Protein 2C8M (pdb70)

Sequence (972 aa):
MEGRLLLLETPGNTRMSLAYDEAIYRSFQYGDKPILRFYRHDRSVIIGYFQVAEEEVDLDYMKKNGIMLARRYTGGGAVYHDLGDLNFSVVRSSDDMDITSMFRTMNEAVVNSLRILGLDARPGELNDVSIPVNKKTDIMAGEKKIMGAAGAMRKGAKLWHAAMLVHTDLDMLSAVLKERVANVTDFVDVSIDEVRNALIRGFSETLHIDFREDTITEKEESLARELFDKKYSTEEWNMGLMEGRLLLLETPGNTRMSLAYDEAIYRSFQYGDKPILRFYRHDRSVIIGYFQVAEEEVDLDYMKKNGIMLARRYTGGGAVYHDLGDLNFSVVRSSDDMDITSMFRTMNEAVVNSLRILGLDARPGELNDVSIPVNKKTDIMAGEKKIMGAAGAMRKGAKLWHAAMLVHTDLDMLSAVLKSTRERVANVTDFVDVSIDEVRNALIRGFSETLHIDFREDTITEKEESLARELFDKKYSTEEWNMGLLMEGRLLLLETPGNTRMSLAYDEAIYRSFQYGDKPILRFYRHDRSVIIGYFQVAEEEVDLDYMKKNGIMLARRYTGGGAVYHDLGDLNFSVVRSSDDMDITSMFRTMNEAVVNSLRILGLDARPGELNDVSIPVNKKTDIMAGEKKIMGAAGAMRKGAKLWHAAMLVHTDLDMLSAVLKSTRERVANVTDFVDVSIDEVRNALIRGFSETLHIDFREDTITEKEESLARELFDKKYSTEEWNMGLLMEGRLLLLETPGNTRMSLAYDEAIYRSFQYGDKPILRFYRHDRSVIIGYFQVAEEEVDLDYMKKNGIMLARRYTGGGAVYHDLGDLNFSVVRSSDDMDITSMFRTMNEAVVNSLRILGLDARPGELNDVSIPVNKKTDIMAGEKKIMGAAGAMRKGAKLWHAAMLVHTDLDMLSAVLKRERVANVTDFVDVSIDEVRNALIRGFSETLHIDFREDTITEKEESLARELFDKKYSTEEWNMG

Secondary structure (DSSP, 8-state):
-EEEEE----TT-HHHHHHHHHHHHHH--TTSPPEEEEE--SSEEEE-TT--HHHHS-HHHHHHTTPEEEE-SS-S--EEE-TTEEEEEEEEE-SS--HHHHHHHHHHHHHHHHHHTT---EE--B--TTSSSSBTTSEEETTEEEEEEEEEEETTEEEEEEEEESS--HHHHHHHT---B--GGGTS---HHHHHHHHHHHHHHHHT-EEEE----HHHHHHHHHHIIIIITSHHHHH--/-EEEEE----TT-HHHHHHHHHHHHHH--TTSPPEEEEE--SSEEEE-TT--HHHHB-HHHHHHTTPEEEE-SS-S--EEE-TTEEEEEEEEEESS--HHHHHHHHHHHHHHHHHHTT---EE--B--SSSSSSBTTSEEETTEEEEEEEEEEETEEEEEEEEEESS--HHHHHHHB--TGGGB--GGGTS---HHHHHHHHHHHHHHHHT-EEEEE---HHHHHHHHHHIIIIIT-HHHHH---/-EEEEEE---TT-HHHHHHHHHHHHHH--TTSPPEEEEE--SSEEEE-TT--HHHHB-HHHHHHHTPEEEE-SS-S--EEE-TTEEEEEEEEE-SS--HHHHHHHHHHHHHHHHHHTT---EE--B--SSSSS-BTTSEEETTEEEEEEEEEEETTEEEEEEEEESS--HHHHHHHB--HHHHB--GGGTS---HHHHHHHHHHHHHHHHT-EEEEE---HHHHHHHHHHIIIIITSHHHHH---/-EEEEEE---TT-HHHHHHHHHHHHHS--TTSPPEEEEE--SSEEEE-TT--HHHHB-HHHHHHTTPEEEE-SS-S--EEE-TTEEEEEEEEE-S---HHHHHHHHHHHHHHHHHHHT---EE--B--TTSSSSBTTSEEETTEEEEEEEEEEETTEEEEEEEEESS--HHHHHHHB---SB--GGGTS---HHHHHHHHHHHHHHHHT-EEEEE---HHHHHHHHHHIIIIIT-HHHHH-

Foldseek 3Di:
DAAAEAADEDQADVLLVLLLQVLVQVPDAFPDHKYKYKYFHAWEKEAEQPDQQVVFWDVVVCVVVVHYFFYHDFGAGIFTGHRQKMKMKIKHWDDDDCVLVVLVLVQQLLQQLVVVQVQHKHQADDCPRPDDDRHNQFIGSVQATQKGKTWDDDHTMIMIMMIGRAPDDVVVGVRTRVVRHDHSCVPGPDDPVSSVVSSQVSCCVSVVYNHDYDHDDPSSVVSSVVCCVPASVDCCSRNVD/DAAAEAADEDQVDVLLRLLLVVLVQVVDAQPDHKYKYKYAHAWEKEAEQVDQQVQWWDVVVCVVVVYHFFYHPFHAGIFTGHRQKMKMKIKHWDDDDCVLVVLVLLQQLLQQLVVVQVAHKHAADDPDRPDLDRHNQFIARVQATFKGKTWDDDHTMIMIMMMGRAPDDLVSGVRTTSVSSVRHDHSCVPGPDDPVSSVVSSQVSCCVSVVYHHDYDYDDPSSVVSSVVCCVVASVDCCNRNVDD/DAAAAADDEDQACVLLVLLLQVLCQVLDFFPDHKYKYKYFHAWEKEAEQVDAQVLWWDVVVCVVVVHHFFYHDFHAGIFTGHRQKMKMKIKHWDDDQPVLVVLVLLQQLLQQLLVVQVQHKDAADDPDRPDDDRHRQFIARVQATFKGKTWDDDNTMIMIMMMGRAPDPLVVGVRTTSCSSVRHDHSCVPGPDDPVSSVVSSLVSCCVSVVYRHDYDYDDPSSVVSSVVCCVVERVDCCNRNVDD/DAAAEAEDEDQADVLLRLLLQCLCQVVDAQPDHKYKYKYAHAWEKEAEQVDQLVLWWPVVLCVVVVYHFFYHDFHAGMFTGHRQKMKMKIKHWDDDPPVVVVLVLLQQLLQQLVVVQVQHWHQADDPPRPDPDRHNQFIARVQATFKGKTWDDDHTMIMIMMMGRAPDPQVVRVRTTNHPRHDHSCVPGPDDPVSSVVSSVVSCCVSVVYDYDYDYDDPSSSVSSVVCCVVESVDCVNRND

Organism: Thermoplasma acidophilum (strain ATCC 25905 / DSM 1728 / JCM 9062 / NBRC 15155 / AMRC-C165) (NCBI:txid273075)

InterPro domains:
  IPR004143 Biotinyl protein ligase (BPL) and lipoyl protein ligase (LPL), catalytic domain [PF21948] (15-218)
  IPR004143 Biotinyl protein ligase (BPL) and lipoyl protein ligase (LPL), catalytic domain [PS51733] (30-226)
  IPR045864 Class II Aminoacyl-tRNA synthetase/Biotinyl protein ligase (BPL) and lipoyl protein ligase (LPL) [G3DSA:3.30.930.10] (1-262)
  IPR045864 Class II Aminoacyl-tRNA synthetase/Biotinyl protein ligase (BPL) and lipoyl protein ligase (LPL) [SSF55681] (9-255)
  IPR050664 Octanoyltransferase LipM/LipL [PTHR43679] (10-255)

B-factor: mean 34.31, std 10.69, range [6.21, 198.72]

GO terms:
  GO:0016979 lipoate-protein ligase activity (F, IDA)
  GO:0017118 lipoyltransferase activity (F, IDA)
  GO:0032991 protein-containing complex (C, IDA)
  GO:0009249 protein lipoylation (P, IDA)
  GO:0005515 protein binding (F, IPI)
  GO:0031405 lipoic acid binding (F, IDA)

Radius of gyration: 36.26 Å; Cα contacts (8 Å, |Δi|>4): 2195; chains: 4; bounding box: 71×96×96 Å

Solvent-accessible surface area: 41191 Å² total; per-residue (Å²): 154,88,1,25,15,1,82,33,70,36,22,35,49,2,33,28,0,6,0,21,2,14,0,4,13,119,12,9,111,136,61,64,101,8,3,0,1,7,8,38,2,13,25,1,0,3,0,0,94,160,32,77,4,135,127,60,7,55,47,111,60,6,80,108,29,38,8,64,12,0,17,19,28,2,19,53,40,22,39,4,10,17,8,2,1,4,3,0,3,2,2,75,42,10,122,79,112,66,63,80,32,13,26,143,45,3,3,95,0,0,27,31,1,0,148,82,32,63,11,87,2,41,51,6,47,41,104,77,130,96,39,105,27,20,29,95,37,1,0,0,8,18,18,36,29,0,1,10,23,10,16,25,40,80,93,20,0,23,0,0,11,5,17,0,13,0,83,7,68,40,119,29,20,60,38,0,54,96,126,42,31,5,11,0,54,70,78,29,149,21,54,24,65,87,0,56,79,5,1,35,151,0,0,22,97,25,20,147,5,72,13,143,130,63,107,36,63,163,117,10,68,70,38,0,37,104,12,45,103,77,46,0,43,30,82,97,36,0,68,52,144,145,77,1,26,16,0,64,14,38,20,10,16,29,3,34,4,0,11,0,2,8,3,0,4,1,117,36,8,130,130,60,59,93,5,3,0,1,7,13,69,1,28,91,0,0,3,0,0,102,163,30,74,2,125,122,50,3,62,55,115,56,6,85,86,43,62,10,66,12,0,17,21,66,2,19,52,39,21,38,3,10,18,33,3,1,6,1,0,3,2,2,73,45,10,120,77,118,62,59,71,36,15,25,152,49,5,3,108,0,0,24,48,0,0,165,65,31,65,8,111,2,167,57,6,119,78,117,77,133,98,45,95,28,39,27,93,36,1,0,11,6,64,143,62,30,0,1,8,21,10,16,19,39,75,189,15,0,24,1,1,14,4,16,0,14,0,102,7,65,8,88,24,10,23,50,0,31,100,120,50,102,62,24,19,6,10,0,53,90,88,26,152,22,52,19,76,88,0,59,75,5,0,33,129,1,0,26,101,35,17,144,8,87,16,146,129,52,29,31,68,159,69,12,50,68,41,0,106,79,16,45,100,152,50,0,43,31,84,101,37,0,54,52,104,150,98,55,3,27,29,4,59,31,78,36,34,76,51,2,32,24,0,9,0,18,3,3,0,0,1,112,11,8,105,135,61,63,117,22,1,0,0,19,8,63,0,69,96,0,0,3,0,0,4,18,23,66,2,136,67,52,4,59,48,120,60,7,86,79,46,62,11,56,12,0,5,20,36,0,12,31,41,21,42,2,10,16,72,2,1,6,4,0,0,2,0,75,43,10,129,70,105,64,67,75,38,14,23,122,37,4,2,87,0,0,40,44,0,0,136,52,30,66,8,56,7,30,43,4,73,60,111,82,80,84,47,67,25,18,25,91,35,1,0,2,6,14,28,54,30,0,1,8,21,12,15,16,47,76,90,19,0,27,0,1,14,6,16,0,13,0,103,7,64,34,112,17,10,29,48,0,30,96,102,46,40,63,106,15,6,9,0,52,89,85,25,147,23,50,36,76,78,0,76,74,5,1,33,149,2,0,27,70,30,19,147,12,111,26,64,124,55,95,39,60,86,119,9,74,71,40,0,39,115,18,49,104,81,43,0,42,30,83,105,32,0,48,21,108,104,156,124,4,33,32,3,81,20,77,37,36,78,51,2,35,18,0,10,0,37,4,1,0,4,2,113,42,12,54,132,60,60,39,10,3,0,0,18,9,69,0,66,99,1,0,2,0,0,2,24,28,45,4,70,115,53,3,58,57,122,68,10,83,93,50,59,10,58,13,0,5,20,39,0,3,52,39,24,38,3,9,18,72,2,1,4,2,0,4,2,3,54,35,7,123,84,49,67,65,100,56,6,23,63,48,4,3,104,0,0,40,58,0,0,59,101,32,60,14,111,3,168,57,8,127,76,113,73,104,89,39,109,29,36,27,96,37,1,0,14,9,63,139,60,28,0,0,8,24,9,7,14,52,80,97,17,0,41,0,1,16,4,14,0,12,0,101,6,66,9,93,12,17,46,42,0,49,88,144,154,35,25,7,10,0,52,88,88,32,146,22,50,21,78,87,0,72,80,6,0,35,36,0,0,28,128,45,20,75,4,58,28,51,90,57,94,56,60,86,73,12,13,62,42,0,148,117,12,44,105,78,26,0,45,40,111,80,27,0,60,65

CATH classification: 3.30.930.10

Nearest PDB structures (foldseek):
  2c8m-assembly3_C  TM=1.004E+00  e=6.848E-59  Thermoplasma acidophilum DSM 1728
  3r07-assembly1_A  TM=9.208E-01  e=4.469E-48  Thermoplasma acidophilum DSM 1728
  2e5a-assembly1_A  TM=8.064E-01  e=2.630E-21  Bos taurus
  1x2g-assembly1_A  TM=7.308E-01  e=4.190E-23  Escherichia coli
  4tvy-assembly1_A  TM=7.568E-01  e=1.063E-21  Escherichia coli K-12

Structure (mmCIF, N/CA/C/O backbone):
data_2C8M
#
_entry.id   2C8M
#
_cell.length_a   53.377
_cell.length_b   117.882
_cell.length_c   105.663
_cell.angle_alpha   90.00
_cell.angle_beta   93.51
_cell.angle_gamma   90.00
#
_symmetry.space_group_name_H-M   'P 1 21 1'
#
loop_
_entity.id
_entity.type
_entity.pdbx_description
1 polymer 'LIPOATE-PROTEIN LIGASE A'
2 non-polymer 'LIPOIC ACID'
3 water water
#
loop_
_atom_site.group_PDB
_atom_site.id
_atom_site.type_symbol
_atom_site.label_atom_id
_atom_site.label_alt_id
_atom_site.label_comp_id
_atom_site.label_asym_id
_atom_site.label_entity_id
_atom_site.label_seq_id
_atom_site.pdbx_PDB_ins_code
_atom_site.Cartn_x
_atom_site.Cartn_y
_atom_site.Cartn_z
_atom_site.occupancy
_atom_site.B_iso_or_equiv
_atom_site.auth_seq_id
_atom_site.auth_comp_id
_atom_site.auth_asym_id
_atom_site.auth_atom_id
_atom_site.pdbx_PDB_model_num
ATOM 1 N N . MET A 1 1 ? -34.396 -7.682 -2.840 1.00 38.41 1 MET A N 1
ATOM 2 C CA . MET A 1 1 ? -33.845 -8.545 -1.759 1.00 35.97 1 MET A CA 1
ATOM 3 C C . MET A 1 1 ? -32.768 -7.761 -1.022 1.00 32.56 1 MET A C 1
ATOM 4 O O . MET A 1 1 ? -32.030 -7.012 -1.652 1.00 29.33 1 MET A O 1
ATOM 9 N N . GLU A 1 2 ? -32.684 -7.907 0.301 1.00 29.48 2 GLU A N 1
ATOM 10 C CA . GLU A 1 2 ? -31.677 -7.158 1.068 1.00 27.33 2 GLU A CA 1
ATOM 11 C C . GLU A 1 2 ? -30.333 -7.869 1.099 1.00 28.93 2 GLU A C 1
ATOM 12 O O . GLU A 1 2 ? -30.271 -9.081 1.326 1.00 25.47 2 GLU A O 1
ATOM 18 N N . GLY A 1 3 ? -29.266 -7.106 0.871 1.00 26.39 3 GLY A N 1
ATOM 19 C CA . GLY A 1 3 ? -27.910 -7.627 0.988 1.00 25.82 3 GLY A CA 1
ATOM 20 C C . GLY A 1 3 ? -27.160 -7.005 2.154 1.00 26.83 3 GLY A C 1
ATOM 21 O O . GLY A 1 3 ? -27.661 -6.097 2.826 1.00 26.28 3 GLY A O 1
ATOM 22 N N . ARG A 1 4 ? -25.948 -7.499 2.401 1.00 26.42 4 ARG A N 1
ATOM 23 C CA . ARG A 1 4 ? -25.069 -6.906 3.403 1.00 24.81 4 ARG A CA 1
ATOM 24 C C . ARG A 1 4 ? -23.923 -6.162 2.712 1.00 25.57 4 ARG A C 1
ATOM 25 O O . ARG A 1 4 ? -23.210 -6.730 1.893 1.00 24.05 4 ARG A O 1
ATOM 33 N N . LEU A 1 5 ? -23.754 -4.889 3.038 1.00 24.31 5 LEU A N 1
ATOM 34 C CA . LEU A 1 5 ? -22.611 -4.123 2.549 1.00 23.03 5 LEU A CA 1
ATOM 35 C C . LEU A 1 5 ? -21.565 -4.084 3.663 1.00 23.78 5 LEU A C 1
ATOM 36 O O . LEU A 1 5 ? -21.804 -3.530 4.738 1.00 22.52 5 LEU A O 1
ATOM 41 N N . LEU A 1 6 ? -20.413 -4.707 3.427 1.00 24.25 6 LEU A N 1
ATOM 42 C CA . LEU A 1 6 ? -19.364 -4.757 4.453 1.00 22.65 6 LEU A CA 1
ATOM 43 C C . LEU A 1 6 ? -18.200 -3.871 4.056 1.00 27.58 6 LEU A C 1
ATOM 44 O O . LEU A 1 6 ? -17.478 -4.164 3.105 1.00 22.24 6 LEU A O 1
ATOM 49 N N . LEU A 1 7 ? -18.019 -2.779 4.792 1.00 26.18 7 LEU A N 1
ATOM 50 C CA . LEU A 1 7 ? -16.912 -1.863 4.543 1.00 26.06 7 LEU A CA 1
ATOM 51 C C . LEU A 1 7 ? -15.692 -2.232 5.381 1.00 29.08 7 LEU A C 1
ATOM 52 O O . LEU A 1 7 ? -15.307 -1.497 6.290 1.00 29.95 7 LEU A O 1
ATOM 57 N N . LEU A 1 8 ? -15.089 -3.374 5.069 1.00 27.21 8 LEU A N 1
ATOM 58 C CA . LEU A 1 8 ? -14.310 -4.122 6.048 1.00 28.72 8 LEU A CA 1
ATOM 59 C C . LEU A 1 8 ? -12.888 -4.363 5.552 1.00 25.90 8 LEU A C 1
ATOM 60 O O . LEU A 1 8 ? -12.657 -5.208 4.687 1.00 25.28 8 LEU A O 1
ATOM 65 N N . GLU A 1 9 ? -11.938 -3.616 6.106 1.00 26.88 9 GLU A N 1
ATOM 66 C CA . GLU A 1 9 ? -10.650 -3.408 5.456 1.00 23.26 9 GLU A CA 1
ATOM 67 C C . GLU A 1 9 ? -9.525 -3.308 6.481 1.00 27.30 9 GLU A C 1
ATOM 68 O O . GLU A 1 9 ? -9.632 -2.575 7.464 1.00 23.40 9 GLU A O 1
ATOM 74 N N . THR A 1 10 ? -8.448 -4.049 6.244 1.00 22.49 10 THR A N 1
ATOM 75 C CA . THR A 1 10 ? -7.281 -4.004 7.116 1.00 23.52 10 THR A CA 1
ATOM 76 C C . THR A 1 10 ? -6.104 -3.687 6.203 1.00 21.39 10 THR A C 1
ATOM 77 O O . THR A 1 10 ? -5.290 -4.564 5.899 1.00 23.07 10 THR A O 1
ATOM 81 N N . PRO A 1 11 ? -6.027 -2.439 5.735 1.00 24.41 11 PRO A N 1
ATOM 82 C CA . PRO A 1 11 ? -5.069 -2.065 4.681 1.00 22.00 11 PRO A CA 1
ATOM 83 C C . PRO A 1 11 ? -3.606 -2.337 5.057 1.00 23.55 11 PRO A C 1
ATOM 84 O O . PRO A 1 11 ? -2.788 -2.616 4.172 1.00 26.58 11 PRO A O 1
ATOM 88 N N . GLY A 1 12 ? -3.294 -2.274 6.347 1.00 23.98 12 GLY A N 1
ATOM 89 C CA . GLY A 1 12 ? -1.928 -2.486 6.817 1.00 24.62 12 GLY A CA 1
ATOM 90 C C . GLY A 1 12 ? -1.593 -3.954 7.010 1.00 26.70 12 GLY A C 1
ATOM 91 O O . GLY A 1 12 ? -0.498 -4.285 7.467 1.00 24.32 12 GLY A O 1
ATOM 92 N N . ASN A 1 13 ? -2.548 -4.837 6.705 1.00 23.72 13 ASN A N 1
ATOM 93 C CA . ASN A 1 13 ? -2.295 -6.282 6.721 1.00 22.33 13 ASN A CA 1
ATOM 94 C C . ASN A 1 13 ? -3.132 -7.009 5.689 1.00 21.54 13 ASN A C 1
ATOM 95 O O . ASN A 1 13 ? -4.268 -7.431 5.948 1.00 20.42 13 ASN A O 1
ATOM 100 N N . THR A 1 14 ? -2.560 -7.120 4.502 1.00 20.15 14 THR A N 1
ATOM 101 C CA . THR A 1 14 ? -3.215 -7.738 3.359 1.00 22.09 14 THR A CA 1
ATOM 102 C C . THR A 1 14 ? -3.542 -9.193 3.649 1.00 22.24 14 THR A C 1
ATOM 103 O O . THR A 1 14 ? -4.579 -9.703 3.253 1.00 23.70 14 THR A O 1
ATOM 107 N N . ARG A 1 15 ? -2.644 -9.882 4.335 1.00 18.93 15 ARG A N 1
ATOM 108 C CA . ARG A 1 15 ? -2.886 -11.290 4.638 1.00 19.20 15 ARG A CA 1
ATOM 109 C C . ARG A 1 15 ? -4.154 -11.463 5.483 1.00 21.89 15 ARG A C 1
ATOM 110 O O . ARG A 1 15 ? -4.957 -12.374 5.255 1.00 19.51 15 ARG A O 1
ATOM 118 N N . MET A 1 16 ? -4.347 -10.572 6.442 1.00 19.94 16 MET A N 1
ATOM 119 C CA . MET A 1 16 ? -5.557 -10.613 7.254 1.00 21.34 16 MET A CA 1
ATOM 120 C C . MET A 1 16 ? -6.777 -10.260 6.399 1.00 21.00 16 MET A C 1
ATOM 121 O O . MET A 1 16 ? -7.844 -10.844 6.553 1.00 22.72 16 MET A O 1
ATOM 126 N N . SER A 1 17 ? -6.630 -9.272 5.526 1.00 21.48 17 SER A N 1
ATOM 127 C CA . SER A 1 17 ? -7.707 -8.895 4.618 1.00 21.63 17 SER A CA 1
ATOM 128 C C . SER A 1 17 ? -8.177 -10.123 3.822 1.00 23.48 17 SER A C 1
ATOM 129 O O . SER A 1 17 ? -9.387 -10.374 3.665 1.00 20.44 17 SER A O 1
ATOM 132 N N . LEU A 1 18 ? -7.221 -10.903 3.328 1.00 20.42 18 LEU A N 1
ATOM 133 C CA . LEU A 1 18 ? -7.574 -12.089 2.529 1.00 21.02 18 LEU A CA 1
ATOM 134 C C . LEU A 1 18 ? -8.193 -13.169 3.383 1.00 24.63 18 LEU A C 1
ATOM 135 O O . LEU A 1 18 ? -9.040 -13.923 2.901 1.00 24.02 18 LEU A O 1
ATOM 140 N N . ALA A 1 19 ? -7.765 -13.256 4.647 1.00 21.57 19 ALA A N 1
ATOM 141 C CA . ALA A 1 19 ? -8.388 -14.184 5.591 1.00 23.64 19 ALA A CA 1
ATOM 142 C C . ALA A 1 19 ? -9.864 -13.812 5.801 1.00 22.89 19 ALA A C 1
ATOM 143 O O . ALA A 1 19 ? -10.721 -14.684 5.873 1.00 20.70 19 ALA A O 1
ATOM 145 N N . TYR A 1 20 ? -10.138 -12.515 5.896 1.00 21.38 20 TYR A N 1
ATOM 146 C CA . TYR A 1 20 ? -11.505 -12.029 6.038 1.00 23.88 20 TYR A CA 1
ATOM 147 C C . TYR A 1 20 ? -12.371 -12.465 4.860 1.00 24.46 20 TYR A C 1
ATOM 148 O O . TYR A 1 20 ? -13.586 -12.611 4.991 1.00 26.00 20 TYR A O 1
ATOM 157 N N . ASP A 1 21 ? -11.736 -12.671 3.711 1.00 23.21 21 ASP A N 1
ATOM 158 C CA . ASP A 1 21 ? -12.450 -12.725 2.441 1.00 24.53 21 ASP A CA 1
ATOM 159 C C . ASP A 1 21 ? -12.840 -14.157 2.088 1.00 23.92 21 ASP A C 1
ATOM 160 O O . ASP A 1 21 ? -13.906 -14.398 1.523 1.00 22.95 21 ASP A O 1
ATOM 165 N N . GLU A 1 22 ? -11.969 -15.102 2.426 1.00 21.88 22 GLU A N 1
ATOM 166 C CA . GLU A 1 22 ? -12.340 -16.512 2.450 1.00 22.18 22 GLU A CA 1
ATOM 167 C C . GLU A 1 22 ? -13.289 -16.813 3.605 1.00 23.08 22 GLU A C 1
ATOM 168 O O . GLU A 1 22 ? -14.194 -17.639 3.479 1.00 23.56 22 GLU A O 1
ATOM 174 N N . ALA A 1 23 ? -13.077 -16.138 4.730 1.00 21.26 23 ALA A N 1
ATOM 175 C CA . ALA A 1 23 ? -13.909 -16.337 5.911 1.00 22.86 23 ALA A CA 1
ATOM 176 C C . ALA A 1 23 ? -15.379 -16.082 5.599 1.00 22.99 23 ALA A C 1
ATOM 177 O O . ALA A 1 23 ? -16.244 -16.894 5.930 1.00 25.58 23 ALA A O 1
ATOM 179 N N . ILE A 1 24 ? -15.656 -14.950 4.961 1.00 24.59 24 ILE A N 1
ATOM 180 C CA . ILE A 1 24 ? -17.027 -14.589 4.593 1.00 23.22 24 ILE A CA 1
ATOM 181 C C . ILE A 1 24 ? -17.584 -15.531 3.515 1.00 24.84 24 ILE A C 1
ATOM 182 O O . ILE A 1 24 ? -18.769 -15.870 3.529 1.00 25.66 24 ILE A O 1
ATOM 187 N N . TYR A 1 25 ? -16.722 -15.944 2.591 1.00 23.41 25 TYR A N 1
ATOM 188 C CA . TYR A 1 25 ? -17.105 -16.900 1.560 1.00 23.92 25 TYR A CA 1
ATOM 189 C C . TYR A 1 25 ? -17.505 -18.240 2.170 1.00 25.33 25 TYR A C 1
ATOM 190 O O . TYR A 1 25 ? -18.532 -18.814 1.811 1.00 23.96 25 TYR A O 1
ATOM 199 N N . ARG A 1 26 ? -16.686 -18.731 3.095 1.00 26.15 26 ARG A N 1
ATOM 200 C CA . ARG A 1 26 ? -16.804 -20.104 3.571 1.00 26.71 26 ARG A CA 1
ATOM 201 C C . ARG A 1 26 ? -17.863 -20.220 4.662 1.00 29.32 26 ARG A C 1
ATOM 202 O O . ARG A 1 26 ? -18.456 -21.281 4.856 1.00 27.15 26 ARG A O 1
ATOM 210 N N . SER A 1 27 ? -18.096 -19.121 5.373 1.00 26.76 27 SER A N 1
ATOM 211 C CA . SER A 1 27 ? -19.159 -19.065 6.375 1.00 32.03 27 SER A CA 1
ATOM 212 C C . SER A 1 27 ? -20.540 -19.006 5.735 1.00 29.96 27 SER A C 1
ATOM 213 O O . SER A 1 27 ? -21.540 -19.315 6.379 1.00 31.21 27 SER A O 1
ATOM 216 N N . PHE A 1 28 ? -20.593 -18.613 4.465 1.00 28.31 28 PHE A N 1
ATOM 217 C CA . PHE A 1 28 ? -21.872 -18.401 3.795 1.00 28.54 28 PHE A CA 1
ATOM 218 C C . PHE A 1 28 ? -22.674 -19.706 3.725 1.00 28.29 28 PHE A C 1
ATOM 219 O O . PHE A 1 28 ? -22.133 -20.756 3.373 1.00 27.52 28 PHE A O 1
ATOM 227 N N . GLN A 1 29 ? -23.959 -19.625 4.076 1.00 27.80 29 GLN A N 1
ATOM 228 C CA . GLN A 1 29 ? -24.898 -20.743 3.937 1.00 28.48 29 GLN A CA 1
ATOM 229 C C . GLN A 1 29 ? -25.940 -20.384 2.883 1.00 28.60 29 GLN A C 1
ATOM 230 O O . GLN A 1 29 ? -26.404 -19.247 2.818 1.00 27.66 29 GLN A O 1
ATOM 236 N N . TYR A 1 30 ? -26.290 -21.349 2.045 1.00 26.34 30 TYR A N 1
ATOM 237 C CA . TYR A 1 30 ? -27.223 -21.109 0.964 1.00 29.80 30 TYR A CA 1
ATOM 238 C C . TYR A 1 30 ? -28.429 -20.401 1.555 1.00 29.09 30 TYR A C 1
ATOM 239 O O . TYR A 1 30 ? -28.907 -20.790 2.628 1.00 29.90 30 TYR A O 1
ATOM 248 N N . GLY A 1 31 ? -28.888 -19.341 0.891 1.00 27.72 31 GLY A N 1
ATOM 249 C CA . GLY A 1 31 ? -30.025 -18.542 1.386 1.00 29.70 31 GLY A CA 1
ATOM 250 C C . GLY A 1 31 ? -29.691 -17.347 2.281 1.00 30.31 31 GLY A C 1
ATOM 251 O O . GLY A 1 31 ? -30.578 -16.559 2.630 1.00 28.69 31 GLY A O 1
ATOM 252 N N . ASP A 1 32 ? -28.420 -17.218 2.646 1.00 28.66 32 ASP A N 1
ATOM 253 C CA . ASP A 1 32 ? -27.945 -16.045 3.370 1.00 25.53 32 ASP A CA 1
ATOM 254 C C . ASP A 1 32 ? -28.098 -14.781 2.532 1.00 25.55 32 ASP A C 1
ATOM 255 O O . ASP A 1 32 ? -28.157 -14.842 1.304 1.00 25.22 32 ASP A O 1
ATOM 260 N N . LYS A 1 33 ? -28.162 -13.635 3.203 1.00 24.09 33 LYS A N 1
ATOM 261 C CA . LYS A 1 33 ? -28.052 -12.346 2.531 1.00 24.74 33 LYS A CA 1
ATOM 262 C C . LYS A 1 33 ? -26.776 -12.264 1.700 1.00 25.79 33 LYS A C 1
ATOM 263 O O . LYS A 1 33 ? -25.674 -12.446 2.217 1.00 22.26 33 LYS A O 1
ATOM 269 N N . PRO A 1 34 ? -26.933 -11.990 0.409 1.00 25.11 34 PRO A N 1
ATOM 270 C CA . PRO A 1 34 ? -25.787 -11.750 -0.473 1.00 24.95 34 PRO A CA 1
ATOM 271 C C . PRO A 1 34 ? -24.896 -10.627 0.049 1.00 26.51 34 PRO A C 1
ATOM 272 O O . PRO A 1 34 ? -25.399 -9.638 0.581 1.00 22.73 34 PRO A O 1
ATOM 276 N N . ILE A 1 35 ? -23.585 -10.785 -0.105 1.00 23.04 35 ILE A N 1
ATOM 277 C CA . ILE A 1 35 ? -22.626 -9.881 0.518 1.00 22.93 35 ILE A CA 1
ATOM 278 C C . ILE A 1 35 ? -21.855 -9.087 -0.532 1.00 23.88 35 ILE A C 1
ATOM 279 O O . ILE A 1 35 ? -21.391 -9.643 -1.527 1.00 22.14 35 ILE A O 1
ATOM 284 N N . LEU A 1 36 ? -21.723 -7.785 -0.302 1.00 22.37 36 LEU A N 1
ATOM 285 C CA . LEU A 1 36 ? -20.833 -6.953 -1.102 1.00 19.67 36 LEU A CA 1
ATOM 286 C C . LEU A 1 36 ? -19.843 -6.267 -0.161 1.00 22.87 36 LEU A C 1
ATOM 287 O O . LEU A 1 36 ? -20.245 -5.487 0.701 1.00 20.58 36 LEU A O 1
ATOM 292 N N . ARG A 1 37 ? -18.552 -6.580 -0.314 1.00 21.20 37 ARG A N 1
ATOM 293 C CA . ARG A 1 37 ? -17.516 -6.100 0.610 1.00 22.82 37 ARG A CA 1
ATOM 294 C C . ARG A 1 37 ? -16.561 -5.187 -0.150 1.00 22.09 37 ARG A C 1
ATOM 295 O O . ARG A 1 37 ? -16.125 -5.545 -1.248 1.00 21.40 37 ARG A O 1
ATOM 303 N N . PHE A 1 38 ? -16.231 -4.024 0.418 1.00 21.10 38 PHE A N 1
ATOM 304 C CA . PHE A 1 38 ? -15.231 -3.127 -0.172 1.00 20.93 38 PHE A CA 1
ATOM 305 C C . PHE A 1 38 ? -13.982 -3.025 0.698 1.00 21.28 38 PHE A C 1
ATOM 306 O O . PHE A 1 38 ? -14.076 -2.968 1.914 1.00 20.72 38 PHE A O 1
ATOM 314 N N . TYR A 1 39 ? -12.799 -3.012 0.087 1.00 18.36 39 TYR A N 1
ATOM 315 C CA . TYR A 1 39 ? -11.587 -3.001 0.889 1.00 19.51 39 TYR A CA 1
ATOM 316 C C . TYR A 1 39 ? -10.389 -2.553 0.099 1.00 20.77 39 TYR A C 1
ATOM 317 O O . TYR A 1 39 ? -10.350 -2.707 -1.109 1.00 21.41 39 TYR A O 1
ATOM 326 N N . ARG A 1 40 ? -9.412 -1.996 0.799 1.00 21.40 40 ARG A N 1
ATOM 327 C CA . ARG A 1 40 ? -8.145 -1.626 0.180 1.00 19.88 40 ARG A CA 1
ATOM 328 C C . ARG A 1 40 ? -6.992 -2.315 0.876 1.00 19.70 40 ARG A C 1
ATOM 329 O O . ARG A 1 40 ? -7.090 -2.669 2.048 1.00 20.43 40 ARG A O 1
ATOM 337 N N . HIS A 1 41 ? -5.889 -2.451 0.150 1.00 18.89 41 HIS A N 1
ATOM 338 C CA . HIS A 1 41 ? -4.643 -2.989 0.683 1.00 22.55 41 HIS A CA 1
ATOM 339 C C . HIS A 1 41 ? -3.544 -1.971 0.429 1.00 21.50 41 HIS A C 1
ATOM 340 O O . HIS A 1 41 ? -3.447 -1.420 -0.651 1.00 19.15 41 HIS A O 1
ATOM 347 N N . ASP A 1 42 ? -2.711 -1.731 1.427 1.00 22.01 42 ASP A N 1
ATOM 348 C CA . ASP A 1 42 ? -1.485 -0.991 1.208 1.00 23.71 42 ASP A CA 1
ATOM 349 C C . ASP A 1 42 ? -0.608 -1.800 0.234 1.00 26.37 42 ASP A C 1
ATOM 350 O O . ASP A 1 42 ? -0.948 -2.930 -0.136 1.00 26.57 42 ASP A O 1
ATOM 355 N N . ARG A 1 43 ? 0.528 -1.231 -0.152 1.00 23.77 43 ARG A N 1
ATOM 356 C CA . ARG A 1 43 ? 1.476 -1.842 -1.093 1.00 24.41 43 ARG A CA 1
ATOM 357 C C . ARG A 1 43 ? 1.551 -3.358 -0.837 1.00 22.68 43 ARG A C 1
ATOM 358 O O . ARG A 1 43 ? 1.854 -3.809 0.276 1.00 24.00 43 ARG A O 1
ATOM 366 N N . SER A 1 44 ? 1.295 -4.128 -1.888 1.00 21.26 44 SER A N 1
ATOM 367 C CA . SER A 1 44 ? 1.125 -5.575 -1.788 1.00 22.29 44 SER A CA 1
ATOM 368 C C . SER A 1 44 ? 1.120 -6.184 -3.166 1.00 22.33 44 SER A C 1
ATOM 369 O O . SER A 1 44 ? 0.581 -5.600 -4.099 1.00 22.62 44 SER A O 1
ATOM 372 N N . VAL A 1 45 ? 1.687 -7.378 -3.297 1.00 21.00 45 VAL A N 1
ATOM 373 C CA . VAL A 1 45 ? 1.454 -8.172 -4.483 1.00 22.50 45 VAL A CA 1
ATOM 374 C C . VAL A 1 45 ? 0.616 -9.381 -4.054 1.00 22.10 45 VAL A C 1
ATOM 375 O O . VAL A 1 45 ? 0.976 -10.092 -3.112 1.00 22.52 45 VAL A O 1
ATOM 379 N N . ILE A 1 46 ? -0.526 -9.580 -4.697 1.00 20.92 46 ILE A N 1
ATOM 380 C CA . ILE A 1 46 ? -1.362 -10.735 -4.376 1.00 22.12 46 ILE A CA 1
ATOM 381 C C . ILE A 1 46 ? -1.251 -11.728 -5.523 1.00 21.02 46 ILE A C 1
ATOM 382 O O . ILE A 1 46 ? -1.569 -11.402 -6.651 1.00 21.77 46 ILE A O 1
ATOM 387 N N . ILE A 1 47 ? -0.763 -12.930 -5.246 1.00 21.97 47 ILE A N 1
ATOM 388 C CA . ILE A 1 47 ? -0.681 -13.945 -6.287 1.00 20.39 47 ILE A CA 1
ATOM 389 C C . ILE A 1 47 ? -1.853 -14.923 -6.190 1.00 21.09 47 ILE A C 1
ATOM 390 O O . ILE A 1 47 ? -2.424 -15.103 -5.116 1.00 19.65 47 ILE A O 1
ATOM 395 N N . GLY A 1 48 ? -2.179 -15.558 -7.316 1.00 20.59 48 GLY A N 1
ATOM 396 C CA . GLY A 1 48 ? -3.182 -16.598 -7.358 1.00 21.30 48 GLY A CA 1
ATOM 397 C C . GLY A 1 48 ? -2.839 -17.776 -6.462 1.00 23.37 48 GLY A C 1
ATOM 398 O O . GLY A 1 48 ? -1.673 -18.035 -6.164 1.00 21.07 48 GLY A O 1
ATOM 399 N N . TYR A 1 49 ? -3.872 -18.492 -6.039 1.00 17.34 49 TYR A N 1
ATOM 400 C CA . TYR A 1 49 ? -3.700 -19.646 -5.174 1.00 20.90 49 TYR A CA 1
ATOM 401 C C . TYR A 1 49 ? -2.674 -20.649 -5.736 1.00 20.59 49 TYR A C 1
ATOM 402 O O . TYR A 1 49 ? -1.921 -21.239 -4.981 1.00 19.71 49 TYR A O 1
ATOM 411 N N . PHE A 1 50 ? -2.661 -20.838 -7.052 1.00 18.13 50 PHE A N 1
ATOM 412 C CA . PHE A 1 50 ? -1.874 -21.924 -7.691 1.00 20.19 50 PHE A CA 1
ATOM 413 C C . PHE A 1 50 ? -0.520 -21.437 -8.221 1.00 21.98 50 PHE A C 1
ATOM 414 O O . PHE A 1 50 ? 0.202 -22.172 -8.885 1.00 18.37 50 PHE A O 1
ATOM 422 N N . GLN A 1 51 ? -0.159 -20.187 -7.939 1.00 19.08 51 GLN A N 1
ATOM 423 C CA . GLN A 1 51 ? 1.026 -19.610 -8.583 1.00 20.83 51 GLN A CA 1
ATOM 424 C C . GLN A 1 51 ? 2.336 -19.870 -7.863 1.00 20.04 51 GLN A C 1
ATOM 425 O O . GLN A 1 51 ? 2.368 -19.969 -6.658 1.00 22.14 51 GLN A O 1
ATOM 431 N N . VAL A 1 52 ? 3.418 -19.953 -8.629 1.00 22.06 52 VAL A N 1
ATOM 432 C CA . VAL A 1 52 ? 4.767 -20.030 -8.080 1.00 23.43 52 VAL A CA 1
ATOM 433 C C . VAL A 1 52 ? 5.281 -18.593 -7.940 1.00 23.57 52 VAL A C 1
ATOM 434 O O . VAL A 1 52 ? 5.504 -17.916 -8.933 1.00 23.47 52 VAL A O 1
ATOM 438 N N . ALA A 1 53 ? 5.462 -18.147 -6.701 1.00 23.96 53 ALA A N 1
ATOM 439 C CA . ALA A 1 53 ? 5.770 -16.749 -6.427 1.00 25.71 53 ALA A CA 1
ATOM 440 C C . ALA A 1 53 ? 6.883 -16.242 -7.338 1.00 28.31 53 ALA A C 1
ATOM 441 O O . ALA A 1 53 ? 6.735 -15.217 -8.005 1.00 24.43 53 ALA A O 1
ATOM 443 N N . GLU A 1 54 ? 7.998 -16.965 -7.361 1.00 28.15 54 GLU A N 1
ATOM 444 C CA . GLU A 1 54 ? 9.226 -16.462 -7.966 1.00 30.68 54 GLU A CA 1
ATOM 445 C C . GLU A 1 54 ? 9.163 -16.541 -9.488 1.00 33.53 54 GLU A C 1
ATOM 446 O O . GLU A 1 54 ? 10.059 -16.060 -10.181 1.00 34.54 54 GLU A O 1
ATOM 452 N N . GLU A 1 55 ? 8.098 -17.149 -10.000 1.00 31.89 55 GLU A N 1
ATOM 453 C CA . GLU A 1 55 ? 7.845 -17.171 -11.436 1.00 35.36 55 GLU A CA 1
ATOM 454 C C . GLU A 1 55 ? 7.033 -15.955 -11.871 1.00 34.26 55 GLU A C 1
ATOM 455 O O . GLU A 1 55 ? 7.060 -15.564 -13.037 1.00 35.79 55 GLU A O 1
ATOM 461 N N . GLU A 1 56 ? 6.311 -15.363 -10.925 1.00 28.18 56 GLU A N 1
ATOM 462 C CA . GLU A 1 56 ? 5.305 -14.359 -11.246 1.00 30.18 56 GLU A CA 1
ATOM 463 C C . GLU A 1 56 ? 5.668 -12.958 -10.775 1.00 31.25 56 GLU A C 1
ATOM 464 O O . GLU A 1 56 ? 5.114 -11.969 -11.251 1.00 31.46 56 GLU A O 1
ATOM 470 N N . VAL A 1 57 ? 6.579 -12.867 -9.821 1.00 29.15 57 VAL A N 1
ATOM 471 C CA . VAL A 1 57 ? 6.924 -11.557 -9.304 1.00 31.78 57 VAL A CA 1
ATOM 472 C C . VAL A 1 57 ? 8.408 -11.423 -8.999 1.00 33.10 57 VAL A C 1
ATOM 473 O O . VAL A 1 57 ? 9.125 -12.413 -8.857 1.00 30.98 57 VAL A O 1
ATOM 477 N N . ASP A 1 58 ? 8.846 -10.179 -8.881 1.00 32.19 58 ASP A N 1
ATOM 478 C CA . ASP A 1 58 ? 10.226 -9.880 -8.561 1.00 34.88 58 ASP A CA 1
ATOM 479 C C . ASP A 1 58 ? 10.379 -9.825 -7.045 1.00 34.34 58 ASP A C 1
ATOM 480 O O . ASP A 1 58 ? 10.216 -8.768 -6.439 1.00 32.23 58 ASP A O 1
ATOM 485 N N . LEU A 1 59 ? 10.692 -10.967 -6.442 1.00 33.03 59 LEU A N 1
ATOM 486 C CA . LEU A 1 59 ? 10.623 -11.112 -4.992 1.00 33.31 59 LEU A CA 1
ATOM 487 C C . LEU A 1 59 ? 11.707 -10.289 -4.304 1.00 35.04 59 LEU A C 1
ATOM 488 O O . LEU A 1 59 ? 11.552 -9.877 -3.155 1.00 31.86 59 LEU A O 1
ATOM 493 N N . ASP A 1 60 ? 12.806 -10.054 -5.015 1.00 33.98 60 ASP A N 1
ATOM 494 C CA . ASP A 1 60 ? 13.913 -9.273 -4.477 0.50 33.94 60 ASP A CA 1
ATOM 495 C C . ASP A 1 60 ? 13.587 -7.783 -4.476 1.00 33.06 60 ASP A C 1
ATOM 496 O O . ASP A 1 60 ? 13.819 -7.089 -3.486 1.00 34.78 60 ASP A O 1
ATOM 501 N N . TYR A 1 61 ? 13.049 -7.299 -5.590 1.00 30.84 61 TYR A N 1
ATOM 502 C CA . TYR A 1 61 ? 12.525 -5.939 -5.660 1.00 32.38 61 TYR A CA 1
ATOM 503 C C . TYR A 1 61 ? 11.459 -5.710 -4.579 1.00 34.48 61 TYR A C 1
ATOM 504 O O . TYR A 1 61 ? 11.453 -4.687 -3.890 1.00 32.66 61 TYR A O 1
ATOM 513 N N . MET A 1 62 ? 10.562 -6.680 -4.419 1.00 32.52 62 MET A N 1
ATOM 514 C CA . MET A 1 62 ? 9.485 -6.553 -3.450 1.00 34.08 62 MET A CA 1
ATOM 515 C C . MET A 1 62 ? 9.985 -6.393 -2.027 1.00 32.16 62 MET A C 1
ATOM 516 O O . MET A 1 62 ? 9.502 -5.535 -1.299 1.00 33.18 62 MET A O 1
ATOM 521 N N . LYS A 1 63 ? 10.923 -7.245 -1.626 1.00 32.61 63 LYS A N 1
ATOM 522 C CA . LYS A 1 63 ? 11.456 -7.211 -0.263 1.00 36.35 63 LYS A CA 1
ATOM 523 C C . LYS A 1 63 ? 12.210 -5.912 -0.046 1.00 37.34 63 LYS A C 1
ATOM 524 O O . LYS A 1 63 ? 12.031 -5.244 0.968 1.00 37.66 63 LYS A O 1
ATOM 526 N N . LYS A 1 64 ? 13.058 -5.584 -1.017 1.00 37.34 64 LYS A N 1
ATOM 527 C CA . LYS A 1 64 ? 13.851 -4.353 -1.012 1.00 40.11 64 LYS A CA 1
ATOM 528 C C . LYS A 1 64 ? 12.941 -3.138 -0.776 1.00 38.38 64 LYS A C 1
ATOM 529 O O . LYS A 1 64 ? 13.296 -2.226 -0.030 1.00 39.17 64 LYS A O 1
ATOM 535 N N . ASN A 1 65 ? 11.750 -3.159 -1.376 1.00 36.27 65 ASN A N 1
ATOM 536 C CA . ASN A 1 65 ? 10.813 -2.027 -1.335 1.00 33.83 65 ASN A CA 1
ATOM 537 C C . ASN A 1 65 ? 9.649 -2.128 -0.343 1.00 33.03 65 ASN A C 1
ATOM 538 O O . ASN A 1 65 ? 8.722 -1.325 -0.388 1.00 31.75 65 ASN A O 1
ATOM 543 N N . GLY A 1 66 ? 9.693 -3.113 0.550 1.00 33.15 66 GLY A N 1
ATOM 544 C CA . GLY A 1 66 ? 8.685 -3.205 1.604 1.00 32.50 66 GLY A CA 1
ATOM 545 C C . GLY A 1 66 ? 7.295 -3.470 1.058 1.00 32.59 66 GLY A C 1
ATOM 546 O O . GLY A 1 66 ? 6.305 -2.922 1.548 1.00 34.80 66 GLY A O 1
ATOM 547 N N . ILE A 1 67 ? 7.220 -4.316 0.036 1.00 29.53 67 ILE A N 1
ATOM 548 C CA . ILE A 1 67 ? 5.940 -4.724 -0.529 1.00 28.14 67 ILE A CA 1
ATOM 549 C C . ILE A 1 67 ? 5.564 -6.133 -0.085 1.00 27.26 67 ILE A C 1
ATOM 550 O O . ILE A 1 67 ? 6.283 -7.094 -0.361 1.00 26.44 67 ILE A O 1
ATOM 555 N N . MET A 1 68 ? 4.435 -6.249 0.606 1.00 28.71 68 MET A N 1
ATOM 556 C CA . MET A 1 68 ? 3.989 -7.533 1.135 1.00 28.35 68 MET A CA 1
ATOM 557 C C . MET A 1 68 ? 3.600 -8.487 0.010 1.00 26.99 68 MET A C 1
ATOM 558 O O . MET A 1 68 ? 2.899 -8.105 -0.927 1.00 26.26 68 MET A O 1
ATOM 563 N N . LEU A 1 69 ? 4.060 -9.730 0.111 1.00 23.97 69 LEU A N 1
ATOM 564 C CA . LEU A 1 69 ? 3.495 -10.822 -0.674 1.00 25.21 69 LEU A CA 1
ATOM 565 C C . LEU A 1 69 ? 2.334 -11.484 0.059 1.00 24.65 69 LEU A C 1
ATOM 566 O O . LEU A 1 69 ? 2.434 -11.798 1.245 1.00 26.69 69 LEU A O 1
ATOM 571 N N . ALA A 1 70 ? 1.233 -11.695 -0.655 1.00 21.24 70 ALA A N 1
ATOM 572 C CA . ALA A 1 70 ? 0.071 -12.382 -0.092 1.00 20.05 70 ALA A CA 1
ATOM 573 C C . ALA A 1 70 ? -0.548 -13.276 -1.160 1.00 20.60 70 ALA A C 1
ATOM 574 O O . ALA A 1 70 ? -0.711 -12.871 -2.311 1.00 22.05 70 ALA A O 1
ATOM 576 N N . ARG A 1 71 ? -0.853 -14.509 -0.782 1.00 19.29 71 ARG A N 1
ATOM 577 C CA . ARG A 1 71 ? -1.485 -15.464 -1.705 1.00 18.81 71 ARG A CA 1
ATOM 578 C C . ARG A 1 71 ? -2.970 -15.466 -1.391 1.00 20.10 71 ARG A C 1
ATOM 579 O O . ARG A 1 71 ? -3.343 -15.574 -0.236 1.00 21.15 71 ARG A O 1
ATOM 587 N N . ARG A 1 72 ? -3.825 -15.319 -2.398 1.00 20.21 72 ARG A N 1
ATOM 588 C CA . ARG A 1 72 ? -5.276 -15.376 -2.148 1.00 18.24 72 ARG A CA 1
ATOM 589 C C . ARG A 1 72 ? -5.811 -16.764 -2.392 1.00 18.71 72 ARG A C 1
ATOM 590 O O . ARG A 1 72 ? -5.100 -17.649 -2.855 1.00 21.18 72 ARG A O 1
ATOM 598 N N . TYR A 1 73 ? -7.078 -16.973 -2.095 1.00 23.10 73 TYR A N 1
ATOM 599 C CA . TYR A 1 73 ? -7.580 -18.335 -2.183 1.00 24.31 73 TYR A CA 1
ATOM 600 C C . TYR A 1 73 ? -8.184 -18.651 -3.547 1.00 22.12 73 TYR A C 1
ATOM 601 O O . TYR A 1 73 ? -8.428 -19.801 -3.840 1.00 22.22 73 TYR A O 1
ATOM 610 N N . THR A 1 74 ? -8.418 -17.633 -4.369 1.00 21.28 74 THR A N 1
ATOM 611 C CA . THR A 1 74 ? -8.894 -17.870 -5.736 1.00 23.20 74 THR A CA 1
ATOM 612 C C . THR A 1 74 ? -7.710 -18.035 -6.671 1.00 21.64 74 THR A C 1
ATOM 613 O O . THR A 1 74 ? -6.610 -17.557 -6.386 1.00 20.73 74 THR A O 1
ATOM 617 N N . GLY A 1 75 ? -7.935 -18.682 -7.801 1.00 21.82 75 GLY A N 1
ATOM 618 C CA . GLY A 1 75 ? -6.908 -18.794 -8.822 1.00 21.10 75 GLY A CA 1
ATOM 619 C C . GLY A 1 75 ? -6.744 -17.480 -9.573 1.00 24.99 75 GLY A C 1
ATOM 620 O O . GLY A 1 75 ? -7.128 -16.407 -9.101 1.00 22.20 75 GLY A O 1
ATOM 621 N N . GLY A 1 76 ? -6.154 -17.547 -10.751 1.00 20.33 76 GLY A N 1
ATOM 622 C CA . GLY A 1 76 ? -5.872 -16.321 -11.472 1.00 24.44 76 GLY A CA 1
ATOM 623 C C . GLY A 1 76 ? -4.426 -15.874 -11.319 1.00 24.12 76 GLY A C 1
ATOM 624 O O . GLY A 1 76 ? -3.603 -16.560 -10.691 1.00 22.54 76 GLY A O 1
ATOM 625 N N . GLY A 1 77 ? -4.129 -14.708 -11.886 1.00 22.56 77 GLY A N 1
ATOM 626 C CA . GLY A 1 77 ? -2.777 -14.190 -11.926 1.00 21.97 77 GLY A CA 1
ATOM 627 C C . GLY A 1 77 ? -2.453 -13.182 -10.833 1.00 23.42 77 GLY A C 1
ATOM 628 O O . GLY A 1 77 ? -3.268 -12.880 -9.968 1.00 23.22 77 GLY A O 1
ATOM 629 N N . ALA A 1 78 ? -1.238 -12.664 -10.894 1.00 22.06 78 ALA A N 1
ATOM 630 C CA . ALA A 1 78 ? -0.683 -11.824 -9.854 1.00 22.23 78 ALA A CA 1
ATOM 631 C C . ALA A 1 78 ? -1.037 -10.373 -10.109 1.00 23.80 78 ALA A C 1
ATOM 632 O O . ALA A 1 78 ? -1.073 -9.928 -11.258 1.00 20.75 78 ALA A O 1
ATOM 634 N N . VAL A 1 79 ? -1.313 -9.642 -9.036 1.00 20.93 79 VAL A N 1
ATOM 635 C CA . VAL A 1 79 ? -1.670 -8.237 -9.155 1.00 20.86 79 VAL A CA 1
ATOM 636 C C . VAL A 1 79 ? -1.011 -7.392 -8.081 1.00 23.09 79 VAL A C 1
ATOM 637 O O . VAL A 1 79 ? -0.667 -7.888 -7.007 1.00 23.12 79 VAL A O 1
ATOM 641 N N . TYR A 1 80 ? -0.801 -6.117 -8.387 1.00 22.64 80 TYR A N 1
ATOM 642 C CA . TYR A 1 80 ? -0.197 -5.188 -7.439 1.00 23.29 80 TYR A CA 1
ATOM 643 C C . TYR A 1 80 ? -1.273 -4.282 -6.917 1.00 25.23 80 TYR A C 1
ATOM 644 O O . TYR A 1 80 ? -2.042 -3.732 -7.707 1.00 24.69 80 TYR A O 1
ATOM 653 N N . HIS A 1 81 ? -1.336 -4.140 -5.594 1.00 22.78 81 HIS A N 1
ATOM 654 C CA . HIS A 1 81 ? -2.293 -3.254 -4.943 1.00 23.50 81 HIS A CA 1
ATOM 655 C C . HIS A 1 81 ? -1.595 -2.161 -4.156 1.00 21.75 81 HIS A C 1
ATOM 656 O O . HIS A 1 81 ? -0.548 -2.395 -3.547 1.00 21.90 81 HIS A O 1
ATOM 663 N N . ASP A 1 82 ? -2.197 -0.981 -4.141 1.00 23.21 82 ASP A N 1
ATOM 664 C CA . ASP A 1 82 ? -1.853 0.015 -3.135 1.00 21.97 82 ASP A CA 1
ATOM 665 C C . ASP A 1 82 ? -3.145 0.738 -2.761 1.00 24.12 82 ASP A C 1
ATOM 666 O O . ASP A 1 82 ? -4.229 0.289 -3.142 1.00 23.79 82 ASP A O 1
ATOM 671 N N . LEU A 1 83 ? -3.049 1.847 -2.038 1.00 22.68 83 LEU A N 1
ATOM 672 C CA . LEU A 1 83 ? -4.268 2.494 -1.533 1.00 23.83 83 LEU A CA 1
ATOM 673 C C . LEU A 1 83 ? -5.063 3.145 -2.670 1.00 24.09 83 LEU A C 1
ATOM 674 O O . LEU A 1 83 ? -6.210 3.569 -2.483 1.00 24.26 83 LEU A O 1
ATOM 679 N N . GLY A 1 84 ? -4.485 3.147 -3.869 1.00 21.62 84 GLY A N 1
ATOM 680 C CA . GLY A 1 84 ? -5.193 3.650 -5.047 1.00 22.61 84 GLY A CA 1
ATOM 681 C C . GLY A 1 84 ? -6.016 2.593 -5.764 1.00 25.24 84 GLY A C 1
ATOM 682 O O . GLY A 1 84 ? -6.651 2.866 -6.788 1.00 24.45 84 GLY A O 1
ATOM 683 N N . ASP A 1 85 ? -5.968 1.371 -5.248 1.00 21.75 85 ASP A N 1
ATOM 684 C CA . ASP A 1 85 ? -6.708 0.272 -5.813 1.00 23.37 85 ASP A CA 1
ATOM 685 C C . ASP A 1 85 ? -7.899 -0.049 -4.905 1.00 24.41 85 ASP A C 1
ATOM 686 O O . ASP A 1 85 ? -7.757 -0.207 -3.677 1.00 23.20 85 ASP A O 1
ATOM 691 N N . LEU A 1 86 ? -9.083 -0.100 -5.497 1.00 23.30 86 LEU A N 1
ATOM 692 C CA . LEU A 1 86 ? -10.288 -0.418 -4.736 1.00 20.31 86 LEU A CA 1
ATOM 693 C C . LEU A 1 86 ? -10.637 -1.885 -5.000 1.00 21.25 86 LEU A C 1
ATOM 694 O O . LEU A 1 86 ? -10.843 -2.269 -6.153 1.00 19.48 86 LEU A O 1
ATOM 699 N N . ASN A 1 87 ? -10.695 -2.701 -3.945 1.00 19.14 87 ASN A N 1
ATOM 700 C CA . ASN A 1 87 ? -11.097 -4.088 -4.128 1.00 18.83 87 ASN A CA 1
ATOM 701 C C . ASN A 1 87 ? -12.508 -4.309 -3.641 1.00 19.72 87 ASN A C 1
ATOM 702 O O . ASN A 1 87 ? -12.983 -3.591 -2.772 1.00 21.19 87 ASN A O 1
ATOM 707 N N . PHE A 1 88 ? -13.177 -5.284 -4.231 1.00 19.98 88 PHE A N 1
ATOM 708 C CA . PHE A 1 88 ? -14.506 -5.650 -3.782 1.00 20.94 88 PHE A CA 1
ATOM 709 C C . PHE A 1 88 ? -14.820 -7.094 -4.092 1.00 20.58 88 PHE A C 1
ATOM 710 O O . PHE A 1 88 ? -14.293 -7.659 -5.055 1.00 22.04 88 PHE A O 1
ATOM 718 N N . SER A 1 89 ? -15.665 -7.684 -3.243 1.00 21.84 89 SER A N 1
ATOM 719 C CA . SER A 1 89 ? -15.970 -9.111 -3.267 1.00 21.81 89 SER A CA 1
ATOM 720 C C . SER A 1 89 ? -17.488 -9.242 -3.211 1.00 21.74 89 SER A C 1
ATOM 721 O O . SER A 1 89 ? -18.124 -8.478 -2.511 1.00 19.46 89 SER A O 1
ATOM 724 N N . VAL A 1 90 ? -18.048 -10.188 -3.963 1.00 20.05 90 VAL A N 1
ATOM 725 C CA . VAL A 1 90 ? -19.474 -10.477 -3.923 1.00 21.62 90 VAL A CA 1
ATOM 726 C C . VAL A 1 90 ? -19.650 -11.966 -3.660 1.00 20.76 90 VAL A C 1
ATOM 727 O O . VAL A 1 90 ? -19.080 -12.794 -4.365 1.00 22.09 90 VAL A O 1
ATOM 731 N N . VAL A 1 91 ? -20.383 -12.288 -2.602 1.00 22.02 91 VAL A N 1
ATOM 732 C CA . VAL A 1 91 ? -20.700 -13.666 -2.249 1.00 21.87 91 VAL A CA 1
ATOM 733 C C . VAL A 1 91 ? -22.226 -13.808 -2.287 1.00 23.36 91 VAL A C 1
ATOM 734 O O . VAL A 1 91 ? -22.954 -13.012 -1.650 1.00 21.35 91 VAL A O 1
ATOM 738 N N . ARG A 1 92 ? -22.700 -14.797 -3.051 1.00 21.38 92 ARG A N 1
ATOM 739 C CA . ARG A 1 92 ? -24.138 -15.052 -3.201 1.00 23.94 92 ARG A CA 1
ATOM 740 C C . ARG A 1 92 ? -24.459 -16.549 -3.147 1.00 22.97 92 ARG A C 1
ATOM 741 O O . ARG A 1 92 ? -23.603 -17.396 -3.390 1.00 21.07 92 ARG A O 1
ATOM 749 N N . SER A 1 93 ? -25.716 -16.874 -2.886 1.00 21.04 93 SER A N 1
ATOM 750 C CA . SER A 1 93 ? -26.185 -18.247 -3.000 1.00 22.50 93 SER A CA 1
ATOM 751 C C . SER A 1 93 ? -26.044 -18.683 -4.438 1.00 23.41 93 SER A C 1
ATOM 752 O O . SER A 1 93 ? -26.099 -17.859 -5.343 1.00 24.45 93 SER A O 1
ATOM 755 N N . SER A 1 94 ? -25.877 -19.981 -4.658 1.00 25.03 94 SER A N 1
ATOM 756 C CA . SER A 1 94 ? -25.678 -20.502 -5.991 1.00 28.54 94 SER A CA 1
ATOM 757 C C . SER A 1 94 ? -26.416 -21.832 -6.156 1.00 32.17 94 SER A C 1
ATOM 758 O O . SER A 1 94 ? -26.418 -22.670 -5.247 1.00 29.61 94 SER A O 1
ATOM 761 N N . ASP A 1 95 ? -27.031 -21.997 -7.321 1.00 33.28 95 ASP A N 1
ATOM 762 C CA . ASP A 1 95 ? -27.786 -23.197 -7.672 1.00 39.22 95 ASP A CA 1
ATOM 763 C C . ASP A 1 95 ? -27.113 -23.967 -8.795 1.00 37.78 95 ASP A C 1
ATOM 764 O O . ASP A 1 95 ? -27.679 -24.924 -9.317 1.00 38.74 95 ASP A O 1
ATOM 769 N N . ASP A 1 96 ? -25.907 -23.547 -9.163 1.00 35.78 96 ASP A N 1
ATOM 770 C CA . ASP A 1 96 ? -25.215 -24.117 -10.312 1.00 35.38 96 ASP A CA 1
ATOM 771 C C . ASP A 1 96 ? -23.718 -23.834 -10.253 1.00 34.15 96 ASP A C 1
ATOM 772 O O . ASP A 1 96 ? -23.257 -23.047 -9.426 1.00 31.78 96 ASP A O 1
ATOM 777 N N . MET A 1 97 ? -22.963 -24.480 -11.136 1.00 30.97 97 MET A N 1
ATOM 778 C CA . MET A 1 97 ? -21.522 -24.273 -11.209 1.00 32.18 97 MET A CA 1
ATOM 779 C C . MET A 1 97 ? -21.131 -23.571 -12.505 1.00 33.15 97 MET A C 1
ATOM 780 O O . MET A 1 97 ? -20.081 -23.854 -13.083 1.00 31.94 97 MET A O 1
ATOM 785 N N . ASP A 1 98 ? -21.981 -22.655 -12.956 1.00 31.36 98 ASP A N 1
ATOM 786 C CA . ASP A 1 98 ? -21.728 -21.914 -14.186 1.00 31.06 98 ASP A CA 1
ATOM 787 C C . ASP A 1 98 ? -20.952 -20.631 -13.907 1.00 31.76 98 ASP A C 1
ATOM 788 O O . ASP A 1 98 ? -21.542 -19.567 -13.716 1.00 28.59 98 ASP A O 1
ATOM 793 N N . ILE A 1 99 ? -19.628 -20.739 -13.885 1.00 29.76 99 ILE A N 1
ATOM 794 C CA . ILE A 1 99 ? -18.775 -19.634 -13.455 1.00 31.14 99 ILE A CA 1
ATOM 795 C C . ILE A 1 99 ? -18.676 -18.570 -14.537 1.00 30.68 99 ILE A C 1
ATOM 796 O O . ILE A 1 99 ? -18.548 -17.389 -14.237 1.00 28.54 99 ILE A O 1
ATOM 801 N N . THR A 1 100 ? -18.755 -18.986 -15.798 1.00 28.57 100 THR A N 1
ATOM 802 C CA . THR A 1 100 ? -18.764 -18.046 -16.914 1.00 29.41 100 THR A CA 1
ATOM 803 C C . THR A 1 100 ? -19.899 -17.037 -16.762 1.00 28.05 100 THR A C 1
ATOM 804 O O . THR A 1 100 ? -19.719 -15.832 -16.958 1.00 27.27 100 THR A O 1
ATOM 808 N N . SER A 1 101 ? -21.075 -17.527 -16.411 1.00 25.78 101 SER A N 1
ATOM 809 C CA . SER A 1 101 ? -22.214 -16.652 -16.260 1.00 28.54 101 SER A CA 1
ATOM 810 C C . SER A 1 101 ? -22.015 -15.728 -15.048 1.00 26.30 101 SER A C 1
ATOM 811 O O . SER A 1 101 ? -22.474 -14.592 -15.042 1.00 25.03 101 SER A O 1
ATOM 814 N N . MET A 1 102 ? -21.335 -16.214 -14.018 1.00 26.84 102 MET A N 1
ATOM 815 C CA . MET A 1 102 ? -21.029 -15.344 -12.881 1.00 24.30 102 MET A CA 1
ATOM 816 C C . MET A 1 102 ? -20.180 -14.157 -13.311 1.00 23.61 102 MET A C 1
ATOM 817 O O . MET A 1 102 ? -20.504 -13.021 -13.005 1.00 24.43 102 MET A O 1
ATOM 822 N N . PHE A 1 103 ? -19.075 -14.418 -14.000 1.00 23.57 103 PHE A N 1
ATOM 823 C CA . PHE A 1 103 ? -18.236 -13.326 -14.473 1.00 23.79 103 PHE A CA 1
ATOM 824 C C . PHE A 1 103 ? -19.023 -12.377 -15.373 1.00 23.61 103 PHE A C 1
ATOM 825 O O . PHE A 1 103 ? -18.923 -11.158 -15.246 1.00 22.20 103 PHE A O 1
ATOM 833 N N . ARG A 1 104 ? -19.817 -12.943 -16.278 1.00 23.90 104 ARG A N 1
ATOM 834 C CA . ARG A 1 104 ? -20.608 -12.134 -17.188 1.00 25.36 104 ARG A CA 1
ATOM 835 C C . ARG A 1 104 ? -21.517 -11.155 -16.441 1.00 23.60 104 ARG A C 1
ATOM 836 O O . ARG A 1 104 ? -21.575 -9.970 -16.779 1.00 21.08 104 ARG A O 1
ATOM 844 N N . THR A 1 105 ? -22.227 -11.640 -15.423 1.00 24.37 105 THR A N 1
ATOM 845 C CA . THR A 1 105 ? -23.178 -10.782 -14.708 1.00 25.96 105 THR A CA 1
ATOM 846 C C . THR A 1 105 ? -22.482 -9.777 -13.807 1.00 26.65 105 THR A C 1
ATOM 847 O O . THR A 1 105 ? -22.948 -8.646 -13.654 1.00 24.67 105 THR A O 1
ATOM 851 N N . MET A 1 106 ? -21.368 -10.162 -13.195 1.00 25.44 106 MET A N 1
ATOM 852 C CA . MET A 1 106 ? -20.634 -9.181 -12.384 1.00 24.31 106 MET A CA 1
ATOM 853 C C . MET A 1 106 ? -19.970 -8.116 -13.263 1.00 22.92 106 MET A C 1
ATOM 854 O O . MET A 1 106 ? -19.914 -6.950 -12.890 1.00 24.23 106 MET A O 1
ATOM 859 N N . ASN A 1 107 ? -19.465 -8.507 -14.426 1.00 23.26 107 ASN A N 1
ATOM 860 C CA . ASN A 1 107 ? -18.947 -7.521 -15.354 1.00 23.85 107 ASN A CA 1
ATOM 861 C C . ASN A 1 107 ? -20.029 -6.539 -15.824 1.00 24.13 107 ASN A C 1
ATOM 862 O O . ASN A 1 107 ? -19.768 -5.352 -15.925 1.00 26.82 107 ASN A O 1
ATOM 867 N N . GLU A 1 108 ? -21.233 -7.025 -16.103 1.00 24.52 108 GLU A N 1
ATOM 868 C CA . GLU A 1 108 ? -22.344 -6.115 -16.428 1.00 25.02 108 GLU A CA 1
ATOM 869 C C . GLU A 1 108 ? -22.537 -5.091 -15.308 1.00 22.73 108 GLU A C 1
ATOM 870 O O . GLU A 1 108 ? -22.707 -3.897 -15.539 1.00 24.15 108 GLU A O 1
ATOM 876 N N . ALA A 1 109 ? -22.503 -5.565 -14.074 1.00 22.28 109 ALA A N 1
ATOM 877 C CA . ALA A 1 109 ? -22.643 -4.685 -12.936 1.00 21.77 109 ALA A CA 1
ATOM 878 C C . ALA A 1 109 ? -21.540 -3.635 -12.901 1.00 22.61 109 ALA A C 1
ATOM 879 O O . ALA A 1 109 ? -21.804 -2.450 -12.684 1.00 21.84 109 ALA A O 1
ATOM 881 N N . VAL A 1 110 ? -20.300 -4.052 -13.122 1.00 21.71 110 VAL A N 1
ATOM 882 C CA . VAL A 1 110 ? -19.200 -3.100 -13.144 1.00 22.57 110 VAL A CA 1
ATOM 883 C C . VAL A 1 110 ? -19.349 -2.101 -14.277 1.00 22.70 110 VAL A C 1
ATOM 884 O O . VAL A 1 110 ? -19.122 -0.913 -14.085 1.00 23.06 110 VAL A O 1
ATOM 888 N N . VAL A 1 111 ? -19.714 -2.576 -15.457 1.00 23.22 111 VAL A N 1
ATOM 889 C CA . VAL A 1 111 ? -19.904 -1.667 -16.595 1.00 25.41 111 VAL A CA 1
ATOM 890 C C . VAL A 1 111 ? -20.990 -0.619 -16.303 1.00 25.86 111 VAL A C 1
ATOM 891 O O . VAL A 1 111 ? -20.811 0.583 -16.563 1.00 24.08 111 VAL A O 1
ATOM 895 N N . ASN A 1 112 ? -22.109 -1.069 -15.753 1.00 25.86 112 ASN A N 1
ATOM 896 C CA . ASN A 1 112 ? -23.169 -0.140 -15.331 1.00 25.81 112 ASN A CA 1
ATOM 897 C C . ASN A 1 112 ? -22.715 0.884 -14.303 1.00 26.45 112 ASN A C 1
ATOM 898 O O . ASN A 1 112 ? -23.148 2.036 -14.332 1.00 25.57 112 ASN A O 1
ATOM 903 N N . SER A 1 113 ? -21.854 0.454 -13.380 1.00 25.40 113 SER A N 1
ATOM 904 C CA . SER A 1 113 ? -21.337 1.334 -12.335 1.00 21.72 113 SER A CA 1
ATOM 905 C C . SER A 1 113 ? -20.447 2.423 -12.902 1.00 25.38 113 SER A C 1
ATOM 906 O O . SER A 1 113 ? -20.536 3.575 -12.498 1.00 24.47 113 SER A O 1
ATOM 909 N N . LEU A 1 114 ? -19.586 2.049 -13.843 1.00 25.14 114 LEU A N 1
ATOM 910 C CA . LEU A 1 114 ? -18.643 2.990 -14.436 1.00 24.45 114 LEU A CA 1
ATOM 911 C C . LEU A 1 114 ? -19.357 3.987 -15.343 1.00 26.43 114 LEU A C 1
ATOM 912 O O . LEU A 1 114 ? -18.930 5.134 -15.478 1.00 25.66 114 LEU A O 1
ATOM 917 N N . ARG A 1 115 ? -20.444 3.542 -15.964 1.00 25.74 115 ARG A N 1
ATOM 918 C CA . ARG A 1 115 ? -21.311 4.433 -16.725 1.00 29.07 115 ARG A CA 1
ATOM 919 C C . ARG A 1 115 ? -21.839 5.568 -15.853 1.00 29.14 115 ARG A C 1
ATOM 920 O O . ARG A 1 115 ? -21.928 6.713 -16.294 1.00 29.30 115 ARG A O 1
ATOM 928 N N . ILE A 1 116 ? -22.186 5.241 -14.612 1.00 31.40 116 ILE A N 1
ATOM 929 C CA . ILE A 1 116 ? -22.613 6.253 -13.640 1.00 28.54 116 ILE A CA 1
ATOM 930 C C . ILE A 1 116 ? -21.548 7.336 -13.483 1.00 32.15 116 ILE A C 1
ATOM 931 O O . ILE A 1 116 ? -21.863 8.513 -13.298 1.00 29.81 116 ILE A O 1
ATOM 936 N N . LEU A 1 117 ? -20.281 6.939 -13.562 1.00 31.54 117 LEU A N 1
ATOM 937 C CA . LEU A 1 117 ? -19.161 7.863 -13.397 1.00 30.65 117 LEU A CA 1
ATOM 938 C C . LEU A 1 117 ? -18.764 8.537 -14.694 1.00 31.03 117 LEU A C 1
ATOM 939 O O . LEU A 1 117 ? -17.838 9.335 -14.713 1.00 34.20 117 LEU A O 1
ATOM 944 N N . GLY A 1 118 ? -19.417 8.173 -15.787 1.00 31.85 118 GLY A N 1
ATOM 945 C CA . GLY A 1 118 ? -19.093 8.751 -17.090 1.00 29.04 118 GLY A CA 1
ATOM 946 C C . GLY A 1 118 ? -17.955 8.052 -17.804 1.00 31.09 118 GLY A C 1
ATOM 947 O O . GLY A 1 118 ? -17.410 8.581 -18.775 1.00 28.50 118 GLY A O 1
ATOM 948 N N . LEU A 1 119 ? -17.606 6.849 -17.351 1.00 29.32 119 LEU A N 1
ATOM 949 C CA . LEU A 1 119 ? -16.536 6.078 -17.987 1.00 27.80 119 LEU A CA 1
ATOM 950 C C . LEU A 1 119 ? -17.086 4.869 -18.731 1.00 29.80 119 LEU A C 1
ATOM 951 O O . LEU A 1 119 ? -17.771 4.021 -18.142 1.00 29.81 119 LEU A O 1
ATOM 956 N N . ASP A 1 120 ? -16.786 4.801 -20.028 1.00 26.79 120 ASP A N 1
ATOM 957 C CA . ASP A 1 120 ? -17.197 3.695 -20.894 1.00 28.21 120 ASP A CA 1
ATOM 958 C C . ASP A 1 120 ? -16.185 2.551 -20.833 1.00 25.79 120 ASP A C 1
ATOM 959 O O . ASP A 1 120 ? -14.986 2.745 -21.035 1.00 27.19 120 ASP A O 1
ATOM 964 N N . ALA A 1 121 ? -16.682 1.351 -20.551 1.00 26.68 121 ALA A N 1
ATOM 965 C CA . ALA A 1 121 ? -15.822 0.187 -20.378 1.00 23.84 121 ALA A CA 1
ATOM 966 C C . ALA A 1 121 ? -16.544 -1.096 -20.775 1.00 23.42 121 ALA A C 1
ATOM 967 O O . ALA A 1 121 ? -17.773 -1.165 -20.742 1.00 21.68 121 ALA A O 1
ATOM 969 N N . ARG A 1 122 ? -15.772 -2.111 -21.150 1.00 23.49 122 ARG A N 1
ATOM 970 C CA . ARG A 1 122 ? -16.324 -3.434 -21.420 1.00 23.48 122 ARG A CA 1
ATOM 971 C C . ARG A 1 122 ? -15.456 -4.529 -20.809 1.00 21.87 122 ARG A C 1
ATOM 972 O O . ARG A 1 122 ? -14.269 -4.325 -20.556 1.00 22.43 122 ARG A O 1
ATOM 980 N N . PRO A 1 123 ? -16.057 -5.690 -20.573 1.00 24.38 123 PRO A N 1
ATOM 981 C CA . PRO A 1 123 ? -15.293 -6.923 -20.357 1.00 24.28 123 PRO A CA 1
ATOM 982 C C . PRO A 1 123 ? -14.451 -7.288 -21.575 1.00 25.04 123 PRO A C 1
ATOM 983 O O . PRO A 1 123 ? -14.880 -7.073 -22.708 1.00 23.43 123 PRO A O 1
ATOM 987 N N . GLY A 1 124 ? -13.263 -7.834 -21.336 1.00 24.38 124 GLY A N 1
ATOM 988 C CA . GLY A 1 124 ? -12.356 -8.187 -22.412 1.00 24.70 124 GLY A CA 1
ATOM 989 C C . GLY A 1 124 ? -12.900 -9.312 -23.285 1.00 26.31 124 GLY A C 1
ATOM 990 O O . GLY A 1 124 ? -13.908 -9.943 -22.964 1.00 22.53 124 GLY A O 1
ATOM 991 N N . GLU A 1 125 ? -12.215 -9.592 -24.384 1.00 26.02 125 GLU A N 1
ATOM 992 C CA . GLU A 1 125 ? -12.759 -10.497 -25.380 1.00 27.79 125 GLU A CA 1
ATOM 993 C C . GLU A 1 125 ? -12.220 -11.915 -25.348 1.00 29.98 125 GLU A C 1
ATOM 994 O O . GLU A 1 125 ? -12.758 -12.784 -26.028 1.00 31.93 125 GLU A O 1
ATOM 1000 N N . LEU A 1 126 ? -11.127 -12.148 -24.631 1.00 28.78 126 LEU A N 1
ATOM 1001 C CA . LEU A 1 126 ? -10.370 -13.369 -24.835 1.00 31.38 126 LEU A CA 1
ATOM 1002 C C . LEU A 1 126 ? -10.518 -14.397 -23.718 1.00 32.72 126 LEU A C 1
ATOM 1003 O O . LEU A 1 126 ? -10.642 -14.051 -22.539 1.00 31.40 126 LEU A O 1
ATOM 1008 N N . ASN A 1 127 ? -10.485 -15.671 -24.100 1.00 36.02 127 ASN A N 1
ATOM 1009 C CA . ASN A 1 127 ? -10.565 -16.771 -23.139 1.00 39.01 127 ASN A CA 1
ATOM 1010 C C . ASN A 1 127 ? -9.217 -17.164 -22.564 1.00 39.72 127 ASN A C 1
ATOM 1011 O O . ASN A 1 127 ? -9.147 -17.720 -21.477 1.00 41.76 127 ASN A O 1
ATOM 1016 N N . ASP A 1 128 ? -8.151 -16.871 -23.301 1.00 39.93 128 ASP A N 1
ATOM 1017 C CA . ASP A 1 128 ? -6.804 -17.239 -22.880 1.00 40.58 128 ASP A CA 1
ATOM 1018 C C . ASP A 1 128 ? -6.460 -16.619 -21.529 1.00 41.29 128 ASP A C 1
ATOM 1019 O O . ASP A 1 128 ? -6.358 -15.399 -21.403 1.00 41.39 128 ASP A O 1
ATOM 1024 N N . VAL A 1 129 ? -6.283 -17.468 -20.522 1.00 38.72 129 VAL A N 1
ATOM 1025 C CA . VAL A 1 129 ? -6.194 -17.011 -19.141 1.00 38.10 129 VAL A CA 1
ATOM 1026 C C . VAL A 1 129 ? -4.798 -16.486 -18.823 1.00 38.96 129 VAL A C 1
ATOM 1027 O O . VAL A 1 129 ? -4.588 -15.829 -17.803 1.00 36.71 129 VAL A O 1
ATOM 1031 N N . SER A 1 130 ? -3.846 -16.781 -19.702 1.00 35.15 130 SER A N 1
ATOM 1032 C CA . SER A 1 130 ? -2.437 -16.534 -19.418 1.00 39.44 130 SER A CA 1
ATOM 1033 C C . SER A 1 130 ? -2.014 -15.148 -19.893 1.00 39.44 130 SER A C 1
ATOM 1034 O O . SER A 1 130 ? -0.933 -14.668 -19.552 1.00 41.89 130 SER A O 1
ATOM 1037 N N . ILE A 1 131 ? -2.873 -14.510 -20.681 1.00 37.47 131 ILE A N 1
ATOM 1038 C CA . ILE A 1 131 ? -2.549 -13.222 -21.283 1.00 36.04 131 ILE A CA 1
ATOM 1039 C C . ILE A 1 131 ? -2.938 -12.069 -20.364 1.00 34.74 131 ILE A C 1
ATOM 1040 O O . ILE A 1 131 ? -3.872 -12.183 -19.571 1.00 34.49 131 ILE A O 1
ATOM 1045 N N . PRO A 1 132 ? -2.214 -10.960 -20.476 1.00 33.25 132 PRO A N 1
ATOM 1046 C CA . PRO A 1 132 ? -2.141 -9.975 -19.392 1.00 30.84 132 PRO A CA 1
ATOM 1047 C C . PRO A 1 132 ? -3.357 -9.055 -19.380 1.00 29.90 132 PRO A C 1
ATOM 1048 O O . PRO A 1 132 ? -3.814 -8.652 -18.311 1.00 26.65 132 PRO A O 1
ATOM 1052 N N . VAL A 1 133 ? -3.870 -8.729 -20.562 1.00 26.02 133 VAL A N 1
ATOM 1053 C CA . VAL A 1 133 ? -5.094 -7.929 -20.677 1.00 26.05 133 VAL A CA 1
ATOM 1054 C C . VAL A 1 133 ? -6.040 -8.457 -21.770 1.00 23.93 133 VAL A C 1
ATOM 1055 O O . VAL A 1 133 ? -5.698 -9.378 -22.519 1.00 23.77 133 VAL A O 1
ATOM 1059 N N . ASN A 1 134 ? -7.229 -7.862 -21.836 1.00 24.87 134 ASN A N 1
ATOM 1060 C CA . ASN A 1 134 ? -8.300 -8.250 -22.759 1.00 23.78 134 ASN A CA 1
ATOM 1061 C C . ASN A 1 134 ? -8.905 -9.630 -22.525 1.00 23.95 134 ASN A C 1
ATOM 1062 O O . ASN A 1 134 ? -9.375 -10.252 -23.470 1.00 26.48 134 ASN A O 1
ATOM 1067 N N . LYS A 1 135 ? -8.896 -10.110 -21.277 1.00 21.80 135 LYS A N 1
ATOM 1068 C CA . LYS A 1 135 ? -9.548 -11.380 -20.947 1.00 21.81 135 LYS A CA 1
ATOM 1069 C C . LYS A 1 135 ? -11.004 -11.123 -20.584 1.00 22.25 135 LYS A C 1
ATOM 1070 O O . LYS A 1 135 ? -11.373 -10.025 -20.186 1.00 23.61 135 LYS A O 1
ATOM 1076 N N . LYS A 1 136 ? -11.836 -12.146 -20.680 1.00 23.00 136 LYS A N 1
ATOM 1077 C CA . LYS A 1 136 ? -13.228 -11.986 -20.308 1.00 24.71 136 LYS A CA 1
ATOM 1078 C C . LYS A 1 136 ? -13.412 -11.664 -18.819 1.00 24.62 136 LYS A C 1
ATOM 1079 O O . LYS A 1 136 ? -14.499 -11.275 -18.415 1.00 25.87 136 LYS A O 1
ATOM 1085 N N . THR A 1 137 ? -12.365 -11.841 -18.008 1.00 22.43 137 THR A N 1
ATOM 1086 C CA . THR A 1 137 ? -12.443 -11.494 -16.577 1.00 23.13 137 THR A CA 1
ATOM 1087 C C . THR A 1 137 ? -11.905 -10.100 -16.290 1.00 23.95 137 THR A C 1
ATOM 1088 O O . THR A 1 137 ? -11.969 -9.618 -15.148 1.00 24.26 137 THR A O 1
ATOM 1092 N N . ASP A 1 138 ? -11.347 -9.466 -17.317 1.00 22.60 138 ASP A N 1
ATOM 1093 C CA . ASP A 1 138 ? -10.837 -8.102 -17.223 1.00 21.57 138 ASP A CA 1
ATOM 1094 C C . ASP A 1 138 ? -11.932 -7.137 -17.621 1.00 22.14 138 ASP A C 1
ATOM 1095 O O . ASP A 1 138 ? -12.808 -7.476 -18.416 1.00 24.02 138 ASP A O 1
ATOM 1100 N N . ILE A 1 139 ? -11.855 -5.915 -17.105 1.00 23.19 139 ILE A N 1
ATOM 1101 C CA . ILE A 1 139 ? -12.674 -4.838 -17.625 1.00 24.39 139 ILE A CA 1
ATOM 1102 C C . ILE A 1 139 ? -11.760 -3.813 -18.284 1.00 23.56 139 ILE A C 1
ATOM 1103 O O . ILE A 1 139 ? -10.786 -3.355 -17.679 1.00 21.81 139 ILE A O 1
ATOM 1108 N N . MET A 1 140 ? -12.105 -3.467 -19.519 1.00 22.25 140 MET A N 1
ATOM 1109 C CA . MET A 1 140 ? -11.226 -2.746 -20.434 1.00 22.23 140 MET A CA 1
ATOM 1110 C C . MET A 1 140 ? -11.841 -1.403 -20.808 1.00 24.08 140 MET A C 1
ATOM 1111 O O . MET A 1 140 ? -12.991 -1.357 -21.265 1.00 25.47 140 MET A O 1
ATOM 1116 N N . ALA A 1 141 ? -11.091 -0.322 -20.600 1.00 23.16 141 ALA A N 1
ATOM 1117 C CA . ALA A 1 141 ? -11.485 1.006 -21.098 1.00 23.79 141 ALA A CA 1
ATOM 1118 C C . ALA A 1 141 ? -10.797 1.131 -22.439 1.00 22.70 141 ALA A C 1
ATOM 1119 O O . ALA A 1 141 ? -9.629 1.493 -22.515 1.00 23.31 141 ALA A O 1
ATOM 1121 N N . GLY A 1 142 ? -11.494 0.752 -23.501 1.00 24.59 142 GLY A N 1
ATOM 1122 C CA . GLY A 1 142 ? -10.817 0.527 -24.777 1.00 24.11 142 GLY A CA 1
ATOM 1123 C C . GLY A 1 142 ? -9.711 -0.509 -24.655 1.00 24.12 142 GLY A C 1
ATOM 1124 O O . GLY A 1 142 ? -9.932 -1.608 -24.134 1.00 25.67 142 GLY A O 1
ATOM 1125 N N . GLU A 1 143 ? -8.511 -0.162 -25.114 1.00 23.54 143 GLU A N 1
ATOM 1126 C CA . GLU A 1 143 ? -7.390 -1.100 -25.121 1.00 23.52 143 GLU A CA 1
ATOM 1127 C C . GLU A 1 143 ? -6.709 -1.284 -23.757 1.00 23.96 143 GLU A C 1
ATOM 1128 O O . GLU A 1 143 ? -5.831 -2.135 -23.617 1.00 26.32 143 GLU A O 1
ATOM 1134 N N . LYS A 1 144 ? -7.111 -0.499 -22.766 1.00 21.50 144 LYS A N 1
ATOM 1135 C CA . LYS A 1 144 ? -6.429 -0.497 -21.463 1.00 20.59 144 LYS A CA 1
ATOM 1136 C C . LYS A 1 144 ? -7.218 -1.253 -20.416 1.00 21.79 144 LYS A C 1
ATOM 1137 O O . LYS A 1 144 ? -8.428 -1.029 -20.275 1.00 22.27 144 LYS A O 1
ATOM 1143 N N . LYS A 1 145 ? -6.535 -2.090 -19.632 1.00 21.17 145 LYS A N 1
ATOM 1144 C CA . LYS A 1 145 ? -7.202 -2.782 -18.526 1.00 21.71 145 LYS A CA 1
ATOM 1145 C C . LYS A 1 145 ? -7.286 -1.852 -17.330 1.00 20.68 145 LYS A C 1
ATOM 1146 O O . LYS A 1 145 ? -6.286 -1.254 -16.948 1.00 21.54 145 LYS A O 1
ATOM 1152 N N . ILE A 1 146 ? -8.471 -1.718 -16.727 1.00 19.51 146 ILE A N 1
ATOM 1153 C CA . ILE A 1 146 ? -8.582 -0.914 -15.503 1.00 21.01 146 ILE A CA 1
ATOM 1154 C C . ILE A 1 146 ? -9.021 -1.761 -14.305 1.00 21.44 146 ILE A C 1
ATOM 1155 O O . ILE A 1 146 ? -9.062 -1.272 -13.172 1.00 23.39 146 ILE A O 1
ATOM 1160 N N . MET A 1 147 ? -9.350 -3.028 -14.558 1.00 22.73 147 MET A N 1
ATOM 1161 C CA . MET A 1 147 ? -9.832 -3.912 -13.504 1.00 21.42 147 MET A CA 1
ATOM 1162 C C . MET A 1 147 ? -9.649 -5.389 -13.864 1.00 21.24 147 MET A C 1
ATOM 1163 O O . MET A 1 147 ? -9.823 -5.774 -15.014 1.00 18.93 147 MET A O 1
ATOM 1168 N N . GLY A 1 148 ? -9.317 -6.222 -12.877 1.00 21.04 148 GLY A N 1
ATOM 1169 C CA . GLY A 1 148 ? -9.252 -7.667 -13.103 1.00 18.66 148 GLY A CA 1
ATOM 1170 C C . GLY A 1 148 ? -10.043 -8.341 -12.006 1.00 21.51 148 GLY A C 1
ATOM 1171 O O . GLY A 1 148 ? -10.335 -7.734 -10.986 1.00 22.41 148 GLY A O 1
ATOM 1172 N N . ALA A 1 149 ? -10.404 -9.596 -12.211 1.00 21.64 149 ALA A N 1
ATOM 1173 C CA . ALA A 1 149 ? -11.213 -10.297 -11.232 1.00 19.81 149 ALA A CA 1
ATOM 1174 C C . ALA A 1 149 ? -10.874 -11.780 -11.182 1.00 22.33 149 ALA A C 1
ATOM 1175 O O . ALA A 1 149 ? -10.297 -12.311 -12.118 1.00 19.45 149 ALA A O 1
ATOM 1177 N N . ALA A 1 150 ? -11.236 -12.437 -10.078 1.00 19.97 150 ALA A N 1
ATOM 1178 C CA . ALA A 1 150 ? -11.063 -13.878 -9.933 1.00 19.30 150 ALA A CA 1
ATOM 1179 C C . ALA A 1 150 ? -12.315 -14.383 -9.249 1.00 18.97 150 ALA A C 1
ATOM 1180 O O . ALA A 1 150 ? -13.094 -13.591 -8.719 1.00 21.56 150 ALA A O 1
ATOM 1182 N N . GLY A 1 151 ? -12.533 -15.692 -9.248 1.00 20.06 151 GLY A N 1
ATOM 1183 C CA . GLY A 1 151 ? -13.723 -16.211 -8.562 1.00 22.48 151 GLY A CA 1
ATOM 1184 C C . GLY A 1 151 ? -13.595 -17.658 -8.155 1.00 23.95 151 GLY A C 1
ATOM 1185 O O . GLY A 1 151 ? -12.643 -18.328 -8.533 1.00 20.46 151 GLY A O 1
ATOM 1186 N N . ALA A 1 152 ? -14.555 -18.132 -7.375 1.00 19.57 152 ALA A N 1
ATOM 1187 C CA . ALA A 1 152 ? -14.578 -19.519 -6.924 1.00 20.63 152 ALA A CA 1
ATOM 1188 C C . ALA A 1 152 ? -16.034 -19.933 -6.762 1.00 22.76 152 ALA A C 1
ATOM 1189 O O . ALA A 1 152 ? -16.903 -19.080 -6.572 1.00 20.34 152 ALA A O 1
ATOM 1191 N N . MET A 1 153 ? -16.309 -21.233 -6.857 1.00 22.10 153 MET A N 1
ATOM 1192 C CA . MET A 1 153 ? -17.657 -21.727 -6.613 1.00 24.85 153 MET A CA 1
ATOM 1193 C C . MET A 1 153 ? -17.591 -23.016 -5.821 1.00 26.34 153 MET A C 1
ATOM 1194 O O . MET A 1 153 ? -16.629 -23.768 -5.927 1.00 24.82 153 MET A O 1
ATOM 1199 N N . ARG A 1 154 ? -18.602 -23.261 -5.004 1.00 26.61 154 ARG A N 1
ATOM 1200 C CA . ARG A 1 154 ? -18.762 -24.559 -4.382 1.00 26.44 154 ARG A CA 1
ATOM 1201 C C . ARG A 1 154 ? -20.255 -24.808 -4.323 1.00 30.00 154 ARG A C 1
ATOM 1202 O O . ARG A 1 154 ? -21.043 -23.939 -4.698 1.00 28.34 154 ARG A O 1
ATOM 1210 N N . LYS A 1 155 ? -20.641 -25.991 -3.859 1.00 29.14 155 LYS A N 1
ATOM 1211 C CA . LYS A 1 155 ? -22.060 -26.309 -3.749 1.00 28.54 155 LYS A CA 1
ATOM 1212 C C . LYS A 1 155 ? -22.716 -25.266 -2.865 1.00 26.73 155 LYS A C 1
ATOM 1213 O O . LYS A 1 155 ? -22.371 -25.122 -1.680 1.00 25.81 155 LYS A O 1
ATOM 1215 N N . GLY A 1 156 ? -23.629 -24.502 -3.457 1.00 27.80 156 GLY A N 1
ATOM 1216 C CA . GLY A 1 156 ? -24.461 -23.579 -2.687 1.00 25.88 156 GLY A CA 1
ATOM 1217 C C . GLY A 1 156 ? -24.029 -22.119 -2.607 1.00 25.42 156 GLY A C 1
ATOM 1218 O O . GLY A 1 156 ? -24.789 -21.279 -2.117 1.00 22.90 156 GLY A O 1
ATOM 1219 N N . ALA A 1 157 ? -22.824 -21.825 -3.083 1.00 24.25 157 ALA A N 1
ATOM 1220 C CA . ALA A 1 157 ? -22.238 -20.500 -2.921 1.00 24.55 157 ALA A CA 1
ATOM 1221 C C . ALA A 1 157 ? -21.261 -20.187 -4.049 1.00 25.17 157 ALA A C 1
ATOM 1222 O O . ALA A 1 157 ? -20.547 -21.069 -4.527 1.00 25.07 157 ALA A O 1
ATOM 1224 N N . LYS A 1 158 ? -21.236 -18.927 -4.472 1.00 23.90 158 LYS A N 1
ATOM 1225 C CA . LYS A 1 158 ? -20.189 -18.438 -5.360 1.00 21.62 158 LYS A CA 1
ATOM 1226 C C . LYS A 1 158 ? -19.489 -17.219 -4.769 1.00 24.41 158 LYS A C 1
ATOM 1227 O O . LYS A 1 158 ? -20.080 -16.467 -3.993 1.00 18.65 158 LYS A O 1
ATOM 1233 N N . LEU A 1 159 ? -18.227 -17.029 -5.140 1.00 20.03 159 LEU A N 1
ATOM 1234 C CA . LEU A 1 159 ? -17.513 -15.798 -4.824 1.00 21.01 159 LEU A CA 1
ATOM 1235 C C . LEU A 1 159 ? -16.894 -15.183 -6.074 1.00 18.96 159 LEU A C 1
ATOM 1236 O O . LEU A 1 159 ? -16.372 -15.893 -6.934 1.00 20.99 159 LEU A O 1
ATOM 1241 N N . TRP A 1 160 ? -16.955 -13.859 -6.169 1.00 19.20 160 TRP A N 1
ATOM 1242 C CA . TRP A 1 160 ? -16.285 -13.136 -7.244 1.00 21.09 160 TRP A CA 1
ATOM 1243 C C . TRP A 1 160 ? -15.785 -11.777 -6.767 1.00 19.51 160 TRP A C 1
ATOM 1244 O O . TRP A 1 160 ? -16.577 -10.898 -6.427 1.00 21.33 160 TRP A O 1
ATOM 1255 N N . HIS A 1 161 ? -14.467 -11.612 -6.745 1.00 19.05 161 HIS A N 1
ATOM 1256 C CA . HIS A 1 161 ? -13.856 -10.397 -6.218 1.00 20.47 161 HIS A CA 1
ATOM 1257 C C . HIS A 1 161 ? -12.891 -9.783 -7.227 1.00 21.06 161 HIS A C 1
ATOM 1258 O O . HIS A 1 161 ? -12.303 -10.488 -8.047 1.00 21.05 161 HIS A O 1
ATOM 1265 N N . ALA A 1 162 ? -12.734 -8.465 -7.161 1.00 19.83 162 ALA A N 1
ATOM 1266 C CA . ALA A 1 162 ? -12.099 -7.714 -8.237 1.00 21.89 162 ALA A CA 1
ATOM 1267 C C . ALA A 1 162 ? -11.220 -6.596 -7.686 1.00 22.25 162 ALA A C 1
ATOM 1268 O O . ALA A 1 162 ? -11.487 -6.055 -6.613 1.00 21.46 162 ALA A O 1
ATOM 1270 N N . ALA A 1 163 ? -10.171 -6.255 -8.427 1.00 21.24 163 ALA A N 1
ATOM 1271 C CA . ALA A 1 163 ? -9.284 -5.164 -8.043 1.00 22.20 163 ALA A CA 1
ATOM 1272 C C . ALA A 1 163 ? -9.366 -4.107 -9.145 1.00 19.44 163 ALA A C 1
ATOM 1273 O O . ALA A 1 163 ? -9.012 -4.378 -10.298 1.00 22.92 163 ALA A O 1
ATOM 1275 N N . MET A 1 164 ? -9.853 -2.923 -8.784 1.00 20.85 164 MET A N 1
ATOM 1276 C CA . MET A 1 164 ? -9.972 -1.817 -9.718 1.00 23.18 164 MET A CA 1
ATOM 1277 C C . MET A 1 164 ? -8.913 -0.751 -9.488 1.00 23.25 164 MET A C 1
ATOM 1278 O O . MET A 1 164 ? -8.745 -0.246 -8.380 1.00 24.11 164 MET A O 1
ATOM 1283 N N . LEU A 1 165 ? -8.208 -0.404 -10.554 1.00 21.77 165 LEU A N 1
ATOM 1284 C CA . LEU A 1 165 ? -7.170 0.613 -10.477 1.00 20.47 165 LEU A CA 1
ATOM 1285 C C . LEU A 1 165 ? -7.818 1.985 -10.526 1.00 22.11 165 LEU A C 1
ATOM 1286 O O . LEU A 1 165 ? -8.286 2.412 -11.582 1.00 22.18 165 LEU A O 1
ATOM 1291 N N . VAL A 1 166 ? -7.848 2.682 -9.392 1.00 21.99 166 VAL A N 1
ATOM 1292 C CA . VAL A 1 166 ? -8.419 4.032 -9.383 1.00 23.20 166 VAL A CA 1
ATOM 1293 C C . VAL A 1 166 ? -7.334 5.108 -9.476 1.00 24.94 166 VAL A C 1
ATOM 1294 O O . VAL A 1 166 ? -7.382 5.969 -10.358 1.00 26.58 166 VAL A O 1
ATOM 1298 N N . HIS A 1 167 ? -6.359 5.053 -8.571 1.00 23.75 167 HIS A N 1
ATOM 1299 C CA . HIS A 1 167 ? -5.194 5.952 -8.625 1.00 26.01 167 HIS A CA 1
ATOM 1300 C C . HIS A 1 167 ? -3.957 5.226 -8.071 1.00 25.94 167 HIS A C 1
ATOM 1301 O O . HIS A 1 167 ? -3.229 5.732 -7.206 1.00 23.63 167 HIS A O 1
ATOM 1308 N N . THR A 1 168 ? -3.762 4.011 -8.575 1.00 22.31 168 THR A N 1
ATOM 1309 C CA . THR A 1 168 ? -2.616 3.162 -8.245 1.00 24.71 168 THR A CA 1
ATOM 1310 C C . THR A 1 168 ? -1.328 3.627 -8.939 1.00 25.88 168 THR A C 1
ATOM 1311 O O . THR A 1 168 ? -1.367 4.201 -10.030 1.00 24.62 168 THR A O 1
ATOM 1315 N N . ASP A 1 169 ? -0.185 3.388 -8.297 1.00 23.94 169 ASP A N 1
ATOM 1316 C CA . ASP A 1 169 ? 1.130 3.686 -8.896 1.00 24.17 169 ASP A CA 1
ATOM 1317 C C . ASP A 1 169 ? 1.423 2.628 -9.959 1.00 22.95 169 ASP A C 1
ATOM 1318 O O . ASP A 1 169 ? 1.829 1.510 -9.637 1.00 23.88 169 ASP A O 1
ATOM 1323 N N . LEU A 1 170 ? 1.199 2.975 -11.224 1.00 23.10 170 LEU A N 1
ATOM 1324 C CA . LEU A 1 170 ? 1.301 1.993 -12.297 1.00 23.94 170 LEU A CA 1
ATOM 1325 C C . LEU A 1 170 ? 2.749 1.640 -12.621 1.00 27.21 170 LEU A C 1
ATOM 1326 O O . LEU A 1 170 ? 3.026 0.629 -13.276 1.00 26.18 170 LEU A O 1
ATOM 1331 N N . ASP A 1 171 ? 3.679 2.482 -12.180 1.00 27.79 171 ASP A N 1
ATOM 1332 C CA . ASP A 1 171 ? 5.094 2.194 -12.379 1.00 27.84 171 ASP A CA 1
ATOM 1333 C C . ASP A 1 171 ? 5.545 1.126 -11.405 1.00 27.97 171 ASP A C 1
ATOM 1334 O O . ASP A 1 171 ? 6.305 0.235 -11.761 1.00 26.39 171 ASP A O 1
ATOM 1339 N N . MET A 1 172 ? 5.079 1.214 -10.166 1.00 23.15 172 MET A N 1
ATOM 1340 C CA . MET A 1 172 ? 5.410 0.195 -9.174 1.00 26.52 172 MET A CA 1
ATOM 1341 C C . MET A 1 172 ? 4.777 -1.126 -9.602 1.00 27.00 172 MET A C 1
ATOM 1342 O O . MET A 1 172 ? 5.379 -2.199 -9.476 1.00 27.23 172 MET A O 1
ATOM 1347 N N . LEU A 1 173 ? 3.556 -1.034 -10.125 1.00 28.46 173 LEU A N 1
ATOM 1348 C CA . LEU A 1 173 ? 2.833 -2.197 -10.632 1.00 27.09 173 LEU A CA 1
ATOM 1349 C C . LEU A 1 173 ? 3.682 -2.924 -11.666 1.00 30.01 173 LEU A C 1
ATOM 1350 O O . LEU A 1 173 ? 3.891 -4.130 -11.570 1.00 30.32 173 LEU A O 1
ATOM 1355 N N . SER A 1 174 ? 4.180 -2.188 -12.652 1.00 29.79 174 SER A N 1
ATOM 1356 C CA . SER A 1 174 ? 4.945 -2.789 -13.751 1.00 34.29 174 SER A CA 1
ATOM 1357 C C . SER A 1 174 ? 6.282 -3.373 -13.308 1.00 32.99 174 SER A C 1
ATOM 1358 O O . SER A 1 174 ? 6.708 -4.409 -13.809 1.00 33.90 174 SER A O 1
ATOM 1361 N N . ALA A 1 175 ? 6.938 -2.703 -12.368 1.00 31.84 175 ALA A N 1
ATOM 1362 C CA . ALA A 1 175 ? 8.234 -3.151 -11.876 1.00 32.08 175 ALA A CA 1
ATOM 1363 C C . ALA A 1 175 ? 8.115 -4.477 -11.129 1.00 33.19 175 ALA A C 1
ATOM 1364 O O . ALA A 1 175 ? 8.943 -5.369 -11.297 1.00 31.55 175 ALA A O 1
ATOM 1366 N N . VAL A 1 176 ? 7.079 -4.596 -10.305 1.00 30.42 176 VAL A N 1
ATOM 1367 C CA . VAL A 1 176 ? 6.994 -5.680 -9.333 1.00 32.06 176 VAL A CA 1
ATOM 1368 C C . VAL A 1 176 ? 6.438 -6.949 -9.970 1.00 32.41 176 VAL A C 1
ATOM 1369 O O . VAL A 1 176 ? 6.669 -8.054 -9.478 1.00 32.71 176 VAL A O 1
ATOM 1373 N N . LEU A 1 177 ? 5.705 -6.783 -11.066 1.00 29.91 177 LEU A N 1
ATOM 1374 C CA . LEU A 1 177 ? 5.091 -7.912 -11.754 1.00 34.25 177 LEU A CA 1
ATOM 1375 C C . LEU A 1 177 ? 5.922 -8.343 -12.958 1.00 38.48 177 LEU A C 1
ATOM 1376 O O . LEU A 1 177 ? 5.400 -8.929 -13.907 1.00 40.20 177 LEU A O 1
ATOM 1381 N N . LYS A 1 178 ? 7.217 -8.047 -12.913 1.00 42.60 178 LYS A N 1
ATOM 1382 C CA . LYS A 1 178 ? 8.147 -8.524 -13.930 1.00 45.34 178 LYS A CA 1
ATOM 1383 C C . LYS A 1 178 ? 9.214 -9.427 -13.321 1.00 46.49 178 LYS A C 1
ATOM 1384 O O . LYS A 1 178 ? 8.958 -10.593 -13.021 1.00 50.19 178 LYS A O 1
ATOM 1386 N N . GLU A 1 194 ? 2.052 -0.112 -19.921 1.00 38.01 194 GLU A N 1
ATOM 1387 C CA . GLU A 1 194 ? 1.488 0.466 -21.135 1.00 37.46 194 GLU A CA 1
ATOM 1388 C C . GLU A 1 194 ? 0.096 -0.090 -21.414 1.00 36.48 194 GLU A C 1
ATOM 1389 O O . GLU A 1 194 ? -0.629 0.424 -22.266 1.00 38.57 194 GLU A O 1
ATOM 1391 N N . ARG A 1 195 ? -0.272 -1.142 -20.691 1.00 35.44 195 ARG A N 1
ATOM 1392 C CA . ARG A 1 195 ? -1.471 -1.909 -21.008 1.00 30.26 195 ARG A CA 1
ATOM 1393 C C . ARG A 1 195 ? -2.548 -1.715 -19.946 1.00 30.98 195 ARG A C 1
ATOM 1394 O O . ARG A 1 195 ? -3.707 -2.075 -20.151 1.00 26.80 195 ARG A O 1
ATOM 1396 N N . VAL A 1 196 ? -2.156 -1.145 -18.811 1.00 27.33 196 VAL A N 1
ATOM 1397 C CA . VAL A 1 196 ? -3.104 -0.813 -17.754 1.00 27.92 196 VAL A CA 1
ATOM 1398 C C . VAL A 1 196 ? -3.327 0.693 -17.666 1.00 26.38 196 VAL A C 1
ATOM 1399 O O . VAL A 1 196 ? -2.469 1.482 -18.063 1.00 27.41 196 VAL A O 1
ATOM 1403 N N . ALA A 1 197 ? -4.484 1.086 -17.144 1.00 25.19 197 ALA A N 1
ATOM 1404 C CA . ALA A 1 197 ? -4.754 2.487 -16.846 1.00 24.13 197 ALA A CA 1
ATOM 1405 C C . ALA A 1 197 ? -5.531 2.633 -15.541 1.00 25.57 197 ALA A C 1
ATOM 1406 O O . ALA A 1 197 ? -6.153 1.682 -15.068 1.00 26.14 197 ALA A O 1
ATOM 1408 N N . ASN A 1 198 ? -5.490 3.830 -14.965 1.00 23.97 198 ASN A N 1
ATOM 1409 C CA . ASN A 1 198 ? -6.274 4.134 -13.787 1.00 26.99 198 ASN A CA 1
ATOM 1410 C C . ASN A 1 198 ? -7.620 4.680 -14.203 1.00 24.80 198 ASN A C 1
ATOM 1411 O O . ASN A 1 198 ? -7.733 5.347 -15.222 1.00 25.54 198 ASN A O 1
ATOM 1416 N N . VAL A 1 199 ? -8.637 4.456 -13.388 1.00 24.83 199 VAL A N 1
ATOM 1417 C CA . VAL A 1 199 ? -9.908 5.124 -13.633 1.00 24.51 199 VAL A CA 1
ATOM 1418 C C . VAL A 1 199 ? -9.719 6.647 -13.723 1.00 27.54 199 VAL A C 1
ATOM 1419 O O . VAL A 1 199 ? -10.332 7.308 -14.568 1.00 27.87 199 VAL A O 1
ATOM 1423 N N . THR A 1 200 ? -8.857 7.207 -12.875 1.00 27.83 200 THR A N 1
ATOM 1424 C CA . THR A 1 200 ? -8.628 8.666 -12.906 1.00 28.23 200 THR A CA 1
ATOM 1425 C C . THR A 1 200 ? -7.831 9.156 -14.115 1.00 30.11 200 THR A C 1
ATOM 1426 O O . THR A 1 200 ? -7.611 10.367 -14.256 1.00 28.93 200 THR A O 1
ATOM 1430 N N . ASP A 1 201 ? -7.384 8.242 -14.976 1.00 27.69 201 ASP A N 1
ATOM 1431 C CA . ASP A 1 201 ? -6.805 8.639 -16.263 1.00 28.93 201 ASP A CA 1
ATOM 1432 C C . ASP A 1 201 ? -7.920 9.042 -17.217 1.00 29.61 201 ASP A C 1
ATOM 1433 O O . ASP A 1 201 ? -7.660 9.619 -18.274 1.00 29.44 201 ASP A O 1
ATOM 1438 N N . PHE A 1 202 ? -9.157 8.721 -16.846 1.00 29.48 202 PHE A N 1
ATOM 1439 C CA . PHE A 1 202 ? -10.303 8.972 -17.711 1.00 29.29 202 PHE A CA 1
ATOM 1440 C C . PHE A 1 202 ? -11.273 9.979 -17.120 1.00 30.99 202 PHE A C 1
ATOM 1441 O O . PHE A 1 202 ? -11.756 10.861 -17.819 1.00 31.06 202 PHE A O 1
ATOM 1449 N N . VAL A 1 203 ? -11.570 9.840 -15.835 1.00 28.82 203 VAL A N 1
ATOM 1450 C CA . VAL A 1 203 ? -12.526 10.726 -15.173 1.00 32.05 203 VAL A CA 1
ATOM 1451 C C . VAL A 1 203 ? -12.031 11.145 -13.791 1.00 32.99 203 VAL A C 1
ATOM 1452 O O . VAL A 1 203 ? -11.359 10.381 -13.106 1.00 30.10 203 VAL A O 1
ATOM 1456 N N . ASP A 1 204 ? -12.355 12.372 -13.398 1.00 32.23 204 ASP A N 1
ATOM 1457 C CA . ASP A 1 204 ? -11.857 12.957 -12.168 1.00 34.54 204 ASP A CA 1
ATOM 1458 C C . ASP A 1 204 ? -12.749 12.503 -11.025 1.00 33.82 204 ASP A C 1
ATOM 1459 O O . ASP A 1 204 ? -13.796 13.098 -10.782 1.00 34.82 204 ASP A O 1
ATOM 1464 N N . VAL A 1 205 ? -12.352 11.442 -10.326 1.00 32.82 205 VAL A N 1
ATOM 1465 C CA . VAL A 1 205 ? -13.208 10.875 -9.280 1.00 29.21 205 VAL A CA 1
ATOM 1466 C C . VAL A 1 205 ? -12.388 10.431 -8.083 1.00 30.10 205 VAL A C 1
ATOM 1467 O O . VAL A 1 205 ? -11.214 10.097 -8.226 1.00 30.96 205 VAL A O 1
ATOM 1471 N N . SER A 1 206 ? -13.006 10.430 -6.902 1.00 26.96 206 SER A N 1
ATOM 1472 C CA . SER A 1 206 ? -12.354 9.924 -5.705 1.00 29.38 206 SER A CA 1
ATOM 1473 C C . SER A 1 206 ? -12.668 8.440 -5.548 1.00 30.15 206 SER A C 1
ATOM 1474 O O . SER A 1 206 ? -13.604 7.943 -6.163 1.00 27.51 206 SER A O 1
ATOM 1477 N N . ILE A 1 207 ? -11.899 7.746 -4.710 1.00 29.77 207 ILE A N 1
ATOM 1478 C CA . ILE A 1 207 ? -12.188 6.362 -4.354 1.00 30.30 207 ILE A CA 1
ATOM 1479 C C . ILE A 1 207 ? -13.607 6.208 -3.814 1.00 31.05 207 ILE A C 1
ATOM 1480 O O . ILE A 1 207 ? -14.298 5.234 -4.124 1.00 28.83 207 ILE A O 1
ATOM 1485 N N . ASP A 1 208 ? -14.036 7.160 -2.988 1.00 28.46 208 ASP A N 1
ATOM 1486 C CA . ASP A 1 208 ? -15.390 7.131 -2.441 1.00 30.78 208 ASP A CA 1
ATOM 1487 C C . ASP A 1 208 ? -16.437 7.208 -3.534 1.00 28.79 208 ASP A C 1
ATOM 1488 O O . ASP A 1 208 ? -17.446 6.507 -3.478 1.00 28.41 208 ASP A O 1
ATOM 1493 N N . GLU A 1 209 ? -16.216 8.076 -4.515 1.00 27.36 209 GLU A N 1
ATOM 1494 C CA . GLU A 1 209 ? -17.153 8.197 -5.631 1.00 27.50 209 GLU A CA 1
ATOM 1495 C C . GLU A 1 209 ? -17.240 6.894 -6.408 1.00 25.41 209 GLU A C 1
ATOM 1496 O O . GLU A 1 209 ? -18.334 6.440 -6.754 1.00 23.78 209 GLU A O 1
ATOM 1502 N N . VAL A 1 210 ? -16.085 6.287 -6.680 1.00 24.03 210 VAL A N 1
ATOM 1503 C CA . VAL A 1 210 ? -16.068 4.965 -7.318 1.00 23.24 210 VAL A CA 1
ATOM 1504 C C . VAL A 1 210 ? -16.816 3.921 -6.488 1.00 24.17 210 VAL A C 1
ATOM 1505 O O . VAL A 1 210 ? -17.649 3.205 -7.022 1.00 23.86 210 VAL A O 1
ATOM 1509 N N . ARG A 1 211 ? -16.523 3.837 -5.188 1.00 22.44 211 ARG A N 1
ATOM 1510 C CA . ARG A 1 211 ? -17.206 2.897 -4.331 1.00 23.05 211 ARG A CA 1
ATOM 1511 C C . ARG A 1 211 ? -18.714 3.153 -4.390 1.00 24.83 211 ARG A C 1
ATOM 1512 O O . ARG A 1 211 ? -19.506 2.224 -4.456 1.00 22.55 211 ARG A O 1
ATOM 1520 N N . ASN A 1 212 ? -19.116 4.418 -4.354 1.00 25.97 212 ASN A N 1
ATOM 1521 C CA . ASN A 1 212 ? -20.546 4.716 -4.331 1.00 26.84 212 ASN A CA 1
ATOM 1522 C C . ASN A 1 212 ? -21.226 4.336 -5.646 1.00 24.76 212 ASN A C 1
ATOM 1523 O O . ASN A 1 212 ? -22.361 3.865 -5.645 1.00 26.32 212 ASN A O 1
ATOM 1528 N N . ALA A 1 213 ? -20.532 4.538 -6.761 1.00 22.81 213 ALA A N 1
ATOM 1529 C CA . ALA A 1 213 ? -21.064 4.151 -8.065 1.00 24.71 213 ALA A CA 1
ATOM 1530 C C . ALA A 1 213 ? -21.221 2.639 -8.132 1.00 23.70 213 ALA A C 1
ATOM 1531 O O . ALA A 1 213 ? -22.221 2.141 -8.614 1.00 21.78 213 ALA A O 1
ATOM 1533 N N . LEU A 1 214 ? -20.207 1.914 -7.674 1.00 21.92 214 LEU A N 1
ATOM 1534 C CA . LEU A 1 214 ? -20.274 0.449 -7.640 1.00 20.89 214 LEU A CA 1
ATOM 1535 C C . LEU A 1 214 ? -21.426 -0.052 -6.755 1.00 24.64 214 LEU A C 1
ATOM 1536 O O . LEU A 1 214 ? -22.128 -0.973 -7.121 1.00 26.10 214 LEU A O 1
ATOM 1541 N N . ILE A 1 215 ? -21.629 0.551 -5.588 1.00 24.08 215 ILE A N 1
ATOM 1542 C CA . ILE A 1 215 ? -22.772 0.175 -4.753 1.00 25.05 215 ILE A CA 1
ATOM 1543 C C . ILE A 1 215 ? -24.094 0.335 -5.518 1.00 26.03 215 ILE A C 1
ATOM 1544 O O . ILE A 1 215 ? -24.932 -0.571 -5.532 1.00 26.88 215 ILE A O 1
ATOM 1549 N N . ARG A 1 216 ? -24.278 1.482 -6.170 1.00 23.84 216 ARG A N 1
ATOM 1550 C CA . ARG A 1 216 ? -25.532 1.739 -6.876 1.00 25.45 216 ARG A CA 1
ATOM 1551 C C . ARG A 1 216 ? -25.643 0.821 -8.104 1.00 25.60 216 ARG A C 1
ATOM 1552 O O . ARG A 1 216 ? -26.682 0.226 -8.360 1.00 25.29 216 ARG A O 1
ATOM 1560 N N . GLY A 1 217 ? -24.552 0.682 -8.839 1.00 24.47 217 GLY A N 1
ATOM 1561 C CA . GLY A 1 217 ? -24.561 -0.144 -10.047 1.00 22.95 217 GLY A CA 1
ATOM 1562 C C . GLY A 1 217 ? -24.807 -1.611 -9.755 1.00 25.82 217 GLY A C 1
ATOM 1563 O O . GLY A 1 217 ? -25.558 -2.276 -10.466 1.00 26.05 217 GLY A O 1
ATOM 1564 N N . PHE A 1 218 ? -24.174 -2.126 -8.701 1.00 24.84 218 PHE A N 1
ATOM 1565 C CA . PHE A 1 218 ? -24.369 -3.527 -8.337 1.00 25.83 218 PHE A CA 1
ATOM 1566 C C . PHE A 1 218 ? -25.768 -3.736 -7.796 1.00 25.76 218 PHE A C 1
ATOM 1567 O O . PHE A 1 218 ? -26.402 -4.753 -8.060 1.00 26.80 218 PHE A O 1
ATOM 1575 N N . SER A 1 219 ? -26.259 -2.751 -7.058 1.00 28.71 219 SER A N 1
ATOM 1576 C CA . SER A 1 219 ? -27.606 -2.830 -6.517 1.00 27.03 219 SER A CA 1
ATOM 1577 C C . SER A 1 219 ? -28.644 -2.865 -7.647 1.00 30.19 219 SER A C 1
ATOM 1578 O O . SER A 1 219 ? -29.549 -3.700 -7.636 1.00 30.87 219 SER A O 1
ATOM 1581 N N . GLU A 1 220 ? -28.500 -1.975 -8.629 1.00 28.54 220 GLU A N 1
ATOM 1582 C CA . GLU A 1 220 ? -29.437 -1.898 -9.750 1.00 29.96 220 GLU A CA 1
ATOM 1583 C C . GLU A 1 220 ? -29.356 -3.122 -10.651 1.00 30.41 220 GLU A C 1
ATOM 1584 O O . GLU A 1 220 ? -30.368 -3.630 -11.119 1.00 29.75 220 GLU A O 1
ATOM 1590 N N . THR A 1 221 ? -28.142 -3.583 -10.913 1.00 26.05 221 THR A N 1
ATOM 1591 C CA . THR A 1 221 ? -27.934 -4.686 -11.849 1.00 28.43 221 THR A CA 1
ATOM 1592 C C . THR A 1 221 ? -28.344 -6.028 -11.269 1.00 27.84 221 THR A C 1
ATOM 1593 O O . THR A 1 221 ? -28.924 -6.867 -11.975 1.00 29.79 221 THR A O 1
ATOM 1597 N N . LEU A 1 222 ? -28.050 -6.225 -9.986 1.00 25.19 222 LEU A N 1
ATOM 1598 C CA . LEU A 1 222 ? -28.327 -7.489 -9.319 1.00 26.84 222 LEU A CA 1
ATOM 1599 C C . LEU A 1 222 ? -29.696 -7.500 -8.638 1.00 26.68 222 LEU A C 1
ATOM 1600 O O . LEU A 1 222 ? -30.138 -8.542 -8.169 1.00 27.13 222 LEU A O 1
ATOM 1605 N N . HIS A 1 223 ? -30.344 -6.339 -8.568 1.00 27.13 223 HIS A N 1
ATOM 1606 C CA . HIS A 1 223 ? -31.612 -6.200 -7.852 1.00 30.00 223 HIS A CA 1
ATOM 1607 C C . HIS A 1 223 ? -31.469 -6.588 -6.385 1.00 29.65 223 HIS A C 1
ATOM 1608 O O . HIS A 1 223 ? -32.297 -7.303 -5.818 1.00 27.73 223 HIS A O 1
ATOM 1615 N N . ILE A 1 224 ? -30.400 -6.104 -5.771 1.00 28.30 224 ILE A N 1
ATOM 1616 C CA . ILE A 1 224 ? -30.172 -6.311 -4.352 1.00 27.20 224 ILE A CA 1
ATOM 1617 C C . ILE A 1 224 ? -29.962 -4.953 -3.720 1.00 29.21 224 ILE A C 1
ATOM 1618 O O . ILE A 1 224 ? -29.289 -4.097 -4.292 1.00 28.80 224 ILE A O 1
ATOM 1623 N N . ASP A 1 225 ? -30.514 -4.760 -2.526 1.00 26.15 225 ASP A N 1
ATOM 1624 C CA . ASP A 1 225 ? -30.229 -3.549 -1.777 1.00 27.71 225 ASP A CA 1
ATOM 1625 C C . ASP A 1 225 ? -29.215 -3.853 -0.694 1.00 28.32 225 ASP A C 1
ATOM 1626 O O . ASP A 1 225 ? -29.537 -4.420 0.349 1.00 24.68 225 ASP A O 1
ATOM 1631 N N . PHE A 1 226 ? -27.968 -3.468 -0.947 1.00 28.72 226 PHE A N 1
ATOM 1632 C CA . PHE A 1 226 ? -26.885 -3.712 -0.001 1.00 27.69 226 PHE A CA 1
ATOM 1633 C C . PHE A 1 226 ? -26.869 -2.660 1.102 1.00 27.09 226 PHE A C 1
ATOM 1634 O O . PHE A 1 226 ? -26.440 -1.526 0.886 1.00 30.72 226 PHE A O 1
ATOM 1642 N N . ARG A 1 227 ? -27.338 -3.043 2.285 1.00 25.65 227 ARG A N 1
ATOM 1643 C CA . ARG A 1 227 ? -27.336 -2.148 3.436 1.00 24.84 227 ARG A CA 1
ATOM 1644 C C . ARG A 1 227 ? -26.120 -2.393 4.323 1.00 25.22 227 ARG A C 1
ATOM 1645 O O . ARG A 1 227 ? -25.712 -3.536 4.532 1.00 23.92 227 ARG A O 1
ATOM 1653 N N . GLU A 1 228 ? -25.545 -1.313 4.842 1.00 22.22 228 GLU A N 1
ATOM 1654 C CA . GLU A 1 228 ? -24.325 -1.401 5.634 1.00 27.72 228 GLU A CA 1
ATOM 1655 C C . GLU A 1 228 ? -24.537 -2.325 6.827 1.00 28.53 228 GLU A C 1
ATOM 1656 O O . GLU A 1 228 ? -25.568 -2.253 7.501 1.00 23.22 228 GLU A O 1
ATOM 1662 N N . ASP A 1 229 ? -23.570 -3.205 7.073 1.00 26.69 229 ASP A N 1
ATOM 1663 C CA . ASP A 1 229 ? -23.668 -4.205 8.140 1.00 29.15 229 ASP A CA 1
ATOM 1664 C C . ASP A 1 229 ? -22.287 -4.488 8.723 1.00 28.92 229 ASP A C 1
ATOM 1665 O O . ASP A 1 229 ? -21.282 -4.083 8.162 1.00 28.82 229 ASP A O 1
ATOM 1670 N N . THR A 1 230 ? -22.234 -5.199 9.845 1.00 27.72 230 THR A N 1
ATOM 1671 C CA . THR A 1 230 ? -20.955 -5.650 10.368 1.00 28.50 230 THR A CA 1
ATOM 1672 C C . THR A 1 230 ? -20.826 -7.146 10.170 1.00 26.69 230 THR A C 1
ATOM 1673 O O . THR A 1 230 ? -21.820 -7.819 9.896 1.00 24.78 230 THR A O 1
ATOM 1677 N N . ILE A 1 231 ? -19.609 -7.669 10.299 1.00 27.78 231 ILE A N 1
ATOM 1678 C CA . ILE A 1 231 ? -19.411 -9.115 10.202 1.00 27.44 231 ILE A CA 1
ATOM 1679 C C . ILE A 1 231 ? -19.955 -9.770 11.449 1.00 27.25 231 ILE A C 1
ATOM 1680 O O . ILE A 1 231 ? -20.030 -9.139 12.502 1.00 27.68 231 ILE A O 1
ATOM 1685 N N . THR A 1 232 ? -20.336 -11.038 11.333 1.00 27.28 232 THR A N 1
ATOM 1686 C CA . THR A 1 232 ? -20.835 -11.795 12.475 1.00 28.70 232 THR A CA 1
ATOM 1687 C C . THR A 1 232 ? -19.688 -12.348 13.314 1.00 29.11 232 THR A C 1
ATOM 1688 O O . THR A 1 232 ? -18.548 -12.422 12.853 1.00 28.39 232 THR A O 1
ATOM 1692 N N . GLU A 1 233 ? -19.996 -12.735 14.547 1.00 27.57 233 GLU A N 1
ATOM 1693 C CA . GLU A 1 233 ? -19.014 -13.368 15.420 1.00 29.84 233 GLU A CA 1
ATOM 1694 C C . GLU A 1 233 ? -18.428 -14.619 14.775 1.00 28.12 233 GLU A C 1
ATOM 1695 O O . GLU A 1 233 ? -17.235 -14.895 14.903 1.00 29.55 233 GLU A O 1
ATOM 1701 N N . LYS A 1 234 ? -19.275 -15.373 14.081 1.00 29.72 234 LYS A N 1
ATOM 1702 C CA . LYS A 1 234 ? -18.831 -16.566 13.365 1.00 32.24 234 LYS A CA 1
ATOM 1703 C C . LYS A 1 234 ? -17.858 -16.227 12.228 1.00 30.15 234 LYS A C 1
ATOM 1704 O O . LYS A 1 234 ? -16.811 -16.873 12.086 1.00 29.94 234 LYS A O 1
ATOM 1710 N N . GLU A 1 235 ? -18.196 -15.218 11.426 1.00 26.66 235 GLU A N 1
ATOM 1711 C CA . GLU A 1 235 ? -17.314 -14.779 10.336 1.00 26.17 235 GLU A CA 1
ATOM 1712 C C . GLU A 1 235 ? -15.968 -14.289 10.877 1.00 26.72 235 GLU A C 1
ATOM 1713 O O . GLU A 1 235 ? -14.920 -14.604 10.312 1.00 25.33 235 GLU A O 1
ATOM 1719 N N . GLU A 1 236 ? -16.013 -13.511 11.953 1.00 25.88 236 GLU A N 1
ATOM 1720 C CA . GLU A 1 236 ? -14.815 -12.958 12.590 1.00 28.41 236 GLU A CA 1
ATOM 1721 C C . GLU A 1 236 ? -13.919 -14.050 13.175 1.00 28.83 236 GLU A C 1
ATOM 1722 O O . GLU A 1 236 ? -12.703 -14.037 12.972 1.00 27.22 236 GLU A O 1
ATOM 1728 N N . SER A 1 237 ? -14.509 -14.994 13.901 1.00 28.76 237 SER A N 1
ATOM 1729 C CA . SER A 1 237 ? -13.705 -16.055 14.496 1.00 29.88 237 SER A CA 1
ATOM 1730 C C . SER A 1 237 ? -13.096 -16.967 13.437 1.00 29.61 237 SER A C 1
ATOM 1731 O O . SER A 1 237 ? -11.964 -17.416 13.592 1.00 28.76 237 SER A O 1
ATOM 1734 N N . LEU A 1 238 ? -13.821 -17.229 12.346 1.00 25.92 238 LEU A N 1
ATOM 1735 C CA . LEU A 1 238 ? -13.226 -18.008 11.263 1.00 27.09 238 LEU A CA 1
ATOM 1736 C C . LEU A 1 238 ? -12.074 -17.243 10.610 1.00 25.85 238 LEU A C 1
ATOM 1737 O O . LEU A 1 238 ? -11.035 -17.824 10.306 1.00 26.99 238 LEU A O 1
ATOM 1742 N N . ALA A 1 239 ? -12.257 -15.942 10.375 1.00 23.35 239 ALA A N 1
ATOM 1743 C CA . ALA A 1 239 ? -11.183 -15.138 9.764 1.00 23.72 239 ALA A CA 1
ATOM 1744 C C . ALA A 1 239 ? -9.921 -15.147 10.619 1.00 26.66 239 ALA A C 1
ATOM 1745 O O . ALA A 1 239 ? -8.804 -15.256 10.110 1.00 24.07 239 ALA A O 1
ATOM 1747 N N . ARG A 1 240 ? -10.101 -15.007 11.928 1.00 26.44 240 ARG A N 1
ATOM 1748 C CA . ARG A 1 240 ? -8.965 -15.049 12.838 1.00 26.79 240 ARG A CA 1
ATOM 1749 C C . ARG A 1 240 ? -8.273 -16.411 12.794 1.00 27.71 240 ARG A C 1
ATOM 1750 O O . ARG A 1 240 ? -7.042 -16.478 12.803 1.00 24.93 240 ARG A O 1
ATOM 1752 N N . GLU A 1 241 ? -9.058 -17.488 12.766 1.00 28.36 241 GLU A N 1
ATOM 1753 C CA . GLU A 1 241 ? -8.494 -18.844 12.630 1.00 30.58 241 GLU A CA 1
ATOM 1754 C C . GLU A 1 241 ? -7.718 -19.020 11.329 1.00 28.65 241 GLU A C 1
ATOM 1755 O O . GLU A 1 241 ? -6.598 -19.551 11.321 1.00 27.38 241 GLU A O 1
ATOM 1761 N N . LEU A 1 242 ? -8.311 -18.571 10.221 1.00 25.23 242 LEU A N 1
ATOM 1762 C CA . LEU A 1 242 ? -7.649 -18.687 8.922 1.00 24.48 242 LEU A CA 1
ATOM 1763 C C . LEU A 1 242 ? -6.363 -17.891 8.891 1.00 21.36 242 LEU A C 1
ATOM 1764 O O . LEU A 1 242 ? -5.375 -18.308 8.293 1.00 25.33 242 LEU A O 1
ATOM 1769 N N . PHE A 1 243 ? -6.373 -16.725 9.519 1.00 23.58 243 PHE A N 1
ATOM 1770 C CA . PHE A 1 243 ? -5.150 -15.924 9.581 1.00 24.79 243 PHE A CA 1
ATOM 1771 C C . PHE A 1 243 ? -4.106 -16.587 10.473 1.00 24.91 243 PHE A C 1
ATOM 1772 O O . PHE A 1 243 ? -2.961 -16.771 10.072 1.00 26.46 243 PHE A O 1
ATOM 1780 N N . ASP A 1 244 ? -4.501 -16.941 11.696 1.00 29.65 244 ASP A N 1
ATOM 1781 C CA . ASP A 1 244 ? -3.560 -17.570 12.634 1.00 31.37 244 ASP A CA 1
ATOM 1782 C C . ASP A 1 244 ? -2.926 -18.822 12.027 1.00 31.78 244 ASP A C 1
ATOM 1783 O O . ASP A 1 244 ? -1.708 -19.023 12.093 1.00 30.42 244 ASP A O 1
ATOM 1788 N N . LYS A 1 245 ? -3.754 -19.658 11.411 1.00 31.17 245 LYS A N 1
ATOM 1789 C CA . LYS A 1 245 ? -3.303 -20.980 11.003 1.00 30.42 245 LYS A CA 1
ATOM 1790 C C . LYS A 1 245 ? -2.766 -21.019 9.578 1.00 30.27 245 LYS A C 1
ATOM 1791 O O . LYS A 1 245 ? -2.058 -21.947 9.206 1.00 29.09 245 LYS A O 1
ATOM 1793 N N . LYS A 1 246 ? -3.093 -20.013 8.776 1.00 26.94 246 LYS A N 1
ATOM 1794 C CA . LYS A 1 246 ? -2.784 -20.099 7.362 1.00 24.99 246 LYS A CA 1
ATOM 1795 C C . LYS A 1 246 ? -2.209 -18.814 6.747 1.00 24.17 246 LYS A C 1
ATOM 1796 O O . LYS A 1 246 ? -1.039 -18.772 6.347 1.00 22.75 246 LYS A O 1
ATOM 1802 N N . TYR A 1 247 ? -3.019 -17.764 6.682 1.00 20.57 247 TYR A N 1
ATOM 1803 C CA . TYR A 1 247 ? -2.630 -16.557 5.938 1.00 20.89 247 TYR A CA 1
ATOM 1804 C C . TYR A 1 247 ? -1.438 -15.824 6.529 1.00 21.16 247 TYR A C 1
ATOM 1805 O O . TYR A 1 247 ? -0.713 -15.154 5.814 1.00 21.85 247 TYR A O 1
ATOM 1814 N N . SER A 1 248 ? -1.236 -15.964 7.834 1.00 23.21 248 SER A N 1
ATOM 1815 C CA . SER A 1 248 ? -0.107 -15.323 8.493 1.00 25.53 248 SER A CA 1
ATOM 1816 C C . SER A 1 248 ? 1.216 -16.051 8.250 1.00 28.10 248 SER A C 1
ATOM 1817 O O . SER A 1 248 ? 2.276 -15.529 8.592 1.00 30.08 248 SER A O 1
ATOM 1820 N N . THR A 1 249 ? 1.167 -17.248 7.668 1.00 26.32 249 THR A N 1
ATOM 1821 C CA . THR A 1 249 ? 2.360 -18.092 7.576 1.00 26.19 249 THR A CA 1
ATOM 1822 C C . THR A 1 249 ? 3.146 -17.933 6.271 1.00 28.61 249 THR A C 1
ATOM 1823 O O . THR A 1 249 ? 2.596 -17.655 5.209 1.00 24.25 249 THR A O 1
ATOM 1827 N N . GLU A 1 250 ? 4.454 -18.128 6.346 1.00 30.42 250 GLU A N 1
ATOM 1828 C CA . GLU A 1 250 ? 5.255 -18.130 5.133 1.00 32.91 250 GLU A CA 1
ATOM 1829 C C . GLU A 1 250 ? 4.944 -19.339 4.251 1.00 31.95 250 GLU A C 1
ATOM 1830 O O . GLU A 1 250 ? 5.028 -19.260 3.027 1.00 33.11 250 GLU A O 1
ATOM 1836 N N . GLU A 1 251 ? 4.572 -20.458 4.859 1.00 30.50 251 GLU A N 1
ATOM 1837 C CA . GLU A 1 251 ? 4.295 -21.656 4.078 1.00 31.45 251 GLU A CA 1
ATOM 1838 C C . GLU A 1 251 ? 3.145 -21.409 3.115 1.00 31.85 251 GLU A C 1
ATOM 1839 O O . GLU A 1 251 ? 3.217 -21.777 1.938 1.00 31.94 251 GLU A O 1
ATOM 1845 N N . TRP A 1 252 ? 2.081 -20.790 3.624 1.00 26.89 252 TRP A N 1
ATOM 1846 C CA . TRP A 1 252 ? 0.918 -20.502 2.801 1.00 25.09 252 TRP A CA 1
ATOM 1847 C C . TRP A 1 252 ? 1.337 -19.556 1.678 1.00 23.72 252 TRP A C 1
ATOM 1848 O O . TRP A 1 252 ? 1.118 -19.839 0.504 1.00 24.71 252 TRP A O 1
ATOM 1859 N N . ASN A 1 253 ? 1.971 -18.442 2.043 1.00 22.82 253 ASN A N 1
ATOM 1860 C CA . ASN A 1 253 ? 2.210 -17.381 1.097 1.00 21.07 253 ASN A CA 1
ATOM 1861 C C . ASN A 1 253 ? 3.286 -17.728 0.093 1.00 24.17 253 ASN A C 1
ATOM 1862 O O . ASN A 1 253 ? 3.114 -17.527 -1.119 1.00 22.71 253 ASN A O 1
ATOM 1867 N N . MET A 1 254 ? 4.403 -18.251 0.588 1.00 24.15 254 MET A N 1
ATOM 1868 C CA . MET A 1 254 ? 5.560 -18.525 -0.256 1.00 27.17 254 MET A CA 1
ATOM 1869 C C . MET A 1 254 ? 5.518 -19.947 -0.805 1.00 27.12 254 MET A C 1
ATOM 1870 O O . MET A 1 254 ? 6.265 -20.291 -1.721 1.00 29.91 254 MET A O 1
ATOM 1875 N N . GLY A 1 255 ? 4.640 -20.768 -0.240 1.00 26.89 255 GLY A N 1
ATOM 1876 C CA . GLY A 1 255 ? 4.484 -22.141 -0.684 1.00 30.98 255 GLY A CA 1
ATOM 1877 C C . GLY A 1 255 ? 5.593 -23.043 -0.179 1.00 35.00 255 GLY A C 1
ATOM 1878 O O . GLY A 1 255 ? 5.936 -24.038 -0.818 1.00 37.60 255 GLY A O 1
ATOM 1879 N N . LEU A 1 256 ? 6.155 -22.694 0.973 1.00 31.46 256 LEU A N 1
ATOM 1880 C CA . LEU A 1 256 ? 7.194 -23.505 1.596 1.00 38.86 256 LEU A CA 1
ATOM 1881 C C . LEU A 1 256 ? 6.713 -24.933 1.831 1.00 42.41 256 LEU A C 1
ATOM 1882 O O . LEU A 1 256 ? 5.602 -25.152 2.315 1.00 45.41 256 LEU A O 1
ATOM 1887 N N . MET B 1 1 ? 28.093 16.346 -1.500 1.00 39.57 1 MET B N 1
ATOM 1888 C CA . MET B 1 1 ? 28.195 14.954 -1.078 1.00 35.16 1 MET B CA 1
ATOM 1889 C C . MET B 1 1 ? 26.958 14.162 -1.487 1.00 31.90 1 MET B C 1
ATOM 1890 O O . MET B 1 1 ? 25.949 14.735 -1.898 1.00 32.09 1 MET B O 1
ATOM 1895 N N . GLU B 1 2 ? 27.043 12.840 -1.372 1.00 30.21 2 GLU B N 1
ATOM 1896 C CA . GLU B 1 2 ? 25.943 11.965 -1.759 1.00 27.56 2 GLU B CA 1
ATOM 1897 C C . GLU B 1 2 ? 24.992 11.724 -0.591 1.00 27.86 2 GLU B C 1
ATOM 1898 O O . GLU B 1 2 ? 25.426 11.488 0.536 1.00 27.01 2 GLU B O 1
ATOM 1904 N N . GLY B 1 3 ? 23.694 11.786 -0.869 1.00 26.15 3 GLY B N 1
ATOM 1905 C CA . GLY B 1 3 ? 22.675 11.525 0.151 1.00 24.59 3 GLY B CA 1
ATOM 1906 C C . GLY B 1 3 ? 21.850 10.315 -0.242 1.00 26.48 3 GLY B C 1
ATOM 1907 O O . GLY B 1 3 ? 21.996 9.806 -1.354 1.00 24.89 3 GLY B O 1
ATOM 1908 N N . ARG B 1 4 ? 20.985 9.858 0.666 1.00 23.33 4 ARG B N 1
ATOM 1909 C CA . ARG B 1 4 ? 20.085 8.750 0.393 1.00 24.65 4 ARG B CA 1
ATOM 1910 C C . ARG B 1 4 ? 18.668 9.306 0.305 1.00 21.70 4 ARG B C 1
ATOM 1911 O O . ARG B 1 4 ? 18.201 9.920 1.248 1.00 24.06 4 ARG B O 1
ATOM 1919 N N . LEU B 1 5 ? 18.010 9.104 -0.823 1.00 21.02 5 LEU B N 1
ATOM 1920 C CA . LEU B 1 5 ? 16.593 9.449 -0.976 1.00 20.24 5 LEU B CA 1
ATOM 1921 C C . LEU B 1 5 ? 15.771 8.180 -0.785 1.00 20.51 5 LEU B C 1
ATOM 1922 O O . LEU B 1 5 ? 15.850 7.244 -1.600 1.00 22.37 5 LEU B O 1
ATOM 1927 N N . LEU B 1 6 ? 14.979 8.144 0.284 1.00 24.99 6 LEU B N 1
ATOM 1928 C CA . LEU B 1 6 ? 14.181 6.964 0.620 1.00 22.79 6 LEU B CA 1
ATOM 1929 C C . LEU B 1 6 ? 12.710 7.235 0.344 1.00 27.66 6 LEU B C 1
ATOM 1930 O O . LEU B 1 6 ? 12.131 8.128 0.924 1.00 23.50 6 LEU B O 1
ATOM 1935 N N . LEU B 1 7 ? 12.121 6.448 -0.551 1.00 26.43 7 LEU B N 1
ATOM 1936 C CA . LEU B 1 7 ? 10.712 6.597 -0.892 1.00 28.81 7 LEU B CA 1
ATOM 1937 C C . LEU B 1 7 ? 9.857 5.563 -0.167 1.00 31.49 7 LEU B C 1
ATOM 1938 O O . LEU B 1 7 ? 9.018 4.900 -0.777 1.00 34.69 7 LEU B O 1
ATOM 1943 N N . LEU B 1 8 ? 10.075 5.432 1.137 1.00 31.30 8 LEU B N 1
ATOM 1944 C CA . LEU B 1 8 ? 9.535 4.310 1.896 1.00 28.83 8 LEU B CA 1
ATOM 1945 C C . LEU B 1 8 ? 8.342 4.740 2.742 1.00 26.05 8 LEU B C 1
ATOM 1946 O O . LEU B 1 8 ? 8.477 5.555 3.654 1.00 24.88 8 LEU B O 1
ATOM 1951 N N . GLU B 1 9 ? 7.174 4.185 2.434 1.00 24.84 9 GLU B N 1
ATOM 1952 C CA . GLU B 1 9 ? 5.930 4.622 3.056 1.00 22.58 9 GLU B CA 1
ATOM 1953 C C . GLU B 1 9 ? 5.001 3.442 3.321 1.00 24.36 9 GLU B C 1
ATOM 1954 O O . GLU B 1 9 ? 4.955 2.490 2.543 1.00 25.72 9 GLU B O 1
ATOM 1960 N N . THR B 1 10 ? 4.262 3.513 4.423 1.00 21.53 10 THR B N 1
ATOM 1961 C CA . THR B 1 10 ? 3.249 2.518 4.728 1.00 20.78 10 THR B CA 1
ATOM 1962 C C . THR B 1 10 ? 2.004 3.301 5.144 1.00 19.38 10 THR B C 1
ATOM 1963 O O . THR B 1 10 ? 1.675 3.357 6.321 1.00 22.06 10 THR B O 1
ATOM 1967 N N . PRO B 1 11 ? 1.353 3.949 4.178 1.00 23.32 11 PRO B N 1
ATOM 1968 C CA . PRO B 1 11 ? 0.235 4.849 4.464 1.00 22.61 11 PRO B CA 1
ATOM 1969 C C . PRO B 1 11 ? -0.887 4.126 5.153 1.00 20.90 11 PRO B C 1
ATOM 1970 O O . PRO B 1 11 ? -1.734 4.763 5.795 1.00 24.71 11 PRO B O 1
ATOM 1974 N N . GLY B 1 12 ? -0.928 2.804 4.980 1.00 21.98 12 GLY B N 1
ATOM 1975 C CA . GLY B 1 12 ? -1.995 2.009 5.572 1.00 24.05 12 GLY B CA 1
ATOM 1976 C C . GLY B 1 12 ? -1.722 1.688 7.023 1.00 25.09 12 GLY B C 1
ATOM 1977 O O . GLY B 1 12 ? -2.573 1.136 7.706 1.00 26.24 12 GLY B O 1
ATOM 1978 N N . ASN B 1 13 ? -0.532 2.036 7.502 1.00 21.48 13 ASN B N 1
ATOM 1979 C CA . ASN B 1 13 ? -0.197 1.814 8.910 1.00 21.86 13 ASN B CA 1
ATOM 1980 C C . ASN B 1 13 ? 0.690 2.944 9.432 1.00 21.40 13 ASN B C 1
ATOM 1981 O O . ASN B 1 13 ? 1.924 2.857 9.391 1.00 20.44 13 ASN B O 1
ATOM 1986 N N . THR B 1 14 ? 0.052 4.003 9.919 1.00 21.42 14 THR B N 1
ATOM 1987 C CA . THR B 1 14 ? 0.763 5.210 10.353 1.00 20.80 14 THR B CA 1
ATOM 1988 C C . THR B 1 14 ? 1.746 4.948 11.484 1.00 21.36 14 THR B C 1
ATOM 1989 O O . THR B 1 14 ? 2.878 5.477 11.514 1.00 20.14 14 THR B O 1
ATOM 1993 N N . ARG B 1 15 ? 1.332 4.099 12.408 1.00 18.75 15 ARG B N 1
ATOM 1994 C CA . ARG B 1 15 ? 2.200 3.709 13.508 1.00 21.50 15 ARG B CA 1
ATOM 1995 C C . ARG B 1 15 ? 3.467 3.011 13.057 1.00 21.30 15 ARG B C 1
ATOM 1996 O O . ARG B 1 15 ? 4.535 3.243 13.639 1.00 21.20 15 ARG B O 1
ATOM 2004 N N . MET B 1 16 ? 3.378 2.160 12.031 1.00 21.20 16 MET B N 1
ATOM 2005 C CA . MET B 1 16 ? 4.600 1.558 11.476 1.00 19.37 16 MET B CA 1
ATOM 2006 C C . MET B 1 16 ? 5.465 2.600 10.777 1.00 20.75 16 MET B C 1
ATOM 2007 O O . MET B 1 16 ? 6.700 2.550 10.848 1.00 21.31 16 MET B O 1
ATOM 2012 N N . SER B 1 17 ? 4.812 3.523 10.074 1.00 20.98 17 SER B N 1
ATOM 2013 C CA . SER B 1 17 ? 5.486 4.615 9.396 1.00 20.87 17 SER B CA 1
ATOM 2014 C C . SER B 1 17 ? 6.289 5.434 10.402 1.00 21.68 17 SER B C 1
ATOM 2015 O O . SER B 1 17 ? 7.418 5.845 10.128 1.00 18.45 17 SER B O 1
ATOM 2018 N N . LEU B 1 18 ? 5.704 5.670 11.570 1.00 18.67 18 LEU B N 1
ATOM 2019 C CA . LEU B 1 18 ? 6.407 6.454 12.596 1.00 18.83 18 LEU B CA 1
ATOM 2020 C C . LEU B 1 18 ? 7.579 5.672 13.164 1.00 23.77 18 LEU B C 1
ATOM 2021 O O . LEU B 1 18 ? 8.598 6.262 13.562 1.00 24.42 18 LEU B O 1
ATOM 2026 N N . ALA B 1 19 ? 7.425 4.347 13.231 1.00 22.05 19 ALA B N 1
ATOM 2027 C CA . ALA B 1 19 ? 8.508 3.486 13.713 1.00 23.35 19 ALA B CA 1
ATOM 2028 C C . ALA B 1 19 ? 9.697 3.526 12.744 1.00 24.19 19 ALA B C 1
ATOM 2029 O O . ALA B 1 19 ? 10.853 3.575 13.157 1.00 23.19 19 ALA B O 1
ATOM 2031 N N . TYR B 1 20 ? 9.415 3.514 11.451 1.00 23.70 20 TYR B N 1
ATOM 2032 C CA . TYR B 1 20 ? 10.490 3.592 10.466 1.00 23.41 20 TYR B CA 1
ATOM 2033 C C . TYR B 1 20 ? 11.274 4.869 10.633 1.00 23.20 20 TYR B C 1
ATOM 2034 O O . TYR B 1 20 ? 12.507 4.902 10.475 1.00 23.34 20 TYR B O 1
ATOM 2043 N N . ASP B 1 21 ? 10.590 5.648 11.152 1.00 24.10 21 ASP B N 1
ATOM 2044 C CA . ASP B 1 21 ? 11.131 6.982 11.010 1.00 24.18 21 ASP B CA 1
ATOM 2045 C C . ASP B 1 21 ? 12.027 7.355 12.196 1.00 22.92 21 ASP B C 1
ATOM 2046 O O . ASP B 1 21 ? 13.150 7.807 12.011 1.00 23.63 21 ASP B O 1
ATOM 2051 N N . GLU B 1 22 ? 11.601 6.816 13.493 1.00 22.77 22 GLU B N 1
ATOM 2052 C CA . GLU B 1 22 ? 12.506 6.703 14.624 1.00 22.59 22 GLU B CA 1
ATOM 2053 C C . GLU B 1 22 ? 13.686 5.777 14.321 1.00 21.86 22 GLU B C 1
ATOM 2054 O O . GLU B 1 22 ? 14.815 6.067 14.701 1.00 24.37 22 GLU B O 1
ATOM 2060 N N . ALA B 1 23 ? 13.417 4.655 13.660 1.00 23.31 23 ALA B N 1
ATOM 2061 C CA . ALA B 1 23 ? 14.458 3.655 13.415 1.00 21.34 23 ALA B CA 1
ATOM 2062 C C . ALA B 1 23 ? 15.586 4.230 12.573 1.00 22.52 23 ALA B C 1
ATOM 2063 O O . ALA B 1 23 ? 16.769 4.024 12.876 1.00 23.85 23 ALA B O 1
ATOM 2065 N N . ILE B 1 24 ? 15.223 4.941 11.508 1.00 23.90 24 ILE B N 1
ATOM 2066 C CA . ILE B 1 24 ? 16.208 5.530 10.600 1.00 23.42 24 ILE B CA 1
ATOM 2067 C C . ILE B 1 24 ? 17.063 6.583 11.309 1.00 23.97 24 ILE B C 1
ATOM 2068 O O . ILE B 1 24 ? 18.266 6.661 11.091 1.00 24.50 24 ILE B O 1
ATOM 2073 N N . TYR B 1 25 ? 16.426 7.386 12.155 1.00 23.93 25 TYR B N 1
ATOM 2074 C CA . TYR B 1 25 ? 17.128 8.421 12.904 1.00 22.92 25 TYR B CA 1
ATOM 2075 C C . TYR B 1 25 ? 18.136 7.813 13.874 1.00 24.37 25 TYR B C 1
ATOM 2076 O O . TYR B 1 25 ? 19.266 8.287 13.988 1.00 25.88 25 TYR B O 1
ATOM 2085 N N . ARG B 1 26 ? 17.719 6.760 14.570 1.00 25.45 26 ARG B N 1
ATOM 2086 C CA . ARG B 1 26 ? 18.530 6.172 15.629 1.00 25.88 26 ARG B CA 1
ATOM 2087 C C . ARG B 1 26 ? 19.604 5.253 15.055 1.00 27.89 26 ARG B C 1
ATOM 2088 O O . ARG B 1 26 ? 20.668 5.080 15.648 1.00 26.70 26 ARG B O 1
ATOM 2096 N N . SER B 1 27 ? 19.317 4.666 13.898 1.00 27.07 27 SER B N 1
ATOM 2097 C CA . SER B 1 27 ? 20.276 3.806 13.216 1.00 28.72 27 SER B CA 1
ATOM 2098 C C . SER B 1 27 ? 21.431 4.618 12.638 1.00 29.64 27 SER B C 1
ATOM 2099 O O . SER B 1 27 ? 22.502 4.080 12.358 1.00 29.51 27 SER B O 1
ATOM 2102 N N . PHE B 1 28 ? 21.205 5.916 12.462 1.00 27.14 28 PHE B N 1
ATOM 2103 C CA . PHE B 1 28 ? 22.191 6.787 11.833 1.00 27.07 28 PHE B CA 1
ATOM 2104 C C . PHE B 1 28 ? 23.460 6.880 12.673 1.00 27.31 28 PHE B C 1
ATOM 2105 O O . PHE B 1 28 ? 23.401 7.109 13.882 1.00 28.23 28 PHE B O 1
ATOM 2113 N N . GLN B 1 29 ? 24.607 6.703 12.026 1.00 27.32 29 GLN B N 1
ATOM 2114 C CA . GLN B 1 29 ? 25.894 6.947 12.666 1.00 29.05 29 GLN B CA 1
ATOM 2115 C C . GLN B 1 29 ? 26.592 8.159 12.057 1.00 28.32 29 GLN B C 1
ATOM 2116 O O . GLN B 1 29 ? 26.668 8.295 10.836 1.00 28.46 29 GLN B O 1
ATOM 2122 N N . TYR B 1 30 ? 27.100 9.036 12.916 1.00 28.45 30 TYR B N 1
ATOM 2123 C CA . TYR B 1 30 ? 27.781 10.240 12.466 1.00 29.26 30 TYR B CA 1
ATOM 2124 C C . TYR B 1 30 ? 28.664 9.866 11.296 1.00 28.84 30 TYR B C 1
ATOM 2125 O O . TYR B 1 30 ? 29.404 8.885 11.362 1.00 29.69 30 TYR B O 1
ATOM 2134 N N . GLY B 1 31 ? 28.578 10.632 10.217 1.00 28.45 31 GLY B N 1
ATOM 2135 C CA . GLY B 1 31 ? 29.362 10.329 9.016 1.00 27.68 31 GLY B CA 1
ATOM 2136 C C . GLY B 1 31 ? 28.599 9.600 7.921 1.00 29.68 31 GLY B C 1
ATOM 2137 O O . GLY B 1 31 ? 29.053 9.551 6.783 1.00 27.20 31 GLY B O 1
ATOM 2138 N N . ASP B 1 32 ? 27.433 9.036 8.249 1.00 28.09 32 ASP B N 1
ATOM 2139 C CA . ASP B 1 32 ? 26.594 8.362 7.237 1.00 26.84 32 ASP B CA 1
ATOM 2140 C C . ASP B 1 32 ? 26.112 9.359 6.184 1.00 26.76 32 ASP B C 1
ATOM 2141 O O . ASP B 1 32 ? 26.127 10.558 6.418 1.00 24.20 32 ASP B O 1
ATOM 2146 N N . LYS B 1 33 ? 25.687 8.866 5.022 1.00 23.84 33 LYS B N 1
ATOM 2147 C CA . LYS B 1 33 ? 25.056 9.719 4.037 1.00 24.60 33 LYS B CA 1
ATOM 2148 C C . LYS B 1 33 ? 23.771 10.316 4.625 1.00 24.69 33 LYS B C 1
ATOM 2149 O O . LYS B 1 33 ? 22.982 9.587 5.225 1.00 22.81 33 LYS B O 1
ATOM 2155 N N . PRO B 1 34 ? 23.554 11.621 4.450 1.00 23.81 34 PRO B N 1
ATOM 2156 C CA . PRO B 1 34 ? 22.314 12.259 4.937 1.00 25.24 34 PRO B CA 1
ATOM 2157 C C . PRO B 1 34 ? 21.126 11.659 4.208 1.00 24.87 34 PRO B C 1
ATOM 2158 O O . PRO B 1 34 ? 21.249 11.230 3.052 1.00 20.70 34 PRO B O 1
ATOM 2162 N N . ILE B 1 35 ? 19.981 11.634 4.873 1.00 20.54 35 ILE B N 1
ATOM 2163 C CA . ILE B 1 35 ? 18.812 10.961 4.321 1.00 23.69 35 ILE B CA 1
ATOM 2164 C C . ILE B 1 35 ? 17.698 11.972 4.131 1.00 21.49 35 ILE B C 1
ATOM 2165 O O . ILE B 1 35 ? 17.532 12.839 4.965 1.00 20.76 35 ILE B O 1
ATOM 2170 N N . LEU B 1 36 ? 17.000 11.885 3.003 1.00 18.63 36 LEU B N 1
ATOM 2171 C CA . LEU B 1 36 ? 15.704 12.545 2.807 1.00 18.58 36 LEU B CA 1
ATOM 2172 C C . LEU B 1 36 ? 14.665 11.474 2.522 1.00 20.85 36 LEU B C 1
ATOM 2173 O O . LEU B 1 36 ? 14.813 10.699 1.603 1.00 16.86 36 LEU B O 1
ATOM 2178 N N . ARG B 1 37 ? 13.592 11.431 3.306 1.00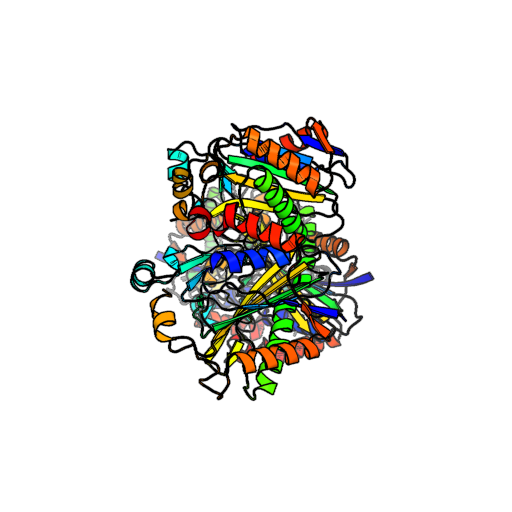 18.93 37 ARG B N 1
ATOM 2179 C CA . ARG B 1 37 ? 12.611 10.372 3.149 1.00 22.51 37 ARG B CA 1
ATOM 2180 C C . ARG B 1 37 ? 11.267 11.065 2.904 1.00 20.67 37 ARG B C 1
ATOM 2181 O O . ARG B 1 37 ? 10.962 12.010 3.610 1.00 19.00 37 ARG B O 1
ATOM 2189 N N . PHE B 1 38 ? 10.511 10.632 1.899 1.00 16.00 38 PHE B N 1
ATOM 2190 C CA . PHE B 1 38 ? 9.117 11.134 1.682 1.00 18.61 38 PHE B CA 1
ATOM 2191 C C . PHE B 1 38 ? 8.110 10.046 1.962 1.00 20.36 38 PHE B C 1
ATOM 2192 O O . PHE B 1 38 ? 8.332 8.901 1.592 1.00 18.04 38 PHE B O 1
ATOM 2200 N N . TYR B 1 39 ? 7.008 10.403 2.613 1.00 20.08 39 TYR B N 1
ATOM 2201 C CA . TYR B 1 39 ? 6.015 9.422 3.035 1.00 18.99 39 TYR B CA 1
ATOM 2202 C C . TYR B 1 39 ? 4.619 10.033 3.083 1.00 20.94 39 TYR B C 1
ATOM 2203 O O . TYR B 1 39 ? 4.467 11.247 3.220 1.00 18.75 39 TYR B O 1
ATOM 2212 N N . ARG B 1 40 ? 3.603 9.184 2.969 1.00 19.67 40 ARG B N 1
ATOM 2213 C CA . ARG B 1 40 ? 2.222 9.613 3.155 1.00 18.66 40 ARG B CA 1
ATOM 2214 C C . ARG B 1 40 ? 1.482 8.689 4.117 1.00 20.07 40 ARG B C 1
ATOM 2215 O O . ARG B 1 40 ? 1.694 7.476 4.114 1.00 18.99 40 ARG B O 1
ATOM 2223 N N . HIS B 1 41 ? 0.614 9.270 4.938 1.00 19.98 41 HIS B N 1
ATOM 2224 C CA . HIS B 1 41 ? -0.233 8.503 5.805 1.00 20.52 41 HIS B CA 1
ATOM 2225 C C . HIS B 1 41 ? -1.693 8.695 5.395 1.00 20.38 41 HIS B C 1
ATOM 2226 O O . HIS B 1 41 ? -2.096 9.782 4.986 1.00 19.34 41 HIS B O 1
ATOM 2233 N N . ASP B 1 42 ? -2.463 7.624 5.497 1.00 19.93 42 ASP B N 1
ATOM 2234 C CA . ASP B 1 42 ? -3.924 7.707 5.401 1.00 22.00 42 ASP B CA 1
ATOM 2235 C C . ASP B 1 42 ? -4.457 8.343 6.675 1.00 24.59 42 ASP B C 1
ATOM 2236 O O . ASP B 1 42 ? -3.703 8.573 7.635 1.00 22.81 42 ASP B O 1
ATOM 2241 N N . ARG B 1 43 ? -5.764 8.625 6.702 1.00 19.38 43 ARG B N 1
ATOM 2242 C CA . ARG B 1 43 ? -6.328 9.440 7.751 1.00 20.19 43 ARG B CA 1
ATOM 2243 C C . ARG B 1 43 ? -5.755 9.097 9.108 1.00 20.00 43 ARG B C 1
ATOM 2244 O O . ARG B 1 43 ? -5.958 7.994 9.621 1.00 22.97 43 ARG B O 1
ATOM 2252 N N . SER B 1 44 ? -5.070 10.048 9.715 1.00 17.69 44 SER B N 1
ATOM 2253 C CA . SER B 1 44 ? -4.611 9.820 11.077 1.00 20.75 44 SER B CA 1
ATOM 2254 C C . SER B 1 44 ? -4.429 11.154 11.782 1.00 18.59 44 SER B C 1
ATOM 2255 O O . SER B 1 44 ? -4.346 12.202 11.134 1.00 20.87 44 SER B O 1
ATOM 2258 N N . VAL B 1 45 ? -4.335 11.121 13.103 1.00 19.88 45 VAL B N 1
ATOM 2259 C CA . VAL B 1 45 ? -3.883 12.300 13.838 1.00 19.31 45 VAL B CA 1
ATOM 2260 C C . VAL B 1 45 ? -2.594 11.877 14.522 1.00 20.85 45 VAL B C 1
ATOM 2261 O O . VAL B 1 45 ? -2.526 10.809 15.128 1.00 22.13 45 VAL B O 1
ATOM 2265 N N . ILE B 1 46 ? -1.551 12.673 14.369 1.00 19.75 46 ILE B N 1
ATOM 2266 C CA . ILE B 1 46 ? -0.264 12.333 14.950 1.00 19.99 46 ILE B CA 1
ATOM 2267 C C . ILE B 1 46 ? -0.070 13.316 16.083 1.00 18.75 46 ILE B C 1
ATOM 2268 O O . ILE B 1 46 ? -0.088 14.522 15.852 1.00 19.35 46 ILE B O 1
ATOM 2273 N N . ILE B 1 47 ? 0.099 12.823 17.300 1.00 21.76 47 ILE B N 1
ATOM 2274 C CA . ILE B 1 47 ? 0.327 13.745 18.403 1.00 20.49 47 ILE B CA 1
ATOM 2275 C C . ILE B 1 47 ? 1.798 13.724 18.797 1.00 22.35 47 ILE B C 1
ATOM 2276 O O . ILE B 1 47 ? 2.516 12.757 18.555 1.00 20.81 47 ILE B O 1
ATOM 2281 N N . GLY B 1 48 ? 2.259 14.803 19.405 1.00 21.27 48 GLY B N 1
ATOM 2282 C CA . GLY B 1 48 ? 3.637 14.885 19.742 1.00 19.80 48 GLY B CA 1
ATOM 2283 C C . GLY B 1 48 ? 3.948 14.071 20.969 1.00 24.96 48 GLY B C 1
ATOM 2284 O O . GLY B 1 48 ? 3.059 13.727 21.765 1.00 22.14 48 GLY B O 1
ATOM 2285 N N . TYR B 1 49 ? 5.230 13.809 21.146 1.00 22.34 49 TYR B N 1
ATOM 2286 C CA . TYR B 1 49 ? 5.693 12.946 22.219 1.00 22.57 49 TYR B CA 1
ATOM 2287 C C . TYR B 1 49 ? 5.144 13.319 23.605 1.00 23.64 49 TYR B C 1
ATOM 2288 O O . TYR B 1 49 ? 4.830 12.427 24.400 1.00 20.78 49 TYR B O 1
ATOM 2297 N N . PHE B 1 50 ? 5.038 14.615 23.903 1.00 20.25 50 PHE B N 1
ATOM 2298 C CA . PHE B 1 50 ? 4.654 15.035 25.255 1.00 21.95 50 PHE B CA 1
ATOM 2299 C C . PHE B 1 50 ? 3.168 15.279 25.408 1.00 23.20 50 PHE B C 1
ATOM 2300 O O . PHE B 1 50 ? 2.745 15.729 26.462 1.00 24.27 50 PHE B O 1
ATOM 2308 N N . GLN B 1 51 ? 2.369 15.006 24.376 1.00 20.93 51 GLN B N 1
ATOM 2309 C CA . GLN B 1 51 ? 0.965 15.453 24.396 1.00 22.05 51 GLN B CA 1
ATOM 2310 C C . GLN B 1 51 ? -0.022 14.511 25.074 1.00 23.09 51 GLN B C 1
ATOM 2311 O O . GLN B 1 51 ? 0.116 13.301 25.004 1.00 23.77 51 GLN B O 1
ATOM 2317 N N . VAL B 1 52 ? -1.036 15.089 25.710 1.00 23.04 52 VAL B N 1
ATOM 2318 C CA . VAL B 1 52 ? -2.144 14.323 26.258 1.00 23.50 52 VAL B CA 1
ATOM 2319 C C . VAL B 1 52 ? -3.221 14.162 25.191 1.00 24.02 52 VAL B C 1
ATOM 2320 O O . VAL B 1 52 ? -3.848 15.133 24.794 1.00 25.97 52 VAL B O 1
ATOM 2324 N N . ALA B 1 53 ? -3.450 12.930 24.750 1.00 25.02 53 ALA B N 1
ATOM 2325 C CA . ALA B 1 53 ? -4.308 12.693 23.591 1.00 26.86 53 ALA B CA 1
ATOM 2326 C C . ALA B 1 53 ? -5.680 13.362 23.708 1.00 29.63 53 ALA B C 1
ATOM 2327 O O . ALA B 1 53 ? -6.088 14.127 22.836 1.00 28.40 53 ALA B O 1
ATOM 2329 N N . GLU B 1 54 ? -6.380 13.104 24.807 1.00 31.58 54 GLU B N 1
ATOM 2330 C CA . GLU B 1 54 ? -7.733 13.616 24.963 1.00 31.82 54 GLU B CA 1
ATOM 2331 C C . GLU B 1 54 ? -7.793 15.142 24.995 1.00 33.69 54 GLU B C 1
ATOM 2332 O O . GLU B 1 54 ? -8.854 15.736 24.788 1.00 35.19 54 GLU B O 1
ATOM 2338 N N . GLU B 1 55 ? -6.658 15.780 25.255 1.00 34.77 55 GLU B N 1
ATOM 2339 C CA . GLU B 1 55 ? -6.608 17.233 25.311 1.00 35.24 55 GLU B CA 1
ATOM 2340 C C . GLU B 1 55 ? -6.302 17.865 23.959 1.00 34.92 55 GLU B C 1
ATOM 2341 O O . GLU B 1 55 ? -6.405 19.079 23.801 1.00 37.83 55 GLU B O 1
ATOM 2347 N N . GLU B 1 56 ? -5.927 17.036 22.990 1.00 33.30 56 GLU B N 1
ATOM 2348 C CA . GLU B 1 56 ? -5.400 17.526 21.723 1.00 33.76 56 GLU B CA 1
ATOM 2349 C C . GLU B 1 56 ? -6.355 17.221 20.573 1.00 32.57 56 GLU B C 1
ATOM 2350 O O . GLU B 1 56 ? -6.416 17.961 19.591 1.00 34.47 56 GLU B O 1
ATOM 2356 N N . VAL B 1 57 ? -7.099 16.128 20.703 1.00 30.63 57 VAL B N 1
ATOM 2357 C CA . VAL B 1 57 ? -7.881 15.597 19.592 1.00 33.26 57 VAL B CA 1
ATOM 2358 C C . VAL B 1 57 ? -9.253 15.123 20.061 1.00 33.89 57 VAL B C 1
ATOM 2359 O O . VAL B 1 57 ? -9.401 14.627 21.178 1.00 36.00 57 VAL B O 1
ATOM 2363 N N . ASP B 1 58 ? -10.253 15.280 19.200 1.00 35.14 58 ASP B N 1
ATOM 2364 C CA . ASP B 1 58 ? -11.593 14.778 19.483 1.00 35.08 58 ASP B CA 1
ATOM 2365 C C . ASP B 1 58 ? -11.596 13.285 19.214 1.00 36.14 58 ASP B C 1
ATOM 2366 O O . ASP B 1 58 ? -11.744 12.854 18.062 1.00 35.87 58 ASP B O 1
ATOM 2371 N N . LEU B 1 59 ? -11.434 12.494 20.270 1.00 34.81 59 LEU B N 1
ATOM 2372 C CA . LEU B 1 59 ? -11.162 11.069 20.125 1.00 34.49 59 LEU B CA 1
ATOM 2373 C C . LEU B 1 59 ? -12.389 10.324 19.610 1.00 35.24 59 LEU B C 1
ATOM 2374 O O . LEU B 1 59 ? -12.269 9.356 18.858 1.00 33.43 59 LEU B O 1
ATOM 2379 N N . ASP B 1 60 ? -13.568 10.781 20.019 1.00 34.64 60 ASP B N 1
ATOM 2380 C CA . ASP B 1 60 ? -14.819 10.179 19.574 1.00 35.03 60 ASP B CA 1
ATOM 2381 C C . ASP B 1 60 ? -15.015 10.360 18.072 1.00 32.23 60 ASP B C 1
ATOM 2382 O O . ASP B 1 60 ? -15.244 9.393 17.346 1.00 35.19 60 ASP B O 1
ATOM 2387 N N . TYR B 1 61 ? -14.923 11.604 17.614 1.00 32.38 61 TYR B N 1
ATOM 2388 C CA . TYR B 1 61 ? -15.008 11.902 16.200 1.00 32.12 61 TYR B CA 1
ATOM 2389 C C . TYR B 1 61 ? -13.985 11.077 15.416 1.00 35.45 61 TYR B C 1
ATOM 2390 O O . TYR B 1 61 ? -14.259 10.600 14.312 1.00 34.04 61 TYR B O 1
ATOM 2399 N N . MET B 1 62 ? -12.801 10.895 15.994 1.00 34.03 62 MET B N 1
ATOM 2400 C CA . MET B 1 62 ? -11.765 10.105 15.340 1.00 34.95 62 MET B CA 1
ATOM 2401 C C . MET B 1 62 ? -12.202 8.667 15.135 1.00 33.31 62 MET B C 1
ATOM 2402 O O . MET B 1 62 ? -12.135 8.146 14.027 1.00 33.90 62 MET B O 1
ATOM 2407 N N . LYS B 1 63 ? -12.659 8.022 16.205 1.00 36.21 63 LYS B N 1
ATOM 2408 C CA . LYS B 1 63 ? -13.105 6.643 16.100 1.00 36.60 63 LYS B CA 1
ATOM 2409 C C . LYS B 1 63 ? -14.236 6.527 15.083 1.00 37.96 63 LYS B C 1
ATOM 2410 O O . LYS B 1 63 ? -14.252 5.611 14.274 1.00 39.09 63 LYS B O 1
ATOM 2412 N N . LYS B 1 64 ? -15.166 7.476 15.112 1.00 39.64 64 LYS B N 1
ATOM 2413 C CA . LYS B 1 64 ? -16.321 7.458 14.213 1.00 39.29 64 LYS B CA 1
ATOM 2414 C C . LYS B 1 64 ? -15.919 7.613 12.750 1.00 39.49 64 LYS B C 1
ATOM 2415 O O . LYS B 1 64 ? -16.627 7.177 11.842 1.00 37.36 64 LYS B O 1
ATOM 2417 N N . ASN B 1 65 ? -14.773 8.234 12.515 1.00 36.01 65 ASN B N 1
ATOM 2418 C CA . ASN B 1 65 ? -14.371 8.525 11.154 1.00 32.98 65 ASN B CA 1
ATOM 2419 C C . ASN B 1 65 ? -13.182 7.682 10.698 1.00 33.42 65 ASN B C 1
ATOM 2420 O O . ASN B 1 65 ? -12.578 7.958 9.661 1.00 27.82 65 ASN B O 1
ATOM 2425 N N . GLY B 1 66 ? -12.841 6.660 11.475 1.00 31.81 66 GLY B N 1
ATOM 2426 C CA . GLY B 1 66 ? -11.778 5.741 11.084 1.00 30.32 66 GLY B CA 1
ATOM 2427 C C . GLY B 1 66 ? -10.421 6.414 10.971 1.00 30.81 66 GLY B C 1
ATOM 2428 O O . GLY B 1 66 ? -9.603 6.059 10.099 1.00 29.71 66 GLY B O 1
ATOM 2429 N N . ILE B 1 67 ? -10.184 7.400 11.838 1.00 29.62 67 ILE B N 1
ATOM 2430 C CA . ILE B 1 67 ? -8.903 8.109 11.877 1.00 26.80 67 ILE B CA 1
ATOM 2431 C C . ILE B 1 67 ? -8.036 7.460 12.946 1.00 25.68 67 ILE B C 1
ATOM 2432 O O . ILE B 1 67 ? -8.464 7.303 14.079 1.00 26.02 67 ILE B O 1
ATOM 2437 N N . MET B 1 68 ? -6.818 7.069 12.580 1.00 27.51 68 MET B N 1
ATOM 2438 C CA . MET B 1 68 ? -5.915 6.376 13.493 1.00 25.93 68 MET B CA 1
ATOM 2439 C C . MET B 1 68 ? -5.222 7.387 14.385 1.00 25.73 68 MET B C 1
ATOM 2440 O O . MET B 1 68 ? -4.772 8.420 13.905 1.00 24.05 68 MET B O 1
ATOM 2445 N N . LEU B 1 69 ? -5.137 7.096 15.678 1.00 23.94 69 LEU B N 1
ATOM 2446 C CA . LEU B 1 69 ? -4.313 7.911 16.553 1.00 25.10 69 LEU B CA 1
ATOM 2447 C C . LEU B 1 69 ? -2.881 7.368 16.574 1.00 24.33 69 LEU B C 1
ATOM 2448 O O . LEU B 1 69 ? -2.660 6.165 16.694 1.00 26.64 69 LEU B O 1
ATOM 2453 N N . ALA B 1 70 ? -1.900 8.246 16.455 1.00 21.28 70 ALA B N 1
ATOM 2454 C CA . ALA B 1 70 ? -0.523 7.785 16.539 1.00 21.04 70 ALA B CA 1
ATOM 2455 C C . ALA B 1 70 ? 0.315 8.856 17.199 1.00 20.53 70 ALA B C 1
ATOM 2456 O O . ALA B 1 70 ? 0.160 10.038 16.899 1.00 22.83 70 ALA B O 1
ATOM 2458 N N . ARG B 1 71 ? 1.197 8.435 18.094 1.00 21.56 71 ARG B N 1
ATOM 2459 C CA . ARG B 1 71 ? 2.111 9.365 18.748 1.00 21.05 71 ARG B CA 1
ATOM 2460 C C . ARG B 1 71 ? 3.482 9.195 18.103 1.00 19.59 71 ARG B C 1
ATOM 2461 O O . ARG B 1 71 ? 3.992 8.070 18.021 1.00 21.28 71 ARG B O 1
ATOM 2469 N N . ARG B 1 72 ? 4.064 10.295 17.613 1.00 19.63 72 ARG B N 1
ATOM 2470 C CA . ARG B 1 72 ? 5.407 10.260 17.036 1.00 18.87 72 ARG B CA 1
ATOM 2471 C C . ARG B 1 72 ? 6.530 10.463 18.066 1.00 21.03 72 ARG B C 1
ATOM 2472 O O . ARG B 1 72 ? 6.288 10.777 19.232 1.00 23.10 72 ARG B O 1
ATOM 2480 N N . TYR B 1 73 ? 7.760 10.308 17.582 1.00 22.01 73 TYR B N 1
ATOM 2481 C CA . TYR B 1 73 ? 8.990 10.361 18.395 1.00 26.21 73 TYR B CA 1
ATOM 2482 C C . TYR B 1 73 ? 9.295 11.791 18.885 1.00 24.49 73 TYR B C 1
ATOM 2483 O O . TYR B 1 73 ? 9.825 12.010 19.991 1.00 21.20 73 TYR B O 1
ATOM 2492 N N . THR B 1 74 ? 8.936 12.773 18.069 1.00 22.76 74 THR B N 1
ATOM 2493 C CA . THR B 1 74 ? 9.302 14.153 18.354 1.00 21.69 74 THR B CA 1
ATOM 2494 C C . THR B 1 74 ? 8.262 14.855 19.189 1.00 23.99 74 THR B C 1
ATOM 2495 O O . THR B 1 74 ? 7.121 14.390 19.312 1.00 22.19 74 THR B O 1
ATOM 2499 N N . GLY B 1 75 ? 8.667 15.989 19.761 1.00 21.07 75 GLY B N 1
ATOM 2500 C CA . GLY B 1 75 ? 7.735 16.879 20.417 1.00 20.80 75 GLY B CA 1
ATOM 2501 C C . GLY B 1 75 ? 6.904 17.675 19.449 1.00 24.86 75 GLY B C 1
ATOM 2502 O O . GLY B 1 75 ? 6.834 17.364 18.248 1.00 22.63 75 GLY B O 1
ATOM 2503 N N . GLY B 1 76 ? 6.263 18.715 19.959 1.00 22.04 76 GLY B N 1
ATOM 2504 C CA . GLY B 1 76 ? 5.418 19.539 19.115 1.00 24.44 76 GLY B CA 1
ATOM 2505 C C . GLY B 1 76 ? 3.961 19.165 19.214 1.00 24.38 76 GLY B C 1
ATOM 2506 O O . GLY B 1 76 ? 3.568 18.369 20.079 1.00 25.32 76 GLY B O 1
ATOM 2507 N N . GLY B 1 77 ? 3.159 19.730 18.317 1.00 22.83 77 GLY B N 1
ATOM 2508 C CA . GLY B 1 77 ? 1.701 19.643 18.427 1.00 24.89 77 GLY B CA 1
ATOM 2509 C C . GLY B 1 77 ? 1.026 18.613 17.544 1.00 24.21 77 GLY B C 1
ATOM 2510 O O . GLY B 1 77 ? 1.689 17.837 16.842 1.00 22.01 77 GLY B O 1
ATOM 2511 N N . ALA B 1 78 ? -0.306 18.634 17.571 1.00 21.14 78 ALA B N 1
ATOM 2512 C CA . ALA B 1 78 ? -1.106 17.597 16.946 1.00 22.06 78 ALA B CA 1
ATOM 2513 C C . ALA B 1 78 ? -1.426 17.996 15.507 1.00 22.76 78 ALA B C 1
ATOM 2514 O O . ALA B 1 78 ? -1.719 19.154 15.219 1.00 22.40 78 ALA B O 1
ATOM 2516 N N . VAL B 1 79 ? -1.358 17.043 14.587 1.00 20.54 79 VAL B N 1
ATOM 2517 C CA . VAL B 1 79 ? -1.630 17.372 13.203 1.00 20.25 79 VAL B CA 1
ATOM 2518 C C . VAL B 1 79 ? -2.465 16.272 12.600 1.00 21.14 79 VAL B C 1
ATOM 2519 O O . VAL B 1 79 ? -2.387 15.120 13.016 1.00 23.58 79 VAL B O 1
ATOM 2523 N N . TYR B 1 80 ? -3.292 16.632 11.635 1.00 21.53 80 TYR B N 1
ATOM 2524 C CA . TYR B 1 80 ? -4.106 15.647 10.932 1.00 22.82 80 TYR B CA 1
ATOM 2525 C C . TYR B 1 80 ? -3.446 15.326 9.573 1.00 24.23 80 TYR B C 1
ATOM 2526 O O . TYR B 1 80 ? -3.048 16.228 8.839 1.00 23.49 80 TYR B O 1
ATOM 2535 N N . HIS B 1 81 ? -3.319 14.043 9.246 1.00 20.74 81 HIS B N 1
ATOM 2536 C CA . HIS B 1 81 ? -2.773 13.629 7.957 1.00 21.65 81 HIS B CA 1
ATOM 2537 C C . HIS B 1 81 ? -3.807 12.853 7.175 1.00 19.21 81 HIS B C 1
ATOM 2538 O O . HIS B 1 81 ? -4.569 12.093 7.752 1.00 21.29 81 HIS B O 1
ATOM 2545 N N . ASP B 1 82 ? -3.800 13.014 5.858 1.00 21.07 82 ASP B N 1
ATOM 2546 C CA . ASP B 1 82 ? -4.486 12.077 4.984 1.00 19.23 82 ASP B CA 1
ATOM 2547 C C . ASP B 1 82 ? -3.654 11.962 3.714 1.00 21.62 82 ASP B C 1
ATOM 2548 O O . ASP B 1 82 ? -2.523 12.480 3.664 1.00 18.77 82 ASP B O 1
ATOM 2553 N N . LEU B 1 83 ? -4.142 11.256 2.697 1.00 21.42 83 LEU B N 1
ATOM 2554 C CA . LEU B 1 83 ? -3.273 11.038 1.529 1.00 21.12 83 LEU B CA 1
ATOM 2555 C C . LEU B 1 83 ? -2.978 12.324 0.755 1.00 23.38 83 LEU B C 1
ATOM 2556 O O . LEU B 1 83 ? -2.151 12.322 -0.161 1.00 23.51 83 LEU B O 1
ATOM 2561 N N . GLY B 1 84 ? -3.652 13.408 1.125 1.00 20.65 84 GLY B N 1
ATOM 2562 C CA . GLY B 1 84 ? -3.393 14.707 0.532 1.00 23.75 84 GLY B CA 1
ATOM 2563 C C . GLY B 1 84 ? -2.249 15.436 1.209 1.00 21.93 84 GLY B C 1
ATOM 2564 O O . GLY B 1 84 ? -1.868 16.531 0.796 1.00 22.65 84 GLY B O 1
ATOM 2565 N N . ASP B 1 85 ? -1.702 14.826 2.255 1.00 19.14 85 ASP B N 1
ATOM 2566 C CA . ASP B 1 85 ? -0.579 15.409 2.981 1.00 22.66 85 ASP B CA 1
ATOM 2567 C C . ASP B 1 85 ? 0.721 14.676 2.667 1.00 22.97 85 ASP B C 1
ATOM 2568 O O . ASP B 1 85 ? 0.790 13.450 2.754 1.00 23.00 85 ASP B O 1
ATOM 2573 N N . LEU B 1 86 ? 1.749 15.435 2.303 1.00 19.97 86 LEU B N 1
ATOM 2574 C CA . LEU B 1 86 ? 3.062 14.864 2.028 1.00 18.58 86 LEU B CA 1
ATOM 2575 C C . LEU B 1 86 ? 4.035 15.143 3.169 1.00 20.65 86 LEU B C 1
ATOM 2576 O O . LEU B 1 86 ? 4.271 16.297 3.528 1.00 20.01 86 LEU B O 1
ATOM 2581 N N . ASN B 1 87 ? 4.596 14.080 3.735 1.00 18.36 87 ASN B N 1
ATOM 2582 C CA . ASN B 1 87 ? 5.539 14.208 4.831 1.00 16.02 87 ASN B CA 1
ATOM 2583 C C . ASN B 1 87 ? 6.924 13.914 4.341 1.00 16.57 87 ASN B C 1
ATOM 2584 O O . ASN B 1 87 ? 7.108 13.158 3.390 1.00 18.44 87 ASN B O 1
ATOM 2589 N N . PHE B 1 88 ? 7.892 14.502 5.009 1.00 17.18 88 PHE B N 1
ATOM 2590 C CA . PHE B 1 88 ? 9.283 14.237 4.661 1.00 18.41 88 PHE B CA 1
ATOM 2591 C C . PHE B 1 88 ? 10.182 14.428 5.868 1.00 20.09 88 PHE B C 1
ATOM 2592 O O . PHE B 1 88 ? 9.892 15.259 6.746 1.00 19.06 88 PHE B O 1
ATOM 2600 N N . SER B 1 89 ? 11.2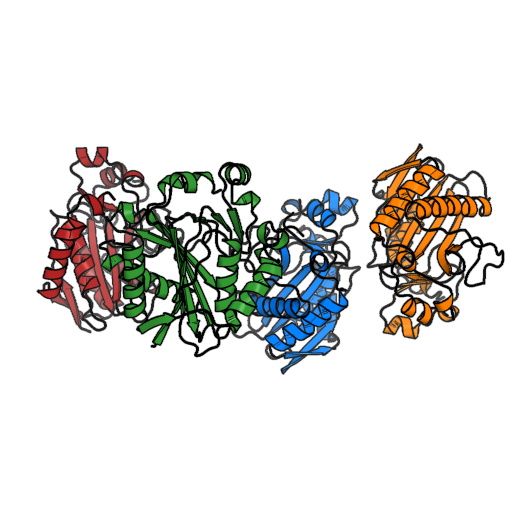81 13.672 5.905 1.00 19.20 89 SER B N 1
ATOM 2601 C CA . SER B 1 89 ? 12.171 13.742 7.037 1.00 20.05 89 SER B CA 1
ATOM 2602 C C . SER B 1 89 ? 13.590 13.811 6.515 1.00 19.17 89 SER B C 1
ATOM 2603 O O . SER B 1 89 ? 13.894 13.303 5.410 1.00 18.84 89 SER B O 1
ATOM 2606 N N . VAL B 1 90 ? 14.429 14.507 7.266 1.00 18.75 90 VAL B N 1
ATOM 2607 C CA . VAL B 1 90 ? 15.840 14.696 6.900 1.00 16.06 90 VAL B CA 1
ATOM 2608 C C . VAL B 1 90 ? 16.646 14.329 8.129 1.00 19.87 90 VAL B C 1
ATOM 2609 O O . VAL B 1 90 ? 16.410 14.862 9.203 1.00 19.94 90 VAL B O 1
ATOM 2613 N N . VAL B 1 91 ? 17.592 13.410 7.954 1.00 22.93 91 VAL B N 1
ATOM 2614 C CA . VAL B 1 91 ? 18.519 13.028 9.014 1.00 21.37 91 VAL B CA 1
ATOM 2615 C C . VAL B 1 91 ? 19.926 13.296 8.521 1.00 21.91 91 VAL B C 1
ATOM 2616 O O . VAL B 1 91 ? 20.275 12.889 7.402 1.00 20.00 91 VAL B O 1
ATOM 2620 N N . ARG B 1 92 ? 20.718 14.002 9.332 1.00 19.86 92 ARG B N 1
ATOM 2621 C CA . ARG B 1 92 ? 22.100 14.346 8.972 1.00 22.80 92 ARG B CA 1
ATOM 2622 C C . ARG B 1 92 ? 23.001 14.256 10.182 1.00 21.14 92 ARG B C 1
ATOM 2623 O O . ARG B 1 92 ? 22.545 14.370 11.324 1.00 20.81 92 ARG B O 1
ATOM 2631 N N . SER B 1 93 ? 24.299 14.077 9.928 1.00 21.93 93 SER B N 1
ATOM 2632 C CA . SER B 1 93 ? 25.306 14.151 10.969 1.00 23.12 93 SER B CA 1
ATOM 2633 C C . SER B 1 93 ? 25.248 15.518 11.649 1.00 24.27 93 SER B C 1
ATOM 2634 O O . SER B 1 93 ? 24.942 16.516 10.997 1.00 25.51 93 SER B O 1
ATOM 2637 N N . SER B 1 94 ? 25.563 15.557 12.943 1.00 25.70 94 SER B N 1
ATOM 2638 C CA . SER B 1 94 ? 25.512 16.791 13.722 1.00 28.43 94 SER B CA 1
ATOM 2639 C C . SER B 1 94 ? 26.760 16.985 14.614 1.00 33.43 94 SER B C 1
ATOM 2640 O O . SER B 1 94 ? 27.215 16.048 15.273 1.00 32.08 94 SER B O 1
ATOM 2643 N N . ASP B 1 95 ? 27.290 18.206 14.621 1.00 33.55 95 ASP B N 1
ATOM 2644 C CA . ASP B 1 95 ? 28.453 18.557 15.429 1.00 38.82 95 ASP B CA 1
ATOM 2645 C C . ASP B 1 95 ? 28.101 19.504 16.560 1.00 38.49 95 ASP B C 1
ATOM 2646 O O . ASP B 1 95 ? 28.997 20.073 17.180 1.00 37.77 95 ASP B O 1
ATOM 2651 N N . ASP B 1 96 ? 26.812 19.687 16.825 1.00 35.48 96 ASP B N 1
ATOM 2652 C CA . ASP B 1 96 ? 26.389 20.647 17.836 1.00 34.53 96 ASP B CA 1
ATOM 2653 C C . ASP B 1 96 ? 24.943 20.401 18.230 1.00 34.70 96 ASP B C 1
ATOM 2654 O O . ASP B 1 96 ? 24.273 19.553 17.653 1.00 34.34 96 ASP B O 1
ATOM 2659 N N . MET B 1 97 ? 24.455 21.145 19.213 1.00 32.35 97 MET B N 1
ATOM 2660 C CA . MET B 1 97 ? 23.080 20.977 19.654 1.00 33.18 97 MET B CA 1
ATOM 2661 C C . MET B 1 97 ? 22.265 22.226 19.323 1.00 32.58 97 MET B C 1
ATOM 2662 O O . MET B 1 97 ? 21.406 22.644 20.092 1.00 32.58 97 MET B O 1
ATOM 2667 N N . ASP B 1 98 ? 22.546 22.815 18.167 1.00 29.19 98 ASP B N 1
ATOM 2668 C CA . ASP B 1 98 ? 21.880 24.045 17.758 1.00 29.24 98 ASP B CA 1
ATOM 2669 C C . ASP B 1 98 ? 20.649 23.717 16.911 1.00 29.00 98 ASP B C 1
ATOM 2670 O O . ASP B 1 98 ? 20.695 23.698 15.678 1.00 27.70 98 ASP B O 1
ATOM 2675 N N . ILE B 1 99 ? 19.539 23.452 17.578 1.00 28.99 99 ILE B N 1
ATOM 2676 C CA . ILE B 1 99 ? 18.351 23.028 16.846 1.00 29.84 99 ILE B CA 1
ATOM 2677 C C . ILE B 1 99 ? 17.717 24.191 16.083 1.00 29.14 99 ILE B C 1
ATOM 2678 O O . ILE B 1 99 ? 17.128 23.998 15.022 1.00 28.07 99 ILE B O 1
ATOM 2683 N N . THR B 1 100 ? 17.851 25.401 16.619 1.00 28.01 100 THR B N 1
ATOM 2684 C CA . THR B 1 100 ? 17.341 26.584 15.933 1.00 28.76 100 THR B CA 1
ATOM 2685 C C . THR B 1 100 ? 17.895 26.711 14.524 1.00 24.86 100 THR B C 1
ATOM 2686 O O . THR B 1 100 ? 17.159 27.009 13.592 1.00 25.13 100 THR B O 1
ATOM 2690 N N . SER B 1 101 ? 19.201 26.513 14.371 1.00 24.12 101 SER B N 1
ATOM 2691 C CA . SER B 1 101 ? 19.828 26.619 13.065 1.00 24.80 101 SER B CA 1
ATOM 2692 C C . SER B 1 101 ?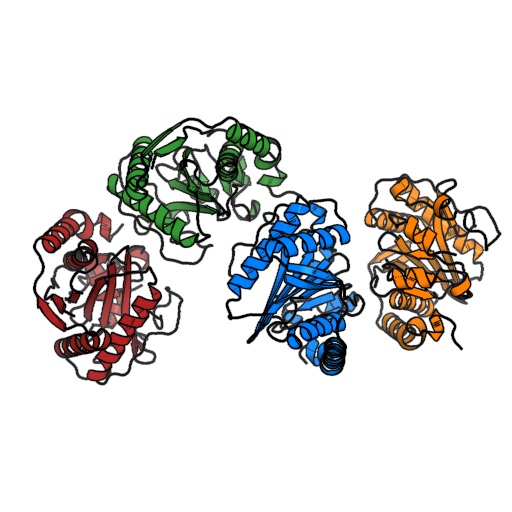 19.346 25.563 12.122 1.00 23.41 101 SER B C 1
ATOM 2693 O O . SER B 1 101 ? 19.236 25.816 10.929 1.00 22.90 101 SER B O 1
ATOM 2696 N N . MET B 1 102 ? 19.078 24.368 12.646 1.00 24.68 102 MET B N 1
ATOM 2697 C CA . MET B 1 102 ? 18.523 23.307 11.808 1.00 23.82 102 MET B CA 1
ATOM 2698 C C . MET B 1 102 ? 17.173 23.718 11.232 1.00 22.19 102 MET B C 1
ATOM 2699 O O . MET B 1 102 ? 16.924 23.554 10.035 1.00 21.51 102 MET B O 1
ATOM 2704 N N . PHE B 1 103 ? 16.306 24.251 12.086 1.00 20.89 103 PHE B N 1
ATOM 2705 C CA . PHE B 1 103 ? 14.960 24.633 11.674 1.00 20.19 103 PHE B CA 1
ATOM 2706 C C . PHE B 1 103 ? 14.997 25.755 10.642 1.00 20.52 103 PHE B C 1
ATOM 2707 O O . PHE B 1 103 ? 14.212 25.766 9.694 1.00 22.10 103 PHE B O 1
ATOM 2715 N N . ARG B 1 104 ? 15.914 26.698 10.834 1.00 22.45 104 ARG B N 1
ATOM 2716 C CA . ARG B 1 104 ? 16.111 27.780 9.877 1.00 23.72 104 ARG B CA 1
ATOM 2717 C C . ARG B 1 104 ? 16.642 27.252 8.548 1.00 22.85 104 ARG B C 1
ATOM 2718 O O . ARG B 1 104 ? 16.237 27.710 7.480 1.00 22.60 104 ARG B O 1
ATOM 2726 N N . THR B 1 105 ? 17.551 26.285 8.623 1.00 21.34 105 THR B N 1
ATOM 2727 C CA . THR B 1 105 ? 18.194 25.744 7.431 1.00 22.87 105 THR B CA 1
ATOM 2728 C C . THR B 1 105 ? 17.202 24.959 6.579 1.00 24.42 105 THR B C 1
ATOM 2729 O O . THR B 1 105 ? 17.107 25.169 5.369 1.00 20.71 105 THR B O 1
ATOM 2733 N N . MET B 1 106 ? 16.467 24.055 7.217 1.00 22.14 106 MET B N 1
ATOM 2734 C CA . MET B 1 106 ? 15.429 23.284 6.531 1.00 23.33 106 MET B CA 1
ATOM 2735 C C . MET B 1 106 ? 14.312 24.164 5.973 1.00 20.66 106 MET B C 1
ATOM 2736 O O . MET B 1 106 ? 13.793 23.908 4.878 1.00 22.14 106 MET B O 1
ATOM 2741 N N . ASN B 1 107 ? 13.942 25.201 6.712 1.00 21.63 107 ASN B N 1
ATOM 2742 C CA . ASN B 1 107 ? 12.899 26.101 6.224 1.00 23.93 107 ASN B CA 1
ATOM 2743 C C . ASN B 1 107 ? 13.323 26.849 4.960 1.00 22.18 107 ASN B C 1
ATOM 2744 O O . ASN B 1 107 ? 12.513 27.091 4.067 1.00 22.09 107 ASN B O 1
ATOM 2749 N N . GLU B 1 108 ? 14.585 27.249 4.904 1.00 22.82 108 GLU B N 1
ATOM 2750 C CA . GLU B 1 108 ? 15.070 27.947 3.728 1.00 22.95 108 GLU B CA 1
ATOM 2751 C C . GLU B 1 108 ? 15.014 26.982 2.547 1.00 21.33 108 GLU B C 1
ATOM 2752 O O . GLU B 1 108 ? 14.664 27.374 1.444 1.00 21.66 108 GLU B O 1
ATOM 2758 N N . ALA B 1 109 ? 15.315 25.707 2.792 1.00 20.10 109 ALA B N 1
ATOM 2759 C CA . ALA B 1 109 ? 15.208 24.686 1.749 1.00 19.81 109 ALA B CA 1
ATOM 2760 C C . ALA B 1 109 ? 13.763 24.550 1.248 1.00 21.63 109 ALA B C 1
ATOM 2761 O O . ALA B 1 109 ? 13.505 24.418 0.051 1.00 22.60 109 ALA B O 1
ATOM 2763 N N . VAL B 1 110 ? 12.811 24.599 2.167 1.00 20.82 110 VAL B N 1
ATOM 2764 C CA . VAL B 1 110 ? 11.404 24.520 1.774 1.00 19.63 110 VAL B CA 1
ATOM 2765 C C . VAL B 1 110 ? 10.981 25.740 0.977 1.00 20.66 110 VAL B C 1
ATOM 2766 O O . VAL B 1 110 ? 10.313 25.618 -0.045 1.00 21.73 110 VAL B O 1
ATOM 2770 N N . VAL B 1 111 ? 11.353 26.924 1.453 1.00 21.30 111 VAL B N 1
ATOM 2771 C CA . VAL B 1 111 ? 11.079 28.165 0.705 1.00 22.78 111 VAL B CA 1
ATOM 2772 C C . VAL B 1 111 ? 11.623 28.079 -0.727 1.00 23.45 111 VAL B C 1
ATOM 2773 O O . VAL B 1 111 ? 10.917 28.358 -1.715 1.00 20.01 111 VAL B O 1
ATOM 2777 N N . ASN B 1 112 ? 12.870 27.640 -0.846 1.00 25.14 112 ASN B N 1
ATOM 2778 C CA . ASN B 1 112 ? 13.493 27.521 -2.150 1.00 24.13 112 ASN B CA 1
ATOM 2779 C C . ASN B 1 112 ? 12.768 26.540 -3.067 1.00 24.13 112 ASN B C 1
ATOM 2780 O O . ASN B 1 112 ? 12.626 26.775 -4.266 1.00 24.31 112 ASN B O 1
ATOM 2785 N N . SER B 1 113 ? 12.356 25.416 -2.501 1.00 22.46 113 SER B N 1
ATOM 2786 C CA . SER B 1 113 ? 11.597 24.384 -3.220 1.00 21.24 113 SER B CA 1
ATOM 2787 C C . SER B 1 113 ? 10.248 24.873 -3.734 1.00 22.55 113 SER B C 1
ATOM 2788 O O . SER B 1 113 ? 9.876 24.596 -4.870 1.00 24.10 113 SER B O 1
ATOM 2791 N N . LEU B 1 114 ? 9.523 25.600 -2.890 1.00 22.30 114 LEU B N 1
ATOM 2792 C CA . LEU B 1 114 ? 8.174 26.042 -3.222 1.00 22.90 114 LEU B CA 1
ATOM 2793 C C . LEU B 1 114 ? 8.201 27.182 -4.235 1.00 25.15 114 LEU B C 1
ATOM 2794 O O . LEU B 1 114 ? 7.262 27.358 -5.011 1.00 24.68 114 LEU B O 1
ATOM 2799 N N . ARG B 1 115 ? 9.283 27.954 -4.220 1.00 24.71 115 ARG B N 1
ATOM 2800 C CA . ARG B 1 115 ? 9.534 28.940 -5.264 1.00 28.61 115 ARG B CA 1
ATOM 2801 C C . ARG B 1 115 ? 9.500 28.299 -6.648 1.00 28.11 115 ARG B C 1
ATOM 2802 O O . ARG B 1 115 ? 8.959 28.871 -7.594 1.00 27.51 115 ARG B O 1
ATOM 2810 N N . ILE B 1 116 ? 10.080 27.108 -6.757 1.00 28.70 116 ILE B N 1
ATOM 2811 C CA . ILE B 1 116 ? 10.109 26.384 -8.022 1.00 28.89 116 ILE B CA 1
ATOM 2812 C C . ILE B 1 116 ? 8.702 26.169 -8.567 1.00 30.60 116 ILE B C 1
ATOM 2813 O O . ILE B 1 116 ? 8.481 26.209 -9.778 1.00 31.72 116 ILE B O 1
ATOM 2818 N N . LEU B 1 117 ? 7.752 25.940 -7.666 1.00 28.87 117 LEU B N 1
ATOM 2819 C CA . LEU B 1 117 ? 6.377 25.692 -8.054 1.00 28.78 117 LEU B CA 1
ATOM 2820 C C . LEU B 1 117 ? 5.589 26.975 -8.324 1.00 30.57 117 LEU B C 1
ATOM 2821 O O . LEU B 1 117 ? 4.413 26.908 -8.680 1.00 32.65 117 LEU B O 1
ATOM 2826 N N . GLY B 1 118 ? 6.218 28.131 -8.131 1.00 29.79 118 GLY B N 1
ATOM 2827 C CA . GLY B 1 118 ? 5.521 29.417 -8.222 1.00 28.14 118 GLY B CA 1
ATOM 2828 C C . GLY B 1 118 ? 4.766 29.802 -6.957 1.00 30.28 118 GLY B C 1
ATOM 2829 O O . GLY B 1 118 ? 3.884 30.670 -6.978 1.00 27.96 118 GLY B O 1
ATOM 2830 N N . LEU B 1 119 ? 5.114 29.165 -5.842 1.00 26.41 119 LEU B N 1
ATOM 2831 C CA . LEU B 1 119 ? 4.462 29.446 -4.573 1.00 26.91 119 LEU B CA 1
ATOM 2832 C C . LEU B 1 119 ? 5.402 30.163 -3.601 1.00 28.63 119 LEU B C 1
ATOM 2833 O O . LEU B 1 119 ? 6.525 29.694 -3.334 1.00 27.73 119 LEU B O 1
ATOM 2838 N N . ASP B 1 120 ? 4.940 31.306 -3.094 1.00 26.08 120 ASP B N 1
ATOM 2839 C CA . ASP B 1 120 ? 5.709 32.130 -2.154 1.00 24.80 120 ASP B CA 1
ATOM 2840 C C . ASP B 1 120 ? 5.311 31.771 -0.739 1.00 24.27 120 ASP B C 1
ATOM 2841 O O . ASP B 1 120 ? 4.147 31.934 -0.338 1.00 24.26 120 ASP B O 1
ATOM 2846 N N . ALA B 1 121 ? 6.276 31.278 0.030 1.00 21.58 121 ALA B N 1
ATOM 2847 C CA . ALA B 1 121 ? 6.049 30.958 1.434 1.00 21.49 121 ALA B CA 1
ATOM 2848 C C . ALA B 1 121 ? 7.281 31.270 2.277 1.00 21.32 121 ALA B C 1
ATOM 2849 O O . ALA B 1 121 ? 8.404 31.286 1.771 1.00 22.03 121 ALA B O 1
ATOM 2851 N N . ARG B 1 122 ? 7.064 31.519 3.564 1.00 19.53 122 ARG B N 1
ATOM 2852 C CA . ARG B 1 122 ? 8.153 31.857 4.474 1.00 20.44 122 ARG B CA 1
ATOM 2853 C C . ARG B 1 122 ? 7.899 31.299 5.870 1.00 19.78 122 ARG B C 1
ATOM 2854 O O . ARG B 1 122 ? 6.754 31.193 6.308 1.00 21.70 122 ARG B O 1
ATOM 2862 N N . PRO B 1 123 ? 8.975 30.943 6.564 1.00 21.62 123 PRO B N 1
ATOM 2863 C CA . PRO B 1 123 ? 8.876 30.452 7.942 1.00 20.43 123 PRO B CA 1
ATOM 2864 C C . PRO B 1 123 ? 8.205 31.470 8.858 1.00 23.84 123 PRO B C 1
ATOM 2865 O O . PRO B 1 123 ? 8.500 32.662 8.777 1.00 21.11 123 PRO B O 1
ATOM 2869 N N . GLY B 1 124 ? 7.311 30.997 9.721 1.00 22.34 124 GLY B N 1
ATOM 2870 C CA . GLY B 1 124 ? 6.656 31.857 10.688 1.00 23.99 124 GLY B CA 1
ATOM 2871 C C . GLY B 1 124 ? 7.644 32.629 11.537 1.00 25.25 124 GLY B C 1
ATOM 2872 O O . GLY B 1 124 ? 8.827 32.273 11.627 1.00 24.36 124 GLY B O 1
ATOM 2873 N N . GLU B 1 125 ? 7.146 33.682 12.176 1.00 25.47 125 GLU B N 1
ATOM 2874 C CA . GLU B 1 125 ? 7.992 34.678 12.808 1.00 29.65 125 GLU B CA 1
ATOM 2875 C C . GLU B 1 125 ? 7.987 34.585 14.331 1.00 29.74 125 GLU B C 1
ATOM 2876 O O . GLU B 1 125 ? 8.892 35.101 14.975 1.00 30.02 125 GLU B O 1
ATOM 2882 N N . LEU B 1 126 ? 6.990 33.904 14.906 1.00 26.81 126 LEU B N 1
ATOM 2883 C CA . LEU B 1 126 ? 6.767 33.942 16.354 1.00 30.14 126 LEU B CA 1
ATOM 2884 C C . LEU B 1 126 ? 7.487 32.861 17.149 1.00 32.58 126 LEU B C 1
ATOM 2885 O O . LEU B 1 126 ? 7.635 31.737 16.689 1.00 32.86 126 LEU B O 1
ATOM 2890 N N . ASN B 1 127 ? 7.910 33.212 18.362 1.00 36.62 127 ASN B N 1
ATOM 2891 C CA . ASN B 1 127 ? 8.621 32.294 19.248 1.00 38.52 127 ASN B CA 1
ATOM 2892 C C . ASN B 1 127 ? 7.731 31.397 20.115 1.00 39.75 127 ASN B C 1
ATOM 2893 O O . ASN B 1 127 ? 8.180 30.362 20.601 1.00 41.13 127 ASN B O 1
ATOM 2898 N N . ASP B 1 128 ? 6.481 31.799 20.321 1.00 40.19 128 ASP B N 1
ATOM 2899 C CA . ASP B 1 128 ? 5.543 31.015 21.125 1.00 40.63 128 ASP B CA 1
ATOM 2900 C C . ASP B 1 128 ? 5.263 29.662 20.468 1.00 40.69 128 ASP B C 1
ATOM 2901 O O . ASP B 1 128 ? 4.809 29.604 19.329 1.00 42.60 128 ASP B O 1
ATOM 2906 N N . VAL B 1 129 ? 5.525 28.574 21.183 1.00 39.55 129 VAL B N 1
ATOM 2907 C CA . VAL B 1 129 ? 5.389 27.242 20.585 1.00 40.44 129 VAL B CA 1
ATOM 2908 C C . VAL B 1 129 ? 4.007 26.589 20.745 1.00 39.26 129 VAL B C 1
ATOM 2909 O O . VAL B 1 129 ? 3.779 25.491 20.238 1.00 38.96 129 VAL B O 1
ATOM 2913 N N . SER B 1 130 ? 3.081 27.269 21.414 1.00 37.79 130 SER B N 1
ATOM 2914 C CA . SER B 1 130 ? 1.762 26.696 21.645 1.00 39.77 130 SER B CA 1
ATOM 2915 C C . SER B 1 130 ? 0.689 27.257 20.714 1.00 39.72 130 SER B C 1
ATOM 2916 O O . SER B 1 130 ? -0.450 26.778 20.709 1.00 40.26 130 SER B O 1
ATOM 2919 N N . ILE B 1 131 ? 1.049 28.262 19.923 1.00 37.12 131 ILE B N 1
ATOM 2920 C CA . ILE B 1 131 ? 0.085 28.902 19.034 1.00 34.93 131 ILE B CA 1
ATOM 2921 C C . ILE B 1 131 ? -0.060 28.099 17.747 1.00 35.12 131 ILE B C 1
ATOM 2922 O O . ILE B 1 131 ? 0.881 27.435 17.305 1.00 35.75 131 ILE B O 1
ATOM 2927 N N . PRO B 1 132 ? -1.245 28.148 17.155 1.00 33.99 132 PRO B N 1
ATOM 2928 C CA . PRO B 1 132 ? -1.580 27.286 16.023 1.00 31.04 132 PRO B CA 1
ATOM 2929 C C . PRO B 1 132 ? -0.786 27.536 14.742 1.00 30.20 132 PRO B C 1
ATOM 2930 O O . PRO B 1 132 ? -0.478 26.582 14.018 1.00 26.10 132 PRO B O 1
ATOM 2934 N N . VAL B 1 133 ? -0.470 28.802 14.462 1.00 28.28 133 VAL B N 1
ATOM 2935 C CA . VAL B 1 133 ? 0.207 29.189 13.222 1.00 25.60 133 VAL B CA 1
ATOM 2936 C C . VAL B 1 133 ? 1.220 30.325 13.453 1.00 25.76 133 VAL B C 1
ATOM 2937 O O . VAL B 1 133 ? 1.269 30.926 14.536 1.00 24.39 133 VAL B O 1
ATOM 2941 N N . ASN B 1 134 ? 2.049 30.574 12.443 1.00 24.74 134 ASN B N 1
ATOM 2942 C CA . ASN B 1 134 ? 3.051 31.644 12.458 1.00 25.19 134 ASN B CA 1
ATOM 2943 C C . ASN B 1 134 ? 4.223 31.401 13.407 1.00 25.90 134 ASN B C 1
ATOM 2944 O O . ASN B 1 134 ? 4.908 32.336 13.787 1.00 27.55 134 ASN B O 1
ATOM 2949 N N . LYS B 1 135 ? 4.467 30.136 13.762 1.00 23.98 135 LYS B N 1
ATOM 2950 C CA . LYS B 1 135 ? 5.627 29.745 14.557 1.00 21.51 135 LYS B CA 1
ATOM 2951 C C . LYS B 1 135 ? 6.853 29.589 13.657 1.00 22.08 135 LYS B C 1
ATOM 2952 O O . LYS B 1 135 ? 6.713 29.406 12.452 1.00 22.03 135 LYS B O 1
ATOM 2958 N N . LYS B 1 136 ? 8.044 29.663 14.244 1.00 23.00 136 LYS B N 1
ATOM 2959 C CA . LYS B 1 136 ? 9.298 29.498 13.491 1.00 24.18 136 LYS B CA 1
ATOM 2960 C C . LYS B 1 136 ? 9.461 28.093 12.893 1.00 25.26 136 LYS B C 1
ATOM 2961 O O . LYS B 1 136 ? 10.335 27.876 12.041 1.00 25.63 136 LYS B O 1
ATOM 2967 N N . THR B 1 137 ? 8.624 27.152 13.330 1.00 22.11 137 THR B N 1
ATOM 2968 C CA . THR B 1 137 ? 8.645 25.792 12.775 1.00 23.72 137 THR B CA 1
ATOM 2969 C C . THR B 1 137 ? 7.580 25.580 11.693 1.00 24.30 137 THR B C 1
ATOM 2970 O O . THR B 1 137 ? 7.572 24.530 11.025 1.00 22.43 137 THR B O 1
ATOM 2974 N N . ASP B 1 138 ? 6.687 26.557 11.532 1.00 20.33 138 ASP B N 1
ATOM 2975 C CA . ASP B 1 138 ? 5.689 26.542 10.451 1.00 20.87 138 ASP B CA 1
ATOM 2976 C C . ASP B 1 138 ? 6.218 27.192 9.175 1.00 21.05 138 ASP B C 1
ATOM 2977 O O . ASP B 1 138 ? 7.043 28.098 9.221 1.00 22.89 138 ASP B O 1
ATOM 2982 N N . ILE B 1 139 ? 5.696 26.760 8.035 1.00 20.17 139 ILE B N 1
ATOM 2983 C CA . ILE B 1 139 ? 5.893 27.461 6.773 1.00 21.51 139 ILE B CA 1
ATOM 2984 C C . ILE B 1 139 ? 4.538 28.039 6.346 1.00 21.03 139 ILE B C 1
ATOM 2985 O O . ILE B 1 139 ? 3.554 27.314 6.312 1.00 19.00 139 ILE B O 1
ATOM 2990 N N . MET B 1 140 ? 4.522 29.329 5.995 1.00 17.18 140 MET B N 1
ATOM 2991 C CA . MET B 1 140 ? 3.313 30.125 5.847 1.00 20.14 140 MET B CA 1
ATOM 2992 C C . MET B 1 140 ? 3.260 30.660 4.434 1.00 23.71 140 MET B C 1
ATOM 2993 O O . MET B 1 140 ? 4.256 31.203 3.930 1.00 24.04 140 MET B O 1
ATOM 2998 N N . ALA B 1 141 ? 2.118 30.476 3.781 1.00 20.55 141 ALA B N 1
ATOM 2999 C CA . ALA B 1 141 ? 1.881 31.129 2.504 1.00 21.73 141 ALA B CA 1
ATOM 3000 C C . ALA B 1 141 ? 1.111 32.383 2.872 1.00 21.15 141 ALA B C 1
ATOM 3001 O O . ALA B 1 141 ? -0.115 32.353 3.028 1.00 19.65 141 ALA B O 1
ATOM 3003 N N . GLY B 1 142 ? 1.833 33.483 3.044 1.00 21.65 142 GLY B N 1
ATOM 3004 C CA . GLY B 1 142 ? 1.221 34.672 3.616 1.00 22.48 142 GLY B CA 1
ATOM 3005 C C . GLY B 1 142 ? 0.653 34.362 4.989 1.00 21.62 142 GLY B C 1
ATOM 3006 O O . GLY B 1 142 ? 1.361 33.851 5.860 1.00 21.22 142 GLY B O 1
ATOM 3007 N N . GLU B 1 143 ? -0.630 34.661 5.193 1.00 19.44 143 GLU B N 1
ATOM 3008 C CA . GLU B 1 143 ? -1.252 34.470 6.494 1.00 19.92 143 GLU B CA 1
ATOM 3009 C C . GLU B 1 143 ? -1.626 33.012 6.821 1.00 22.33 143 GLU B C 1
ATOM 3010 O O . GLU B 1 143 ? -2.008 32.721 7.948 1.00 20.40 143 GLU B O 1
ATOM 3016 N N . LYS B 1 144 ? -1.539 32.122 5.840 1.00 19.85 144 LYS B N 1
ATOM 3017 C CA . LYS B 1 144 ? -2.042 30.746 5.973 1.00 19.85 144 LYS B CA 1
ATOM 3018 C C . LYS B 1 144 ? -0.918 29.750 6.245 1.00 22.50 144 LYS B C 1
ATOM 3019 O O . LYS B 1 144 ? 0.081 29.751 5.513 1.00 20.08 144 LYS B O 1
ATOM 3025 N N . LYS B 1 145 ? -1.090 28.865 7.239 1.00 19.09 145 LYS B N 1
ATOM 3026 C CA . LYS B 1 145 ? -0.137 27.756 7.431 1.00 19.63 145 LYS B CA 1
ATOM 3027 C C . LYS B 1 145 ? -0.381 26.643 6.416 1.00 20.30 145 LYS B C 1
ATOM 3028 O O . LYS B 1 145 ? -1.526 26.146 6.284 1.00 18.72 145 LYS B O 1
ATOM 3034 N N . ILE B 1 146 ? 0.692 26.240 5.732 1.00 18.76 146 ILE B N 1
ATOM 3035 C CA . ILE B 1 146 ? 0.655 25.120 4.776 1.00 19.35 146 ILE B CA 1
ATOM 3036 C C . ILE B 1 146 ? 1.531 23.946 5.177 1.00 20.10 146 ILE B C 1
ATOM 3037 O O . ILE B 1 146 ? 1.448 22.883 4.562 1.00 20.29 146 ILE B O 1
ATOM 3042 N N . MET B 1 147 ? 2.364 24.122 6.196 1.00 18.46 147 MET B N 1
ATOM 3043 C CA . MET B 1 147 ? 3.273 23.061 6.619 1.00 18.69 147 MET B CA 1
ATOM 3044 C C . MET B 1 147 ? 3.708 23.319 8.046 1.00 21.64 147 MET B C 1
ATOM 3045 O O . MET B 1 147 ? 3.882 24.482 8.454 1.00 20.41 147 MET B O 1
ATOM 3050 N N . GLY B 1 148 ? 3.855 22.233 8.801 1.00 19.29 148 GLY B N 1
ATOM 3051 C CA . GLY B 1 148 ? 4.471 22.280 10.135 1.00 19.48 148 GLY B CA 1
ATOM 3052 C C . GLY B 1 148 ? 5.638 21.296 10.214 1.00 20.59 148 GLY B C 1
ATOM 3053 O O . GLY B 1 148 ? 5.760 20.390 9.370 1.00 21.63 148 GLY B O 1
ATOM 3054 N N . ALA B 1 149 ? 6.507 21.478 11.203 1.00 19.56 149 ALA B N 1
ATOM 3055 C CA . ALA B 1 149 ? 7.672 20.614 11.357 1.00 19.56 149 ALA B CA 1
ATOM 3056 C C . ALA B 1 149 ? 7.970 20.402 12.830 1.00 21.02 149 ALA B C 1
ATOM 3057 O O . ALA B 1 149 ? 7.533 21.192 13.676 1.00 20.07 149 ALA B O 1
ATOM 3059 N N . ALA B 1 150 ? 8.713 19.339 13.132 1.00 20.47 150 ALA B N 1
ATOM 3060 C CA . ALA B 1 150 ? 9.228 19.070 14.484 1.00 18.30 150 ALA B CA 1
ATOM 3061 C C . ALA B 1 150 ? 10.636 18.499 14.300 1.00 20.03 150 ALA B C 1
ATOM 3062 O O . ALA B 1 150 ? 11.052 18.208 13.183 1.00 20.08 150 ALA B O 1
ATOM 3064 N N . GLY B 1 151 ? 11.382 18.318 15.374 1.00 18.64 151 GLY B N 1
ATOM 3065 C CA . GLY B 1 151 ? 12.769 17.903 15.201 1.00 20.12 151 GLY B CA 1
ATOM 3066 C C . GLY B 1 151 ? 13.299 17.307 16.476 1.00 21.87 151 GLY B C 1
ATOM 3067 O O . GLY B 1 151 ? 12.653 17.403 17.526 1.00 19.95 151 GLY B O 1
ATOM 3068 N N . ALA B 1 152 ? 14.455 16.661 16.384 1.00 18.63 152 ALA B N 1
ATOM 3069 C CA . ALA B 1 152 ? 15.103 16.111 17.572 1.00 21.38 152 ALA B CA 1
ATOM 3070 C C . ALA B 1 152 ? 16.587 16.117 17.304 1.00 21.99 152 ALA B C 1
ATOM 3071 O O . ALA B 1 152 ? 17.014 16.136 16.164 1.00 19.71 152 ALA B O 1
ATOM 3073 N N . MET B 1 153 ? 17.387 16.119 18.359 1.00 22.45 153 MET B N 1
ATOM 3074 C CA . MET B 1 153 ? 18.816 16.029 18.162 1.00 25.57 153 MET B CA 1
ATOM 3075 C C . MET B 1 153 ? 19.430 15.185 19.256 1.00 27.30 153 MET B C 1
ATOM 3076 O O . MET B 1 153 ? 18.880 15.070 20.351 1.00 24.54 153 MET B O 1
ATOM 3081 N N . ARG B 1 154 ? 20.562 14.584 18.931 1.00 26.83 154 ARG B N 1
ATOM 3082 C CA . ARG B 1 154 ? 21.336 13.788 19.878 1.00 28.41 154 ARG B CA 1
ATOM 3083 C C . ARG B 1 154 ? 22.781 13.930 19.460 1.00 28.41 154 ARG B C 1
ATOM 3084 O O . ARG B 1 154 ? 23.074 14.484 18.396 1.00 26.17 154 ARG B O 1
ATOM 3092 N N . LYS B 1 155 ? 23.698 13.452 20.294 1.00 29.52 155 LYS B N 1
ATOM 3093 C CA . LYS B 1 155 ? 25.108 13.577 19.960 1.00 29.03 155 LYS B CA 1
ATOM 3094 C C . LYS B 1 155 ? 25.292 12.861 18.639 1.00 26.38 155 LYS B C 1
ATOM 3095 O O . LYS B 1 155 ? 24.956 11.685 18.524 1.00 27.45 155 LYS B O 1
ATOM 3101 N N . GLY B 1 156 ? 25.784 13.573 17.631 1.00 27.61 156 GLY B N 1
ATOM 3102 C CA . GLY B 1 156 ? 26.098 12.927 16.356 1.00 26.60 156 GLY B CA 1
ATOM 3103 C C . GLY B 1 156 ? 25.099 13.051 15.216 1.00 25.60 156 GLY B C 1
ATOM 3104 O O . GLY B 1 156 ? 25.458 12.867 14.061 1.00 23.07 156 GLY B O 1
ATOM 3105 N N . ALA B 1 157 ? 23.851 13.362 15.550 1.00 25.07 157 ALA B N 1
ATOM 3106 C CA . ALA B 1 157 ? 22.761 13.301 14.584 1.00 22.88 157 ALA B CA 1
ATOM 3107 C C . ALA B 1 157 ? 21.666 14.307 14.922 1.00 22.73 157 ALA B C 1
ATOM 3108 O O . ALA B 1 157 ? 21.404 14.583 16.093 1.00 23.03 157 ALA B O 1
ATOM 3110 N N . LYS B 1 158 ? 21.031 14.853 13.890 1.00 22.11 158 LYS B N 1
ATOM 3111 C CA . LYS B 1 158 ? 19.794 15.606 14.063 1.00 19.33 158 LYS B CA 1
ATOM 3112 C C . LYS B 1 158 ? 18.698 15.084 13.141 1.00 21.81 158 LYS B C 1
ATOM 3113 O O . LYS B 1 158 ? 18.978 14.552 12.067 1.00 21.56 158 LYS B O 1
ATOM 3119 N N . LEU B 1 159 ? 17.449 15.241 13.567 1.00 20.97 159 LEU B N 1
ATOM 3120 C CA . LEU B 1 159 ? 16.305 14.899 12.730 1.00 20.78 159 LEU B CA 1
ATOM 3121 C C . LEU B 1 159 ? 15.324 16.063 12.633 1.00 20.91 159 LEU B C 1
ATOM 3122 O O . LEU B 1 159 ? 15.012 16.708 13.634 1.00 21.16 159 LEU B O 1
ATOM 3127 N N . TRP B 1 160 ? 14.843 16.326 11.423 1.00 18.57 160 TRP B N 1
ATOM 3128 C CA . TRP B 1 160 ? 13.791 17.314 11.215 1.00 20.35 160 TRP B CA 1
ATOM 3129 C C . TRP B 1 160 ? 12.811 16.857 10.139 1.00 18.92 160 TRP B C 1
ATOM 3130 O O . TRP B 1 160 ? 13.183 16.690 8.978 1.00 18.39 160 TRP B O 1
ATOM 3141 N N . HIS B 1 161 ? 11.558 16.658 10.534 1.00 18.68 161 HIS B N 1
ATOM 3142 C CA . HIS B 1 161 ? 10.558 16.079 9.645 1.00 19.98 161 HIS B CA 1
ATOM 3143 C C . HIS B 1 161 ? 9.289 16.925 9.616 1.00 20.48 161 HIS B C 1
ATOM 3144 O O . HIS B 1 161 ? 8.913 17.532 10.618 1.00 18.25 161 HIS B O 1
ATOM 3151 N N . ALA B 1 162 ? 8.634 16.960 8.460 1.00 20.34 162 ALA B N 1
ATOM 3152 C CA . ALA B 1 162 ? 7.638 17.986 8.175 1.00 22.92 162 ALA B CA 1
ATOM 3153 C C . ALA B 1 162 ? 6.394 17.383 7.531 1.00 22.82 162 ALA B C 1
ATOM 3154 O O . ALA B 1 162 ? 6.474 16.375 6.829 1.00 17.79 162 ALA B O 1
ATOM 3156 N N . ALA B 1 163 ? 5.246 18.006 7.775 1.00 20.00 163 ALA B N 1
ATOM 3157 C CA . ALA B 1 163 ? 3.993 17.563 7.179 1.00 20.95 163 ALA B CA 1
ATOM 3158 C C . ALA B 1 163 ? 3.470 18.755 6.368 1.00 20.37 163 ALA B C 1
ATOM 3159 O O . ALA B 1 163 ? 3.168 19.797 6.949 1.00 17.50 163 ALA B O 1
ATOM 3161 N N . MET B 1 164 ? 3.400 18.615 5.043 1.00 17.42 164 MET B N 1
ATOM 3162 C CA . MET B 1 164 ? 2.893 19.679 4.160 1.00 19.73 164 MET B CA 1
ATOM 3163 C C . MET B 1 164 ? 1.501 19.348 3.630 1.00 22.09 164 MET B C 1
ATOM 3164 O O . MET B 1 164 ? 1.271 18.255 3.102 1.00 20.85 164 MET B O 1
ATOM 3169 N N . LEU B 1 165 ? 0.585 20.310 3.745 1.00 19.21 165 LEU B N 1
ATOM 3170 C CA . LEU B 1 165 ? -0.795 20.161 3.248 1.00 17.82 165 LEU B CA 1
ATOM 3171 C C . LEU B 1 165 ? -0.816 20.443 1.756 1.00 19.20 165 LEU B C 1
ATOM 3172 O O . LEU B 1 165 ? -0.656 21.586 1.340 1.00 18.87 165 LEU B O 1
ATOM 3177 N N . VAL B 1 166 ? -0.999 19.408 0.947 1.00 18.57 166 VAL B N 1
ATOM 3178 C CA . VAL B 1 166 ? -1.010 19.599 -0.503 1.00 20.73 166 VAL B CA 1
ATOM 3179 C C . VAL B 1 166 ? -2.439 19.559 -1.041 1.00 23.40 166 VAL B C 1
ATOM 3180 O O . VAL B 1 166 ? -2.868 20.478 -1.752 1.00 24.09 166 VAL B O 1
ATOM 3184 N N . HIS B 1 167 ? -3.179 18.505 -0.701 1.00 20.85 167 HIS B N 1
ATOM 3185 C CA . HIS B 1 167 ? -4.617 18.472 -0.982 1.00 21.57 167 HIS B CA 1
ATOM 3186 C C . HIS B 1 167 ? -5.400 17.708 0.081 1.00 24.57 167 HIS B C 1
ATOM 3187 O O . HIS B 1 167 ? -6.199 16.807 -0.214 1.00 21.71 167 HIS B O 1
ATOM 3194 N N . THR B 1 168 ? -5.157 18.109 1.331 1.00 19.64 168 THR B N 1
ATOM 3195 C CA . THR B 1 168 ? -5.759 17.532 2.496 1.00 23.94 168 THR B CA 1
ATOM 3196 C C . THR B 1 168 ? -7.162 18.063 2.713 1.00 24.48 168 THR B C 1
ATOM 3197 O O . THR B 1 168 ? -7.479 19.192 2.315 1.00 23.07 168 THR B O 1
ATOM 3201 N N . ASP B 1 169 ? -8.004 17.233 3.321 1.00 20.93 169 ASP B N 1
ATOM 3202 C CA . ASP B 1 169 ? -9.348 17.650 3.705 1.00 22.35 169 ASP B CA 1
ATOM 3203 C C . ASP B 1 169 ? -9.267 18.570 4.921 1.00 21.22 169 ASP B C 1
ATOM 3204 O O . ASP B 1 169 ? -9.177 18.107 6.067 1.00 23.12 169 ASP B O 1
ATOM 3209 N N . LEU B 1 170 ? -9.279 19.880 4.680 1.00 20.00 170 LEU B N 1
ATOM 3210 C CA . LEU B 1 170 ? -9.056 20.842 5.764 1.00 22.19 170 LEU B CA 1
ATOM 3211 C C . LEU B 1 170 ? -10.243 20.928 6.735 1.00 25.56 170 LEU B C 1
ATOM 3212 O O . LEU B 1 170 ? -10.097 21.366 7.878 1.00 23.97 170 LEU B O 1
ATOM 3217 N N . ASP B 1 171 ? -11.414 20.485 6.284 1.00 26.59 171 ASP B N 1
ATOM 3218 C CA . ASP B 1 171 ? -12.581 20.424 7.156 1.00 27.04 171 ASP B CA 1
ATOM 3219 C C . ASP B 1 171 ? -12.452 19.286 8.176 1.00 27.60 171 ASP B C 1
ATOM 3220 O O . ASP B 1 171 ? -12.763 19.466 9.355 1.00 24.81 171 ASP B O 1
ATOM 3225 N N . MET B 1 172 ? -11.979 18.121 7.731 1.00 25.42 172 MET B N 1
ATOM 3226 C CA . MET B 1 172 ? -11.756 17.006 8.647 1.00 26.64 172 MET B CA 1
ATOM 3227 C C . MET B 1 172 ? -10.641 17.369 9.612 1.00 25.53 172 MET B C 1
ATOM 3228 O O . MET B 1 172 ? -10.711 17.062 10.792 1.00 23.45 172 MET B O 1
ATOM 3233 N N . LEU B 1 173 ? -9.611 18.027 9.095 1.00 24.68 173 LEU B N 1
ATOM 3234 C CA . LEU B 1 173 ? -8.509 18.503 9.917 1.00 25.74 173 LEU B CA 1
ATOM 3235 C C . LEU B 1 173 ? -9.037 19.390 11.032 1.00 27.05 173 LEU B C 1
ATOM 3236 O O . LEU B 1 173 ? -8.696 19.207 12.199 1.00 26.18 173 LEU B O 1
ATOM 3241 N N . SER B 1 174 ? -9.884 20.350 10.679 1.00 28.67 174 SER B N 1
ATOM 3242 C CA . SER B 1 174 ? -10.359 21.309 11.678 1.00 31.05 174 SER B CA 1
ATOM 3243 C C . SER B 1 174 ? -11.240 20.645 12.731 1.00 32.19 174 SER B C 1
ATOM 3244 O O . SER B 1 174 ? -11.211 21.023 13.898 1.00 32.81 174 SER B O 1
ATOM 3247 N N . ALA B 1 175 ? -12.003 19.642 12.312 1.00 31.10 175 ALA B N 1
ATOM 3248 C CA . ALA B 1 175 ? -12.955 18.988 13.191 1.00 30.88 175 ALA B CA 1
ATOM 3249 C C . ALA B 1 175 ? -12.296 18.046 14.193 1.00 32.07 175 ALA B C 1
ATOM 3250 O O . ALA B 1 175 ? -12.756 17.926 15.328 1.00 30.38 175 ALA B O 1
ATOM 3252 N N . VAL B 1 176 ? -11.221 17.373 13.795 1.00 28.53 176 VAL B N 1
ATOM 3253 C CA . VAL B 1 176 ? -10.598 16.408 14.697 1.00 30.61 176 VAL B CA 1
ATOM 3254 C C . VAL B 1 176 ? -9.647 17.042 15.714 1.00 30.35 176 VAL B C 1
ATOM 3255 O O . VAL B 1 176 ? -9.418 16.485 16.785 1.00 33.24 176 VAL B O 1
ATOM 3259 N N . LEU B 1 177 ? -9.102 18.204 15.368 1.00 28.12 177 LEU B N 1
ATOM 3260 C CA . LEU B 1 177 ? -8.112 18.866 16.210 1.00 32.83 177 LEU B CA 1
ATOM 3261 C C . LEU B 1 177 ? -8.781 19.775 17.236 1.00 37.31 177 LEU B C 1
ATOM 3262 O O . LEU B 1 177 ? -9.292 20.842 16.894 1.00 39.19 177 LEU B O 1
ATOM 3267 N N . LYS B 1 178 ? -8.773 19.346 18.493 1.00 40.88 178 LYS B N 1
ATOM 3268 C CA . LYS B 1 178 ? -8.776 20.273 19.619 1.00 45.60 178 LYS B CA 1
ATOM 3269 C C . LYS B 1 178 ? -10.055 20.139 20.439 1.00 47.31 178 LYS B C 1
ATOM 3270 O O . LYS B 1 178 ? -10.202 19.208 21.231 1.00 50.80 178 LYS B O 1
ATOM 3272 N N . SER B 1 191 ? -11.366 29.811 14.535 1.00 40.63 191 SER B N 1
ATOM 3273 C CA . SER B 1 191 ? -11.416 28.521 13.858 1.00 43.05 191 SER B CA 1
ATOM 3274 C C . SER B 1 191 ? -10.051 28.142 13.292 1.00 40.77 191 SER B C 1
ATOM 3275 O O . SER B 1 191 ? -9.409 28.939 12.608 1.00 43.58 191 SER B O 1
ATOM 3277 N N . THR B 1 192 ? -9.614 26.921 13.582 1.00 40.79 192 THR B N 1
ATOM 3278 C CA . THR B 1 192 ? -8.372 26.399 13.025 1.00 38.56 192 THR B CA 1
ATOM 3279 C C . THR B 1 192 ? -8.417 26.378 11.501 1.00 38.46 192 THR B C 1
ATOM 3280 O O . THR B 1 192 ? -7.413 26.632 10.837 1.00 37.55 192 THR B O 1
ATOM 3284 N N . ARG B 1 193 ? -9.589 26.072 10.953 1.00 37.20 193 ARG B N 1
ATOM 3285 C CA . ARG B 1 193 ? -9.743 25.913 9.512 1.00 35.29 193 ARG B CA 1
ATOM 3286 C C . ARG B 1 193 ? -9.453 27.218 8.778 1.00 35.62 193 ARG B C 1
ATOM 3287 O O . ARG B 1 193 ? -8.907 27.213 7.675 1.00 35.02 193 ARG B O 1
ATOM 3295 N N . GLU B 1 194 ? -9.817 28.335 9.399 1.00 34.65 194 GLU B N 1
ATOM 3296 C CA . GLU B 1 194 ? -9.553 29.651 8.827 1.00 34.61 194 GLU B CA 1
ATOM 3297 C C . GLU B 1 194 ? -8.074 29.828 8.497 1.00 35.03 194 GLU B C 1
ATOM 3298 O O . GLU B 1 194 ? -7.720 30.532 7.550 1.00 37.31 194 GLU B O 1
ATOM 3300 N N . ARG B 1 195 ? -7.216 29.186 9.282 1.00 32.69 195 ARG B N 1
ATOM 3301 C CA . ARG B 1 195 ? -5.790 29.562 9.349 1.00 29.14 195 ARG B CA 1
ATOM 3302 C C . ARG B 1 195 ? -4.850 28.639 8.566 1.00 29.56 195 ARG B C 1
ATOM 3303 O O . ARG B 1 195 ? -3.635 28.890 8.486 1.00 21.61 195 ARG B O 1
ATOM 3305 N N . VAL B 1 196 ? -5.407 27.566 8.006 1.00 25.47 196 VAL B N 1
ATOM 3306 C CA . VAL B 1 196 ? -4.611 26.636 7.226 1.00 25.12 196 VAL B CA 1
ATOM 3307 C C . VAL B 1 196 ? -5.045 26.702 5.776 1.00 23.94 196 VAL B C 1
ATOM 3308 O O . VAL B 1 196 ? -6.137 27.196 5.467 1.00 23.51 196 VAL B O 1
ATOM 3312 N N . ALA B 1 197 ? -4.180 26.238 4.888 1.00 20.78 197 ALA B N 1
ATOM 3313 C CA . ALA B 1 197 ? -4.482 26.152 3.471 1.00 21.40 197 ALA B CA 1
ATOM 3314 C C . ALA B 1 197 ? -3.675 25.015 2.863 1.00 22.78 197 ALA B C 1
ATOM 3315 O O . ALA B 1 197 ? -2.677 24.581 3.452 1.00 21.59 197 ALA B O 1
ATOM 3317 N N . ASN B 1 198 ? -4.115 24.558 1.690 1.00 20.76 198 ASN B N 1
ATOM 3318 C CA . ASN B 1 198 ? -3.399 23.571 0.884 1.00 23.56 198 ASN B CA 1
ATOM 3319 C C . ASN B 1 198 ? -2.473 24.241 -0.138 1.00 23.44 198 ASN B C 1
ATOM 3320 O O . ASN B 1 198 ? -2.759 25.322 -0.620 1.00 24.00 198 ASN B O 1
ATOM 3325 N N . VAL B 1 199 ? -1.370 23.587 -0.483 1.00 21.52 199 VAL B N 1
ATOM 3326 C CA . VAL B 1 199 ? -0.542 24.074 -1.568 1.00 22.33 199 VAL B CA 1
ATOM 3327 C C . VAL B 1 199 ? -1.385 24.259 -2.836 1.00 24.75 199 VAL B C 1
ATOM 3328 O O . VAL B 1 199 ? -1.208 25.232 -3.566 1.00 25.55 199 VAL B O 1
ATOM 3332 N N . THR B 1 200 ? -2.310 23.329 -3.080 1.00 23.08 200 THR B N 1
ATOM 3333 C CA . THR B 1 200 ? -3.169 23.416 -4.275 1.00 25.26 200 THR B CA 1
ATOM 3334 C C . THR B 1 200 ? -4.232 24.523 -4.204 1.00 27.24 200 THR B C 1
ATOM 3335 O O . THR B 1 200 ? -4.954 24.757 -5.187 1.00 25.40 200 THR B O 1
ATOM 3339 N N . ASP B 1 201 ? -4.358 25.175 -3.046 1.00 25.32 201 ASP B N 1
ATOM 3340 C CA . ASP B 1 201 ? -5.149 26.411 -2.959 1.00 26.75 201 ASP B CA 1
ATOM 3341 C C . ASP B 1 201 ? -4.472 27.556 -3.704 1.00 28.85 201 ASP B C 1
ATOM 3342 O O . ASP B 1 201 ? -5.116 28.567 -4.014 1.00 28.03 201 ASP B O 1
ATOM 3347 N N . PHE B 1 202 ? -3.175 27.400 -3.977 1.00 28.02 202 PHE B N 1
ATOM 3348 C CA . PHE B 1 202 ? -2.365 28.475 -4.557 1.00 28.78 202 PHE B CA 1
ATOM 3349 C C . PHE B 1 202 ? -1.862 28.146 -5.961 1.00 30.25 202 PHE B C 1
ATOM 3350 O O . PHE B 1 202 ? -1.786 29.018 -6.826 1.00 28.99 202 PHE B O 1
ATOM 3358 N N . VAL B 1 203 ? -1.486 26.894 -6.174 1.00 27.72 203 VAL B N 1
ATOM 3359 C CA . VAL B 1 203 ? -0.869 26.500 -7.425 1.00 29.71 203 VAL B CA 1
ATOM 3360 C C . VAL B 1 203 ? -1.368 25.127 -7.868 1.00 31.52 203 VAL B C 1
ATOM 3361 O O . VAL B 1 203 ? -1.600 24.249 -7.039 1.00 30.13 203 VAL B O 1
ATOM 3365 N N . ASP B 1 204 ? -1.564 24.959 -9.176 1.00 31.42 204 ASP B N 1
ATOM 3366 C CA . ASP B 1 204 ? -2.061 23.697 -9.719 1.00 34.38 204 ASP B CA 1
ATOM 3367 C C . ASP B 1 204 ? -0.930 22.686 -9.840 1.00 33.33 204 ASP B C 1
ATOM 3368 O O . ASP B 1 204 ? -0.217 22.669 -10.846 1.00 33.25 204 ASP B O 1
ATOM 3373 N N . VAL B 1 205 ? -0.758 21.853 -8.809 1.00 32.20 205 VAL B N 1
ATOM 3374 C CA . VAL B 1 205 ? 0.333 20.883 -8.785 1.00 28.24 205 VAL B CA 1
ATOM 3375 C C . VAL B 1 205 ? -0.099 19.546 -8.192 1.00 29.62 205 VAL B C 1
ATOM 3376 O O . VAL B 1 205 ? -1.055 19.484 -7.416 1.00 29.98 205 VAL B O 1
ATOM 3380 N N . SER B 1 206 ? 0.602 18.480 -8.565 1.00 26.31 206 SER B N 1
ATOM 3381 C CA . SER B 1 206 ? 0.363 17.158 -7.983 1.00 28.37 206 SER B CA 1
ATOM 3382 C C . SER B 1 206 ? 1.315 16.944 -6.821 1.00 29.62 206 SER B C 1
ATOM 3383 O O . SER B 1 206 ? 2.336 17.619 -6.736 1.00 26.88 206 SER B O 1
ATOM 3386 N N . ILE B 1 207 ? 0.979 16.012 -5.936 1.00 29.43 207 ILE B N 1
ATOM 3387 C CA . ILE B 1 207 ? 1.885 15.609 -4.866 1.00 29.56 207 ILE B CA 1
ATOM 3388 C C . ILE B 1 207 ? 3.270 15.279 -5.412 1.00 29.07 207 ILE B C 1
ATOM 3389 O O . ILE B 1 207 ? 4.282 15.545 -4.765 1.00 27.96 207 ILE B O 1
ATOM 3394 N N . ASP B 1 208 ? 3.306 14.699 -6.608 1.00 28.61 208 ASP B N 1
ATOM 3395 C CA . ASP B 1 208 ? 4.554 14.219 -7.189 1.00 30.09 208 ASP B CA 1
ATOM 3396 C C . ASP B 1 208 ? 5.424 15.379 -7.662 1.00 28.50 208 ASP B C 1
ATOM 3397 O O . ASP B 1 208 ? 6.651 15.326 -7.567 1.00 29.08 208 ASP B O 1
ATOM 3402 N N . GLU B 1 209 ? 4.782 16.425 -8.171 1.00 27.88 209 GLU B N 1
ATOM 3403 C CA . GLU B 1 209 ? 5.481 17.669 -8.506 1.00 26.82 209 GLU B CA 1
ATOM 3404 C C . GLU B 1 209 ? 5.973 18.367 -7.232 1.00 23.31 209 GLU B C 1
ATOM 3405 O O . GLU B 1 209 ? 7.063 18.942 -7.196 1.00 24.61 209 GLU B O 1
ATOM 3411 N N . VAL B 1 210 ? 5.164 18.342 -6.191 1.00 23.51 210 VAL B N 1
ATOM 3412 C CA . VAL B 1 210 ? 5.614 18.920 -4.924 1.00 18.17 210 VAL B CA 1
ATOM 3413 C C . VAL B 1 210 ? 6.865 18.185 -4.445 1.00 21.41 210 VAL B C 1
ATOM 3414 O O . VAL B 1 210 ? 7.889 18.807 -4.176 1.00 22.50 210 VAL B O 1
ATOM 3418 N N . ARG B 1 211 ? 6.791 16.858 -4.382 1.00 21.04 211 ARG B N 1
ATOM 3419 C CA . ARG B 1 211 ? 7.924 16.042 -3.942 1.00 21.13 211 ARG B CA 1
ATOM 3420 C C . ARG B 1 211 ? 9.169 16.316 -4.806 1.00 21.89 211 ARG B C 1
ATOM 3421 O O . ARG B 1 211 ? 10.278 16.445 -4.301 1.00 19.99 211 ARG B O 1
ATOM 3429 N N . ASN B 1 212 ? 8.992 16.385 -6.115 1.00 23.90 212 ASN B N 1
ATOM 3430 C CA . ASN B 1 212 ? 10.138 16.639 -6.992 1.00 23.88 212 ASN B CA 1
ATOM 3431 C C . ASN B 1 212 ? 10.742 18.033 -6.758 1.00 22.95 212 ASN B C 1
ATOM 3432 O O . ASN B 1 212 ? 11.959 18.229 -6.845 1.00 22.89 212 ASN B O 1
ATOM 3437 N N . ALA B 1 213 ? 9.897 19.009 -6.473 1.00 20.37 213 ALA B N 1
ATOM 3438 C CA . ALA B 1 213 ? 10.406 20.351 -6.200 1.00 23.06 213 ALA B CA 1
ATOM 3439 C C . ALA B 1 213 ? 11.179 20.362 -4.879 1.00 22.87 213 ALA B C 1
ATOM 3440 O O . ALA B 1 213 ? 12.222 21.022 -4.746 1.00 22.25 213 ALA B O 1
ATOM 3442 N N . LEU B 1 214 ? 10.674 19.613 -3.901 1.00 21.36 214 LEU B N 1
ATOM 3443 C CA . LEU B 1 214 ? 11.361 19.485 -2.609 1.00 18.94 214 LEU B CA 1
ATOM 3444 C C . LEU B 1 214 ? 12.715 18.773 -2.755 1.00 22.73 214 LEU B C 1
ATOM 3445 O O . LEU B 1 214 ? 13.697 19.176 -2.157 1.00 24.15 214 LEU B O 1
ATOM 3450 N N . ILE B 1 215 ? 12.781 17.745 -3.591 1.00 23.02 215 ILE B N 1
ATOM 3451 C CA . ILE B 1 215 ? 14.056 17.062 -3.835 1.00 23.48 215 ILE B CA 1
ATOM 3452 C C . ILE B 1 215 ? 15.061 18.036 -4.419 1.00 25.78 215 ILE B C 1
ATOM 3453 O O . ILE B 1 215 ? 16.198 18.133 -3.949 1.00 26.27 215 ILE B O 1
ATOM 3458 N N . ARG B 1 216 ? 14.627 18.783 -5.432 1.00 24.16 216 ARG B N 1
ATOM 3459 C CA . ARG B 1 216 ? 15.491 19.759 -6.084 1.00 25.62 216 ARG B CA 1
ATOM 3460 C C . ARG B 1 216 ? 15.930 20.863 -5.107 1.00 25.39 216 ARG B C 1
ATOM 3461 O O . ARG B 1 216 ? 17.115 21.194 -5.001 1.00 24.96 216 ARG B O 1
ATOM 3469 N N . GLY B 1 217 ? 14.979 21.411 -4.361 1.00 24.18 217 GLY B N 1
ATOM 3470 C CA . GLY B 1 217 ? 15.267 22.498 -3.427 1.00 24.63 217 GLY B CA 1
ATOM 3471 C C . GLY B 1 217 ? 16.153 22.096 -2.251 1.00 24.58 217 GLY B C 1
ATOM 3472 O O . GLY B 1 217 ? 17.061 22.837 -1.867 1.00 25.13 217 GLY B O 1
ATOM 3473 N N . PHE B 1 218 ? 15.899 20.929 -1.672 1.00 22.64 218 PHE B N 1
ATOM 3474 C CA . PHE B 1 218 ? 16.778 20.405 -0.634 1.00 23.37 218 PHE B CA 1
ATOM 3475 C C . PHE B 1 218 ? 18.188 20.049 -1.186 1.00 25.99 218 PHE B C 1
ATOM 3476 O O . PHE B 1 218 ? 19.215 20.345 -0.568 1.00 24.79 218 PHE B O 1
ATOM 3484 N N . SER B 1 219 ? 18.236 19.442 -2.360 1.00 25.69 219 SER B N 1
ATOM 3485 C CA . SER B 1 219 ? 19.531 19.131 -2.967 1.00 25.24 219 SER B CA 1
ATOM 3486 C C . SER B 1 219 ? 20.357 20.405 -3.130 1.00 28.85 219 SER B C 1
ATOM 3487 O O . SER B 1 219 ? 21.524 20.471 -2.703 1.00 29.61 219 SER B O 1
ATOM 3490 N N . GLU B 1 220 ? 19.741 21.417 -3.736 1.00 24.39 220 GLU B N 1
ATOM 3491 C CA . GLU B 1 220 ? 20.442 22.652 -4.084 1.00 30.04 220 GLU B CA 1
ATOM 3492 C C . GLU B 1 220 ? 20.800 23.454 -2.847 1.00 29.33 220 GLU B C 1
ATOM 3493 O O . GLU B 1 220 ? 21.856 24.080 -2.789 1.00 29.16 220 GLU B O 1
ATOM 3499 N N . THR B 1 221 ? 19.931 23.415 -1.840 1.00 24.95 221 THR B N 1
ATOM 3500 C CA . THR B 1 221 ? 20.109 24.249 -0.673 1.00 25.87 221 THR B CA 1
ATOM 3501 C C . THR B 1 221 ? 21.092 23.639 0.298 1.00 26.80 221 THR B C 1
ATOM 3502 O O . THR B 1 221 ? 21.906 24.347 0.897 1.00 27.87 221 THR B O 1
ATOM 3506 N N . LEU B 1 222 ? 21.015 22.321 0.460 1.00 24.03 222 LEU B N 1
ATOM 3507 C CA . LEU B 1 222 ? 21.927 21.607 1.332 1.00 26.17 222 LEU B CA 1
ATOM 3508 C C . LEU B 1 222 ? 23.196 21.141 0.607 1.00 26.71 222 LEU B C 1
ATOM 3509 O O . LEU B 1 222 ? 24.085 20.592 1.234 1.00 28.07 222 LEU B O 1
ATOM 3514 N N . HIS B 1 223 ? 23.261 21.351 -0.706 1.00 27.04 223 HIS B N 1
ATOM 3515 C CA . HIS B 1 223 ? 24.376 20.850 -1.521 1.00 29.25 223 HIS B CA 1
ATOM 3516 C C . HIS B 1 223 ? 24.575 19.354 -1.317 1.00 30.61 223 HIS B C 1
ATOM 3517 O O . HIS B 1 223 ? 25.673 18.888 -1.009 1.00 28.31 223 HIS B O 1
ATOM 3524 N N . ILE B 1 224 ? 23.496 18.598 -1.492 1.00 29.33 224 ILE B N 1
ATOM 3525 C CA . ILE B 1 224 ? 23.563 17.142 -1.431 1.00 28.34 224 ILE B CA 1
ATOM 3526 C C . ILE B 1 224 ? 22.980 16.511 -2.691 1.00 29.52 224 ILE B C 1
ATOM 3527 O O . ILE B 1 224 ? 21.932 16.932 -3.180 1.00 32.02 224 ILE B O 1
ATOM 3532 N N . ASP B 1 225 ? 23.667 15.499 -3.212 1.00 30.05 225 ASP B N 1
ATOM 3533 C CA . ASP B 1 225 ? 23.174 14.749 -4.360 1.00 29.37 225 ASP B CA 1
ATOM 3534 C C . ASP B 1 225 ? 22.390 13.517 -3.919 1.00 31.21 225 ASP B C 1
ATOM 3535 O O . ASP B 1 225 ? 22.952 12.431 -3.777 1.00 26.88 225 ASP B O 1
ATOM 3540 N N . PHE B 1 226 ? 21.090 13.694 -3.704 1.00 29.33 226 PHE B N 1
ATOM 3541 C CA . PHE B 1 226 ? 20.237 12.610 -3.231 1.00 29.35 226 PHE B CA 1
ATOM 3542 C C . PHE B 1 226 ? 19.940 11.615 -4.349 1.00 29.03 226 PHE B C 1
ATOM 3543 O O . PHE B 1 226 ? 19.334 11.967 -5.361 1.00 34.98 226 PHE B O 1
ATOM 3551 N N . ARG B 1 227 ? 20.371 10.373 -4.158 1.00 27.34 227 ARG B N 1
ATOM 3552 C CA . ARG B 1 227 ? 20.049 9.299 -5.090 1.00 25.02 227 ARG B CA 1
ATOM 3553 C C . ARG B 1 227 ? 19.202 8.222 -4.420 1.00 23.37 227 ARG B C 1
ATOM 3554 O O . ARG B 1 227 ? 19.361 7.944 -3.232 1.00 24.04 227 ARG B O 1
ATOM 3562 N N . GLU B 1 228 ? 18.302 7.621 -5.191 1.00 22.01 228 GLU B N 1
ATOM 3563 C CA . GLU B 1 228 ? 17.346 6.663 -4.648 1.00 26.31 228 GLU B CA 1
ATOM 3564 C C . GLU B 1 228 ? 18.057 5.539 -3.901 1.00 27.10 228 GLU B C 1
ATOM 3565 O O . GLU B 1 228 ? 19.086 5.036 -4.351 1.00 25.27 228 GLU B O 1
ATOM 3571 N N . ASP B 1 229 ? 17.500 5.149 -2.759 1.00 24.27 229 ASP B N 1
ATOM 3572 C CA . ASP B 1 229 ? 18.018 4.008 -2.000 1.00 26.17 229 ASP B CA 1
ATOM 3573 C C . ASP B 1 229 ? 16.853 3.384 -1.242 1.00 26.46 229 ASP B C 1
ATOM 3574 O O . ASP B 1 229 ? 15.765 3.967 -1.179 1.00 24.95 229 ASP B O 1
ATOM 3579 N N . THR B 1 230 ? 17.066 2.199 -0.677 1.00 24.98 230 THR B N 1
ATOM 3580 C CA . THR B 1 230 ? 16.053 1.605 0.202 1.00 23.90 230 THR B CA 1
ATOM 3581 C C . THR B 1 230 ? 16.688 1.398 1.550 1.00 23.27 230 THR B C 1
ATOM 3582 O O . THR B 1 230 ? 17.913 1.567 1.688 1.00 21.57 230 THR B O 1
ATOM 3586 N N . ILE B 1 231 ? 15.884 1.012 2.542 1.00 22.42 231 ILE B N 1
ATOM 3587 C CA . ILE B 1 231 ? 16.385 0.839 3.903 1.00 23.59 231 ILE B CA 1
ATOM 3588 C C . ILE B 1 231 ? 17.208 -0.434 4.041 1.00 22.85 231 ILE B C 1
ATOM 3589 O O . ILE B 1 231 ? 17.054 -1.371 3.252 1.00 22.45 231 ILE B O 1
ATOM 3594 N N . THR B 1 232 ? 18.072 -0.466 5.044 1.00 23.15 232 THR B N 1
ATOM 3595 C CA . THR B 1 232 ? 18.910 -1.637 5.289 1.00 25.17 232 THR B CA 1
ATOM 3596 C C . THR B 1 232 ? 18.189 -2.630 6.188 1.00 26.32 232 THR B C 1
ATOM 3597 O O . THR B 1 232 ? 17.170 -2.298 6.809 1.00 23.95 232 THR B O 1
ATOM 3601 N N . GLU B 1 233 ? 18.723 -3.847 6.280 1.00 25.58 233 GLU B N 1
ATOM 3602 C CA . GLU B 1 233 ? 18.127 -4.868 7.138 1.00 27.95 233 GLU B CA 1
ATOM 3603 C C . GLU B 1 233 ? 18.174 -4.438 8.594 1.00 26.37 233 GLU B C 1
ATOM 3604 O O . GLU B 1 233 ? 17.262 -4.733 9.377 1.00 27.09 233 GLU B O 1
ATOM 3610 N N . LYS B 1 234 ? 19.221 -3.701 8.939 1.00 24.21 234 LYS B N 1
ATOM 3611 C CA . LYS B 1 234 ? 19.380 -3.166 10.291 1.00 27.61 234 LYS B CA 1
ATOM 3612 C C . LYS B 1 234 ? 18.286 -2.134 10.591 1.00 25.39 234 LYS B C 1
ATOM 3613 O O . LYS B 1 234 ? 17.634 -2.190 11.634 1.00 25.60 234 LYS B O 1
ATOM 3615 N N . GLU B 1 235 ? 18.087 -1.196 9.667 1.00 26.57 235 GLU B N 1
ATOM 3616 C CA . GLU B 1 235 ? 17.036 -0.185 9.809 1.00 25.05 235 GLU B CA 1
ATOM 3617 C C . GLU B 1 235 ? 15.657 -0.838 9.896 1.00 25.29 235 GLU B C 1
ATOM 3618 O O . GLU B 1 235 ? 14.866 -0.513 10.786 1.00 23.99 235 GLU B O 1
ATOM 3624 N N . GLU B 1 236 ? 15.379 -1.773 8.986 1.00 24.79 236 GLU B N 1
ATOM 3625 C CA . GLU B 1 236 ? 14.108 -2.508 8.974 1.00 27.25 236 GLU B CA 1
ATOM 3626 C C . GLU B 1 236 ? 13.848 -3.278 10.273 1.00 28.18 236 GLU B C 1
ATOM 3627 O O . GLU B 1 236 ? 12.728 -3.237 10.827 1.00 24.60 236 GLU B O 1
ATOM 3633 N N . SER B 1 237 ? 14.859 -3.983 10.774 1.00 27.19 237 SER B N 1
ATOM 3634 C CA . SER B 1 237 ? 14.644 -4.793 11.975 1.00 28.83 237 SER B CA 1
ATOM 3635 C C . SER B 1 237 ? 14.486 -3.935 13.246 1.00 27.36 237 SER B C 1
ATOM 3636 O O . SER B 1 237 ? 13.712 -4.285 14.151 1.00 24.68 237 SER B O 1
ATOM 3639 N N . LEU B 1 238 ? 15.177 -2.798 13.312 1.00 24.16 238 LEU B N 1
ATOM 3640 C CA . LEU B 1 238 ? 14.935 -1.878 14.429 1.00 25.07 238 LEU B CA 1
ATOM 3641 C C . LEU B 1 238 ? 13.506 -1.325 14.350 1.00 23.42 238 LEU B C 1
ATOM 3642 O O . LEU B 1 238 ? 12.825 -1.203 15.364 1.00 26.03 238 LEU B O 1
ATOM 3647 N N . ALA B 1 239 ? 13.059 -0.985 13.149 1.00 21.37 239 ALA B N 1
ATOM 3648 C CA . ALA B 1 239 ? 11.712 -0.445 12.978 1.00 23.23 239 ALA B CA 1
ATOM 3649 C C . ALA B 1 239 ? 10.670 -1.462 13.396 1.00 25.34 239 ALA B C 1
ATOM 3650 O O . ALA B 1 239 ? 9.679 -1.113 14.052 1.00 25.15 239 ALA B O 1
ATOM 3652 N N . ARG B 1 240 ? 10.887 -2.718 13.021 1.00 23.08 240 ARG B N 1
ATOM 3653 C CA . ARG B 1 240 ? 9.949 -3.787 13.344 1.00 25.27 240 ARG B CA 1
ATOM 3654 C C . ARG B 1 240 ? 9.914 -4.055 14.844 1.00 25.77 240 ARG B C 1
ATOM 3655 O O . ARG B 1 240 ? 8.866 -4.380 15.402 1.00 27.57 240 ARG B O 1
ATOM 3663 N N . GLU B 1 241 ? 11.066 -3.916 15.493 1.00 26.68 241 GLU B N 1
ATOM 3664 C CA . GLU B 1 241 ? 11.144 -4.016 16.945 1.00 29.00 241 GLU B CA 1
ATOM 3665 C C . GLU B 1 241 ? 10.417 -2.857 17.618 1.00 26.54 241 GLU B C 1
ATOM 3666 O O . GLU B 1 241 ? 9.681 -3.052 18.586 1.00 26.69 241 GLU B O 1
ATOM 3672 N N . LEU B 1 242 ? 10.627 -1.652 17.100 1.00 24.33 242 LEU B N 1
ATOM 3673 C CA . LEU B 1 242 ? 10.028 -0.454 17.677 1.00 23.30 242 LEU B CA 1
ATOM 3674 C C . LEU B 1 242 ? 8.510 -0.473 17.535 1.00 21.63 242 LEU B C 1
ATOM 3675 O O . LEU B 1 242 ? 7.788 -0.043 18.434 1.00 24.45 242 LEU B O 1
ATOM 3680 N N . PHE B 1 243 ? 8.033 -0.975 16.401 1.00 23.39 243 PHE B N 1
ATOM 3681 C CA . PHE B 1 243 ? 6.610 -1.169 16.192 1.00 25.31 243 PHE B CA 1
ATOM 3682 C C . PHE B 1 243 ? 6.057 -2.202 17.177 1.00 27.26 243 PHE B C 1
ATOM 3683 O O . PHE B 1 243 ? 5.072 -1.943 17.894 1.00 27.12 243 PHE B O 1
ATOM 3691 N N . ASP B 1 244 ? 6.685 -3.376 17.217 1.00 29.19 244 ASP B N 1
ATOM 3692 C CA . ASP B 1 244 ? 6.214 -4.456 18.094 1.00 28.89 244 ASP B CA 1
ATOM 3693 C C . ASP B 1 244 ? 6.141 -4.047 19.550 1.00 30.01 244 ASP B C 1
ATOM 3694 O O . ASP B 1 244 ? 5.148 -4.312 20.229 1.00 29.10 244 ASP B O 1
ATOM 3699 N N . LYS B 1 245 ? 7.203 -3.415 20.028 1.00 27.81 245 LYS B N 1
ATOM 3700 C CA . LYS B 1 245 ? 7.360 -3.097 21.436 1.00 28.25 245 LYS B CA 1
ATOM 3701 C C . LYS B 1 245 ? 6.724 -1.771 21.847 1.00 29.91 245 LYS B C 1
ATOM 3702 O O . LYS B 1 245 ? 6.356 -1.595 23.011 1.00 29.85 245 LYS B O 1
ATOM 3708 N N . LYS B 1 246 ? 6.578 -0.844 20.901 1.00 27.60 246 LYS B N 1
ATOM 3709 C CA . LYS B 1 246 ? 6.168 0.513 21.262 1.00 25.29 246 LYS B CA 1
ATOM 3710 C C . LYS B 1 246 ? 5.042 1.085 20.405 1.00 24.18 246 LYS B C 1
ATOM 3711 O O . LYS B 1 246 ? 3.938 1.316 20.898 1.00 23.33 246 LYS B O 1
ATOM 3717 N N . TYR B 1 247 ? 5.310 1.304 19.121 1.00 20.15 247 TYR B N 1
ATOM 3718 C CA . TYR B 1 247 ? 4.354 2.040 18.296 1.00 21.61 247 TYR B CA 1
ATOM 3719 C C . TYR B 1 247 ? 3.005 1.338 18.122 1.00 22.17 247 TYR B C 1
ATOM 3720 O O . TYR B 1 247 ? 2.000 1.998 17.850 1.00 23.42 247 TYR B O 1
ATOM 3729 N N . SER B 1 248 ? 2.961 0.017 18.307 1.00 23.03 248 SER B N 1
ATOM 3730 C CA . SER B 1 248 ? 1.718 -0.722 18.109 1.00 24.50 248 SER B CA 1
ATOM 3731 C C . SER B 1 248 ? 0.849 -0.725 19.354 1.00 27.31 248 SER B C 1
ATOM 3732 O O . SER B 1 248 ? -0.281 -1.212 19.318 1.00 28.38 248 SER B O 1
ATOM 3735 N N . THR B 1 249 ? 1.379 -0.196 20.453 1.00 25.15 249 THR B N 1
ATOM 3736 C CA . THR B 1 249 ? 0.747 -0.376 21.751 1.00 28.54 249 THR B CA 1
ATOM 3737 C C . THR B 1 249 ? -0.130 0.798 22.163 1.00 29.09 249 THR B C 1
ATOM 3738 O O . THR B 1 249 ? 0.146 1.954 21.817 1.00 25.31 249 THR B O 1
ATOM 3742 N N . GLU B 1 250 ? -1.192 0.501 22.905 1.00 29.38 250 GLU B N 1
ATOM 3743 C CA . GLU B 1 250 ? -2.068 1.537 23.438 1.00 31.64 250 GLU B CA 1
ATOM 3744 C C . GLU B 1 250 ? -1.372 2.340 24.532 1.00 31.49 250 GLU B C 1
ATOM 3745 O O . GLU B 1 250 ? -1.696 3.505 24.761 1.00 29.09 250 GLU B O 1
ATOM 3751 N N . GLU B 1 251 ? -0.416 1.709 25.204 1.00 31.31 251 GLU B N 1
ATOM 3752 C CA . GLU B 1 251 ? 0.369 2.382 26.233 1.00 31.93 251 GLU B CA 1
ATOM 3753 C C . GLU B 1 251 ? 1.177 3.533 25.644 1.00 32.18 251 GLU B C 1
ATOM 3754 O O . GLU B 1 251 ? 1.141 4.653 26.153 1.00 32.37 251 GLU B O 1
ATOM 3760 N N . TRP B 1 252 ? 1.906 3.250 24.569 1.00 27.36 252 TRP B N 1
ATOM 3761 C CA . TRP B 1 252 ? 2.610 4.288 23.826 1.00 24.88 252 TRP B CA 1
ATOM 3762 C C . TRP B 1 252 ? 1.657 5.395 23.388 1.00 24.64 252 TRP B C 1
ATOM 3763 O O . TRP B 1 252 ? 1.815 6.553 23.778 1.00 25.64 252 TRP B O 1
ATOM 3774 N N . ASN B 1 253 ? 0.669 5.033 22.577 1.00 24.33 253 ASN B N 1
ATOM 3775 C CA . ASN B 1 253 ? -0.100 6.009 21.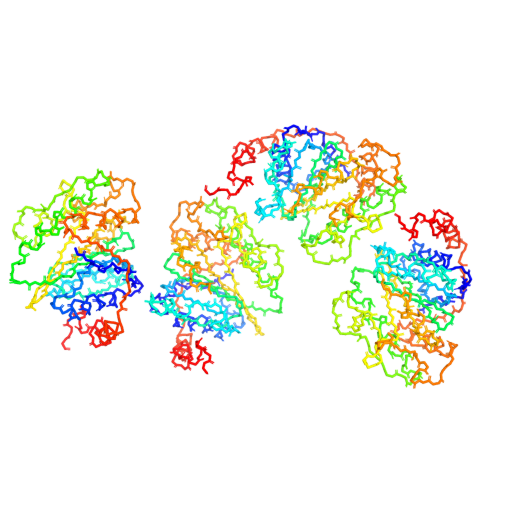830 1.00 24.48 253 ASN B CA 1
ATOM 3776 C C . ASN B 1 253 ? -1.025 6.801 22.726 1.00 25.88 253 ASN B C 1
ATOM 3777 O O . ASN B 1 253 ? -1.105 8.026 22.608 1.00 23.92 253 ASN B O 1
ATOM 3782 N N . MET B 1 254 ? -1.712 6.105 23.630 1.00 26.38 254 MET B N 1
ATOM 3783 C CA . MET B 1 254 ? -2.669 6.760 24.529 1.00 29.87 254 MET B CA 1
ATOM 3784 C C . MET B 1 254 ? -2.060 7.242 25.852 1.00 28.44 254 MET B C 1
ATOM 3785 O O . MET B 1 254 ? -2.703 7.975 26.605 1.00 29.89 254 MET B O 1
ATOM 3790 N N . GLY B 1 255 ? -0.831 6.818 26.124 1.00 27.68 255 GLY B N 1
ATOM 3791 C CA . GLY B 1 255 ? -0.153 7.123 27.376 1.00 30.95 255 GLY B CA 1
ATOM 3792 C C . GLY B 1 255 ? -0.705 6.378 28.585 1.00 34.97 255 GLY B C 1
ATOM 3793 O O . GLY B 1 255 ? -0.701 6.906 29.690 1.00 36.22 255 GLY B O 1
ATOM 3794 N N . LEU B 1 256 ? -1.178 5.154 28.392 1.00 33.86 256 LEU B N 1
ATOM 3795 C CA . LEU B 1 256 ? -1.734 4.390 29.513 1.00 39.92 256 LEU B CA 1
ATOM 3796 C C . LEU B 1 256 ? -0.624 3.788 30.380 1.00 42.94 256 LEU B C 1
ATOM 3797 O O . LEU B 1 256 ? 0.394 3.322 29.862 1.00 44.43 256 LEU B O 1
ATOM 3802 N N . LEU B 1 257 ? -0.817 3.814 31.698 1.00 46.45 257 LEU B N 1
ATOM 3803 C CA . LEU B 1 257 ? 0.217 3.384 32.641 1.00 50.27 257 LEU B CA 1
ATOM 3804 C C . LEU B 1 257 ? 0.160 1.886 32.927 1.00 52.32 257 LEU B C 1
ATOM 3805 O O . LEU B 1 257 ? -0.650 1.164 32.347 1.00 55.73 257 LEU B O 1
ATOM 3807 N N . MET C 1 1 ? -41.954 -7.055 -40.660 1.00 45.00 1 MET C N 1
ATOM 3808 C CA . MET C 1 1 ? -41.478 -7.577 -41.972 1.00 42.94 1 MET C CA 1
ATOM 3809 C C . MET C 1 1 ? -41.027 -6.454 -42.906 1.00 42.24 1 MET C C 1
ATOM 3810 O O . MET C 1 1 ? -40.307 -6.700 -43.870 1.00 43.57 1 MET C 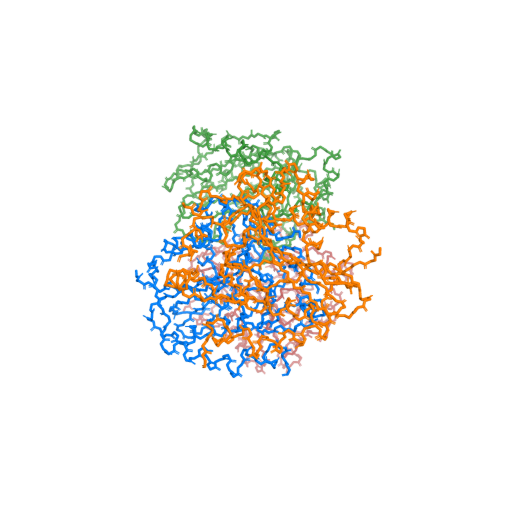O 1
ATOM 3812 N N . GLU C 1 2 ? -41.451 -5.226 -42.623 1.00 40.80 2 GLU C N 1
ATOM 3813 C CA . GLU C 1 2 ? -40.978 -4.073 -43.381 1.00 39.71 2 GLU C CA 1
ATOM 3814 C C . GLU C 1 2 ? -39.653 -3.595 -42.799 1.00 39.06 2 GLU C C 1
ATOM 3815 O O . GLU C 1 2 ? -39.565 -3.316 -41.604 1.00 37.76 2 GLU C O 1
ATOM 3817 N N . GLY C 1 3 ? -38.623 -3.513 -43.639 1.00 37.38 3 GLY C N 1
ATOM 3818 C CA . GLY C 1 3 ? -37.300 -3.090 -43.181 1.00 34.49 3 GLY C CA 1
ATOM 3819 C C . GLY C 1 3 ? -36.877 -1.773 -43.796 1.00 35.19 3 GLY C C 1
ATOM 3820 O O . GLY C 1 3 ? -37.493 -1.308 -44.756 1.00 35.50 3 GLY C O 1
ATOM 3821 N N . ARG C 1 4 ? -35.828 -1.173 -43.236 1.00 34.29 4 ARG C N 1
ATOM 3822 C CA . ARG C 1 4 ? -35.234 0.046 -43.776 1.00 33.88 4 ARG C CA 1
ATOM 3823 C C . ARG C 1 4 ? -33.906 -0.267 -44.448 1.00 34.27 4 ARG C C 1
ATOM 3824 O O . ARG C 1 4 ? -32.959 -0.704 -43.798 1.00 33.57 4 ARG C O 1
ATOM 3832 N N . LEU C 1 5 ? -33.851 -0.059 -45.754 1.00 32.39 5 LEU C N 1
ATOM 3833 C CA . LEU C 1 5 ? -32.594 -0.117 -46.488 1.00 33.69 5 LEU C CA 1
ATOM 3834 C C . LEU C 1 5 ? -32.001 1.286 -46.502 1.00 35.72 5 LEU C C 1
ATOM 3835 O O . LEU C 1 5 ? -32.315 2.096 -47.382 1.00 35.48 5 LEU C O 1
ATOM 3840 N N . LEU C 1 6 ? -31.144 1.571 -45.527 1.00 36.38 6 LEU C N 1
ATOM 3841 C CA . LEU C 1 6 ? -30.611 2.916 -45.345 1.00 38.22 6 LEU C CA 1
ATOM 3842 C C . LEU C 1 6 ? -29.590 3.256 -46.425 1.00 40.57 6 LEU C C 1
ATOM 3843 O O . LEU C 1 6 ? -28.582 2.566 -46.580 1.00 41.39 6 LEU C O 1
ATOM 3848 N N . LEU C 1 7 ? -29.857 4.323 -47.171 1.00 41.31 7 LEU C N 1
ATOM 3849 C CA . LEU C 1 7 ? -28.893 4.849 -48.129 1.00 43.14 7 LEU C CA 1
ATOM 3850 C C . LEU C 1 7 ? -28.049 5.958 -47.510 1.00 41.50 7 LEU C C 1
ATOM 3851 O O . LEU C 1 7 ? -28.503 7.094 -47.373 0.0000 52.26 7 LEU C O 1
ATOM 3853 N N . LEU C 1 8 ? -26.818 5.621 -47.138 1.00 40.37 8 LEU C N 1
ATOM 3854 C CA . LEU C 1 8 ? -26.027 6.467 -46.253 1.00 38.93 8 LEU C CA 1
ATOM 3855 C C . LEU C 1 8 ? -24.583 5.982 -46.174 1.00 37.93 8 LEU C C 1
ATOM 3856 O O . LEU C 1 8 ? -24.320 4.842 -45.792 1.00 37.67 8 LEU C O 1
ATOM 3861 N N . GLU C 1 9 ? -23.650 6.856 -46.538 1.00 39.03 9 GLU C N 1
ATOM 3862 C CA . GLU C 1 9 ? -22.263 6.456 -46.741 1.00 39.78 9 GLU C CA 1
ATOM 3863 C C . GLU C 1 9 ? -21.361 7.670 -46.937 1.00 39.51 9 GLU C C 1
ATOM 3864 O O . GLU C 1 9 ? -21.649 8.544 -47.756 1.00 38.42 9 GLU C O 1
ATOM 3870 N N . THR C 1 10 ? -20.270 7.719 -46.181 1.00 39.80 10 THR C N 1
ATOM 3871 C CA . THR C 1 10 ? -19.283 8.782 -46.327 1.00 41.55 10 THR C CA 1
ATOM 3872 C C . THR C 1 10 ? -17.883 8.211 -46.530 1.00 39.59 10 THR C C 1
ATOM 3873 O O . THR C 1 10 ? -17.064 8.208 -45.611 1.00 39.42 10 THR C O 1
ATOM 3877 N N . PRO C 1 11 ? -17.616 7.729 -47.739 1.00 39.23 11 PRO C N 1
ATOM 3878 C CA . PRO C 1 11 ? -16.400 6.958 -48.009 1.00 38.44 11 PRO C CA 1
ATOM 3879 C C . PRO C 1 11 ? -15.117 7.756 -47.816 1.00 38.86 11 PRO C C 1
ATOM 3880 O O . PRO C 1 11 ? -14.055 7.168 -47.606 1.00 39.95 11 PRO C O 1
ATOM 3884 N N . GLY C 1 12 ? -15.213 9.078 -47.895 1.00 37.98 12 GLY C N 1
ATOM 3885 C CA . GLY C 1 12 ? -14.051 9.932 -47.696 1.00 35.97 12 GLY C CA 1
ATOM 3886 C C . GLY C 1 12 ? -13.832 10.242 -46.226 1.00 35.67 12 GLY C C 1
ATOM 3887 O O . GLY C 1 12 ? -12.833 10.862 -45.855 1.00 33.30 12 GLY C O 1
ATOM 3888 N N . ASN C 1 13 ? -14.773 9.816 -45.390 1.00 36.07 13 ASN C N 1
ATOM 3889 C CA . ASN C 1 13 ? -14.681 10.054 -43.958 1.00 34.57 13 ASN C CA 1
ATOM 3890 C C . ASN C 1 13 ? -15.097 8.823 -43.144 1.00 33.96 13 ASN C C 1
ATOM 3891 O O . ASN C 1 13 ? -16.224 8.728 -42.662 1.00 32.27 13 ASN C O 1
ATOM 3896 N N . THR C 1 14 ? -14.173 7.884 -43.007 1.00 32.79 14 THR C N 1
ATOM 3897 C CA . THR C 1 14 ? -14.447 6.609 -42.351 1.00 31.03 14 THR C CA 1
ATOM 3898 C C . THR C 1 14 ? -14.835 6.789 -40.899 1.00 32.91 14 THR C C 1
ATOM 3899 O O . THR C 1 14 ? -15.630 6.013 -40.356 1.00 35.01 14 THR C O 1
ATOM 3903 N N . ARG C 1 15 ? -14.262 7.797 -40.253 1.00 30.97 15 ARG C N 1
ATOM 3904 C CA . ARG C 1 15 ? -14.569 8.006 -38.841 1.00 31.76 15 ARG C CA 1
ATOM 3905 C C . ARG C 1 15 ? -16.028 8.406 -38.690 1.00 31.57 15 ARG C C 1
ATOM 3906 O O . ARG C 1 15 ? -16.711 7.971 -37.769 1.00 31.28 15 ARG C O 1
ATOM 3914 N N . MET C 1 16 ? -16.513 9.226 -39.616 1.00 32.50 16 MET C N 1
ATOM 3915 C CA . MET C 1 16 ? -17.918 9.604 -39.602 1.00 33.62 16 MET C CA 1
ATOM 3916 C C . MET C 1 16 ? -18.803 8.411 -39.927 1.00 32.90 16 MET C C 1
ATOM 3917 O O . MET C 1 16 ? -19.826 8.202 -39.289 1.00 33.51 16 MET C O 1
ATOM 3922 N N . SER C 1 17 ? -18.409 7.640 -40.934 1.00 31.63 17 SER C N 1
ATOM 3923 C CA . SER C 1 17 ? -19.134 6.440 -41.315 1.00 30.94 17 SER C CA 1
ATOM 3924 C C . SER C 1 17 ? -19.290 5.465 -40.148 1.00 32.66 17 SER C C 1
ATOM 3925 O O . SER C 1 17 ? -20.364 4.906 -39.932 1.00 32.35 17 SER C O 1
ATOM 3928 N N . LEU C 1 18 ? -18.214 5.258 -39.398 1.00 35.16 18 LEU C N 1
ATOM 3929 C CA . LEU C 1 18 ? -18.271 4.403 -38.208 1.00 34.09 18 LEU C CA 1
ATOM 3930 C C . LEU C 1 18 ? -19.160 5.007 -37.121 1.00 34.68 18 LEU C C 1
ATOM 3931 O O . LEU C 1 18 ? -19.854 4.283 -36.406 1.00 36.48 18 LEU C O 1
ATOM 3936 N N . ALA C 1 19 ? -19.133 6.331 -37.005 1.00 33.44 19 ALA C N 1
ATOM 3937 C CA . ALA C 1 19 ? -20.009 7.036 -36.077 1.00 33.75 19 ALA C CA 1
ATOM 3938 C C . ALA C 1 19 ? -21.477 6.761 -36.387 1.00 34.74 19 ALA C C 1
ATOM 3939 O O . ALA C 1 19 ? -22.302 6.652 -35.480 1.00 33.33 19 ALA C O 1
ATOM 3941 N N . TYR C 1 20 ? -21.794 6.650 -37.673 1.00 34.62 20 TYR C N 1
ATOM 3942 C CA . TYR C 1 20 ? -23.157 6.362 -38.103 1.00 36.13 20 TYR C CA 1
ATOM 3943 C C . TYR C 1 20 ? -23.613 4.992 -37.612 1.00 35.79 20 TYR C C 1
ATOM 3944 O O . TYR C 1 20 ? -24.756 4.824 -37.186 1.00 35.91 20 TYR C O 1
ATOM 3953 N N . ASP C 1 21 ? -22.713 4.017 -37.674 1.00 34.38 21 ASP C N 1
ATOM 3954 C CA . ASP C 1 21 ? -23.042 2.646 -37.303 1.00 34.13 21 ASP C CA 1
ATOM 3955 C C . ASP C 1 21 ? -23.488 2.561 -35.847 1.00 34.34 21 ASP C C 1
ATOM 3956 O O . ASP C 1 21 ? -24.490 1.919 -35.532 1.00 33.03 21 ASP C O 1
ATOM 3961 N N . GLU C 1 22 ? -22.738 3.211 -34.964 1.00 32.99 22 GLU C N 1
ATOM 3962 C CA . GLU C 1 22 ? -23.078 3.246 -33.547 1.00 31.60 22 GLU C CA 1
ATOM 3963 C C . GLU C 1 22 ? -24.362 4.034 -33.307 1.00 33.34 22 GLU C C 1
ATOM 3964 O O . GLU C 1 22 ? -25.181 3.663 -32.466 1.00 33.05 22 GLU C O 1
ATOM 3970 N N . ALA C 1 23 ? -24.530 5.122 -34.051 1.00 33.69 23 ALA C N 1
ATOM 3971 C CA . ALA C 1 23 ? -25.703 5.976 -33.906 1.00 33.06 23 ALA C CA 1
ATOM 3972 C C . ALA C 1 23 ? -26.989 5.192 -34.143 1.00 35.31 23 ALA C C 1
ATOM 3973 O O . ALA C 1 23 ? -27.902 5.212 -33.318 1.00 36.00 23 ALA C O 1
ATOM 3975 N N . ILE C 1 24 ? -27.054 4.501 -35.277 1.00 36.09 24 ILE C N 1
ATOM 3976 C CA . ILE C 1 24 ? -28.270 3.806 -35.682 1.00 36.80 24 ILE C CA 1
ATOM 3977 C C . ILE C 1 24 ? -28.502 2.560 -34.834 1.00 36.74 24 ILE C C 1
ATOM 3978 O O . ILE C 1 24 ? -29.639 2.131 -34.642 1.00 41.98 24 ILE C O 1
ATOM 3983 N N . TYR C 1 25 ? -27.416 1.985 -34.328 1.00 35.81 25 TYR C N 1
ATOM 3984 C CA . TYR C 1 25 ? -27.506 0.907 -33.350 1.00 34.17 25 TYR C CA 1
ATOM 3985 C C . TYR C 1 25 ? -28.135 1.393 -32.049 1.00 35.26 25 TYR C C 1
ATOM 3986 O O . TYR C 1 25 ? -29.031 0.749 -31.503 1.00 36.42 25 TYR C O 1
ATOM 3995 N N . ARG C 1 26 ? -27.661 2.533 -31.558 1.00 35.55 26 ARG C N 1
ATOM 3996 C CA . ARG C 1 26 ? -27.916 2.939 -30.181 1.00 37.02 26 ARG C CA 1
ATOM 3997 C C . ARG C 1 26 ? -29.195 3.763 -30.078 1.00 37.28 26 ARG C C 1
ATOM 3998 O O . ARG C 1 26 ? -29.780 3.887 -29.002 1.00 38.16 26 ARG C O 1
ATOM 4006 N N . SER C 1 27 ? -29.624 4.325 -31.203 1.00 37.94 27 SER C N 1
ATOM 4007 C CA . SER C 1 27 ? -30.909 5.011 -31.276 1.00 39.84 27 SER C CA 1
ATOM 4008 C C . SER C 1 27 ? -32.056 4.019 -31.436 1.00 40.87 27 SER C C 1
ATOM 4009 O O . SER C 1 27 ? -33.181 4.284 -31.014 1.00 39.45 27 SER C O 1
ATOM 4012 N N . PHE C 1 28 ? -31.763 2.876 -32.048 1.00 39.65 28 PHE C N 1
ATOM 4013 C CA . PHE C 1 28 ? -32.779 1.863 -32.306 1.00 39.54 28 PHE C CA 1
ATOM 4014 C C . PHE C 1 28 ? -33.625 1.601 -31.064 1.00 39.61 28 PHE C C 1
ATOM 4015 O O . PHE C 1 28 ? -33.106 1.543 -29.949 1.00 42.77 28 PHE C O 1
ATOM 4023 N N . GLN C 1 29 ? -34.929 1.444 -31.265 1.00 38.93 29 GLN C N 1
ATOM 4024 C CA . GLN C 1 29 ? -35.836 1.097 -30.177 1.00 37.88 29 GLN C CA 1
ATOM 4025 C C . GLN C 1 29 ? -36.594 -0.190 -30.481 1.00 37.60 29 GLN C C 1
ATOM 4026 O O . GLN C 1 29 ? -37.152 -0.352 -31.566 1.00 36.68 29 GLN C O 1
ATOM 4032 N N . TYR C 1 30 ? -36.611 -1.103 -29.515 1.00 35.48 30 TYR C N 1
ATOM 4033 C CA . TYR C 1 30 ? -37.284 -2.385 -29.684 1.00 37.62 30 TYR C CA 1
ATOM 4034 C C . TYR C 1 30 ? -38.617 -2.218 -30.405 1.00 38.13 30 TYR C C 1
ATOM 4035 O O . TYR C 1 30 ? -39.507 -1.513 -29.930 1.00 38.68 30 TYR C O 1
ATOM 4044 N N . GLY C 1 31 ? -38.748 -2.871 -31.555 1.00 38.81 31 GLY C N 1
ATOM 4045 C CA . GLY C 1 31 ? -39.969 -2.805 -32.335 1.00 39.71 31 GLY C CA 1
ATOM 4046 C C . GLY C 1 31 ? -39.819 -1.948 -33.577 1.00 41.25 31 GLY C C 1
ATOM 4047 O O . GLY C 1 31 ? -40.648 -2.003 -34.485 1.00 42.39 31 GLY C O 1
ATOM 4048 N N . ASP C 1 32 ? -38.754 -1.153 -33.616 1.00 40.72 32 ASP C N 1
ATOM 4049 C CA . ASP C 1 32 ? -38.373 -0.442 -34.830 1.00 39.94 32 ASP C CA 1
ATOM 4050 C C . ASP C 1 32 ? -38.223 -1.401 -36.007 1.00 39.05 32 ASP C C 1
ATOM 4051 O O . ASP C 1 32 ? -38.026 -2.602 -35.820 1.00 39.67 32 ASP C O 1
ATOM 4056 N N . LYS C 1 33 ? -38.317 -0.863 -37.218 1.00 38.03 33 LYS C N 1
ATOM 4057 C CA . LYS C 1 33 ? -38.047 -1.637 -38.423 1.00 37.56 33 LYS C CA 1
ATOM 4058 C C . LYS C 1 33 ? -36.558 -1.985 -38.502 1.00 37.96 33 LYS C C 1
ATOM 4059 O O . LYS C 1 33 ? -35.695 -1.135 -38.255 1.00 38.25 33 LYS C O 1
ATOM 4065 N N . PRO C 1 34 ? -36.257 -3.241 -38.813 1.00 37.78 34 PRO C N 1
ATOM 4066 C CA . PRO C 1 34 ? -34.872 -3.670 -39.000 1.00 37.01 34 PRO C CA 1
ATOM 4067 C C . PRO C 1 34 ? -34.153 -2.788 -40.019 1.00 37.11 34 PRO C C 1
ATOM 4068 O O . PRO C 1 34 ? -34.777 -2.295 -40.961 1.00 38.07 34 PRO C O 1
ATOM 4072 N N . ILE C 1 35 ? -32.853 -2.584 -39.828 1.00 34.72 35 ILE C N 1
ATOM 4073 C CA . ILE C 1 35 ? -32.086 -1.713 -40.708 1.00 35.71 35 ILE C CA 1
ATOM 4074 C C . ILE C 1 35 ? -30.995 -2.520 -41.383 1.00 35.27 35 ILE C C 1
ATOM 4075 O O . ILE C 1 35 ? -30.303 -3.301 -40.731 1.00 36.08 35 ILE C O 1
ATOM 4080 N N . LEU C 1 36 ? -30.871 -2.347 -42.694 1.00 36.56 36 LEU C N 1
ATOM 4081 C CA . LEU C 1 36 ? -29.783 -2.928 -43.469 1.00 33.31 36 LEU C CA 1
ATOM 4082 C C . LEU C 1 36 ? -29.083 -1.785 -44.197 1.00 34.92 36 LEU C C 1
ATOM 4083 O O . LEU C 1 36 ? -29.656 -1.183 -45.112 1.00 37.16 36 LEU C O 1
ATOM 4088 N N . ARG C 1 37 ? -27.856 -1.483 -43.776 1.00 33.42 37 ARG C N 1
ATOM 4089 C CA . ARG C 1 37 ? -27.100 -0.341 -44.284 1.00 32.49 37 ARG C CA 1
ATOM 4090 C C . ARG C 1 37 ? -25.896 -0.844 -45.051 1.00 32.54 37 ARG C C 1
ATOM 4091 O O . ARG C 1 37 ? -25.100 -1.619 -44.529 1.00 33.23 37 ARG C O 1
ATOM 4099 N N . PHE C 1 38 ? -25.765 -0.420 -46.295 1.00 32.22 38 PHE C N 1
ATOM 4100 C CA . PHE C 1 38 ? -24.556 -0.702 -47.067 1.00 32.67 38 PHE C CA 1
ATOM 4101 C C . PHE C 1 38 ? -23.700 0.547 -47.111 1.00 32.71 38 PHE C C 1
ATOM 4102 O O . PHE C 1 38 ? -24.216 1.661 -47.198 1.00 33.72 38 PHE C O 1
ATOM 4110 N N . TYR C 1 39 ? -22.389 0.362 -47.051 1.00 31.63 39 TYR C N 1
ATOM 4111 C CA . TYR C 1 39 ? -21.486 1.489 -47.112 1.00 32.92 39 TYR C CA 1
ATOM 4112 C C . TYR C 1 39 ? -20.092 1.063 -47.523 1.00 32.49 39 TYR C C 1
ATOM 4113 O O . TYR C 1 39 ? -19.737 -0.117 -47.435 1.00 35.47 39 TYR C O 1
ATOM 4122 N N . ARG C 1 40 ? -19.310 2.032 -47.981 1.00 28.73 40 ARG C N 1
ATOM 4123 C CA . ARG C 1 40 ? -17.929 1.781 -48.355 1.00 31.12 40 ARG C CA 1
ATOM 4124 C C . ARG C 1 40 ? -17.029 2.851 -47.768 1.00 31.86 40 ARG C C 1
ATOM 4125 O O . ARG C 1 40 ? -17.491 3.957 -47.451 1.00 30.27 40 ARG C O 1
ATOM 4133 N N . HIS C 1 41 ? -15.741 2.520 -47.656 1.00 31.70 41 HIS C N 1
ATOM 4134 C CA . HIS C 1 41 ? -14.729 3.472 -47.235 1.00 31.44 41 HIS C CA 1
ATOM 4135 C C . HIS C 1 41 ? -13.569 3.482 -48.226 1.00 33.33 41 HIS C C 1
ATOM 4136 O O . HIS C 1 41 ? -13.177 2.435 -48.757 1.00 31.92 41 HIS C O 1
ATOM 4143 N N . ASP C 1 42 ? -13.009 4.657 -48.477 1.00 33.23 42 ASP C N 1
ATOM 4144 C CA . ASP C 1 42 ? -11.752 4.705 -49.206 1.00 35.58 42 ASP C CA 1
ATOM 4145 C C . ASP C 1 42 ? -10.687 4.171 -48.263 1.00 34.66 42 ASP C C 1
ATOM 4146 O O . ASP C 1 42 ? -10.962 3.931 -47.082 1.00 38.03 42 ASP C O 1
ATOM 4151 N N . ARG C 1 43 ? -9.473 3.984 -48.764 1.00 32.20 43 ARG C N 1
ATOM 4152 C CA . ARG C 1 43 ? -8.433 3.330 -47.980 1.00 31.77 43 ARG C CA 1
ATOM 4153 C C . ARG C 1 43 ? -8.477 3.638 -46.485 1.00 33.69 43 ARG C C 1
ATOM 4154 O O . ARG C 1 43 ? -8.220 4.768 -46.058 1.00 30.50 43 ARG C O 1
ATOM 4162 N N . SER C 1 44 ? -8.796 2.613 -45.700 1.00 32.65 44 SER C N 1
ATOM 4163 C CA . SER C 1 44 ? -8.800 2.710 -44.252 1.00 33.49 44 SER C CA 1
ATOM 4164 C C . SER C 1 44 ? -8.361 1.383 -43.661 1.00 31.94 44 SER C C 1
ATOM 4165 O O . SER C 1 44 ? -8.552 0.335 -44.268 1.00 34.49 44 SER C O 1
ATOM 4168 N N . VAL C 1 45 ? -7.780 1.428 -42.468 1.00 33.28 45 VAL C N 1
ATOM 4169 C CA . VAL C 1 45 ? -7.716 0.237 -41.633 1.00 33.93 45 VAL C CA 1
ATOM 4170 C C . VAL C 1 45 ? -8.651 0.511 -40.472 1.00 35.56 45 VAL C C 1
ATOM 4171 O O . VAL C 1 45 ? -8.585 1.577 -39.859 1.00 36.53 45 VAL C O 1
ATOM 4175 N N . ILE C 1 46 ? -9.551 -0.431 -40.202 1.00 33.41 46 ILE C N 1
ATOM 4176 C CA . ILE C 1 46 ? -10.519 -0.279 -39.138 1.00 31.76 46 ILE C CA 1
ATOM 4177 C C . ILE C 1 46 ? -10.139 -1.262 -38.032 1.00 31.09 46 ILE C C 1
ATOM 4178 O O . ILE C 1 46 ? -10.071 -2.465 -38.258 1.00 30.00 46 ILE C O 1
ATOM 4183 N N . ILE C 1 47 ? -9.815 -0.739 -36.856 1.00 32.08 47 ILE C N 1
ATOM 4184 C CA . ILE C 1 47 ? -9.437 -1.602 -35.748 1.00 30.56 47 ILE C CA 1
ATOM 4185 C C . ILE C 1 47 ? -10.608 -1.738 -34.799 1.00 32.17 47 ILE C C 1
ATOM 4186 O O . ILE C 1 47 ? -11.530 -0.929 -34.838 1.00 32.13 47 ILE C O 1
ATOM 4191 N N . GLY C 1 48 ? -10.577 -2.768 -33.956 1.00 29.41 48 GLY C N 1
ATOM 4192 C CA . GLY C 1 48 ? -11.663 -3.009 -33.021 1.00 28.27 48 GLY C CA 1
ATOM 4193 C C . GLY C 1 48 ? -11.497 -2.234 -31.739 1.00 30.73 48 GLY C C 1
ATOM 4194 O O . GLY C 1 48 ? -10.429 -1.671 -31.462 1.00 29.12 48 GLY C O 1
ATOM 4195 N N . TYR C 1 49 ? -12.565 -2.225 -30.950 1.00 27.03 49 TYR C N 1
ATOM 4196 C CA . TYR C 1 49 ? -12.654 -1.438 -29.739 1.00 30.48 49 TYR C CA 1
ATOM 4197 C C . TYR C 1 49 ? -11.469 -1.662 -28.793 1.00 30.82 49 TYR C C 1
ATOM 4198 O O . TYR C 1 49 ? -10.984 -0.720 -28.178 1.00 31.82 49 TYR C O 1
ATOM 4207 N N . PHE C 1 50 ? -11.017 -2.910 -28.678 1.00 29.63 50 PHE C N 1
ATOM 4208 C CA . PHE C 1 50 ? -10.036 -3.300 -27.650 1.00 27.85 50 PHE C CA 1
ATOM 4209 C C . PHE C 1 50 ? -8.588 -3.269 -28.170 1.00 30.83 50 PHE C C 1
ATOM 4210 O O . PHE C 1 50 ? -7.651 -3.579 -27.432 1.00 29.02 50 PHE C O 1
ATOM 4218 N N . GLN C 1 51 ? -8.410 -2.909 -29.445 1.00 28.79 51 GLN C N 1
ATOM 4219 C CA . GLN C 1 51 ? -7.111 -3.050 -30.110 1.00 31.68 51 GLN C CA 1
ATOM 4220 C C . GLN C 1 51 ? -6.104 -1.914 -29.894 1.00 29.23 51 GLN C C 1
ATOM 4221 O O . GLN C 1 51 ? -6.471 -0.751 -29.806 1.00 32.73 51 GLN C O 1
ATOM 4227 N N . VAL C 1 52 ? -4.831 -2.290 -29.805 1.00 31.58 52 VAL C N 1
ATOM 4228 C CA . VAL C 1 52 ? -3.713 -1.357 -29.804 1.00 32.44 52 VAL C CA 1
ATOM 4229 C C . VAL C 1 52 ? -3.279 -1.098 -31.248 1.00 32.44 52 VAL C C 1
ATOM 4230 O O . VAL C 1 52 ? -2.846 -2.009 -31.944 1.00 32.40 52 VAL C O 1
ATOM 4234 N N . ALA C 1 53 ? -3.401 0.152 -31.684 1.00 33.11 53 ALA C N 1
ATOM 4235 C CA . ALA C 1 53 ? -3.196 0.498 -33.085 1.00 30.61 53 ALA C CA 1
ATOM 4236 C C . ALA C 1 53 ? -1.817 0.056 -33.566 1.00 34.21 53 ALA C C 1
ATOM 4237 O O . ALA C 1 53 ? -1.680 -0.512 -34.649 1.00 34.48 53 ALA C O 1
ATOM 4239 N N . GLU C 1 54 ? -0.800 0.321 -32.753 1.00 37.25 54 GLU C N 1
ATOM 4240 C CA . GLU C 1 54 ? 0.584 0.122 -33.168 1.00 37.21 54 GLU C CA 1
ATOM 4241 C C . GLU C 1 54 ? 0.911 -1.361 -33.306 1.00 37.48 54 GLU C C 1
ATOM 4242 O O . GLU C 1 54 ? 1.879 -1.734 -33.969 1.00 38.02 54 GLU C O 1
ATOM 4248 N N . GLU C 1 55 ? 0.097 -2.203 -32.677 1.00 34.74 55 GLU C N 1
ATOM 4249 C CA . GLU C 1 55 ? 0.313 -3.644 -32.707 1.00 36.14 55 GLU C CA 1
ATOM 4250 C C . GLU C 1 55 ? -0.344 -4.274 -33.931 1.00 36.85 55 GLU C C 1
ATOM 4251 O O . GLU C 1 55 ? 0.047 -5.356 -34.369 1.00 39.72 55 GLU C O 1
ATOM 4253 N N . GLU C 1 56 ? -1.343 -3.590 -34.478 1.00 36.18 56 GLU C N 1
ATOM 4254 C CA . GLU C 1 56 ? -2.260 -4.203 -35.431 1.00 39.31 56 GLU C CA 1
ATOM 4255 C C . GLU C 1 56 ? -1.925 -3.795 -36.861 1.00 41.75 56 GLU C C 1
ATOM 4256 O O . GLU C 1 56 ? -2.045 -4.594 -37.790 1.00 42.67 56 GLU C O 1
ATOM 4262 N N . VAL C 1 57 ? -1.503 -2.546 -37.031 1.00 40.82 57 VAL C N 1
ATOM 4263 C CA . VAL C 1 57 ? -1.307 -1.977 -38.359 1.00 42.58 57 VAL C CA 1
ATOM 4264 C C . VAL C 1 57 ? 0.084 -1.368 -38.498 1.00 41.57 57 VAL C C 1
ATOM 4265 O O . VAL C 1 57 ? 0.705 -0.982 -37.508 1.00 42.46 57 VAL C O 1
ATOM 4269 N N . ASP C 1 58 ? 0.567 -1.285 -39.734 1.00 43.61 58 ASP C N 1
ATOM 4270 C CA . ASP C 1 58 ? 1.849 -0.650 -40.014 1.00 43.26 58 ASP C CA 1
ATOM 4271 C C . ASP C 1 58 ? 1.685 0.850 -40.234 1.00 43.33 58 ASP C C 1
ATOM 4272 O O . ASP C 1 58 ? 1.435 1.299 -41.353 1.00 42.22 58 ASP C O 1
ATOM 4277 N N . LEU C 1 59 ? 1.827 1.620 -39.160 1.00 42.11 59 LEU C N 1
ATOM 4278 C CA . LEU C 1 59 ? 1.346 2.996 -39.135 1.00 41.15 59 LEU C CA 1
ATOM 4279 C C . LEU C 1 59 ? 2.203 3.896 -40.020 1.00 42.02 59 LEU C C 1
ATOM 4280 O O . LEU C 1 59 ? 1.785 4.990 -40.397 1.00 41.88 59 LEU C O 1
ATOM 4285 N N . ASP C 1 60 ? 3.402 3.427 -40.347 1.00 43.27 60 ASP C N 1
ATOM 4286 C CA . ASP C 1 60 ? 4.279 4.140 -41.269 1.00 42.60 60 ASP C CA 1
ATOM 4287 C C . ASP C 1 60 ? 3.850 3.922 -42.716 1.00 41.81 60 ASP C C 1
ATOM 4288 O O . ASP C 1 60 ? 3.784 4.867 -43.502 1.00 41.04 60 ASP C O 1
ATOM 4293 N N . TYR C 1 61 ? 3.561 2.672 -43.061 1.00 40.39 61 TYR C N 1
ATOM 4294 C CA . TYR C 1 61 ? 3.059 2.340 -44.389 1.00 40.23 61 TYR C CA 1
ATOM 4295 C C . TYR C 1 61 ? 1.701 2.987 -44.643 1.00 41.66 61 TYR C C 1
ATOM 4296 O O . TYR C 1 61 ? 1.321 3.224 -45.789 1.00 40.08 61 TYR C O 1
ATOM 4305 N N . MET C 1 62 ? 0.976 3.271 -43.566 1.00 41.03 62 MET C N 1
ATOM 4306 C CA . MET C 1 62 ? -0.366 3.831 -43.672 1.00 42.49 62 MET C CA 1
ATOM 4307 C C . MET C 1 62 ? -0.318 5.307 -44.051 1.00 42.30 62 MET C C 1
ATOM 4308 O O . MET C 1 62 ? -0.863 5.712 -45.078 1.00 39.91 62 MET C O 1
ATOM 4313 N N . LYS C 1 63 ? 0.337 6.107 -43.216 1.00 43.65 63 LYS C N 1
ATOM 4314 C CA . LYS C 1 63 ? 0.746 7.452 -43.606 1.00 45.26 63 LYS C CA 1
ATOM 4315 C C . LYS C 1 63 ? 1.358 7.459 -45.002 1.00 45.67 63 LYS C C 1
ATOM 4316 O O . LYS C 1 63 ? 1.051 8.326 -45.820 1.00 46.25 63 LYS C O 1
ATOM 4318 N N . LYS C 1 64 ? 2.226 6.488 -45.268 1.00 46.86 64 LYS C N 1
ATOM 4319 C CA . LYS C 1 64 ? 2.925 6.413 -46.545 1.00 44.51 64 LYS C CA 1
ATOM 4320 C C . LYS C 1 64 ? 1.943 6.399 -47.711 1.00 44.22 64 LYS C C 1
ATOM 4321 O O . LYS C 1 64 ? 2.162 7.057 -48.728 1.00 45.84 64 LYS C O 1
ATOM 4323 N N . ASN C 1 65 ? 0.859 5.645 -47.557 1.00 42.01 65 ASN C N 1
ATOM 4324 C CA . ASN C 1 65 ? 0.008 5.287 -48.685 1.00 40.35 65 ASN C CA 1
ATOM 4325 C C . ASN C 1 65 ? -1.366 5.943 -48.601 1.00 40.23 65 ASN C C 1
ATOM 4326 O O . ASN C 1 65 ? -2.291 5.562 -49.318 1.00 41.07 65 ASN C O 1
ATOM 4331 N N . GLY C 1 66 ? -1.491 6.932 -47.722 1.00 38.78 66 GLY C N 1
ATOM 4332 C CA . GLY C 1 66 ? -2.739 7.654 -47.560 1.00 38.72 66 GLY C CA 1
ATOM 4333 C C . GLY C 1 66 ? -3.855 6.773 -47.034 1.00 36.13 66 GLY C C 1
ATOM 4334 O O . GLY C 1 66 ? -5.009 6.906 -47.441 1.00 36.88 66 GLY C O 1
ATOM 4335 N N . ILE C 1 67 ? -3.509 5.868 -46.124 1.00 36.35 67 ILE C N 1
ATOM 4336 C CA . ILE C 1 67 ? -4.493 4.990 -45.503 1.00 35.29 67 ILE C CA 1
ATOM 4337 C C . ILE C 1 67 ? -4.950 5.539 -44.156 1.00 37.53 67 ILE C C 1
ATOM 4338 O O . ILE C 1 67 ? -4.131 5.893 -43.309 1.00 37.85 67 ILE C O 1
ATOM 4343 N N . MET C 1 68 ? -6.264 5.607 -43.966 1.00 38.22 68 MET C N 1
ATOM 4344 C CA . MET C 1 68 ? -6.833 6.169 -42.746 1.00 40.76 68 MET C CA 1
ATOM 4345 C C . MET C 1 68 ? -7.001 5.099 -41.673 1.00 36.57 68 MET C C 1
ATOM 4346 O O . MET C 1 68 ? -7.520 4.015 -41.939 1.00 38.36 68 MET C O 1
ATOM 4351 N N . LEU C 1 69 ? -6.559 5.411 -40.459 1.00 38.45 69 LEU C N 1
ATOM 4352 C CA . LEU C 1 69 ? -6.895 4.606 -39.291 1.00 36.90 69 LEU C CA 1
ATOM 4353 C C . LEU C 1 69 ? -8.208 5.065 -38.665 1.00 36.11 69 LEU C C 1
ATOM 4354 O O . LEU C 1 69 ? -8.419 6.258 -38.447 1.00 35.65 69 LEU C O 1
ATOM 4359 N N . ALA C 1 70 ? -9.087 4.110 -38.378 1.00 34.78 70 ALA C N 1
ATOM 4360 C CA . ALA C 1 70 ? -10.340 4.403 -37.692 1.00 31.57 70 ALA C CA 1
ATOM 4361 C C . ALA C 1 70 ? -10.742 3.259 -36.767 1.00 32.51 70 ALA C C 1
ATOM 4362 O O . ALA C 1 70 ? -10.650 2.088 -37.135 1.00 34.57 70 ALA C O 1
ATOM 4364 N N . ARG C 1 71 ? -11.188 3.607 -35.564 1.00 30.65 71 ARG C N 1
ATOM 4365 C CA . ARG C 1 71 ? -11.591 2.611 -34.579 1.00 29.99 71 ARG C CA 1
ATOM 4366 C C . ARG C 1 71 ? -13.108 2.465 -34.530 1.00 32.64 71 ARG C C 1
ATOM 4367 O O . ARG C 1 71 ? -13.827 3.437 -34.296 1.00 32.90 71 ARG C O 1
ATOM 4375 N N . ARG C 1 72 ? -13.588 1.246 -34.752 1.00 31.02 72 ARG C N 1
ATOM 4376 C CA . ARG C 1 72 ? -15.021 0.991 -34.846 1.00 29.95 72 ARG C CA 1
ATOM 4377 C C . ARG C 1 72 ? -15.614 0.667 -33.479 1.00 28.21 72 ARG C C 1
ATOM 4378 O O . ARG C 1 72 ? -14.888 0.358 -32.534 1.00 29.40 72 ARG C O 1
ATOM 4386 N N . TYR C 1 73 ? -16.938 0.739 -33.382 1.00 31.00 73 TYR C N 1
ATOM 4387 C CA . TYR C 1 73 ? -17.628 0.496 -32.121 1.00 27.63 73 TYR C CA 1
ATOM 4388 C C . TYR C 1 73 ? -17.329 -0.902 -31.590 1.00 29.46 73 TYR C C 1
ATOM 4389 O O . TYR C 1 73 ? -17.027 -1.076 -30.409 1.00 27.46 73 TYR C O 1
ATOM 4398 N N . THR C 1 74 ? -17.415 -1.895 -32.469 1.00 28.33 74 THR C N 1
ATOM 4399 C CA . THR C 1 74 ? -17.424 -3.291 -32.050 1.00 26.40 74 THR C CA 1
ATOM 4400 C C . THR C 1 74 ? -16.018 -3.773 -31.708 1.00 27.40 74 THR C C 1
ATOM 4401 O O . THR C 1 74 ? -15.029 -3.129 -32.057 1.00 28.33 74 THR C O 1
ATOM 4405 N N . GLY C 1 75 ? -15.938 -4.910 -31.024 1.00 29.50 75 GLY C N 1
ATOM 4406 C CA . GLY C 1 75 ? -14.672 -5.596 -30.830 1.00 29.46 75 GLY C CA 1
ATOM 4407 C C . GLY C 1 75 ? -14.274 -6.353 -32.080 1.00 30.73 75 GLY C C 1
ATOM 4408 O O . GLY C 1 75 ? -14.801 -6.099 -33.171 1.00 30.41 75 GLY C O 1
ATOM 4409 N N . GLY C 1 76 ? -13.349 -7.293 -31.934 1.00 30.45 76 GLY C N 1
ATOM 4410 C CA . GLY C 1 76 ? -12.852 -8.022 -33.089 1.00 30.38 76 GLY C CA 1
ATOM 4411 C C . GLY C 1 76 ? -11.535 -7.455 -33.576 1.00 30.31 76 GLY C C 1
ATOM 4412 O O . GLY C 1 76 ? -10.952 -6.564 -32.945 1.00 28.34 76 GLY C O 1
ATOM 4413 N N . GLY C 1 77 ? -11.071 -7.960 -34.716 1.00 32.36 77 GLY C N 1
ATOM 4414 C CA . GLY C 1 77 ? -9.745 -7.639 -35.201 1.00 28.83 77 GLY C CA 1
ATOM 4415 C C . GLY C 1 77 ? -9.727 -6.561 -36.279 1.00 29.20 77 GLY C C 1
ATOM 4416 O O . GLY C 1 77 ? -10.730 -5.896 -36.528 1.00 27.40 77 GLY C O 1
ATOM 4417 N N . ALA C 1 78 ? -8.574 -6.406 -36.919 1.00 28.82 78 ALA C N 1
ATOM 4418 C CA . ALA C 1 78 ? -8.346 -5.289 -37.829 1.00 29.55 78 ALA C CA 1
ATOM 4419 C C . ALA C 1 78 ? -8.495 -5.732 -39.264 1.00 32.12 78 ALA C C 1
ATOM 4420 O O . ALA C 1 78 ? -8.128 -6.855 -39.628 1.00 31.78 78 ALA C O 1
ATOM 4422 N N . VAL C 1 79 ? -9.006 -4.825 -40.086 1.00 31.10 79 VAL C N 1
ATOM 4423 C CA . VAL C 1 79 ? -9.288 -5.139 -41.459 1.00 31.74 79 VAL C CA 1
ATOM 4424 C C . VAL C 1 79 ? -8.957 -3.950 -42.327 1.00 31.33 79 VAL C C 1
ATOM 4425 O O . VAL C 1 79 ? -9.005 -2.803 -41.882 1.00 30.75 79 VAL C O 1
ATOM 4429 N N . TYR C 1 80 ? -8.619 -4.233 -43.576 1.00 30.22 80 TYR C N 1
ATOM 4430 C CA . TYR C 1 80 ? -8.345 -3.175 -44.528 1.00 32.08 80 TYR C CA 1
ATOM 4431 C C . TYR C 1 80 ? -9.551 -2.944 -45.438 1.00 34.25 80 TYR C C 1
ATOM 4432 O O . TYR C 1 80 ? -10.123 -3.900 -45.968 1.00 34.13 80 TYR C O 1
ATOM 4441 N N . HIS C 1 81 ? -9.924 -1.674 -45.621 1.00 30.92 81 HIS C N 1
ATOM 4442 C CA . HIS C 1 81 ? -11.004 -1.315 -46.521 1.00 31.44 81 HIS C CA 1
ATOM 4443 C C . HIS C 1 81 ? -10.476 -0.450 -47.652 1.00 32.89 81 HIS C C 1
ATOM 4444 O O . HIS C 1 81 ? -9.619 0.412 -47.444 1.00 31.73 81 HIS C O 1
ATOM 4451 N N . ASP C 1 82 ? -10.997 -0.691 -48.846 1.00 30.88 82 ASP C N 1
ATOM 4452 C CA . ASP C 1 82 ? -10.905 0.287 -49.917 1.00 32.81 82 ASP C CA 1
ATOM 4453 C C . ASP C 1 82 ? -12.230 0.294 -50.680 1.00 32.75 82 ASP C C 1
ATOM 4454 O O . ASP C 1 82 ? -13.177 -0.365 -50.276 1.00 30.78 82 ASP C O 1
ATOM 4459 N N . LEU C 1 83 ? -12.279 1.042 -51.777 1.00 31.05 83 LEU C N 1
ATOM 4460 C CA . LEU C 1 83 ? -13.523 1.248 -52.510 1.00 32.43 83 LEU C CA 1
ATOM 4461 C C . LEU C 1 83 ? -13.989 -0.041 -53.178 1.00 33.28 83 LEU C C 1
ATOM 4462 O O . LEU C 1 83 ? -15.057 -0.084 -53.789 1.00 36.53 83 LEU C O 1
ATOM 4467 N N . GLY C 1 84 ? -13.183 -1.090 -53.056 1.00 33.77 84 GLY C N 1
ATOM 4468 C CA . GLY C 1 84 ? -13.550 -2.398 -53.566 1.00 34.92 84 GLY C CA 1
ATOM 4469 C C . GLY C 1 84 ? -14.076 -3.317 -52.481 1.00 33.82 84 GLY C C 1
ATOM 4470 O O . GLY C 1 84 ? -14.383 -4.482 -52.735 1.00 36.33 84 GLY C O 1
ATOM 4471 N N . ASP C 1 85 ? -14.181 -2.790 -51.265 1.00 34.57 85 ASP C N 1
ATOM 4472 C CA . ASP C 1 85 ? -14.711 -3.554 -50.142 1.00 33.64 85 ASP C CA 1
ATOM 4473 C C . ASP C 1 85 ? -16.123 -3.101 -49.785 1.00 34.33 85 ASP C C 1
ATOM 4474 O O . ASP C 1 85 ? -16.364 -1.917 -49.549 1.00 37.08 85 ASP C O 1
ATOM 4479 N N . LEU C 1 86 ? -17.052 -4.051 -49.747 1.00 32.35 86 LEU C N 1
ATOM 4480 C CA . LEU C 1 86 ? -18.440 -3.752 -49.419 1.00 31.88 86 LEU C CA 1
ATOM 4481 C C . LEU C 1 86 ? -18.739 -4.054 -47.955 1.00 31.82 86 LEU C C 1
ATOM 4482 O O . LEU C 1 86 ? -18.686 -5.207 -47.526 1.00 30.07 86 LEU C O 1
ATOM 4487 N N . ASN C 1 87 ? -19.052 -3.012 -47.192 1.00 33.56 87 ASN C N 1
ATOM 4488 C CA . ASN C 1 87 ? -19.538 -3.179 -45.828 1.00 33.56 87 ASN C CA 1
ATOM 4489 C C . ASN C 1 87 ? -21.057 -3.082 -45.741 1.00 33.50 87 ASN C C 1
ATOM 4490 O O . ASN C 1 87 ? -21.696 -2.439 -46.574 1.00 33.26 87 ASN C O 1
ATOM 4495 N N . PHE C 1 88 ? -21.630 -3.725 -44.729 1.00 31.34 88 PHE C N 1
ATOM 4496 C CA . PHE C 1 88 ? -23.046 -3.611 -44.460 1.00 33.61 88 PHE C CA 1
ATOM 4497 C C . PHE C 1 88 ? -23.300 -3.908 -43.001 1.00 32.52 88 PHE C C 1
ATOM 4498 O O . PHE C 1 88 ? -22.627 -4.748 -42.400 1.00 34.91 88 PHE C O 1
ATOM 4506 N N . SER C 1 89 ? -24.277 -3.216 -42.424 1.00 31.51 89 SER C N 1
ATOM 4507 C CA . SER C 1 89 ? -24.680 -3.464 -41.044 1.00 31.32 89 SER C CA 1
ATOM 4508 C C . SER C 1 89 ? -26.152 -3.851 -40.961 1.00 33.08 89 SER C C 1
ATOM 4509 O O . SER C 1 89 ? -26.976 -3.368 -41.737 1.00 35.47 89 SER C O 1
ATOM 4512 N N . VAL C 1 90 ? -26.476 -4.725 -40.014 1.00 34.97 90 VAL C N 1
ATOM 4513 C CA . VAL C 1 90 ? -27.866 -5.038 -39.703 1.00 34.28 90 VAL C CA 1
ATOM 4514 C C . VAL C 1 90 ? -28.177 -4.767 -38.235 1.00 35.32 90 VAL C C 1
ATOM 4515 O O . VAL C 1 90 ? -27.478 -5.248 -37.343 1.00 32.09 90 VAL C O 1
ATOM 4519 N N . VAL C 1 91 ? -29.231 -3.995 -37.991 1.00 33.47 91 VAL C N 1
ATOM 4520 C CA . VAL C 1 91 ? -29.674 -3.720 -36.647 1.00 33.43 91 VAL C CA 1
ATOM 4521 C C . VAL C 1 91 ? -31.110 -4.211 -36.555 1.00 33.47 91 VAL C C 1
ATOM 4522 O O . VAL C 1 91 ? -31.954 -3.827 -37.370 1.00 32.41 91 VAL C O 1
ATOM 4526 N N . ARG C 1 92 ? -31.378 -5.085 -35.587 1.00 31.85 92 ARG C N 1
ATOM 4527 C CA . ARG C 1 92 ? -32.709 -5.638 -35.400 1.00 31.27 92 ARG C CA 1
ATOM 4528 C C . ARG C 1 92 ? -33.095 -5.615 -33.928 1.00 32.98 92 ARG C C 1
ATOM 4529 O O . ARG C 1 92 ? -32.231 -5.560 -33.058 1.00 32.68 92 ARG C O 1
ATOM 4537 N N . SER C 1 93 ? -34.399 -5.686 -33.666 1.00 32.54 93 SER C N 1
ATOM 4538 C CA . SER C 1 93 ? -34.923 -5.868 -32.319 1.00 33.13 93 SER C CA 1
ATOM 4539 C C . SER C 1 93 ? -34.393 -7.179 -31.750 1.00 34.03 93 SER C C 1
ATOM 4540 O O . SER C 1 93 ? -34.143 -8.127 -32.495 1.00 33.96 93 SER C O 1
ATOM 4543 N N . SER C 1 94 ? -34.233 -7.240 -30.432 1.00 35.82 94 SER C N 1
ATOM 4544 C CA . SER C 1 94 ? -33.652 -8.422 -29.806 1.00 38.03 94 SER C CA 1
ATOM 4545 C C . SER C 1 94 ? -34.407 -8.860 -28.562 1.00 40.49 94 SER C C 1
ATOM 4546 O O . SER C 1 94 ? -34.868 -8.031 -27.781 1.00 43.02 94 SER C O 1
ATOM 4549 N N . ASP C 1 95 ? -34.513 -10.173 -28.381 1.00 41.90 95 ASP C N 1
ATOM 4550 C CA . ASP C 1 95 ? -35.206 -10.742 -27.230 1.00 44.73 95 ASP C CA 1
ATOM 4551 C C . ASP C 1 95 ? -34.272 -11.451 -26.250 1.00 44.75 95 ASP C C 1
ATOM 4552 O O . ASP C 1 95 ? -34.676 -11.792 -25.142 1.00 45.58 95 ASP C O 1
ATOM 4557 N N . ASP C 1 96 ? -33.029 -11.681 -26.659 1.00 43.21 96 ASP C N 1
ATOM 4558 C CA . ASP C 1 96 ? -32.104 -12.468 -25.855 1.00 42.24 96 ASP C CA 1
ATOM 4559 C C . ASP C 1 96 ? -30.690 -11.945 -26.028 1.00 41.31 96 ASP C C 1
ATOM 4560 O O . ASP C 1 96 ? -30.473 -10.970 -26.739 1.00 41.13 96 ASP C O 1
ATOM 4565 N N . MET C 1 97 ? -29.723 -12.600 -25.396 1.00 41.12 97 MET C N 1
ATOM 4566 C CA . MET C 1 97 ? -28.323 -12.222 -25.575 1.00 42.42 97 MET C CA 1
ATOM 4567 C C . MET C 1 97 ? -27.544 -13.315 -26.301 1.00 41.91 97 MET C C 1
ATOM 4568 O O . MET C 1 97 ? -26.351 -13.506 -26.058 1.00 43.04 97 MET C O 1
ATOM 4573 N N . ASP C 1 98 ? -28.219 -14.028 -27.194 1.00 39.79 98 ASP C N 1
ATOM 4574 C CA . ASP C 1 98 ? -27.606 -15.155 -27.880 1.00 40.96 98 ASP C CA 1
ATOM 4575 C C . ASP C 1 98 ? -26.812 -14.664 -29.076 1.00 39.81 98 ASP C C 1
ATOM 4576 O O . ASP C 1 98 ? -27.270 -14.742 -30.222 1.00 38.98 98 ASP C O 1
ATOM 4581 N N . ILE C 1 99 ? -25.616 -14.156 -28.804 1.00 38.84 99 ILE C N 1
ATOM 4582 C CA . ILE C 1 99 ? -24.792 -13.602 -29.866 1.00 38.11 99 ILE C CA 1
ATOM 4583 C C . ILE C 1 99 ? -24.403 -14.686 -30.865 1.00 38.06 99 ILE C C 1
ATOM 4584 O O . ILE C 1 99 ? -24.298 -14.422 -32.061 1.00 35.53 99 ILE C O 1
ATOM 4589 N N . THR C 1 100 ? -24.221 -15.913 -30.385 1.00 35.05 100 THR C N 1
ATOM 4590 C CA . THR C 1 100 ? -23.804 -17.003 -31.267 1.00 37.19 100 THR C CA 1
ATOM 4591 C C . THR C 1 100 ? -24.831 -17.259 -32.361 1.00 37.45 100 THR C C 1
ATOM 4592 O O . THR C 1 100 ? -24.481 -17.509 -33.515 1.00 39.06 100 THR C O 1
ATOM 4596 N N . SER C 1 101 ? -26.102 -17.192 -31.988 1.00 38.45 101 SER C N 1
ATOM 4597 C CA . SER C 1 101 ? -27.203 -17.453 -32.906 1.00 38.31 101 SER C CA 1
ATOM 4598 C C . SER C 1 101 ? -27.358 -16.316 -33.920 1.00 38.77 101 SER C C 1
ATOM 4599 O O . SER C 1 101 ? -27.667 -16.553 -35.096 1.00 40.15 101 SER C O 1
ATOM 4602 N N . MET C 1 102 ? -27.123 -15.083 -33.479 1.00 38.52 102 MET C N 1
ATOM 4603 C CA . MET C 1 102 ? -27.098 -13.938 -34.405 1.00 37.10 102 MET C CA 1
ATOM 4604 C C . MET C 1 102 ? -26.102 -14.156 -35.532 1.00 37.33 102 MET C C 1
ATOM 4605 O O . MET C 1 102 ? -26.398 -13.900 -36.695 1.00 35.59 102 MET C O 1
ATOM 4610 N N . PHE C 1 103 ? -24.913 -14.621 -35.195 1.00 37.21 103 PHE C N 1
ATOM 4611 C CA . PHE C 1 103 ? -23.888 -14.814 -36.196 1.00 36.63 103 PHE C CA 1
ATOM 4612 C C . PHE C 1 103 ? -24.277 -15.902 -37.169 1.00 37.83 103 PHE C C 1
ATOM 4613 O O . PHE C 1 103 ? -24.076 -15.783 -38.366 1.00 36.01 103 PHE C O 1
ATOM 4621 N N . ARG C 1 104 ? -24.827 -16.976 -36.635 1.00 37.32 104 ARG C N 1
ATOM 4622 C CA . ARG C 1 104 ? -25.218 -18.099 -37.448 1.00 35.73 104 ARG C CA 1
ATOM 4623 C C . ARG C 1 104 ? -26.304 -17.678 -38.434 1.00 35.73 104 ARG C C 1
ATOM 4624 O O . ARG C 1 104 ? -26.256 -18.013 -39.604 1.00 37.99 104 ARG C O 1
ATOM 4632 N N . THR C 1 105 ? -27.274 -16.932 -37.941 1.00 34.70 105 THR C N 1
ATOM 4633 C CA . THR C 1 105 ? -28.359 -16.401 -38.763 1.00 36.78 105 THR C CA 1
ATOM 4634 C C . THR C 1 105 ? -27.842 -15.473 -39.850 1.00 38.04 105 THR C C 1
ATOM 4635 O O . THR C 1 105 ? -28.136 -15.653 -41.040 1.00 39.15 105 THR C O 1
ATOM 4639 N N . MET C 1 106 ? -27.076 -14.465 -39.449 1.00 36.88 106 MET C N 1
ATOM 4640 C CA . MET C 1 106 ? -26.541 -13.522 -40.422 1.00 34.42 106 MET C CA 1
ATOM 4641 C C . MET C 1 106 ? -25.667 -14.229 -41.447 1.00 36.10 106 MET C C 1
ATOM 4642 O O . MET C 1 106 ? -25.748 -13.942 -42.641 1.00 35.96 106 MET C O 1
ATOM 4647 N N . ASN C 1 107 ? -24.834 -15.152 -40.977 1.00 35.59 107 ASN C N 1
ATOM 4648 C CA . ASN C 1 107 ? -23.990 -15.945 -41.863 1.00 35.67 107 ASN C CA 1
ATOM 4649 C C . ASN C 1 107 ? -24.806 -16.741 -42.876 1.00 37.10 107 ASN C C 1
ATOM 4650 O O . ASN C 1 107 ? -24.424 -16.858 -44.040 1.00 36.80 107 ASN C O 1
ATOM 4655 N N . GLU C 1 108 ? -25.932 -17.285 -42.425 1.00 37.77 108 GLU C N 1
ATOM 4656 C CA . GLU C 1 108 ? -26.846 -17.997 -43.309 1.00 38.00 108 GLU C CA 1
ATOM 4657 C C . GLU C 1 108 ? -27.362 -17.087 -44.419 1.00 38.73 108 GLU C C 1
ATOM 4658 O O . GLU C 1 108 ? -27.382 -17.469 -45.589 1.00 41.62 108 GLU C O 1
ATOM 4664 N N . ALA C 1 109 ? -27.777 -15.882 -44.043 1.00 38.39 109 ALA C N 1
ATOM 4665 C CA . ALA C 1 109 ? -28.229 -14.891 -45.012 1.00 37.48 109 ALA C CA 1
ATOM 4666 C C . ALA C 1 109 ? -27.162 -14.628 -46.070 1.00 37.93 109 ALA C C 1
ATOM 4667 O O . ALA C 1 109 ? -27.465 -14.532 -47.260 1.00 39.32 109 ALA C O 1
ATOM 4669 N N . VAL C 1 110 ? -25.914 -14.513 -45.629 1.00 36.81 110 VAL C N 1
ATOM 4670 C CA . VAL C 1 110 ? -24.799 -14.254 -46.538 1.00 37.19 110 VAL C CA 1
ATOM 4671 C C . VAL C 1 110 ? -24.573 -15.435 -47.469 1.00 37.44 110 VAL C C 1
ATOM 4672 O O . VAL C 1 110 ? -24.431 -15.259 -48.675 1.00 37.95 110 VAL C O 1
ATOM 4676 N N . VAL C 1 111 ? -24.542 -16.639 -46.901 1.00 38.10 111 VAL C N 1
ATOM 4677 C CA . VAL C 1 111 ? -24.394 -17.864 -47.686 1.00 37.16 111 VAL C CA 1
ATOM 4678 C C . VAL C 1 111 ? -25.435 -17.931 -48.804 1.00 38.08 111 VAL C C 1
ATOM 4679 O O . VAL C 1 111 ? -25.090 -18.171 -49.964 1.00 36.65 111 VAL C O 1
ATOM 4683 N N . ASN C 1 112 ? -26.701 -17.710 -48.455 1.00 37.36 112 ASN C N 1
ATOM 4684 C CA . ASN C 1 112 ? -27.780 -17.694 -49.451 1.00 40.01 112 ASN C CA 1
ATOM 4685 C C . ASN C 1 112 ? -27.619 -16.579 -50.476 1.00 39.29 112 ASN C C 1
ATOM 4686 O O . ASN C 1 112 ? -27.854 -16.777 -51.669 1.00 42.49 112 ASN C O 1
ATOM 4691 N N . SER C 1 113 ? -27.222 -15.403 -50.007 1.00 39.01 113 SER C N 1
ATOM 4692 C CA . SER C 1 113 ? -26.943 -14.287 -50.893 1.00 37.38 113 SER C CA 1
ATOM 4693 C C . SER C 1 113 ? -25.900 -14.692 -51.921 1.00 39.12 113 SER C C 1
ATOM 4694 O O . SER C 1 113 ? -26.092 -14.495 -53.124 1.00 38.89 113 SER C O 1
ATOM 4697 N N . LEU C 1 114 ? -24.795 -15.259 -51.447 1.00 37.75 114 LEU C N 1
ATOM 4698 C CA . LEU C 1 114 ? -23.683 -15.617 -52.318 1.00 37.33 114 LEU C CA 1
ATOM 4699 C C . LEU C 1 114 ? -24.083 -16.712 -53.301 1.00 37.29 114 LEU C C 1
ATOM 4700 O O . LEU C 1 114 ? -23.597 -16.753 -54.431 1.00 36.03 114 LEU C O 1
ATOM 4705 N N . ARG C 1 115 ? -24.971 -17.598 -52.863 1.00 37.56 115 ARG C N 1
ATOM 4706 C CA . ARG C 1 115 ? -25.493 -18.651 -53.725 1.00 38.53 115 ARG C CA 1
ATOM 4707 C C . ARG C 1 115 ? -26.221 -18.066 -54.931 1.00 39.61 115 ARG C C 1
ATOM 4708 O O . ARG C 1 115 ? -26.203 -18.642 -56.019 1.00 40.68 115 ARG C O 1
ATOM 4716 N N . ILE C 1 116 ? -26.860 -16.918 -54.730 1.00 39.43 116 ILE C N 1
ATOM 4717 C CA . ILE C 1 116 ? -27.480 -16.184 -55.827 1.00 39.37 116 ILE C CA 1
ATOM 4718 C C . ILE C 1 116 ? -26.458 -15.839 -56.906 1.00 40.73 116 ILE C C 1
ATOM 4719 O O . ILE C 1 116 ? -26.787 -15.785 -58.091 1.00 40.47 116 ILE C O 1
ATOM 4724 N N . LEU C 1 117 ? -25.219 -15.605 -56.487 1.00 39.51 117 LEU C N 1
ATOM 4725 C CA . LEU C 1 117 ? -24.169 -15.174 -57.403 1.00 39.20 117 LEU C CA 1
ATOM 4726 C C . LEU C 1 117 ? -23.356 -16.351 -57.939 1.00 40.15 117 LEU C C 1
ATOM 4727 O O . LEU C 1 117 ? -22.414 -16.156 -58.709 1.00 40.01 117 LEU C O 1
ATOM 4732 N N . GLY C 1 118 ? -23.699 -17.566 -57.516 1.00 39.70 118 GLY C N 1
ATOM 4733 C CA . GLY C 1 118 ? -23.004 -18.766 -57.982 1.00 37.40 118 GLY C CA 1
ATOM 4734 C C . GLY C 1 118 ? -21.716 -19.074 -57.235 1.00 39.82 118 GLY C C 1
ATOM 4735 O O . GLY C 1 118 ? -20.872 -19.838 -57.717 1.00 35.76 118 GLY C O 1
ATOM 4736 N N . LEU C 1 119 ? -21.578 -18.487 -56.046 1.00 39.24 119 LEU C N 1
ATOM 4737 C CA . LEU C 1 119 ? -20.388 -18.637 -55.218 1.00 38.93 119 LEU C CA 1
ATOM 4738 C C . LEU C 1 119 ? -20.710 -19.454 -53.974 1.00 39.87 119 LEU C C 1
ATOM 4739 O O . LEU C 1 119 ? -21.576 -19.084 -53.186 1.00 41.27 119 LEU C O 1
ATOM 4744 N N . ASP C 1 120 ? -20.010 -20.575 -53.827 1.00 39.04 120 ASP C N 1
ATOM 4745 C CA . ASP C 1 120 ? -20.203 -21.497 -52.725 1.00 37.78 120 ASP C CA 1
ATOM 4746 C C . ASP C 1 120 ? -19.311 -21.038 -51.586 1.00 38.23 120 ASP C C 1
ATOM 4747 O O . ASP C 1 120 ? -18.088 -20.983 -51.737 1.00 39.55 120 ASP C O 1
ATOM 4752 N N . ALA C 1 121 ? -19.921 -20.709 -50.452 1.00 34.92 121 ALA C N 1
ATOM 4753 C CA . ALA C 1 121 ? -19.176 -20.271 -49.278 1.00 33.32 121 ALA C CA 1
ATOM 4754 C C . ALA C 1 121 ? -19.914 -20.637 -47.995 1.00 33.86 121 ALA C C 1
ATOM 4755 O O . ALA C 1 121 ? -21.047 -21.116 -48.035 1.00 32.79 121 ALA C O 1
ATOM 4757 N N . ARG C 1 122 ? -19.264 -20.409 -46.859 1.00 35.54 122 ARG C N 1
ATOM 4758 C CA . ARG C 1 122 ? -19.644 -21.069 -45.615 1.00 35.26 122 ARG C CA 1
ATOM 4759 C C . ARG C 1 122 ? -18.911 -20.466 -44.422 1.00 35.86 122 ARG C C 1
ATOM 4760 O O . ARG C 1 122 ? -17.707 -20.214 -44.483 1.00 38.54 122 ARG C O 1
ATOM 4768 N N . PRO C 1 123 ? -19.644 -20.236 -43.338 1.00 34.97 123 PRO C N 1
ATOM 4769 C CA . PRO C 1 123 ? -19.033 -19.859 -42.059 1.00 34.39 123 PRO C CA 1
ATOM 4770 C C . PRO C 1 123 ? -17.865 -20.768 -41.692 1.00 34.36 123 PRO C C 1
ATOM 4771 O O . PRO C 1 123 ? -17.936 -21.980 -41.896 1.00 35.58 123 PRO C O 1
ATOM 4775 N N . GLY C 1 124 ? -16.801 -20.179 -41.156 1.00 34.16 124 GLY C N 1
ATOM 4776 C CA . GLY C 1 124 ? -15.671 -20.944 -40.646 1.00 33.07 124 GLY C CA 1
ATOM 4777 C C . GLY C 1 124 ? -16.096 -21.806 -39.472 1.00 35.41 124 GLY C C 1
ATOM 4778 O O . GLY C 1 124 ? -17.175 -21.617 -38.911 1.00 31.82 124 GLY C O 1
ATOM 4779 N N . GLU C 1 125 ? -15.254 -22.759 -39.097 1.00 36.03 125 GLU C N 1
ATOM 4780 C CA . GLU C 1 125 ? -15.651 -23.751 -38.108 1.00 39.08 125 GLU C CA 1
ATOM 4781 C C . GLU C 1 125 ? -14.865 -23.693 -36.795 1.00 42.04 125 GLU C C 1
ATOM 4782 O O . GLU C 1 125 ? -15.242 -24.341 -35.817 1.00 44.47 125 GLU C O 1
ATOM 4788 N N . LEU C 1 126 ? -13.790 -22.910 -36.757 1.00 43.78 126 LEU C N 1
ATOM 4789 C CA . LEU C 1 126 ? -12.941 -22.845 -35.562 1.00 42.90 126 LEU C CA 1
ATOM 4790 C C . LEU C 1 126 ? -13.454 -21.840 -34.533 1.00 44.10 126 LEU C C 1
ATOM 4791 O O . LEU C 1 126 ? -13.986 -20.793 -34.881 1.00 44.45 126 LEU C O 1
ATOM 4796 N N . ASN C 1 127 ? -13.273 -22.160 -33.257 1.00 48.34 127 ASN C N 1
ATOM 4797 C CA . ASN C 1 127 ? -13.840 -21.357 -32.179 1.00 49.40 127 ASN C CA 1
ATOM 4798 C C . ASN C 1 127 ? -12.890 -20.311 -31.609 1.00 50.70 127 ASN C C 1
ATOM 4799 O O . ASN C 1 127 ? -13.295 -19.486 -30.792 1.00 51.35 127 ASN C O 1
ATOM 4804 N N . ASP C 1 128 ? -11.630 -20.343 -32.031 1.00 49.43 128 ASP C N 1
ATOM 4805 C CA . ASP C 1 128 ? -10.663 -19.346 -31.577 1.00 49.26 128 ASP C CA 1
ATOM 4806 C C . ASP C 1 128 ? -10.929 -17.990 -32.243 1.00 47.22 128 ASP C C 1
ATOM 4807 O O . ASP C 1 128 ? -11.201 -17.928 -33.439 1.00 50.91 128 ASP C O 1
ATOM 4812 N N . VAL C 1 129 ? -10.847 -16.920 -31.459 1.00 45.47 129 VAL C N 1
ATOM 4813 C CA . VAL C 1 129 ? -11.345 -15.617 -31.887 1.00 44.34 129 VAL C CA 1
ATOM 4814 C C . VAL C 1 129 ? -10.233 -14.781 -32.510 1.00 45.57 129 VAL C C 1
ATOM 4815 O O . VAL C 1 129 ? -10.476 -13.685 -33.016 1.00 42.16 129 VAL C O 1
ATOM 4819 N N . SER C 1 130 ? -9.012 -15.304 -32.470 1.00 44.57 130 SER C N 1
ATOM 4820 C CA . SER C 1 130 ? -7.820 -14.482 -32.641 1.00 46.71 130 SER C CA 1
ATOM 4821 C C . SER C 1 130 ? -6.957 -14.995 -33.790 1.00 46.88 130 SER C C 1
ATOM 4822 O O . SER C 1 130 ? -5.869 -14.477 -34.041 1.00 50.80 130 SER C O 1
ATOM 4825 N N . ILE C 1 131 ? -7.451 -16.015 -34.484 1.00 44.48 131 ILE C N 1
ATOM 4826 C CA . ILE C 1 131 ? -6.808 -16.495 -35.701 1.00 42.21 131 ILE C CA 1
ATOM 4827 C C . ILE C 1 131 ? -7.333 -15.759 -36.929 1.00 39.53 131 ILE C C 1
ATOM 4828 O O . ILE C 1 131 ? -8.449 -15.240 -36.924 1.00 38.09 131 ILE C O 1
ATOM 4833 N N . PRO C 1 132 ? -6.520 -15.717 -37.980 1.00 37.88 132 PRO C N 1
ATOM 4834 C CA . PRO C 1 132 ? -6.815 -14.882 -39.152 1.00 37.91 132 PRO C CA 1
ATOM 4835 C C . PRO C 1 132 ? -7.994 -15.326 -40.017 1.00 38.10 132 PRO C C 1
ATOM 4836 O O . PRO C 1 132 ? -8.710 -14.484 -40.562 1.00 35.50 132 PRO C O 1
ATOM 4840 N N . VAL C 1 133 ? -8.187 -16.636 -40.136 1.00 36.48 133 VAL C N 1
ATOM 4841 C CA . VAL C 1 133 ? -9.169 -17.184 -41.064 1.00 35.65 133 VAL C CA 1
ATOM 4842 C C . VAL C 1 133 ? -9.903 -18.372 -40.449 1.00 33.96 133 VAL C C 1
ATOM 4843 O O . VAL C 1 133 ? -9.338 -19.115 -39.647 1.00 31.54 133 VAL C O 1
ATOM 4847 N N . ASN C 1 134 ? -11.164 -18.543 -40.831 1.00 34.45 134 ASN C N 1
ATOM 4848 C CA . ASN C 1 134 ? -11.883 -19.784 -40.566 1.00 35.11 134 ASN C CA 1
ATOM 4849 C C . ASN C 1 134 ? -12.455 -19.777 -39.152 1.00 34.33 134 ASN C C 1
ATOM 4850 O O . ASN C 1 134 ? -12.713 -20.832 -38.572 1.00 33.50 134 ASN C O 1
ATOM 4855 N N . LYS C 1 135 ? -12.651 -18.582 -38.604 1.00 31.11 135 LYS C N 1
ATOM 4856 C CA . LYS C 1 135 ? -13.494 -18.368 -37.434 1.00 30.59 135 LYS C CA 1
ATOM 4857 C C . LYS C 1 135 ? -14.972 -18.491 -37.790 1.00 28.91 135 LYS C C 1
ATOM 4858 O O . LYS C 1 135 ? -15.346 -18.430 -38.961 1.00 30.28 135 LYS C O 1
ATOM 4864 N N . LYS C 1 136 ? -15.808 -18.665 -36.771 1.00 29.66 136 LYS C N 1
ATOM 4865 C CA . LYS C 1 136 ? -17.250 -18.751 -36.969 1.00 31.83 136 LYS C CA 1
ATOM 4866 C C . LYS C 1 136 ? -17.868 -17.439 -37.458 1.00 31.75 136 LYS C C 1
ATOM 4867 O O . LYS C 1 136 ? -19.027 -17.416 -37.885 1.00 34.05 136 LYS C O 1
ATOM 4873 N N . THR C 1 137 ? -17.097 -16.358 -37.385 1.00 30.36 137 THR C N 1
ATOM 4874 C CA . THR C 1 137 ? -17.563 -15.043 -37.830 1.00 30.13 137 THR C CA 1
ATOM 4875 C C . THR C 1 137 ? -17.062 -14.752 -39.239 1.00 31.75 137 THR C C 1
ATOM 4876 O O . THR C 1 137 ? -17.448 -13.755 -39.851 1.00 33.12 137 THR C O 1
ATOM 4880 N N . ASP C 1 138 ? -16.182 -15.609 -39.739 1.00 31.20 138 ASP C N 1
ATOM 4881 C CA . ASP C 1 138 ? -15.692 -15.479 -41.123 1.00 29.50 138 ASP C CA 1
ATOM 4882 C C . ASP C 1 138 ? -16.599 -16.247 -42.074 1.00 31.63 138 ASP C C 1
ATOM 4883 O O . ASP C 1 138 ? -17.178 -17.265 -41.717 1.00 32.59 138 ASP C O 1
ATOM 4888 N N . ILE C 1 139 ? -16.709 -15.762 -43.308 1.00 32.32 139 ILE C N 1
ATOM 4889 C CA . ILE C 1 139 ? -17.325 -16.541 -44.364 1.00 33.23 139 ILE C CA 1
ATOM 4890 C C . ILE C 1 139 ? -16.210 -16.998 -45.290 1.00 32.81 139 ILE C C 1
ATOM 4891 O O . ILE C 1 139 ? -15.402 -16.189 -45.745 1.00 31.77 139 ILE C O 1
ATOM 4896 N N . MET C 1 140 ? -16.152 -18.303 -45.528 1.00 31.60 140 MET C N 1
ATOM 4897 C CA . MET C 1 140 ? -15.069 -18.904 -46.283 1.00 31.38 140 MET C CA 1
ATOM 4898 C C . MET C 1 140 ? -15.616 -19.455 -47.587 1.00 30.68 140 MET C C 1
ATOM 4899 O O . MET C 1 140 ? -16.575 -20.228 -47.580 1.00 33.88 140 MET C O 1
ATOM 4904 N N . ALA C 1 141 ? -15.014 -19.053 -48.700 1.00 31.94 141 ALA C N 1
ATOM 4905 C CA . ALA C 1 141 ? -15.273 -19.707 -49.972 1.00 29.76 141 ALA C CA 1
ATOM 4906 C C . ALA C 1 141 ? -14.211 -20.789 -50.112 1.00 31.47 141 ALA C C 1
ATOM 4907 O O . ALA C 1 141 ? -13.126 -20.542 -50.635 1.00 35.69 141 ALA C O 1
ATOM 4909 N N . GLY C 1 142 ? -14.511 -21.983 -49.610 1.00 35.27 142 GLY C N 1
ATOM 4910 C CA . GLY C 1 142 ? -13.528 -23.058 -49.554 1.00 34.50 142 GLY C CA 1
ATOM 4911 C C . GLY C 1 142 ? -12.383 -22.669 -48.648 1.00 34.63 142 GLY C C 1
ATOM 4912 O O . GLY C 1 142 ? -12.597 -22.215 -47.539 1.00 34.16 142 GLY C O 1
ATOM 4913 N N . GLU C 1 143 ? -11.156 -22.810 -49.133 1.00 35.15 143 GLU C N 1
ATOM 4914 C CA . GLU C 1 143 ? -9.984 -22.479 -48.327 1.00 35.60 143 GLU C CA 1
ATOM 4915 C C . GLU C 1 143 ? -9.784 -20.982 -48.053 1.00 32.86 143 GLU C C 1
ATOM 4916 O O . GLU C 1 143 ? -8.944 -20.621 -47.228 1.00 33.55 143 GLU C O 1
ATOM 4922 N N . LYS C 1 144 ? -10.563 -20.130 -48.714 1.00 31.20 144 LYS C N 1
ATOM 4923 C CA . LYS C 1 144 ? -10.306 -18.682 -48.726 1.00 32.15 144 LYS C CA 1
ATOM 4924 C C . LYS C 1 144 ? -11.332 -17.840 -47.961 1.00 32.59 144 LYS C C 1
ATOM 4925 O O . LYS C 1 144 ? -12.540 -18.008 -48.148 1.00 34.04 144 LYS C O 1
ATOM 4931 N N . LYS C 1 145 ? -10.843 -16.911 -47.132 1.00 33.17 145 LYS C N 1
ATOM 4932 C CA . LYS C 1 145 ? -11.699 -15.928 -46.466 1.00 31.71 145 LYS C CA 1
ATOM 4933 C C . LYS C 1 145 ? -12.101 -14.823 -47.445 1.00 32.22 145 LYS C C 1
ATOM 4934 O O . LYS C 1 145 ? -11.243 -14.225 -48.107 1.00 35.02 145 LYS C O 1
ATOM 4940 N N . ILE C 1 146 ? -13.405 -14.558 -47.544 1.00 32.01 146 ILE C N 1
ATOM 4941 C CA . ILE C 1 146 ? -13.913 -13.472 -48.398 1.00 33.61 146 ILE C CA 1
ATOM 4942 C C . ILE C 1 146 ? -14.663 -12.390 -47.619 1.00 33.55 146 ILE C C 1
ATOM 4943 O O . ILE C 1 146 ? -14.968 -11.329 -48.159 1.00 32.73 146 ILE C O 1
ATOM 4948 N N . MET C 1 147 ? -14.969 -12.664 -46.355 1.00 31.87 147 MET C N 1
ATOM 4949 C CA . MET C 1 147 ? -15.764 -11.738 -45.555 1.00 33.16 147 MET C CA 1
ATOM 4950 C C . MET C 1 147 ? -15.476 -11.972 -44.086 1.00 28.97 147 MET C C 1
ATOM 4951 O O . MET C 1 147 ? -15.270 -13.111 -43.677 1.00 30.74 147 MET C O 1
ATOM 4956 N N . GLY C 1 148 ? -15.473 -10.893 -43.299 1.00 30.36 148 GLY C N 1
ATOM 4957 C CA . GLY C 1 148 ? -15.414 -10.994 -41.841 1.00 28.78 148 GLY C CA 1
ATOM 4958 C C . GLY C 1 148 ? -16.505 -10.166 -41.181 1.00 29.79 148 GLY C C 1
ATOM 4959 O O . GLY C 1 148 ? -17.065 -9.262 -41.793 1.00 30.66 148 GLY C O 1
ATOM 4960 N N . ALA C 1 149 ? -16.805 -10.449 -39.921 1.00 30.30 149 ALA C N 1
ATOM 4961 C CA . ALA C 1 149 ? -17.896 -9.736 -39.267 1.00 29.38 149 ALA C CA 1
ATOM 4962 C C . ALA C 1 149 ? -17.671 -9.546 -37.774 1.00 31.97 149 ALA C C 1
ATOM 4963 O O . ALA C 1 149 ? -16.855 -10.229 -37.155 1.00 32.57 149 ALA C O 1
ATOM 4965 N N . ALA C 1 150 ? -18.384 -8.587 -37.201 1.00 30.74 150 ALA C N 1
ATOM 4966 C CA . ALA C 1 150 ? -18.340 -8.396 -35.754 1.00 27.87 150 ALA C CA 1
ATOM 4967 C C . ALA C 1 150 ? -19.716 -7.936 -35.328 1.00 26.46 150 ALA C C 1
ATOM 4968 O O . ALA C 1 150 ? -20.552 -7.622 -36.150 1.00 27.19 150 ALA C O 1
ATOM 4970 N N . GLY C 1 151 ? -19.999 -7.914 -34.038 1.00 24.46 151 GLY C N 1
ATOM 4971 C CA . GLY C 1 151 ? -21.307 -7.442 -33.670 1.00 25.84 151 GLY C CA 1
ATOM 4972 C C . GLY C 1 151 ? -21.339 -7.104 -32.203 1.00 28.13 151 GLY C C 1
ATOM 4973 O O . GLY C 1 151 ? -20.318 -7.197 -31.517 1.00 32.98 151 GLY C O 1
ATOM 4974 N N . ALA C 1 152 ? -22.511 -6.685 -31.738 1.00 28.24 152 ALA C N 1
ATOM 4975 C CA . ALA C 1 152 ? -22.707 -6.339 -30.334 1.00 28.83 152 ALA C CA 1
ATOM 4976 C C . ALA C 1 152 ? -24.159 -6.531 -29.998 1.00 32.61 152 ALA C C 1
ATOM 4977 O O . ALA C 1 152 ? -25.013 -6.504 -30.890 1.00 34.15 152 ALA C O 1
ATOM 4979 N N . MET C 1 153 ? -24.451 -6.726 -28.716 1.00 34.12 153 MET C N 1
ATOM 4980 C CA . MET C 1 153 ? -25.825 -6.900 -28.261 1.00 39.39 153 MET C CA 1
ATOM 4981 C C . MET C 1 153 ? -26.125 -6.008 -27.061 1.00 36.08 153 MET C C 1
ATOM 4982 O O . MET C 1 153 ? -25.256 -5.278 -26.585 1.00 36.56 153 MET C O 1
ATOM 4987 N N . ARG C 1 154 ? -27.361 -6.074 -26.576 1.00 36.64 154 ARG C N 1
ATOM 4988 C CA . ARG C 1 154 ? -27.992 -4.930 -25.929 1.00 37.56 154 ARG C CA 1
ATOM 4989 C C . ARG C 1 154 ? -29.472 -5.190 -25.669 1.00 34.87 154 ARG C C 1
ATOM 4990 O O . ARG C 1 154 ? -30.271 -5.269 -26.601 0.0000 53.12 154 ARG C O 1
ATOM 4998 N N . LYS C 1 155 ? -29.829 -5.322 -24.396 1.00 38.59 155 LYS C N 1
ATOM 4999 C CA . LYS C 1 155 ? -31.229 -5.314 -23.988 1.00 37.95 155 LYS C CA 1
ATOM 5000 C C . LYS C 1 155 ? -32.087 -4.529 -24.975 1.00 37.50 155 LYS C C 1
ATOM 5001 O O . LYS C 1 155 ? -32.201 -3.307 -24.878 1.00 37.73 155 LYS C O 1
ATOM 5003 N N . GLY C 1 156 ? -32.687 -5.239 -25.925 1.00 36.99 156 GLY C N 1
ATOM 5004 C CA . GLY C 1 156 ? -33.577 -4.617 -26.902 1.00 34.63 156 GLY C CA 1
ATOM 5005 C C . GLY C 1 156 ? -33.140 -4.639 -28.357 1.00 36.68 156 GLY C C 1
ATOM 5006 O O . GLY C 1 156 ? -33.986 -4.630 -29.254 1.00 35.41 156 GLY C O 1
ATOM 5007 N N . ALA C 1 157 ? -31.831 -4.668 -28.587 1.00 34.65 157 ALA C N 1
ATOM 5008 C CA . ALA C 1 157 ? -31.284 -4.462 -29.923 1.00 35.45 157 ALA C CA 1
ATOM 5009 C C . ALA C 1 157 ? -29.999 -5.259 -30.121 1.00 33.95 157 ALA C C 1
ATOM 5010 O O . ALA C 1 157 ? -29.267 -5.522 -29.167 1.00 35.45 157 ALA C O 1
ATOM 5012 N N . LYS C 1 158 ? -29.732 -5.642 -31.366 1.00 33.54 158 LYS C N 1
ATOM 5013 C CA . LYS C 1 158 ? -28.466 -6.273 -31.718 1.00 31.53 158 LYS C CA 1
ATOM 5014 C C . LYS C 1 158 ? -27.848 -5.618 -32.949 1.00 33.61 158 LYS C C 1
ATOM 5015 O O . LYS C 1 158 ? -28.559 -5.147 -33.837 1.00 35.07 158 LYS C O 1
ATOM 5021 N N . LEU C 1 159 ? -26.520 -5.591 -32.995 1.00 33.90 159 LEU C N 1
ATOM 5022 C CA . LEU C 1 159 ? -25.803 -5.099 -34.165 1.00 33.16 159 LEU C CA 1
ATOM 5023 C C . LEU C 1 159 ? -24.910 -6.182 -34.762 1.00 32.04 159 LEU C C 1
ATOM 5024 O O . LEU C 1 159 ? -24.172 -6.855 -34.044 1.00 28.66 159 LEU C O 1
ATOM 5029 N N . TRP C 1 160 ? -24.983 -6.343 -36.079 1.00 30.26 160 TRP C N 1
ATOM 5030 C CA . TRP C 1 160 ? -24.047 -7.197 -36.799 1.00 29.59 160 TRP C CA 1
ATOM 5031 C C . TRP C 1 160 ? -23.581 -6.537 -38.092 1.00 30.02 160 TRP C C 1
ATOM 5032 O O . TRP C 1 160 ? -24.391 -6.210 -38.961 1.00 31.35 160 TRP C O 1
ATOM 5043 N N . HIS C 1 161 ? -22.272 -6.343 -38.214 1.00 29.06 161 HIS C N 1
ATOM 5044 C CA . HIS C 1 161 ? -21.706 -5.625 -39.350 1.00 30.62 161 HIS C CA 1
ATOM 5045 C C . HIS C 1 161 ? -20.433 -6.299 -39.850 1.00 30.12 161 HIS C C 1
ATOM 5046 O O . HIS C 1 161 ? -19.767 -7.018 -39.106 1.00 31.71 161 HIS C O 1
ATOM 5053 N N . ALA C 1 162 ? -20.102 -6.062 -41.115 1.00 31.44 162 ALA C N 1
ATOM 5054 C CA . ALA C 1 162 ? -19.509 -7.093 -41.958 1.00 30.98 162 ALA C CA 1
ATOM 5055 C C . ALA C 1 162 ? -18.824 -6.484 -43.176 1.00 31.40 162 ALA C C 1
ATOM 5056 O O . ALA C 1 162 ? -19.379 -5.609 -43.840 1.00 29.31 162 ALA C O 1
ATOM 5058 N N . ALA C 1 163 ? -17.613 -6.951 -43.463 1.00 29.91 163 ALA C N 1
ATOM 5059 C CA . ALA C 1 163 ? -16.794 -6.358 -44.500 1.00 32.67 163 ALA C CA 1
ATOM 5060 C C . ALA C 1 163 ? -16.473 -7.440 -45.523 1.00 34.00 163 ALA C C 1
ATOM 5061 O O . ALA C 1 163 ? -15.781 -8.410 -45.206 1.00 33.58 163 ALA C O 1
ATOM 5063 N N . MET C 1 164 ? -16.983 -7.274 -46.743 1.00 33.08 164 MET C N 1
ATOM 5064 C CA . MET C 1 164 ? -16.823 -8.277 -47.785 1.00 34.76 164 MET C CA 1
ATOM 5065 C C . MET C 1 164 ? -15.849 -7.797 -48.830 1.00 34.37 164 MET C C 1
ATOM 5066 O O . MET C 1 164 ? -15.959 -6.667 -49.326 1.00 36.98 164 MET C O 1
ATOM 5071 N N . LEU C 1 165 ? -14.909 -8.668 -49.181 1.00 34.57 165 LEU C N 1
ATOM 5072 C CA . LEU C 1 165 ? -13.918 -8.362 -50.207 1.00 32.11 165 LEU C CA 1
ATOM 5073 C C . LEU C 1 165 ? -14.461 -8.681 -51.601 1.00 32.99 165 LEU C C 1
ATOM 5074 O O . LEU C 1 165 ? -14.638 -9.844 -51.947 1.00 32.60 165 LEU C O 1
ATOM 5079 N N . VAL C 1 166 ? -14.731 -7.655 -52.404 1.00 34.13 166 VAL C N 1
ATOM 5080 C CA . VAL C 1 166 ? -15.261 -7.894 -53.754 1.00 33.68 166 VAL C CA 1
ATOM 5081 C C . VAL C 1 166 ? -14.204 -7.662 -54.817 1.00 34.23 166 VAL C C 1
ATOM 5082 O O . VAL C 1 166 ? -13.955 -8.526 -55.670 1.00 34.32 166 VAL C O 1
ATOM 5086 N N . HIS C 1 167 ? -13.574 -6.494 -54.774 1.00 33.41 167 HIS C N 1
ATOM 5087 C CA . HIS C 1 167 ? -12.467 -6.233 -55.685 1.00 37.31 167 HIS C CA 1
ATOM 5088 C C . HIS C 1 167 ? -11.429 -5.353 -55.018 1.00 36.27 167 HIS C C 1
ATOM 5089 O O . HIS C 1 167 ? -10.929 -4.394 -55.607 1.00 36.81 167 HIS C O 1
ATOM 5096 N N . THR C 1 168 ? -11.115 -5.712 -53.776 1.00 34.99 168 THR C N 1
ATOM 5097 C CA . THR C 1 168 ? -10.163 -4.992 -52.948 1.00 35.57 168 THR C CA 1
ATOM 5098 C C . THR C 1 168 ? -8.735 -5.302 -53.375 1.00 35.39 168 THR C C 1
ATOM 5099 O O . THR C 1 168 ? -8.442 -6.400 -53.847 1.00 34.36 168 THR C O 1
ATOM 5103 N N . ASP C 1 169 ? -7.845 -4.335 -53.198 1.00 34.10 169 ASP C N 1
ATOM 5104 C CA . ASP C 1 169 ? -6.424 -4.565 -53.420 1.00 33.78 169 ASP C CA 1
ATOM 5105 C C . ASP C 1 169 ? -5.857 -5.473 -52.323 1.00 35.86 169 ASP C C 1
ATOM 5106 O O . ASP C 1 169 ? -5.497 -4.993 -51.245 1.00 34.85 169 ASP C O 1
ATOM 5111 N N . LEU C 1 170 ? -5.782 -6.770 -52.604 1.00 35.26 170 LEU C N 1
ATOM 5112 C CA . LEU C 1 170 ? -5.469 -7.759 -51.580 1.00 39.10 170 LEU C CA 1
ATOM 5113 C C . LEU C 1 170 ? -4.009 -7.664 -51.150 1.00 39.15 170 LEU C C 1
ATOM 5114 O O . LEU C 1 170 ? -3.635 -8.141 -50.078 1.00 37.81 170 LEU C O 1
ATOM 5119 N N . ASP C 1 171 ? -3.188 -7.044 -51.991 1.00 39.01 171 ASP C N 1
ATOM 5120 C CA . ASP C 1 171 ? -1.766 -6.896 -51.705 1.00 39.37 171 ASP C CA 1
ATOM 5121 C C . ASP C 1 171 ? -1.520 -5.781 -50.694 1.00 38.02 171 ASP C C 1
ATOM 5122 O O . ASP C 1 171 ? -0.785 -5.962 -49.724 1.00 38.48 171 ASP C O 1
ATOM 5127 N N . MET C 1 172 ? -2.140 -4.629 -50.928 1.00 38.19 172 MET C N 1
ATOM 5128 C CA . MET C 1 172 ? -2.165 -3.558 -49.940 1.00 39.90 172 MET C CA 1
ATOM 5129 C C . MET C 1 172 ? -2.752 -4.041 -48.618 1.00 39.07 172 MET C C 1
ATOM 5130 O O . MET C 1 172 ? -2.275 -3.673 -47.544 1.00 41.96 172 MET C O 1
ATOM 5135 N N . LEU C 1 173 ? -3.789 -4.868 -48.703 1.00 39.69 173 LEU C N 1
ATOM 5136 C CA . LEU C 1 173 ? -4.393 -5.464 -47.518 1.00 37.84 173 LEU C CA 1
ATOM 5137 C C . LEU C 1 173 ? -3.358 -6.222 -46.693 1.00 39.87 173 LEU C C 1
ATOM 5138 O O . LEU C 1 173 ? -3.288 -6.067 -45.474 1.00 38.49 173 LEU C O 1
ATOM 5143 N N . SER C 1 174 ? -2.556 -7.040 -47.366 1.00 40.49 174 SER C N 1
ATOM 5144 C CA . SER C 1 174 ? -1.568 -7.876 -46.688 1.00 41.93 174 SER C CA 1
ATOM 5145 C C . SER C 1 174 ? -0.398 -7.061 -46.137 1.00 40.71 174 SER C C 1
ATOM 5146 O O . SER C 1 174 ? 0.285 -7.502 -45.226 1.00 41.52 174 SER C O 1
ATOM 5149 N N . ALA C 1 175 ? -0.174 -5.874 -46.695 1.00 40.62 175 ALA C N 1
ATOM 5150 C CA . ALA C 1 175 ? 0.951 -5.029 -46.298 1.00 40.79 175 ALA C CA 1
ATOM 5151 C C . ALA C 1 175 ? 0.669 -4.207 -45.040 1.00 42.61 175 ALA C C 1
ATOM 5152 O O . ALA C 1 175 ? 1.540 -4.085 -44.172 1.00 41.82 175 ALA C O 1
ATOM 5154 N N . VAL C 1 176 ? -0.535 -3.652 -44.948 1.00 41.52 176 VAL C N 1
ATOM 5155 C CA . VAL C 1 176 ? -0.887 -2.764 -43.847 1.00 40.97 176 VAL C CA 1
ATOM 5156 C C . VAL C 1 176 ? -1.014 -3.534 -42.536 1.00 40.27 176 VAL C C 1
ATOM 5157 O O . VAL C 1 176 ? -0.668 -3.025 -41.470 1.00 41.23 176 VAL C O 1
ATOM 5161 N N . LEU C 1 177 ? -1.513 -4.763 -42.624 1.00 41.43 177 LEU C N 1
ATOM 5162 C CA . LEU C 1 177 ? -2.015 -5.471 -41.453 1.00 43.16 177 LEU C CA 1
ATOM 5163 C C . LEU C 1 177 ? -0.888 -6.185 -40.715 1.00 45.63 177 LEU C C 1
ATOM 5164 O O . LEU C 1 177 ? 0.045 -6.697 -41.333 1.00 46.98 177 LEU C O 1
ATOM 5169 N N . LYS C 1 178 ? -0.981 -6.215 -39.389 1.00 49.18 178 LYS C N 1
ATOM 5170 C CA . LYS C 1 178 ? -0.025 -6.951 -38.571 1.00 51.83 178 LYS C CA 1
ATOM 5171 C C . LYS C 1 178 ? 1.350 -6.292 -38.602 1.00 53.28 178 LYS C C 1
ATOM 5172 O O . LYS C 1 178 ? 1.531 -5.185 -38.096 1.00 55.71 178 LYS C O 1
ATOM 5174 N N . SER C 1 191 ? 1.628 -16.103 -45.927 1.00 53.55 191 SER C N 1
ATOM 5175 C CA . SER C 1 191 ? 1.207 -14.717 -46.099 1.00 55.22 191 SER C CA 1
ATOM 5176 C C . SER C 1 191 ? -0.298 -14.570 -45.904 1.00 55.16 191 SER C C 1
ATOM 5177 O O . SER C 1 191 ? -1.084 -15.330 -46.469 1.00 55.38 191 SER C O 1
ATOM 5179 N N . THR C 1 192 ? -0.692 -13.587 -45.100 1.00 55.17 192 THR C N 1
ATOM 5180 C CA . THR C 1 192 ? -2.050 -13.060 -45.143 1.00 53.93 192 THR C CA 1
ATOM 5181 C C . THR C 1 192 ? -2.584 -13.024 -46.571 1.00 52.69 192 THR C C 1
ATOM 5182 O O . THR C 1 192 ? -3.708 -13.449 -46.835 1.00 50.51 192 THR C O 1
ATOM 5186 N N . ARG C 1 193 ? -1.769 -12.515 -47.489 1.00 20.00 193 ARG C N 1
ATOM 5187 C CA . ARG C 1 193 ? -2.153 -12.431 -48.893 1.00 20.00 193 ARG C CA 1
ATOM 5188 C C . ARG C 1 193 ? -2.657 -13.775 -49.408 1.00 20.00 193 ARG C C 1
ATOM 5189 O O . ARG C 1 193 ? -3.466 -13.832 -50.334 1.00 47.74 193 ARG C O 1
ATOM 5191 N N . GLU C 1 194 ? -2.173 -14.854 -48.801 1.00 46.46 194 GLU C N 1
ATOM 5192 C CA . GLU C 1 194 ? -2.495 -16.200 -49.261 1.00 46.14 194 GLU C CA 1
ATOM 5193 C C . GLU C 1 194 ? -3.853 -16.652 -48.736 1.00 45.87 194 GLU C C 1
ATOM 5194 O O . GLU C 1 194 ? -4.494 -17.529 -49.316 1.00 48.11 194 GLU C O 1
ATOM 5196 N N . ARG C 1 195 ? -4.287 -16.048 -47.634 1.00 44.67 195 ARG C N 1
ATOM 5197 C CA . ARG C 1 195 ? -5.469 -16.534 -46.898 1.00 42.95 195 ARG C CA 1
ATOM 5198 C C . ARG C 1 195 ? -6.793 -15.925 -47.359 1.00 40.48 195 ARG C C 1
ATOM 5199 O O . ARG C 1 195 ? -7.872 -16.441 -47.034 1.00 34.36 195 ARG C O 1
ATOM 5207 N N . VAL C 1 196 ? -6.711 -14.826 -48.108 1.00 38.78 196 VAL C N 1
ATOM 5208 C CA . VAL C 1 196 ? -7.892 -14.055 -48.488 1.00 35.15 196 VAL C CA 1
ATOM 5209 C C . VAL C 1 196 ? -8.103 -14.057 -49.987 1.00 36.07 196 VAL C C 1
ATOM 5210 O O . VAL C 1 196 ? -7.161 -14.264 -50.751 1.00 34.95 196 VAL C O 1
ATOM 5214 N N . ALA C 1 197 ? -9.341 -13.809 -50.402 1.00 35.22 197 ALA C N 1
ATOM 5215 C CA . ALA C 1 197 ? -9.670 -13.713 -51.811 1.00 35.96 197 ALA C CA 1
ATOM 5216 C C . ALA C 1 197 ? -10.827 -12.748 -52.006 1.00 35.50 197 ALA C C 1
ATOM 5217 O O . ALA C 1 197 ? -11.578 -12.477 -51.069 1.00 35.19 197 ALA C O 1
ATOM 5219 N N . ASN C 1 198 ? -10.957 -12.223 -53.222 1.00 33.50 198 ASN C N 1
ATOM 5220 C CA . ASN C 1 198 ? -12.063 -11.348 -53.565 1.00 33.55 198 ASN C CA 1
ATOM 5221 C C . ASN C 1 198 ? -13.208 -12.171 -54.110 1.00 34.42 198 ASN C C 1
ATOM 5222 O O . ASN C 1 198 ? -13.002 -13.255 -54.657 1.00 34.44 198 ASN C O 1
ATOM 5227 N N . VAL C 1 199 ? -14.419 -11.648 -53.979 1.00 33.83 199 VAL C N 1
ATOM 5228 C CA . VAL C 1 199 ? -15.565 -12.296 -54.571 1.00 35.03 199 VAL C CA 1
ATOM 5229 C C . VAL C 1 199 ? -15.368 -12.385 -56.082 1.00 36.89 199 VAL C C 1
ATOM 5230 O O . VAL C 1 199 ? -15.719 -13.389 -56.710 1.00 40.12 199 VAL C O 1
ATOM 5234 N N . THR C 1 200 ? -14.785 -11.344 -56.666 1.00 36.25 200 THR C N 1
ATOM 5235 C CA . THR C 1 200 ? -14.534 -11.359 -58.116 1.00 34.99 200 THR C CA 1
ATOM 5236 C C . THR C 1 200 ? -13.479 -12.401 -58.514 1.00 36.92 200 THR C C 1
ATOM 5237 O O . THR C 1 200 ? -13.311 -12.685 -59.697 1.00 36.01 200 THR C O 1
ATOM 5241 N N . ASP C 1 201 ? -12.778 -12.975 -57.536 1.00 38.22 201 ASP C N 1
ATOM 5242 C CA . ASP C 1 201 ? -11.811 -14.042 -57.824 1.00 40.22 201 ASP C CA 1
ATOM 5243 C C . ASP C 1 201 ? -12.522 -15.336 -58.212 1.00 42.04 201 ASP C C 1
ATOM 5244 O O . ASP C 1 201 ? -11.920 -16.224 -58.816 1.00 44.17 201 ASP C O 1
ATOM 5249 N N . PHE C 1 202 ? -13.795 -15.450 -57.837 1.00 43.26 202 PHE C N 1
ATOM 5250 C CA . PHE C 1 202 ? -14.583 -16.647 -58.126 1.00 42.77 202 PHE C CA 1
ATOM 5251 C C . PHE C 1 202 ? -15.573 -16.404 -59.255 1.00 43.40 202 PHE C C 1
ATOM 5252 O O . PHE C 1 202 ? -15.662 -17.200 -60.190 1.00 43.58 202 PHE C O 1
ATOM 5260 N N . VAL C 1 203 ? -16.308 -15.297 -59.159 1.00 41.83 203 VAL C N 1
ATOM 5261 C CA . VAL C 1 203 ? -17.351 -14.966 -60.121 1.00 40.70 203 VAL C CA 1
ATOM 5262 C C . VAL C 1 203 ? -17.171 -13.546 -60.674 1.00 40.96 203 VAL C C 1
ATOM 5263 O O . VAL C 1 203 ? -16.586 -12.686 -60.021 1.00 41.69 203 VAL C O 1
ATOM 5267 N N . ASP C 1 204 ? -17.654 -13.315 -61.893 1.00 41.35 204 ASP C N 1
ATOM 5268 C CA . ASP C 1 204 ? -17.547 -12.012 -62.546 1.00 41.09 204 ASP C CA 1
ATOM 5269 C C . ASP C 1 204 ? -18.764 -11.145 -62.205 1.00 40.50 204 ASP C C 1
ATOM 5270 O O . ASP C 1 204 ? -19.783 -11.203 -62.883 1.00 40.43 204 ASP C O 1
ATOM 5275 N N . VAL C 1 205 ? -18.662 -10.355 -61.139 1.00 41.38 205 VAL C N 1
ATOM 5276 C CA . VAL C 1 205 ? -19.774 -9.502 -60.713 1.00 38.83 205 VAL C CA 1
ATOM 5277 C C . VAL C 1 205 ? -19.306 -8.106 -60.293 1.00 39.03 205 VAL C C 1
ATOM 5278 O O . VAL C 1 205 ? -18.123 -7.889 -60.022 1.00 40.31 205 VAL C O 1
ATOM 5282 N N . SER C 1 206 ? -20.242 -7.164 -60.257 1.00 36.86 206 SER C N 1
ATOM 5283 C CA . SER C 1 206 ? -19.965 -5.830 -59.743 1.00 38.36 206 SER C CA 1
ATOM 5284 C C . SER C 1 206 ? -20.342 -5.732 -58.271 1.00 37.84 206 SER C C 1
ATOM 5285 O O . SER C 1 206 ? -20.750 -6.717 -57.656 1.00 37.42 206 SER C O 1
ATOM 5288 N N . ILE C 1 207 ? -20.201 -4.535 -57.710 1.00 39.95 207 ILE C N 1
ATOM 5289 C CA . ILE C 1 207 ? -20.438 -4.323 -56.289 1.00 40.44 207 ILE C CA 1
ATOM 5290 C C . ILE C 1 207 ? -21.821 -3.724 -56.063 1.00 40.53 207 ILE C C 1
ATOM 5291 O O . ILE C 1 207 ? -22.296 -3.639 -54.931 1.00 39.53 207 ILE C O 1
ATOM 5296 N N . ASP C 1 208 ? -22.462 -3.312 -57.152 1.00 38.65 208 ASP C N 1
ATOM 5297 C CA . ASP C 1 208 ? -23.915 -3.352 -57.245 1.00 39.08 208 ASP C CA 1
ATOM 5298 C C . ASP C 1 208 ? -24.452 -4.778 -57.170 1.00 38.25 208 ASP C C 1
ATOM 5299 O O . ASP C 1 208 ? -25.227 -5.106 -56.272 1.00 35.92 208 ASP C O 1
ATOM 5304 N N . GLU C 1 209 ? -24.041 -5.624 -58.111 1.00 38.19 209 GLU C N 1
ATOM 5305 C CA . GLU C 1 209 ? -24.593 -6.972 -58.187 1.00 38.56 209 GLU C CA 1
ATOM 5306 C C . GLU C 1 209 ? -24.515 -7.677 -56.836 1.00 38.52 209 GLU C C 1
ATOM 5307 O O . GLU C 1 209 ? -25.470 -8.325 -56.407 1.00 40.23 209 GLU C O 1
ATOM 5313 N N . VAL C 1 210 ? -23.372 -7.545 -56.171 1.00 37.35 210 VAL C N 1
ATOM 5314 C CA . VAL C 1 210 ? -23.170 -8.161 -54.862 1.00 34.92 210 VAL C CA 1
ATOM 5315 C C . VAL C 1 210 ? -24.142 -7.583 -53.836 1.00 34.59 210 VAL C C 1
ATOM 5316 O O . VAL C 1 210 ? -24.788 -8.331 -53.113 1.00 36.12 210 VAL C O 1
ATOM 5320 N N . ARG C 1 211 ? -24.253 -6.255 -53.782 1.00 33.54 211 ARG C N 1
ATOM 5321 C CA . ARG C 1 211 ? -25.185 -5.601 -52.856 1.00 35.15 211 ARG C CA 1
ATOM 5322 C C . ARG C 1 211 ? -26.613 -6.095 -53.079 1.00 34.81 211 ARG C C 1
ATOM 5323 O O . ARG C 1 211 ? -27.332 -6.411 -52.132 1.00 35.28 211 ARG C O 1
ATOM 5331 N N . ASN C 1 212 ? -27.017 -6.158 -54.344 1.00 36.01 212 ASN C N 1
ATOM 5332 C CA . ASN C 1 212 ? -28.351 -6.625 -54.699 1.00 37.05 212 ASN C CA 1
ATOM 5333 C C . ASN C 1 212 ? -28.603 -8.057 -54.238 1.00 37.25 212 ASN C C 1
ATOM 5334 O O . ASN C 1 212 ? -29.663 -8.367 -53.695 1.00 40.28 212 ASN C O 1
ATOM 5339 N N . ALA C 1 213 ? -27.621 -8.925 -54.457 1.00 35.84 213 ALA C N 1
ATOM 5340 C CA . ALA C 1 213 ? -27.727 -10.320 -54.046 1.00 36.42 213 ALA C CA 1
ATOM 5341 C C . ALA C 1 213 ? -27.873 -10.440 -52.533 1.00 35.30 213 ALA C C 1
ATOM 5342 O O . ALA C 1 213 ? -28.523 -11.359 -52.034 1.00 36.38 213 ALA C O 1
ATOM 5344 N N . LEU C 1 214 ? -27.265 -9.507 -51.809 1.00 36.24 214 LEU C N 1
ATOM 5345 C CA . LEU C 1 214 ? -27.318 -9.512 -50.352 1.00 36.00 214 LEU C CA 1
ATOM 5346 C C . LEU C 1 214 ? -28.654 -8.978 -49.847 1.00 36.62 214 LEU C C 1
ATOM 5347 O O . LEU C 1 214 ? -29.208 -9.488 -48.872 1.00 38.46 214 LEU C O 1
ATOM 5352 N N . ILE C 1 215 ? -29.166 -7.950 -50.515 1.00 38.44 215 ILE C N 1
ATOM 5353 C CA . ILE C 1 215 ? -30.523 -7.476 -50.270 1.00 39.58 215 ILE C CA 1
ATOM 5354 C C . ILE C 1 215 ? -31.542 -8.589 -50.487 1.00 39.94 215 ILE C C 1
ATOM 5355 O O . ILE C 1 215 ? -32.526 -8.695 -49.755 1.00 40.72 215 ILE C O 1
ATOM 5360 N N . ARG C 1 216 ? -31.300 -9.418 -51.498 1.00 41.22 216 ARG C N 1
ATOM 5361 C CA . ARG C 1 216 ? -32.193 -10.527 -51.810 1.00 39.94 216 ARG C CA 1
ATOM 5362 C C . ARG C 1 216 ? -32.081 -11.635 -50.768 1.00 41.14 216 ARG C C 1
ATOM 5363 O O . ARG C 1 216 ? -33.087 -12.111 -50.243 1.00 42.69 216 ARG C O 1
ATOM 5371 N N . GLY C 1 217 ? -30.850 -12.041 -50.473 1.00 39.82 217 GLY C N 1
ATOM 5372 C CA . GLY C 1 217 ? -30.607 -13.113 -49.518 1.00 38.17 217 GLY C CA 1
ATOM 5373 C C . GLY C 1 217 ? -31.080 -12.764 -48.118 1.00 36.50 217 GLY C C 1
ATOM 5374 O O . GLY C 1 217 ? -31.720 -13.572 -47.453 1.00 36.04 217 GLY C O 1
ATOM 5375 N N . PHE C 1 218 ? -30.756 -11.559 -47.663 1.00 37.17 218 PHE C N 1
ATOM 5376 C CA . PHE C 1 218 ? -31.171 -11.132 -46.331 1.00 36.26 218 PHE C CA 1
ATOM 5377 C C . PHE C 1 218 ? -32.680 -11.003 -46.261 1.00 36.89 218 PHE C C 1
ATOM 5378 O O . PHE C 1 218 ? -33.292 -11.398 -45.272 1.00 36.71 218 PHE C O 1
ATOM 5386 N N . SER C 1 219 ? -33.283 -10.466 -47.318 1.00 38.17 219 SER C N 1
ATOM 5387 C CA . SER C 1 219 ? -34.734 -10.350 -47.381 1.00 40.14 219 SER C CA 1
ATOM 5388 C C . SER C 1 219 ? -35.405 -11.708 -47.227 1.00 41.38 219 SER C C 1
ATOM 5389 O O . SER C 1 219 ? -36.244 -11.899 -46.345 1.00 44.50 219 SER C O 1
ATOM 5392 N N . GLU C 1 220 ? -35.019 -12.651 -48.081 1.00 44.69 220 GLU C N 1
ATOM 5393 C CA . GLU C 1 220 ? -35.588 -13.996 -48.068 1.00 45.51 220 GLU C CA 1
ATOM 5394 C C . GLU C 1 220 ? -35.288 -14.760 -46.779 1.00 45.88 220 GLU C C 1
ATOM 5395 O O . GLU C 1 220 ? -36.152 -15.465 -46.260 1.00 46.51 220 GLU C O 1
ATOM 5397 N N . THR C 1 221 ? -34.066 -14.613 -46.266 1.00 43.97 221 THR C N 1
ATOM 5398 C CA . THR C 1 221 ? -33.621 -15.366 -45.093 1.00 40.00 221 THR C CA 1
ATOM 5399 C C . THR C 1 221 ? -34.236 -14.859 -43.799 1.00 40.39 221 THR C C 1
ATOM 5400 O O . THR C 1 221 ? -34.595 -15.654 -42.932 1.00 41.65 221 THR C O 1
ATOM 5404 N N . LEU C 1 222 ? -34.342 -13.541 -43.657 1.00 39.14 222 LEU C N 1
ATOM 5405 C CA . LEU C 1 222 ? -34.898 -12.953 -42.438 1.00 40.49 222 LEU C CA 1
ATOM 5406 C C . LEU C 1 222 ? -36.374 -12.619 -42.628 1.00 40.87 222 LEU C C 1
ATOM 5407 O O . LEU C 1 222 ? -37.000 -12.030 -41.750 1.00 42.32 222 LEU C O 1
ATOM 5412 N N . HIS C 1 223 ? -36.918 -12.986 -43.785 1.00 40.25 223 HIS C N 1
ATOM 5413 C CA . HIS C 1 223 ? -38.284 -12.625 -44.142 1.00 41.98 223 HIS C CA 1
ATOM 5414 C C . HIS C 1 223 ? -38.550 -11.150 -43.859 1.00 42.10 223 HIS C C 1
ATOM 5415 O O . HIS C 1 223 ? -39.367 -10.799 -43.005 1.00 42.97 223 HIS C O 1
ATOM 5422 N N . ILE C 1 224 ? -37.851 -10.284 -44.585 1.00 41.29 224 ILE C N 1
ATOM 5423 C CA . ILE C 1 224 ? -38.048 -8.845 -44.462 1.00 39.41 224 ILE C CA 1
ATOM 5424 C C . ILE C 1 224 ? -38.127 -8.179 -45.831 1.00 39.70 224 ILE C C 1
ATOM 5425 O O . ILE C 1 224 ? -37.267 -8.393 -46.686 1.00 41.80 224 ILE C O 1
ATOM 5430 N N . ASP C 1 225 ? -39.163 -7.372 -46.033 1.00 39.67 225 ASP C N 1
ATOM 5431 C CA . ASP C 1 225 ? -39.222 -6.472 -47.179 1.00 40.59 225 ASP C CA 1
ATOM 5432 C C . ASP C 1 225 ? -38.504 -5.159 -46.887 1.00 39.08 225 ASP C C 1
ATOM 5433 O O . ASP C 1 225 ? -39.093 -4.227 -46.340 1.00 40.58 225 ASP C O 1
ATOM 5438 N N . PHE C 1 226 ? -37.228 -5.093 -47.255 1.00 39.42 226 PHE C N 1
ATOM 5439 C CA . PHE C 1 226 ? -36.445 -3.875 -47.089 1.00 39.82 226 PHE C CA 1
ATOM 5440 C C . PHE C 1 226 ? -36.831 -2.825 -48.125 1.00 40.88 226 PHE C C 1
ATOM 5441 O O . PHE C 1 226 ? -36.782 -3.079 -49.329 1.00 41.79 226 PHE C O 1
ATOM 5449 N N . ARG C 1 227 ? -37.216 -1.645 -47.650 1.00 40.84 227 ARG C N 1
ATOM 5450 C CA . ARG C 1 227 ? -37.556 -0.540 -48.532 1.00 40.93 227 ARG C CA 1
ATOM 5451 C C . ARG C 1 227 ? -36.598 0.611 -48.256 1.00 41.00 227 ARG C C 1
ATOM 5452 O O . ARG C 1 227 ? -36.379 0.981 -47.103 1.00 41.00 227 ARG C O 1
ATOM 5454 N N . GLU C 1 228 ? -36.007 1.159 -49.310 1.00 40.30 228 GLU C N 1
ATOM 5455 C CA . GLU C 1 228 ? -35.042 2.238 -49.146 1.00 40.54 228 GLU C CA 1
ATOM 5456 C C . GLU C 1 228 ? -35.601 3.387 -48.302 1.00 39.67 228 GLU C C 1
ATOM 5457 O O . GLU C 1 228 ? -36.759 3.771 -48.446 1.00 40.60 228 GLU C O 1
ATOM 5463 N N . ASP C 1 229 ? -34.768 3.921 -47.414 1.00 38.90 229 ASP C N 1
ATOM 5464 C CA . ASP C 1 229 ? -35.164 4.999 -46.509 1.00 37.69 229 ASP C CA 1
ATOM 5465 C C . ASP C 1 229 ? -33.959 5.916 -46.247 1.00 38.06 229 ASP C C 1
ATOM 5466 O O . ASP C 1 229 ? -32.839 5.622 -46.691 1.00 35.24 229 ASP C O 1
ATOM 5471 N N . THR C 1 230 ? -34.193 7.012 -45.533 1.00 38.24 230 THR C N 1
ATOM 5472 C CA . THR C 1 230 ? -33.116 7.904 -45.123 1.00 39.09 230 THR C CA 1
ATOM 5473 C C . THR C 1 230 ? -32.959 7.918 -43.606 1.00 38.99 230 THR C C 1
ATOM 5474 O O . THR C 1 230 ? -33.872 7.534 -42.875 1.00 39.81 230 THR C O 1
ATOM 5478 N N . ILE C 1 231 ? -31.797 8.363 -43.140 1.00 39.96 231 ILE C N 1
ATOM 5479 C CA . ILE C 1 231 ? -31.559 8.535 -41.711 1.00 38.46 231 ILE C CA 1
ATOM 5480 C C . ILE C 1 231 ? -32.538 9.536 -41.106 1.00 39.44 231 ILE C C 1
ATOM 5481 O O . ILE C 1 231 ? -32.918 10.514 -41.749 1.00 39.48 231 ILE C O 1
ATOM 5486 N N . THR C 1 232 ? -32.942 9.284 -39.865 1.00 37.50 232 THR C N 1
ATOM 5487 C CA . THR C 1 232 ? -33.769 10.227 -39.122 1.00 39.52 232 THR C CA 1
ATOM 5488 C C . THR C 1 232 ? -32.923 11.335 -38.505 1.00 41.22 232 THR C C 1
ATOM 5489 O O . THR C 1 232 ? -31.711 11.189 -38.347 1.00 40.96 232 THR C O 1
ATOM 5493 N N . GLU C 1 233 ? -33.570 12.443 -38.157 1.00 40.42 233 GLU C N 1
ATOM 5494 C CA . GLU C 1 233 ? -32.915 13.511 -37.411 1.00 40.34 233 GLU C CA 1
ATOM 5495 C C . GLU C 1 233 ? -32.350 12.996 -36.092 1.00 40.15 233 GLU C C 1
ATOM 5496 O O . GLU C 1 233 ? -31.278 13.417 -35.658 1.00 38.89 233 GLU C O 1
ATOM 5498 N N . LYS C 1 234 ? -33.079 12.083 -35.458 1.00 37.76 234 LYS C N 1
ATOM 5499 C CA . LYS C 1 234 ? -32.636 11.484 -34.205 1.00 40.00 234 LYS C CA 1
ATOM 5500 C C . LYS C 1 234 ? -31.316 10.727 -34.378 1.00 40.84 234 LYS C C 1
ATOM 5501 O O . LYS C 1 234 ? -30.392 10.891 -33.582 1.00 43.17 234 LYS C O 1
ATOM 5507 N N . GLU C 1 235 ? -31.239 9.901 -35.416 1.00 38.99 235 GLU C N 1
ATOM 5508 C CA . GLU C 1 235 ? -30.025 9.155 -35.730 1.00 38.19 235 GLU C CA 1
ATOM 5509 C C . GLU C 1 235 ? -28.902 10.080 -36.215 1.00 37.98 235 GLU C C 1
ATOM 5510 O O . GLU C 1 235 ? -27.752 9.943 -35.799 1.00 38.74 235 GLU C O 1
ATOM 5516 N N . GLU C 1 236 ? -29.233 11.015 -37.099 1.00 39.56 236 GLU C N 1
ATOM 5517 C CA . GLU C 1 236 ? -28.242 11.962 -37.601 1.00 41.41 236 GLU C CA 1
ATOM 5518 C C . GLU C 1 236 ? -27.724 12.850 -36.473 1.00 41.66 236 GLU C C 1
ATOM 5519 O O . GLU C 1 236 ? -26.541 13.187 -36.419 1.00 41.76 236 GLU C O 1
ATOM 5525 N N . SER C 1 237 ? -28.629 13.221 -35.575 1.00 41.47 237 SER C N 1
ATOM 5526 C CA . SER C 1 237 ? -28.297 13.981 -34.375 1.00 43.57 237 SER C CA 1
ATOM 5527 C C . SER C 1 237 ? -27.268 13.261 -33.486 1.00 42.59 237 SER C C 1
ATOM 5528 O O . SER C 1 237 ? -26.233 13.826 -33.131 1.00 43.63 237 SER C O 1
ATOM 5531 N N . LEU C 1 238 ? -27.554 12.015 -33.126 1.00 40.27 238 LEU C N 1
ATOM 5532 C CA . LEU C 1 238 ? -26.629 11.237 -32.304 1.00 37.12 238 LEU C CA 1
ATOM 5533 C C . LEU C 1 238 ? -25.286 11.035 -33.016 1.00 35.88 238 LEU C C 1
ATOM 5534 O O . LEU C 1 238 ? -24.226 11.139 -32.402 1.00 34.35 238 LEU C O 1
ATOM 5539 N N . ALA C 1 239 ? -25.346 10.747 -34.312 1.00 33.92 239 ALA C N 1
ATOM 5540 C CA . ALA C 1 239 ? -24.155 10.391 -35.074 1.00 32.93 239 ALA C CA 1
ATOM 5541 C C . ALA C 1 239 ? -23.143 11.532 -35.079 1.00 35.93 239 ALA C C 1
ATOM 5542 O O . ALA C 1 239 ? -21.937 11.304 -34.991 1.00 35.76 239 ALA C O 1
ATOM 5544 N N . ARG C 1 240 ? -23.643 12.760 -35.181 1.00 20.00 240 ARG C N 1
ATOM 5545 C CA . ARG C 1 240 ? -22.781 13.934 -35.252 1.00 20.00 240 ARG C CA 1
ATOM 5546 C C . ARG C 1 240 ? -22.220 14.289 -33.879 1.00 20.00 240 ARG C C 1
ATOM 5547 O O . ARG C 1 240 ? -21.086 14.755 -33.763 1.00 38.23 240 ARG C O 1
ATOM 5549 N N . GLU C 1 241 ? -23.020 14.066 -32.842 1.00 37.14 241 GLU C N 1
ATOM 5550 C CA . GLU C 1 241 ? -22.537 14.151 -31.469 1.00 41.56 241 GLU C CA 1
ATOM 5551 C C . GLU C 1 241 ? -21.377 13.190 -31.232 1.00 40.13 241 GLU C C 1
ATOM 5552 O O . GLU C 1 241 ? -20.393 13.538 -30.580 1.00 40.45 241 GLU C O 1
ATOM 5558 N N . LEU C 1 242 ? -21.499 11.979 -31.767 1.00 40.24 242 LEU C N 1
ATOM 5559 C CA . LEU C 1 242 ? -20.486 10.942 -31.563 1.00 37.70 242 LEU C CA 1
ATOM 5560 C C . LEU C 1 242 ? -19.208 11.241 -32.331 1.00 36.38 242 LEU C C 1
ATOM 5561 O O . LEU C 1 242 ? -18.112 10.981 -31.832 1.00 35.34 242 LEU C O 1
ATOM 5566 N N . PHE C 1 243 ? -19.347 11.789 -33.538 1.00 35.14 243 PHE C N 1
ATOM 5567 C CA . PHE C 1 243 ? -18.193 12.194 -34.335 1.00 37.82 243 PHE C CA 1
ATOM 5568 C C . PHE C 1 243 ? -17.425 13.333 -33.662 1.00 38.67 243 PHE C C 1
ATOM 5569 O O . PHE C 1 243 ? -16.212 13.250 -33.473 1.00 38.00 243 PHE C O 1
ATOM 5577 N N . ASP C 1 244 ? -18.135 14.403 -33.320 1.00 39.79 244 ASP C N 1
ATOM 5578 C CA . ASP C 1 244 ? -17.509 15.556 -32.682 1.00 42.36 244 ASP C CA 1
ATOM 5579 C C . ASP C 1 244 ? -16.777 15.139 -31.420 1.00 41.82 244 ASP C C 1
ATOM 5580 O O . ASP C 1 244 ? -15.608 15.472 -31.231 1.00 44.96 244 ASP C O 1
ATOM 5585 N N . LYS C 1 245 ? -17.472 14.399 -30.563 1.00 41.05 245 LYS C N 1
ATOM 5586 C CA . LYS C 1 245 ? -16.963 14.081 -29.238 1.00 38.53 245 LYS C CA 1
ATOM 5587 C C . LYS C 1 245 ? -16.101 12.817 -29.146 1.00 39.66 245 LYS C C 1
ATOM 5588 O O . LYS C 1 245 ? -15.442 12.608 -28.126 1.00 40.86 245 LYS C O 1
ATOM 5590 N N . LYS C 1 246 ? -16.113 11.999 -30.194 1.00 37.25 246 LYS C N 1
ATOM 5591 C CA . LYS C 1 246 ? -15.429 10.712 -30.168 1.00 36.15 246 LYS C CA 1
ATOM 5592 C C . LYS C 1 246 ? -14.670 10.465 -31.467 1.00 34.04 246 LYS C C 1
ATOM 5593 O O . LYS C 1 246 ? -13.461 10.686 -31.542 1.00 31.58 246 LYS C O 1
ATOM 5599 N N . TYR C 1 247 ? -15.386 10.005 -32.488 1.00 31.51 247 TYR C N 1
ATOM 5600 C CA . TYR C 1 247 ? -14.767 9.294 -33.600 1.00 33.87 247 TYR C CA 1
ATOM 5601 C C . TYR C 1 247 ? -13.806 10.198 -34.365 1.00 35.08 247 TYR C C 1
ATOM 5602 O O . TYR C 1 247 ? -13.035 9.732 -35.204 1.00 38.89 247 TYR C O 1
ATOM 5611 N N . SER C 1 248 ? -13.857 11.492 -34.070 1.00 35.28 248 SER C N 1
ATOM 5612 C CA . SER C 1 248 ? -12.987 12.463 -34.724 1.00 37.48 248 SER C CA 1
ATOM 5613 C C . SER C 1 248 ? -11.678 12.631 -33.960 1.00 37.77 248 SER C C 1
ATOM 5614 O O . SER C 1 248 ? -10.734 13.249 -34.454 1.00 39.66 248 SER C O 1
ATOM 5617 N N . THR C 1 249 ? -11.627 12.079 -32.752 1.00 37.47 249 THR C N 1
ATOM 5618 C CA . THR C 1 249 ? -10.560 12.393 -31.810 1.00 35.71 249 THR C CA 1
ATOM 5619 C C . THR C 1 249 ? -9.436 11.365 -31.887 1.00 37.99 249 THR C C 1
ATOM 5620 O O . THR C 1 249 ? -9.676 10.187 -32.152 1.00 36.45 249 THR C O 1
ATOM 5624 N N . GLU C 1 250 ? -8.209 11.819 -31.654 1.00 37.30 250 GLU C N 1
ATOM 5625 C CA . GLU C 1 250 ? -7.064 10.920 -31.567 1.00 39.48 250 GLU C CA 1
ATOM 5626 C C . GLU C 1 250 ? -7.141 10.047 -30.320 1.00 38.52 250 GLU C C 1
ATOM 5627 O O . GLU C 1 250 ? -6.652 8.917 -30.310 1.00 40.02 250 GLU C O 1
ATOM 5633 N N . GLU C 1 251 ? -7.757 10.577 -29.269 1.00 37.86 251 GLU C N 1
ATOM 5634 C CA . GLU C 1 251 ? -7.982 9.815 -28.047 1.00 39.43 251 GLU C CA 1
ATOM 5635 C C . GLU C 1 251 ? -8.718 8.512 -28.338 1.00 39.50 251 GLU C C 1
ATOM 5636 O O . GLU C 1 251 ? -8.296 7.439 -27.905 1.00 41.45 251 GLU C O 1
ATOM 5642 N N . TRP C 1 252 ? -9.820 8.612 -29.075 1.00 35.98 252 TRP C N 1
ATOM 5643 C CA . TRP C 1 252 ? -10.591 7.437 -29.463 1.00 34.98 252 TRP C CA 1
ATOM 5644 C C . TRP C 1 252 ? -9.785 6.527 -30.383 1.00 34.59 252 TRP C C 1
ATOM 5645 O O . TRP C 1 252 ? -9.614 5.340 -30.104 1.00 34.34 252 TRP C O 1
ATOM 5656 N N . ASN C 1 253 ? -9.292 7.091 -31.481 1.00 33.08 253 ASN C N 1
ATOM 5657 C CA . ASN C 1 253 ? -8.725 6.294 -32.563 1.00 34.75 253 ASN C CA 1
ATOM 5658 C C . ASN C 1 253 ? -7.375 5.692 -32.188 1.00 35.26 253 ASN C C 1
ATOM 5659 O O . ASN C 1 253 ? -7.124 4.511 -32.428 1.00 37.25 253 ASN C O 1
ATOM 5664 N N . MET C 1 254 ? -6.510 6.511 -31.600 1.00 33.44 254 MET C N 1
ATOM 5665 C CA . MET C 1 254 ? -5.152 6.089 -31.278 1.00 33.34 254 MET C CA 1
ATOM 5666 C C . MET C 1 254 ? -5.063 5.559 -29.851 1.00 32.76 254 MET C C 1
ATOM 5667 O O . MET C 1 254 ? -4.041 5.003 -29.448 1.00 31.71 254 MET C O 1
ATOM 5672 N N . GLY C 1 255 ? -6.138 5.735 -29.091 1.00 33.56 255 GLY C N 1
ATOM 5673 C CA . GLY C 1 255 ? -6.171 5.308 -27.705 1.00 34.45 255 GLY C CA 1
ATOM 5674 C C . GLY C 1 255 ? -5.176 6.060 -26.842 1.00 37.96 255 GLY C C 1
ATOM 5675 O O . GLY C 1 255 ? -4.522 5.476 -25.979 1.00 39.70 255 GLY C O 1
ATOM 5676 N N . LEU C 1 256 ? -5.063 7.363 -27.078 1.00 38.46 256 LEU C N 1
ATOM 5677 C CA . LEU C 1 256 ? -4.235 8.224 -26.241 1.00 40.95 256 LEU C CA 1
ATOM 5678 C C . LEU C 1 256 ? -5.033 8.785 -25.069 1.00 40.91 256 LEU C C 1
ATOM 5679 O O . LEU C 1 256 ? -6.164 9.241 -25.236 1.00 41.26 256 LEU C O 1
ATOM 5684 N N . LEU C 1 257 ? -4.435 8.749 -23.882 1.00 46.02 257 LEU C N 1
ATOM 5685 C CA . LEU C 1 257 ? -5.112 9.206 -22.664 1.00 47.04 257 LEU C CA 1
ATOM 5686 C C . LEU C 1 257 ? -5.043 10.723 -22.522 1.00 49.39 257 LEU C C 1
ATOM 5687 O O . LEU C 1 257 ? -4.787 11.435 -23.494 1.00 51.44 257 LEU C O 1
ATOM 5689 N N . MET D 1 1 ? -38.899 -47.259 -34.954 1.00 20.00 1 MET D N 1
ATOM 5690 C CA . MET D 1 1 ? -38.695 -46.201 -35.937 1.00 20.00 1 MET D CA 1
ATOM 5691 C C . MET D 1 1 ? -37.994 -46.733 -37.182 1.00 20.00 1 MET D C 1
ATOM 5692 O O . MET D 1 1 ? -37.114 -47.590 -37.093 1.00 48.20 1 MET D O 1
ATOM 5697 N N . GLU D 1 2 ? -38.389 -46.219 -38.343 1.00 44.68 2 GLU D N 1
ATOM 5698 C CA . GLU D 1 2 ? -38.065 -46.858 -39.613 1.00 44.07 2 GLU D CA 1
ATOM 5699 C C . GLU D 1 2 ? -36.981 -46.086 -40.358 1.00 44.34 2 GLU D C 1
ATOM 5700 O O . GLU D 1 2 ? -37.140 -44.901 -40.653 1.00 46.47 2 GLU D O 1
ATOM 5706 N N . GLY D 1 3 ? -35.879 -46.765 -40.658 1.00 43.51 3 GLY D N 1
ATOM 5707 C CA . GLY D 1 3 ? -34.747 -46.133 -41.311 1.00 43.19 3 GLY D CA 1
ATOM 5708 C C . GLY D 1 3 ? -34.442 -46.746 -42.663 1.00 43.04 3 GLY D C 1
ATOM 5709 O O . GLY D 1 3 ? -34.812 -47.889 -42.935 1.00 44.27 3 GLY D O 1
ATOM 5710 N N . ARG D 1 4 ? -33.764 -45.983 -43.514 1.00 42.20 4 ARG D N 1
ATOM 5711 C CA . ARG D 1 4 ? -33.290 -46.497 -44.796 1.00 39.58 4 ARG D CA 1
ATOM 5712 C C . ARG D 1 4 ? -31.818 -46.883 -44.729 1.00 40.38 4 ARG D C 1
ATOM 5713 O O . ARG D 1 4 ? -30.963 -46.057 -44.425 1.00 40.37 4 ARG D O 1
ATOM 5721 N N . LEU D 1 5 ? -31.531 -48.149 -45.016 1.00 40.28 5 LEU D N 1
ATOM 5722 C CA . LEU D 1 5 ? -30.174 -48.573 -45.337 1.00 39.32 5 LEU D CA 1
ATOM 5723 C C . LEU D 1 5 ? -29.894 -48.444 -46.830 1.00 40.59 5 LEU D C 1
ATOM 5724 O O . LEU D 1 5 ? -30.349 -49.262 -47.629 1.00 41.86 5 LEU D O 1
ATOM 5729 N N . LEU D 1 6 ? -29.222 -47.361 -47.191 1.00 40.66 6 LEU D N 1
ATOM 5730 C CA . LEU D 1 6 ? -29.004 -47.046 -48.584 1.00 42.85 6 LEU D CA 1
ATOM 5731 C C . LEU D 1 6 ? -27.882 -47.944 -49.030 1.00 43.84 6 LEU D C 1
ATOM 5732 O O . LEU D 1 6 ? -26.750 -47.817 -48.584 1.00 45.07 6 LEU D O 1
ATOM 5737 N N . LEU D 1 7 ? -28.202 -48.870 -49.928 1.00 20.00 7 LEU D N 1
ATOM 5738 C CA . LEU D 1 7 ? -27.199 -49.473 -50.798 1.00 20.00 7 LEU D CA 1
ATOM 5739 C C . LEU D 1 7 ? -26.819 -48.533 -51.937 1.00 20.00 7 LEU D C 1
ATOM 5740 O O . LEU D 1 7 ? -27.578 -48.361 -52.891 1.00 53.63 7 LEU D O 1
ATOM 5742 N N . LEU D 1 8 ? -25.641 -47.927 -51.830 1.00 20.00 8 LEU D N 1
ATOM 5743 C CA . LEU D 1 8 ? -25.207 -46.922 -52.792 1.00 20.00 8 LEU D CA 1
ATOM 5744 C C . LEU D 1 8 ? -23.709 -46.658 -52.676 1.00 20.00 8 LEU D C 1
ATOM 5745 O O . LEU D 1 8 ? -23.232 -46.174 -51.649 1.00 40.21 8 LEU D O 1
ATOM 5747 N N . GLU D 1 9 ? -22.973 -46.979 -53.735 1.00 40.83 9 GLU D N 1
ATOM 5748 C CA . GLU D 1 9 ? -21.537 -46.733 -53.773 1.00 39.26 9 GLU D CA 1
ATOM 5749 C C . GLU D 1 9 ? -21.018 -46.718 -55.207 1.00 40.06 9 GLU D C 1
ATOM 5750 O O . GLU D 1 9 ? -21.437 -47.524 -56.037 1.00 39.50 9 GLU D O 1
ATOM 5756 N N . THR D 1 10 ? -20.104 -45.796 -55.490 1.00 38.29 10 THR D N 1
ATOM 5757 C CA . THR D 1 10 ? -19.453 -45.737 -56.794 1.00 38.66 10 THR D CA 1
ATOM 5758 C C . THR D 1 10 ? -17.935 -45.709 -56.652 1.00 37.71 10 THR D C 1
ATOM 5759 O O . THR D 1 10 ? -17.292 -44.704 -56.955 1.00 37.03 10 THR D O 1
ATOM 5763 N N . PRO D 1 11 ? -17.369 -46.819 -56.190 1.00 37.82 11 PRO D N 1
ATOM 5764 C CA . PRO D 1 11 ? -15.983 -46.835 -55.710 1.00 36.21 11 PRO D CA 1
ATOM 5765 C C . PRO D 1 11 ? -15.016 -46.282 -56.752 1.00 36.48 11 PRO D C 1
ATOM 5766 O O . PRO D 1 11 ? -13.945 -45.789 -56.399 1.00 32.66 11 PRO D O 1
ATOM 5770 N N . GLY D 1 12 ? -15.397 -46.368 -58.023 1.00 36.16 12 GLY D N 1
ATOM 5771 C CA . GLY D 1 12 ? -14.540 -45.924 -59.106 1.00 40.27 12 GLY D CA 1
ATOM 5772 C C . GLY D 1 12 ? -14.738 -44.458 -59.439 1.00 41.56 12 GLY D C 1
ATOM 5773 O O . GLY D 1 12 ? -14.084 -43.921 -60.333 1.00 43.56 12 GLY D O 1
ATOM 5774 N N . ASN D 1 13 ? -15.644 -43.809 -58.715 1.00 39.87 13 ASN D N 1
ATOM 5775 C CA . ASN D 1 13 ? -15.870 -42.368 -58.874 1.00 38.40 13 ASN D CA 1
ATOM 5776 C C . ASN D 1 13 ? -16.085 -41.670 -57.541 1.00 37.61 13 ASN D C 1
ATOM 5777 O O . ASN D 1 13 ? -17.221 -41.434 -57.123 1.00 34.82 13 ASN D O 1
ATOM 5782 N N . THR D 1 14 ? -14.981 -41.348 -56.879 1.00 36.02 14 THR D N 1
ATOM 5783 C CA . THR D 1 14 ? -15.044 -40.769 -55.548 1.00 35.86 14 THR D CA 1
ATOM 5784 C C . THR D 1 14 ? -15.825 -39.465 -55.519 1.00 36.81 14 THR D C 1
ATOM 5785 O O . THR D 1 14 ? -16.596 -39.216 -54.596 1.00 35.02 14 THR D O 1
ATOM 5789 N N . ARG D 1 15 ? -15.629 -38.629 -56.528 1.00 34.78 15 ARG D N 1
ATOM 5790 C CA . ARG D 1 15 ? -16.268 -37.323 -56.525 1.00 36.66 15 ARG D CA 1
ATOM 5791 C C . ARG D 1 15 ? -17.792 -37.455 -56.606 1.00 36.01 15 ARG D C 1
ATOM 5792 O O . ARG D 1 15 ? -18.524 -36.648 -56.034 1.00 36.76 15 ARG D O 1
ATOM 5800 N N . MET D 1 16 ? -18.263 -38.485 -57.305 1.00 37.79 16 MET D N 1
ATOM 5801 C CA . MET D 1 16 ? -19.698 -38.741 -57.437 1.00 36.80 16 MET D CA 1
ATOM 5802 C C . MET D 1 16 ? -20.262 -39.245 -56.113 1.00 37.69 16 MET D C 1
ATOM 5803 O O . MET D 1 16 ? -21.346 -38.848 -55.698 1.00 41.39 16 MET D O 1
ATOM 5808 N N . SER D 1 17 ? -19.506 -40.123 -55.463 1.00 37.50 17 SER D N 1
ATOM 5809 C CA . SER D 1 17 ? -19.847 -40.662 -54.157 1.00 37.52 17 SER D CA 1
ATOM 5810 C C . SER D 1 17 ? -20.066 -39.536 -53.139 1.00 38.09 17 SER D C 1
ATOM 5811 O O . SER D 1 17 ? -21.024 -39.555 -52.368 1.00 39.99 17 SER D O 1
ATOM 5814 N N . LEU D 1 18 ? -19.165 -38.557 -53.148 1.00 38.34 18 LEU D N 1
ATOM 5815 C CA . LEU D 1 18 ? -19.255 -37.415 -52.252 1.00 37.43 18 LEU D CA 1
ATOM 5816 C C . LEU D 1 18 ? -20.424 -36.514 -52.624 1.00 39.50 18 LEU D C 1
ATOM 5817 O O . LEU D 1 18 ? -20.940 -35.770 -51.782 1.00 39.99 18 LEU D O 1
ATOM 5822 N N . ALA D 1 19 ? -20.830 -36.574 -53.888 1.00 37.56 19 ALA D N 1
ATOM 5823 C CA . ALA D 1 19 ? -22.005 -35.854 -54.363 1.00 39.33 19 ALA D CA 1
ATOM 5824 C C . ALA D 1 19 ? -23.273 -36.465 -53.777 1.00 38.91 19 ALA D C 1
ATOM 5825 O O . ALA D 1 19 ? -24.170 -35.747 -53.334 1.00 39.68 19 ALA D O 1
ATOM 5827 N N . TYR D 1 20 ? -23.344 -37.793 -53.794 1.00 39.91 20 TYR D N 1
ATOM 5828 C CA . TYR D 1 20 ? -24.510 -38.509 -53.292 1.00 38.57 20 TYR D CA 1
ATOM 5829 C C . TYR D 1 20 ? -24.781 -38.132 -51.841 1.00 39.75 20 TYR D C 1
ATOM 5830 O O . TYR D 1 20 ? -25.865 -38.380 -51.314 1.00 41.56 20 TYR D O 1
ATOM 5839 N N . ASP D 1 21 ? -23.784 -37.530 -51.201 1.00 39.90 21 ASP D N 1
ATOM 5840 C CA . ASP D 1 21 ? -23.683 -37.545 -49.747 1.00 38.79 21 ASP D CA 1
ATOM 5841 C C . ASP D 1 21 ? -23.899 -36.145 -49.183 1.00 38.84 21 ASP D C 1
ATOM 5842 O O . ASP D 1 21 ? -24.345 -35.984 -48.047 1.00 38.11 21 ASP D O 1
ATOM 5847 N N . GLU D 1 22 ? -23.579 -35.136 -49.986 1.00 40.46 22 GLU D N 1
ATOM 5848 C CA . GLU D 1 22 ? -24.273 -33.856 -49.923 1.00 41.02 22 GLU D CA 1
ATOM 5849 C C . GLU D 1 22 ? -25.756 -34.007 -50.246 1.00 40.16 22 GLU D C 1
ATOM 5850 O O . GLU D 1 22 ? -26.611 -33.479 -49.535 1.00 42.90 22 GLU D O 1
ATOM 5856 N N . ALA D 1 23 ? -26.053 -34.730 -51.321 1.00 39.96 23 ALA D N 1
ATOM 5857 C CA . ALA D 1 23 ? -27.406 -34.776 -51.863 1.00 40.15 23 ALA D CA 1
ATOM 5858 C C . ALA D 1 23 ? -28.392 -35.326 -50.839 1.00 39.98 23 ALA D C 1
ATOM 5859 O O . ALA D 1 23 ? -29.409 -34.697 -50.542 1.00 40.93 23 ALA D O 1
ATOM 5861 N N . ILE D 1 24 ? -28.086 -36.502 -50.302 1.00 39.80 24 ILE D N 1
ATOM 5862 C CA . ILE D 1 24 ? -28.970 -37.163 -49.349 1.00 40.45 24 ILE D CA 1
ATOM 5863 C C . ILE D 1 24 ? -29.178 -36.305 -48.105 1.00 40.24 24 ILE D C 1
ATOM 5864 O O . ILE D 1 24 ? -30.213 -36.394 -47.445 1.00 42.66 24 ILE D O 1
ATOM 5869 N N . TYR D 1 25 ? -28.188 -35.476 -47.791 1.00 41.50 25 TYR D 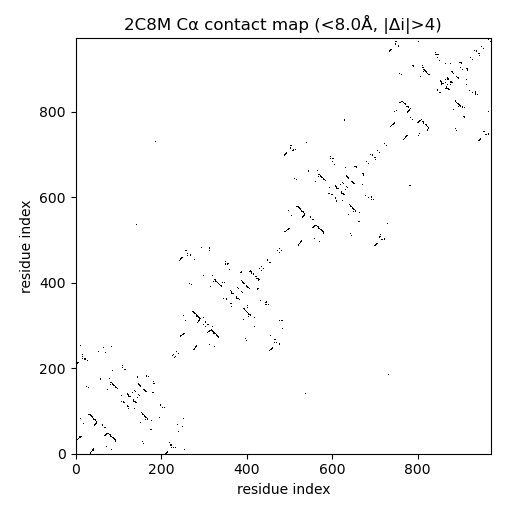N 1
ATOM 5870 C CA . TYR D 1 25 ? -28.240 -34.637 -46.600 1.00 41.47 25 TYR D CA 1
ATOM 5871 C C . TYR D 1 25 ? -28.946 -33.316 -46.886 1.00 41.92 25 TYR D C 1
ATOM 5872 O O . TYR D 1 25 ? -29.640 -32.774 -46.027 1.00 44.21 25 TYR D O 1
ATOM 5881 N N . ARG D 1 26 ? -28.763 -32.804 -48.098 1.00 43.16 26 ARG D N 1
ATOM 5882 C CA . ARG D 1 26 ? -29.269 -31.485 -48.457 1.00 43.16 26 ARG D CA 1
ATOM 5883 C C . ARG D 1 26 ? -30.739 -31.549 -48.860 1.00 44.81 26 ARG D C 1
ATOM 5884 O O . ARG D 1 26 ? -31.466 -30.562 -48.752 1.00 44.86 26 ARG D O 1
ATOM 5892 N N . SER D 1 27 ? -31.169 -32.718 -49.324 1.00 46.19 27 SER D N 1
ATOM 5893 C CA . SER D 1 27 ? -32.549 -32.910 -49.756 1.00 47.24 27 SER D CA 1
ATOM 5894 C C . SER D 1 27 ? -33.405 -33.477 -48.629 1.00 47.47 27 SER D C 1
ATOM 5895 O O . SER D 1 27 ? -34.632 -33.517 -48.728 1.00 48.03 27 SER D O 1
ATOM 5898 N N . PHE D 1 28 ? -32.751 -33.915 -47.558 1.00 47.09 28 PHE D N 1
ATOM 5899 C CA . PHE D 1 28 ? -33.457 -34.429 -46.381 1.00 45.90 28 PHE D CA 1
ATOM 5900 C C . PHE D 1 28 ? -34.421 -33.391 -45.812 1.00 47.14 28 PHE D C 1
ATOM 5901 O O . PHE D 1 28 ? -34.107 -32.201 -45.765 1.00 48.95 28 PHE D O 1
ATOM 5909 N N . GLN D 1 29 ? -35.592 -33.849 -45.382 1.00 47.63 29 GLN D N 1
ATOM 5910 C CA . GLN D 1 29 ? -36.569 -32.975 -44.743 1.00 44.84 29 GLN D CA 1
ATOM 5911 C C . GLN D 1 29 ? -36.850 -33.418 -43.311 1.00 46.56 29 GLN D C 1
ATOM 5912 O O . GLN D 1 29 ? -37.056 -34.602 -43.046 1.00 46.00 29 GLN D O 1
ATOM 5914 N N . TYR D 1 30 ? -36.856 -32.459 -42.391 1.00 43.65 30 TYR D N 1
ATOM 5915 C CA . TYR D 1 30 ? -37.100 -32.749 -40.983 1.00 44.61 30 TYR D CA 1
ATOM 5916 C C . TYR D 1 30 ? -38.237 -33.752 -40.816 1.00 43.52 30 TYR D C 1
ATOM 5917 O O . TYR D 1 30 ? -39.377 -33.482 -41.194 1.00 44.15 30 TYR D O 1
ATOM 5926 N N . GLY D 1 31 ? -37.919 -34.910 -40.247 1.00 44.22 31 GLY D N 1
ATOM 5927 C CA . GLY D 1 31 ? -38.919 -35.924 -39.971 1.00 42.99 31 GLY D CA 1
ATOM 5928 C C . GLY D 1 31 ? -38.974 -36.993 -41.044 1.00 42.37 31 GLY D C 1
ATOM 5929 O O . GLY D 1 31 ? -39.864 -37.844 -41.041 1.00 43.58 31 GLY D O 1
ATOM 5930 N N . ASP D 1 32 ? -38.018 -36.949 -41.966 1.00 40.79 32 ASP D N 1
ATOM 5931 C CA . ASP D 1 32 ? -37.784 -38.060 -42.881 1.00 39.28 32 ASP D CA 1
ATOM 5932 C C . ASP D 1 32 ? -37.200 -39.264 -42.149 1.00 39.01 32 ASP D C 1
ATOM 5933 O O . ASP D 1 32 ? -36.649 -39.130 -41.057 1.00 36.18 32 ASP D O 1
ATOM 5938 N N . LYS D 1 33 ? -37.325 -40.438 -42.758 1.00 39.73 33 LYS D N 1
ATOM 5939 C CA . LYS D 1 33 ? -36.652 -41.633 -42.264 1.00 41.68 33 LYS D CA 1
ATOM 5940 C C . LYS D 1 33 ? -35.140 -41.437 -42.222 1.00 41.69 33 LYS D C 1
ATOM 5941 O O . LYS D 1 33 ? -34.524 -41.069 -43.222 1.00 42.68 33 LYS D O 1
ATOM 5943 N N . PRO D 1 34 ? -34.548 -41.685 -41.058 1.00 40.27 34 PRO D N 1
ATOM 5944 C CA . PRO D 1 34 ? -33.092 -41.643 -40.911 1.00 39.98 34 PRO D CA 1
ATOM 5945 C C . PRO D 1 34 ? -32.395 -42.508 -41.953 1.00 39.89 34 PRO D C 1
ATOM 5946 O O . PRO D 1 34 ? -32.905 -43.568 -42.312 1.00 39.44 34 PRO D O 1
ATOM 5950 N N . ILE D 1 35 ? -31.236 -42.057 -42.432 1.00 40.65 35 ILE D N 1
ATOM 5951 C CA . ILE D 1 35 ? -30.493 -42.781 -43.460 1.00 40.52 35 ILE D CA 1
ATOM 5952 C C . ILE D 1 35 ? -29.157 -43.274 -42.916 1.00 39.77 35 ILE D C 1
ATOM 5953 O O . ILE D 1 35 ? -28.477 -42.566 -42.180 1.00 41.59 35 ILE D O 1
ATOM 5958 N N . LEU D 1 36 ? -28.811 -44.506 -43.266 1.00 40.24 36 LEU D N 1
ATOM 5959 C CA . LEU D 1 36 ? -27.497 -45.063 -42.986 1.00 39.06 36 LEU D CA 1
ATOM 5960 C C . LEU D 1 36 ? -26.997 -45.658 -44.293 1.00 38.08 36 LEU D C 1
ATOM 5961 O O . LEU D 1 36 ? -27.621 -46.570 -44.831 1.00 38.70 36 LEU D O 1
ATOM 5966 N N . ARG D 1 37 ? -25.877 -45.129 -44.793 1.00 38.12 37 ARG D N 1
ATOM 5967 C CA . ARG D 1 37 ? -25.310 -45.495 -46.088 1.00 39.15 37 ARG D CA 1
ATOM 5968 C C . ARG D 1 37 ? -23.860 -45.949 -45.946 1.00 38.77 37 ARG D C 1
ATOM 5969 O O . ARG D 1 37 ? -23.033 -45.255 -45.346 1.00 36.44 37 ARG D O 1
ATOM 5977 N N . PHE D 1 38 ? -23.550 -47.117 -46.490 1.00 38.10 38 PHE D N 1
ATOM 5978 C CA . PHE D 1 38 ? -22.173 -47.603 -46.496 1.00 36.74 38 PHE D CA 1
ATOM 5979 C C . PHE D 1 38 ? -21.584 -47.489 -47.885 1.00 38.12 38 PHE D C 1
ATOM 5980 O O . PHE D 1 38 ? -22.270 -47.723 -48.881 1.00 40.97 38 PHE D O 1
ATOM 5988 N N . TYR D 1 39 ? -20.305 -47.147 -47.963 1.00 36.18 39 TYR D N 1
ATOM 5989 C CA . TYR D 1 39 ? -19.685 -46.970 -49.258 1.00 33.58 39 TYR D CA 1
ATOM 5990 C C . TYR D 1 39 ? -18.165 -47.061 -49.190 1.00 35.38 39 TYR D C 1
ATOM 5991 O O . TYR D 1 39 ? -17.571 -46.807 -48.137 1.00 37.54 39 TYR D O 1
ATOM 6000 N N . ARG D 1 40 ? -17.550 -47.449 -50.306 1.00 33.54 40 ARG D N 1
ATOM 6001 C CA . ARG D 1 40 ? -16.100 -47.497 -50.411 1.00 33.24 40 ARG D CA 1
ATOM 6002 C C . ARG D 1 40 ? -15.610 -46.710 -51.620 1.00 34.29 40 ARG D C 1
ATOM 6003 O O . ARG D 1 40 ? -16.349 -46.489 -52.564 1.00 33.36 40 ARG D O 1
ATOM 6011 N N . HIS D 1 41 ? -14.362 -46.273 -51.558 1.00 31.97 41 HIS D N 1
ATOM 6012 C CA . HIS D 1 41 ? -13.727 -45.577 -52.649 1.00 35.27 41 HIS D CA 1
ATOM 6013 C C . HIS D 1 41 ? -12.455 -46.321 -52.964 1.00 34.21 41 HIS D C 1
ATOM 6014 O O . HIS D 1 41 ? -11.774 -46.801 -52.057 1.00 34.65 41 HIS D O 1
ATOM 6021 N N . ASP D 1 42 ? -12.122 -46.421 -54.245 1.00 33.87 42 ASP D N 1
ATOM 6022 C CA . ASP D 1 42 ? -10.806 -46.879 -54.612 1.00 34.40 42 ASP D CA 1
ATOM 6023 C C . ASP D 1 42 ? -9.820 -45.804 -54.141 1.00 35.95 42 ASP D C 1
ATOM 6024 O O . ASP D 1 42 ? -10.241 -44.799 -53.571 1.00 36.29 42 ASP D O 1
ATOM 6029 N N . ARG D 1 43 ? -8.553 -45.924 -54.488 1.00 37.77 43 ARG D N 1
ATOM 6030 C CA . ARG D 1 43 ? -7.495 -45.012 -54.029 1.00 36.08 43 ARG D CA 1
ATOM 6031 C C . ARG D 1 43 ? -7.945 -43.571 -54.195 1.00 34.83 43 ARG D C 1
ATOM 6032 O O . ARG D 1 43 ? -8.216 -43.122 -55.315 1.00 32.57 43 ARG D O 1
ATOM 6040 N N . SER D 1 44 ? -7.997 -42.832 -53.091 1.00 32.85 44 SER D N 1
ATOM 6041 C CA . SER D 1 44 ? -8.365 -41.423 -53.134 1.00 34.68 44 SER D CA 1
ATOM 6042 C C . SER D 1 44 ? -7.913 -40.720 -51.856 1.00 35.68 44 SER D C 1
ATOM 6043 O O . SER D 1 44 ? -7.848 -41.335 -50.789 1.00 37.52 44 SER D O 1
ATOM 6046 N N . VAL D 1 45 ? -7.591 -39.436 -51.973 1.00 35.15 45 VAL D N 1
ATOM 6047 C CA . VAL D 1 45 ? -7.427 -38.593 -50.802 1.00 36.72 45 VAL D CA 1
ATOM 6048 C C . VAL D 1 45 ? -8.631 -37.666 -50.733 1.00 36.08 45 VAL D C 1
ATOM 6049 O O . VAL D 1 45 ? -8.950 -36.987 -51.708 1.00 35.81 45 VAL D O 1
ATOM 6053 N N . ILE D 1 46 ? -9.318 -37.674 -49.595 1.00 33.81 46 ILE D N 1
ATOM 6054 C CA . ILE D 1 46 ? -10.464 -36.798 -49.384 1.00 35.07 46 ILE D CA 1
ATOM 6055 C C . ILE D 1 46 ? -10.038 -35.692 -48.435 1.00 35.07 46 ILE D C 1
ATOM 6056 O O . ILE D 1 46 ? -9.661 -35.966 -47.297 1.00 37.29 46 ILE D O 1
ATOM 6061 N N . ILE D 1 47 ? -10.088 -34.443 -48.893 1.00 37.02 47 ILE D N 1
ATOM 6062 C CA . ILE D 1 47 ? -9.752 -33.314 -48.008 1.00 33.00 47 ILE D CA 1
ATOM 6063 C C . ILE D 1 47 ? -11.023 -32.612 -47.562 1.00 33.30 47 ILE D C 1
ATOM 6064 O O . ILE D 1 47 ? -12.046 -32.695 -48.228 1.00 34.66 47 ILE D O 1
ATOM 6069 N N . GLY D 1 48 ? -10.969 -31.955 -46.408 1.00 32.83 48 GLY D N 1
ATOM 6070 C CA . GLY D 1 48 ? -12.109 -31.202 -45.921 1.00 32.42 48 GLY D CA 1
ATOM 6071 C C . GLY D 1 48 ? -12.397 -29.960 -46.754 1.00 35.38 48 GLY D C 1
ATOM 6072 O O . GLY D 1 48 ? -11.551 -29.469 -47.515 1.00 35.43 48 GLY D O 1
ATOM 6073 N N . TYR D 1 49 ? -13.604 -29.442 -46.595 1.00 34.32 49 TYR D N 1
ATOM 6074 C CA . TYR D 1 49 ? -14.055 -28.290 -47.351 1.00 33.52 49 TYR D CA 1
ATOM 6075 C C . TYR D 1 49 ? -13.110 -27.067 -47.296 1.00 33.91 49 TYR D C 1
ATOM 6076 O O . TYR D 1 49 ? -12.970 -26.340 -48.284 1.00 35.01 49 TYR D O 1
ATOM 6085 N N . PHE D 1 50 ? -12.486 -26.821 -46.144 1.00 32.78 50 PHE D N 1
ATOM 6086 C CA . PHE D 1 50 ? -11.723 -25.576 -45.955 1.00 33.53 50 PHE D CA 1
ATOM 6087 C C . PHE D 1 50 ? -10.226 -25.746 -46.227 1.00 34.68 50 PHE D C 1
ATOM 6088 O O . PHE D 1 50 ? -9.446 -24.816 -46.045 1.00 35.03 50 PHE D O 1
ATOM 6096 N N . GLN D 1 51 ? -9.820 -26.942 -46.634 1.00 32.65 51 GLN D N 1
ATOM 6097 C CA . GLN D 1 51 ? -8.398 -27.276 -46.678 1.00 34.02 51 GLN D CA 1
ATOM 6098 C C . GLN D 1 51 ? -7.701 -26.845 -47.961 1.00 34.39 51 GLN D C 1
ATOM 6099 O O . GLN D 1 51 ? -8.301 -26.832 -49.031 1.00 37.45 51 GLN D O 1
ATOM 6105 N N . VAL D 1 52 ? -6.417 -26.523 -47.843 1.00 35.32 52 VAL D N 1
ATOM 6106 C CA . VAL D 1 52 ? -5.589 -26.213 -49.001 1.00 36.52 52 VAL D CA 1
ATOM 6107 C C . VAL D 1 52 ? -4.960 -27.507 -49.511 1.00 36.08 52 VAL D C 1
ATOM 6108 O O . VAL D 1 52 ? -4.068 -28.059 -48.866 1.00 35.74 52 VAL D O 1
ATOM 6112 N N . ALA D 1 53 ? -5.426 -27.981 -50.662 1.00 38.60 53 ALA D N 1
ATOM 6113 C CA . ALA D 1 53 ? -5.056 -29.303 -51.152 1.00 37.85 53 ALA D CA 1
ATOM 6114 C C . ALA D 1 53 ? -3.560 -29.551 -50.994 1.00 39.20 53 ALA D C 1
ATOM 6115 O O . ALA D 1 53 ? -3.141 -30.626 -50.567 1.00 41.25 53 ALA D O 1
ATOM 6117 N N . GLU D 1 54 ? -2.759 -28.548 -51.342 1.00 20.00 54 GLU D N 1
ATOM 6118 C CA . GLU D 1 54 ? -1.316 -28.723 -51.450 1.00 20.00 54 GLU D CA 1
ATOM 6119 C C . GLU D 1 54 ? -0.658 -28.760 -50.074 1.00 20.00 54 GLU D C 1
ATOM 6120 O O . GLU D 1 54 ? 0.439 -29.294 -49.914 1.00 45.02 54 GLU D O 1
ATOM 6122 N N . GLU D 1 55 ? -1.336 -28.188 -49.085 1.00 43.62 55 GLU D N 1
ATOM 6123 C CA . GLU D 1 55 ? -0.832 -28.177 -47.716 1.00 43.02 55 GLU D CA 1
ATOM 6124 C C . GLU D 1 55 ? -0.958 -29.554 -47.072 1.00 44.52 55 GLU D C 1
ATOM 6125 O O . GLU D 1 55 ? -0.188 -29.905 -46.179 1.00 46.10 55 GLU D O 1
ATOM 6131 N N . GLU D 1 56 ? -1.934 -30.330 -47.532 1.00 43.48 56 GLU D N 1
ATOM 6132 C CA . GLU D 1 56 ? -2.442 -31.459 -46.763 1.00 44.00 56 GLU D CA 1
ATOM 6133 C C . GLU D 1 56 ? -1.956 -32.784 -47.341 1.00 43.83 56 GLU D C 1
ATOM 6134 O O . GLU D 1 56 ? -1.860 -33.785 -46.631 1.00 45.49 56 GLU D O 1
ATOM 6140 N N . VAL D 1 57 ? -1.649 -32.782 -48.634 1.00 43.19 57 VAL D N 1
ATOM 6141 C CA . VAL D 1 57 ? -1.306 -34.010 -49.342 1.00 44.04 57 VAL D CA 1
ATOM 6142 C C . VAL D 1 57 ? -0.099 -33.804 -50.251 1.00 45.66 57 VAL D C 1
ATOM 6143 O O . VAL D 1 57 ? 0.188 -32.684 -50.674 1.00 44.43 57 VAL D O 1
ATOM 6147 N N . ASP D 1 58 ? 0.605 -34.892 -50.548 1.00 46.26 58 ASP D N 1
ATOM 6148 C CA . ASP D 1 58 ? 1.694 -34.860 -51.516 1.00 44.72 58 ASP D CA 1
ATOM 6149 C C . ASP D 1 58 ? 1.181 -35.110 -52.931 1.00 45.19 58 ASP D C 1
ATOM 6150 O O . ASP D 1 58 ? 1.017 -36.256 -53.348 1.00 45.46 58 ASP D O 1
ATOM 6155 N N . LEU D 1 59 ? 0.931 -34.030 -53.664 1.00 43.21 59 LEU D N 1
ATOM 6156 C CA . LEU D 1 59 ? 0.135 -34.100 -54.884 1.00 42.66 59 LEU D CA 1
ATOM 6157 C C . LEU D 1 59 ? 0.862 -34.883 -55.972 1.00 42.02 59 LEU D C 1
ATOM 6158 O O . LEU D 1 59 ? 0.250 -35.660 -56.705 1.00 41.11 59 LEU D O 1
ATOM 6163 N N . ASP D 1 60 ? 2.171 -34.675 -56.070 1.00 43.52 60 ASP D N 1
ATOM 6164 C CA . ASP D 1 60 ? 2.998 -35.425 -57.008 1.00 42.49 60 ASP D CA 1
ATOM 6165 C C . ASP D 1 60 ? 2.881 -36.926 -56.768 1.00 44.68 60 ASP D C 1
ATOM 6166 O O . ASP D 1 60 ? 2.559 -37.687 -57.681 1.00 45.28 60 ASP D O 1
ATOM 6171 N N . TYR D 1 61 ? 3.143 -37.346 -55.535 1.00 43.24 61 TYR D N 1
ATOM 6172 C CA . TYR D 1 61 ? 3.070 -38.757 -55.173 1.00 45.00 61 TYR D CA 1
ATOM 6173 C C . TYR D 1 61 ? 1.706 -39.350 -55.512 1.00 45.46 61 TYR D C 1
ATOM 6174 O O . TYR D 1 61 ? 1.597 -40.522 -55.872 1.00 44.50 61 TYR D O 1
ATOM 6183 N N . MET D 1 62 ? 0.665 -38.538 -55.388 1.00 45.57 62 MET D N 1
ATOM 6184 C CA . MET D 1 62 ? -0.681 -38.983 -55.718 1.00 46.86 62 MET D CA 1
ATOM 6185 C C . MET D 1 62 ? -0.792 -39.273 -57.203 1.00 47.16 62 MET D C 1
ATOM 6186 O O . MET D 1 62 ? -1.304 -40.317 -57.605 1.00 48.09 62 MET D O 1
ATOM 6191 N N . LYS D 1 63 ? -0.321 -38.336 -58.018 1.00 46.08 63 LYS D N 1
ATOM 6192 C CA . LYS D 1 63 ? -0.437 -38.483 -59.455 1.00 46.87 63 LYS D CA 1
ATOM 6193 C C . LYS D 1 63 ? 0.251 -39.769 -59.901 1.00 47.98 63 LYS D C 1
ATOM 6194 O O . LYS D 1 63 ? -0.311 -40.552 -60.672 1.00 47.44 63 LYS D O 1
ATOM 6196 N N . LYS D 1 64 ? 1.459 -39.992 -59.388 1.00 49.14 64 LYS D N 1
ATOM 6197 C CA . LYS D 1 64 ? 2.252 -41.159 -59.763 1.00 49.39 64 LYS D CA 1
ATOM 6198 C C . LYS D 1 64 ? 1.573 -42.463 -59.361 1.00 48.56 64 LYS D C 1
ATOM 6199 O O . LYS D 1 64 ? 1.684 -43.460 -60.069 1.00 47.43 64 LYS D O 1
ATOM 6201 N N . ASN D 1 65 ? 0.867 -42.451 -58.232 1.00 45.83 65 ASN D N 1
ATOM 6202 C CA . ASN D 1 65 ? 0.248 -43.668 -57.691 1.00 44.00 65 ASN D CA 1
ATOM 6203 C C . ASN D 1 65 ? -1.238 -43.853 -58.038 1.00 45.52 65 ASN D C 1
ATOM 6204 O O . ASN D 1 65 ? -1.910 -44.744 -57.499 1.00 43.87 65 ASN D O 1
ATOM 6209 N N . GLY D 1 66 ? -1.746 -43.009 -58.934 1.00 46.70 66 GLY D N 1
ATOM 6210 C CA . GLY D 1 66 ? -3.134 -43.108 -59.389 1.00 45.57 66 GLY D CA 1
ATOM 6211 C C . GLY D 1 66 ? -4.177 -42.832 -58.320 1.00 44.52 66 GLY D C 1
ATOM 6212 O O . GLY D 1 66 ? -5.240 -43.461 -58.302 1.00 44.47 66 GLY D O 1
ATOM 6213 N N . ILE D 1 67 ? -3.875 -41.893 -57.430 1.00 42.51 67 ILE D N 1
ATOM 6214 C CA . ILE D 1 67 ? -4.780 -41.550 -56.340 1.00 38.94 67 ILE D CA 1
ATOM 6215 C C . ILE D 1 67 ? -5.584 -40.295 -56.664 1.00 39.21 67 ILE D C 1
ATOM 6216 O O . ILE D 1 67 ? -5.021 -39.217 -56.849 1.00 41.47 67 ILE D O 1
ATOM 6221 N N . MET D 1 68 ? -6.903 -40.444 -56.731 1.00 38.09 68 MET D N 1
ATOM 6222 C CA . MET D 1 68 ? -7.788 -39.320 -57.010 1.00 40.18 68 MET D CA 1
ATOM 6223 C C . MET D 1 68 ? -7.865 -38.369 -55.820 1.00 38.26 68 MET D C 1
ATOM 6224 O O . MET D 1 68 ? -7.902 -38.803 -54.669 1.00 39.27 68 MET D O 1
ATOM 6229 N N . LEU D 1 69 ? -7.889 -37.072 -56.107 1.00 35.43 69 LEU D N 1
ATOM 6230 C CA . LEU D 1 69 ? -8.152 -36.066 -55.084 1.00 34.72 69 LEU D CA 1
ATOM 6231 C C . LEU D 1 69 ? -9.615 -35.635 -55.098 1.00 33.55 69 LEU D C 1
ATOM 6232 O O . LEU D 1 69 ? -10.192 -35.400 -56.160 1.00 38.08 69 LEU D O 1
ATOM 6237 N N . ALA D 1 70 ? -10.208 -35.533 -53.914 1.00 31.55 70 ALA D N 1
ATOM 6238 C CA . ALA D 1 70 ? -11.601 -35.120 -53.788 1.00 28.47 70 ALA D CA 1
ATOM 6239 C C . ALA D 1 70 ? -11.819 -34.292 -52.526 1.00 32.43 70 ALA D C 1
ATOM 6240 O O . ALA D 1 70 ? -11.275 -34.602 -51.466 1.00 29.89 70 ALA D O 1
ATOM 6242 N N . ARG D 1 71 ? -12.617 -33.236 -52.648 1.00 32.89 71 ARG D N 1
ATOM 6243 C CA . ARG D 1 71 ? -12.938 -32.391 -51.518 1.00 31.67 71 ARG D CA 1
ATOM 6244 C C . ARG D 1 71 ? -14.369 -32.707 -51.171 1.00 32.43 71 ARG D C 1
ATOM 6245 O O . ARG D 1 71 ? -15.233 -32.724 -52.045 1.00 32.79 71 ARG D O 1
ATOM 6253 N N . ARG D 1 72 ? -14.625 -32.959 -49.891 1.00 33.62 72 ARG D N 1
ATOM 6254 C CA . ARG D 1 72 ? -15.955 -33.348 -49.438 1.00 31.48 72 ARG D CA 1
ATOM 6255 C C . ARG D 1 72 ? -16.717 -32.154 -48.875 1.00 33.46 72 ARG D C 1
ATOM 6256 O O . ARG D 1 72 ? -16.146 -31.083 -48.665 1.00 32.57 72 ARG D O 1
ATOM 6264 N N . TYR D 1 73 ? -18.010 -32.344 -48.632 1.00 32.18 73 TYR D N 1
ATOM 6265 C CA . TYR D 1 73 ? -18.865 -31.267 -48.146 1.00 34.18 73 TYR D CA 1
ATOM 6266 C C . TYR D 1 73 ? -18.369 -30.729 -46.809 1.00 33.82 73 TYR D C 1
ATOM 6267 O O . TYR D 1 73 ? -18.316 -29.518 -46.596 1.00 35.55 73 TYR D O 1
ATOM 6276 N N . THR D 1 74 ? -18.005 -31.638 -45.909 1.00 32.07 74 THR D N 1
ATOM 6277 C CA . THR D 1 74 ? -17.786 -31.287 -44.511 1.00 32.83 74 THR D CA 1
ATOM 6278 C C . THR D 1 74 ? -16.382 -30.730 -44.296 1.00 34.11 74 THR D C 1
ATOM 6279 O O . THR D 1 74 ? -15.467 -31.013 -45.069 1.00 35.63 74 THR D O 1
ATOM 6283 N N . GLY D 1 75 ? -16.221 -29.938 -43.241 1.00 35.28 75 GLY D N 1
ATOM 6284 C CA . GLY D 1 75 ? -14.904 -29.533 -42.786 1.00 34.77 75 GLY D CA 1
ATOM 6285 C C . GLY D 1 75 ? -14.097 -30.694 -42.239 1.00 35.63 75 GLY D C 1
ATOM 6286 O O . GLY D 1 75 ? -14.386 -31.855 -42.529 1.00 36.66 75 GLY D O 1
ATOM 6287 N N . GLY D 1 76 ? -13.080 -30.378 -41.444 1.00 32.91 76 GLY D N 1
ATOM 6288 C CA . GLY D 1 76 ? -12.212 -31.393 -40.877 1.00 34.00 76 GLY D CA 1
ATOM 6289 C C . GLY D 1 76 ? -11.028 -31.665 -41.785 1.00 32.58 76 GLY D C 1
ATOM 6290 O O . GLY D 1 76 ? -10.797 -30.946 -42.756 1.00 34.56 76 GLY D O 1
ATOM 6291 N N . GLY D 1 77 ? -10.283 -32.716 -41.465 1.00 33.65 77 GLY D N 1
ATOM 6292 C CA . GLY D 1 77 ? -9.007 -32.988 -42.102 1.00 31.55 77 GLY D CA 1
ATOM 6293 C C . GLY D 1 77 ? -8.985 -34.019 -43.220 1.00 33.21 77 GLY D C 1
ATOM 6294 O O . GLY D 1 77 ? -10.018 -34.544 -43.635 1.00 33.86 77 GLY D O 1
ATOM 6295 N N . ALA D 1 78 ? -7.778 -34.293 -43.703 1.00 33.45 78 ALA D N 1
ATOM 6296 C CA . ALA D 1 78 ? -7.555 -35.098 -44.910 1.00 29.18 78 ALA D CA 1
ATOM 6297 C C . ALA D 1 78 ? -7.379 -36.563 -44.560 1.00 31.47 78 ALA D C 1
ATOM 6298 O O . ALA D 1 78 ? -6.713 -36.898 -43.583 1.00 31.38 78 ALA D O 1
ATOM 6300 N N . VAL D 1 79 ? -7.977 -37.433 -45.367 1.00 32.98 79 VAL D N 1
ATOM 6301 C CA . VAL D 1 79 ? -7.882 -38.870 -45.177 1.00 29.13 79 VAL D CA 1
ATOM 6302 C C . VAL D 1 79 ? -7.599 -39.598 -46.482 1.00 32.57 79 VAL D C 1
ATOM 6303 O O . VAL D 1 79 ? -7.964 -39.137 -47.571 1.00 29.57 79 VAL D O 1
ATOM 6307 N N . TYR D 1 80 ? -6.968 -40.755 -46.360 1.00 33.45 80 TYR D N 1
ATOM 6308 C CA . TYR D 1 80 ? -6.727 -41.614 -47.514 1.00 31.00 80 TYR D CA 1
ATOM 6309 C C . TYR D 1 80 ? -7.725 -42.775 -47.551 1.00 32.46 80 TYR D C 1
ATOM 6310 O O . TYR D 1 80 ? -7.932 -43.459 -46.546 1.00 30.08 80 TYR D O 1
ATOM 6319 N N . HIS D 1 81 ? -8.353 -43.001 -48.703 1.00 31.20 81 HIS D N 1
ATOM 6320 C CA . HIS D 1 81 ? -9.233 -44.162 -48.854 1.00 33.21 81 HIS D CA 1
ATOM 6321 C C . HIS D 1 81 ? -8.708 -45.142 -49.885 1.00 32.96 81 HIS D C 1
ATOM 6322 O O . HIS D 1 81 ? -8.185 -44.742 -50.935 1.00 32.60 81 HIS D O 1
ATOM 6329 N N . ASP D 1 82 ? -8.846 -46.428 -49.591 1.00 31.10 82 ASP D N 1
ATOM 6330 C CA . ASP D 1 82 ? -8.789 -47.439 -50.630 1.00 33.72 82 ASP D CA 1
ATOM 6331 C C . ASP D 1 82 ? -9.911 -48.416 -50.333 1.00 34.28 82 ASP D C 1
ATOM 6332 O O . ASP D 1 82 ? -10.747 -48.138 -49.474 1.00 29.78 82 ASP D O 1
ATOM 6337 N N . LEU D 1 83 ? -9.928 -49.545 -51.034 1.00 32.67 83 LEU D N 1
ATOM 6338 C CA . LEU D 1 83 ? -11.042 -50.482 -50.951 1.00 33.28 83 LEU D CA 1
ATOM 6339 C C . LEU D 1 83 ? -11.034 -51.230 -49.622 1.00 32.09 83 LEU D C 1
ATOM 6340 O O . LEU D 1 83 ? -11.965 -51.974 -49.312 1.00 32.41 83 LEU D O 1
ATOM 6345 N N . GLY D 1 84 ? -9.978 -51.029 -48.841 1.00 30.65 84 GLY D N 1
ATOM 6346 C CA . GLY D 1 84 ? -9.889 -51.609 -47.514 1.00 32.05 84 GLY D CA 1
ATOM 6347 C C . GLY D 1 84 ? -10.434 -50.688 -46.441 1.00 33.99 84 GLY D C 1
ATOM 6348 O O . GLY D 1 84 ? -10.426 -51.025 -45.257 1.00 32.02 84 GLY D O 1
ATOM 6349 N N . ASP D 1 85 ? -10.910 -49.519 -46.857 1.00 34.15 85 ASP D N 1
ATOM 6350 C CA . ASP D 1 85 ? -11.526 -48.570 -45.936 1.00 36.48 85 ASP D CA 1
ATOM 6351 C C . ASP D 1 85 ? -13.040 -48.531 -46.116 1.00 34.80 85 ASP D C 1
ATOM 6352 O O . ASP D 1 85 ? -13.538 -48.298 -47.217 1.00 36.46 85 ASP D O 1
ATOM 6357 N N . LEU D 1 86 ? -13.766 -48.761 -45.027 1.00 34.76 86 LEU D N 1
ATOM 6358 C CA . LEU D 1 86 ? -15.221 -48.677 -45.045 1.00 32.15 86 LEU D CA 1
ATOM 6359 C C . LEU D 1 86 ? -15.701 -47.310 -44.570 1.00 32.61 86 LEU D C 1
ATOM 6360 O O . LEU D 1 86 ? -15.356 -46.865 -43.475 1.00 33.39 86 LEU D O 1
ATOM 6365 N N . ASN D 1 87 ? -16.499 -46.647 -45.401 1.00 31.34 87 ASN D N 1
ATOM 6366 C CA . ASN D 1 87 ? -17.077 -45.361 -45.043 1.00 30.06 87 ASN D CA 1
ATOM 6367 C C . ASN D 1 87 ? -18.567 -45.493 -44.810 1.00 32.46 87 ASN D C 1
ATOM 6368 O O . ASN D 1 87 ? -19.230 -46.376 -45.365 1.00 30.85 87 ASN D O 1
ATOM 6373 N N . PHE D 1 88 ? -19.100 -44.651 -43.942 1.00 32.23 88 PHE D N 1
ATOM 6374 C CA . PHE D 1 88 ? -20.520 -44.685 -43.714 1.00 31.89 88 PHE D CA 1
ATOM 6375 C C . PHE D 1 88 ? -21.027 -43.337 -43.238 1.00 33.55 88 PHE D C 1
ATOM 6376 O O . PHE D 1 88 ? -20.301 -42.584 -42.578 1.00 34.72 88 PHE D O 1
ATOM 6384 N N . SER D 1 89 ? -22.264 -43.022 -43.610 1.00 33.36 89 SER D N 1
ATOM 6385 C CA . SER D 1 89 ? -22.841 -41.726 -43.299 1.00 35.31 89 SER D CA 1
ATOM 6386 C C . SER D 1 89 ? -24.237 -41.923 -42.738 1.00 35.56 89 SER D C 1
ATOM 6387 O O . SER D 1 89 ? -24.925 -42.879 -43.104 1.00 35.61 89 SER D O 1
ATOM 6390 N N . VAL D 1 90 ? -24.631 -41.015 -41.846 1.00 37.08 90 VAL D N 1
ATOM 6391 C CA . VAL D 1 90 ? -25.943 -41.044 -41.194 1.00 37.71 90 VAL D CA 1
ATOM 6392 C C . VAL D 1 90 ? -26.584 -39.664 -41.311 1.00 38.41 90 VAL D C 1
ATOM 6393 O O . VAL D 1 90 ? -25.960 -38.658 -40.972 1.00 39.28 90 VAL D O 1
ATOM 6397 N N . VAL D 1 91 ? -27.823 -39.624 -41.789 1.00 40.13 91 VAL D N 1
ATOM 6398 C CA . VAL D 1 91 ? -28.561 -38.372 -41.903 1.00 40.80 91 VAL D CA 1
ATOM 6399 C C . VAL D 1 91 ? -29.900 -38.452 -41.178 1.00 40.75 91 VAL D C 1
ATOM 6400 O O . VAL D 1 91 ? -30.768 -39.246 -41.543 1.00 42.91 91 VAL D O 1
ATOM 6404 N N . ARG D 1 92 ? -30.061 -37.626 -40.149 1.00 40.01 92 ARG D N 1
ATOM 6405 C CA . ARG D 1 92 ? -31.246 -37.680 -39.302 1.00 40.69 92 ARG D CA 1
ATOM 6406 C C . ARG D 1 92 ? -31.873 -36.299 -39.143 1.00 41.95 92 ARG D C 1
ATOM 6407 O O . ARG D 1 92 ? -31.225 -35.280 -39.388 1.00 41.49 92 ARG D O 1
ATOM 6415 N N . SER D 1 93 ? -33.137 -36.271 -38.733 1.00 42.70 93 SER D N 1
ATOM 6416 C CA . SER D 1 93 ? -33.764 -35.041 -38.265 1.00 42.39 93 SER D CA 1
ATOM 6417 C C . SER D 1 93 ? -32.973 -34.420 -37.119 1.00 42.53 93 SER D C 1
ATOM 6418 O O . SER D 1 93 ? -32.256 -35.115 -36.399 1.00 42.49 93 SER D O 1
ATOM 6421 N N . SER D 1 94 ? -33.108 -33.108 -36.956 1.00 43.63 94 SER D N 1
ATOM 6422 C CA . SER D 1 94 ? -32.341 -32.378 -35.954 1.00 42.94 94 SER D CA 1
ATOM 6423 C C . SER D 1 94 ? -33.161 -31.243 -35.350 1.00 46.17 94 SER D C 1
ATOM 6424 O O . SER D 1 94 ? -33.900 -30.555 -36.055 1.00 47.97 94 SER D O 1
ATOM 6427 N N . ASP D 1 95 ? -33.026 -31.053 -34.042 1.00 47.88 95 ASP D N 1
ATOM 6428 C CA . ASP D 1 95 ? -33.760 -30.002 -33.338 1.00 48.24 95 ASP D CA 1
ATOM 6429 C C . ASP D 1 95 ? -32.842 -28.994 -32.664 1.00 47.84 95 ASP D C 1
ATOM 6430 O O . ASP D 1 95 ? -33.310 -28.071 -32.008 1.00 48.54 95 ASP D O 1
ATOM 6435 N N . ASP D 1 96 ? -31.537 -29.173 -32.819 1.00 47.41 96 ASP D N 1
ATOM 6436 C CA . ASP D 1 96 ? -30.569 -28.282 -32.194 1.00 47.31 96 ASP D CA 1
ATOM 6437 C C . ASP D 1 96 ? -29.320 -28.109 -33.055 1.00 47.33 96 ASP D C 1
ATOM 6438 O O . ASP D 1 96 ? -29.189 -28.722 -34.113 1.00 44.36 96 ASP D O 1
ATOM 6443 N N . MET D 1 97 ? -28.404 -27.264 -32.603 1.00 48.23 97 MET D N 1
ATOM 6444 C CA . MET D 1 97 ? -27.148 -27.089 -33.308 1.00 48.74 97 MET D CA 1
ATOM 6445 C C . MET D 1 97 ? -25.991 -27.612 -32.464 1.00 48.89 97 MET D C 1
ATOM 6446 O O . MET D 1 97 ? -24.860 -27.146 -32.595 1.00 50.96 97 MET D O 1
ATOM 6448 N N . ASP D 1 98 ? -26.284 -28.587 -31.604 1.00 47.14 98 ASP D N 1
ATOM 6449 C CA . ASP D 1 98 ? -25.281 -29.174 -30.718 1.00 45.69 98 ASP D CA 1
ATOM 6450 C C . ASP D 1 98 ? -24.475 -30.271 -31.406 1.00 44.04 98 ASP D C 1
ATOM 6451 O O . ASP D 1 98 ? -24.780 -31.460 -31.261 1.00 41.76 98 ASP D O 1
ATOM 6456 N N . ILE D 1 99 ? -23.451 -29.870 -32.152 1.00 44.94 99 ILE D N 1
ATOM 6457 C CA . ILE D 1 99 ? -22.662 -30.809 -32.940 1.00 44.54 99 ILE D CA 1
ATOM 6458 C C . ILE D 1 99 ? -21.884 -31.764 -32.041 1.00 43.82 99 ILE D C 1
ATOM 6459 O O . ILE D 1 99 ? -21.617 -32.906 -32.416 1.00 44.18 99 ILE D O 1
ATOM 6464 N N . THR D 1 100 ? -21.522 -31.289 -30.854 1.00 43.54 100 THR D N 1
ATOM 6465 C CA . THR D 1 100 ? -20.820 -32.115 -29.879 1.00 43.30 100 THR D CA 1
ATOM 6466 C C . THR D 1 100 ? -21.632 -33.356 -29.522 1.00 42.51 100 THR D C 1
ATOM 6467 O O . THR D 1 100 ? -21.113 -34.473 -29.532 1.00 43.53 100 THR D O 1
ATOM 6471 N N . SER D 1 101 ? -22.907 -33.153 -29.207 1.00 39.77 101 SER D N 1
ATOM 6472 C CA . SER D 1 101 ? -23.800 -34.257 -28.877 1.00 37.68 101 SER D CA 1
ATOM 6473 C C . SER D 1 101 ? -23.842 -35.287 -30.000 1.00 37.85 101 SER D C 1
ATOM 6474 O O . SER D 1 101 ? -23.893 -36.491 -29.750 1.00 35.91 101 SER D O 1
ATOM 6477 N N . MET D 1 102 ? -23.821 -34.806 -31.239 1.00 38.08 102 MET D N 1
ATOM 6478 C CA . MET D 1 102 ? -23.877 -35.683 -32.403 1.00 39.73 102 MET D CA 1
ATOM 6479 C C . MET D 1 102 ? -22.711 -36.666 -32.408 1.00 38.85 102 MET D C 1
ATOM 6480 O O . MET D 1 102 ? -22.911 -37.880 -32.457 1.00 43.85 102 MET D O 1
ATOM 6485 N N . PHE D 1 103 ? -21.494 -36.134 -32.358 1.00 39.90 103 PHE D N 1
ATOM 6486 C CA . PHE D 1 103 ? -20.295 -36.963 -32.387 1.00 39.14 103 PHE D CA 1
ATOM 6487 C C . PHE D 1 103 ? -20.280 -37.951 -31.226 1.00 39.91 103 PHE D C 1
ATOM 6488 O O . PHE D 1 103 ? -19.898 -39.110 -31.390 1.00 41.59 103 PHE D O 1
ATOM 6496 N N . ARG D 1 104 ? -20.697 -37.486 -30.053 1.00 37.14 104 ARG D N 1
ATOM 6497 C CA . ARG D 1 104 ? -20.782 -38.337 -28.882 1.00 39.52 104 ARG D CA 1
ATOM 6498 C C . ARG D 1 104 ? -21.667 -39.531 -29.187 1.00 37.34 104 ARG D C 1
ATOM 6499 O O . ARG D 1 104 ? -21.317 -40.668 -28.877 1.00 40.02 104 ARG D O 1
ATOM 6501 N N . THR D 1 105 ? -22.804 -39.262 -29.817 1.00 38.80 105 THR D N 1
ATOM 6502 C CA . THR D 1 105 ? -23.823 -40.283 -30.068 1.00 39.36 105 THR D CA 1
ATOM 6503 C C . THR D 1 105 ? -23.417 -41.293 -31.131 1.00 39.36 105 THR D C 1
ATOM 6504 O O . THR D 1 105 ? -23.620 -42.504 -30.971 1.00 36.43 105 THR D O 1
ATOM 6508 N N . MET D 1 106 ? -22.877 -40.785 -32.234 1.00 38.06 106 MET D N 1
ATOM 6509 C CA . MET D 1 106 ? -22.440 -41.645 -33.310 1.00 39.08 106 MET D CA 1
ATOM 6510 C C . MET D 1 106 ? -21.288 -42.502 -32.793 1.00 39.27 106 MET D C 1
ATOM 6511 O O . MET D 1 106 ? -21.212 -43.692 -33.084 1.00 42.44 106 MET D O 1
ATOM 6516 N N . ASN D 1 107 ? -20.414 -41.900 -31.994 1.00 37.51 107 ASN D N 1
ATOM 6517 C CA . ASN D 1 107 ? -19.299 -42.623 -31.412 1.00 34.89 107 ASN D CA 1
ATOM 6518 C C . ASN D 1 107 ? -19.768 -43.757 -30.509 1.00 36.53 107 ASN D C 1
ATOM 6519 O O . ASN D 1 107 ? -19.223 -44.850 -30.563 1.00 33.74 107 ASN D O 1
ATOM 6524 N N . GLU D 1 108 ? -20.775 -43.492 -29.671 1.00 32.91 108 GLU D N 1
ATOM 6525 C CA . GLU D 1 108 ? -21.353 -44.556 -28.855 1.00 37.36 108 GLU D CA 1
ATOM 6526 C C . GLU D 1 108 ? -21.738 -45.734 -29.749 1.00 36.92 108 GLU D C 1
ATOM 6527 O O . GLU D 1 108 ? -21.394 -46.883 -29.464 1.00 38.29 108 GLU D O 1
ATOM 6533 N N . ALA D 1 109 ? -22.426 -45.443 -30.851 1.00 38.18 109 ALA D N 1
ATOM 6534 C CA . ALA D 1 109 ? -22.821 -46.476 -31.807 1.00 38.07 109 ALA D CA 1
ATOM 6535 C C . ALA D 1 109 ? -21.646 -47.259 -32.401 1.00 38.24 109 ALA D C 1
ATOM 6536 O O . ALA D 1 109 ? -21.726 -48.482 -32.537 1.00 42.27 109 ALA D O 1
ATOM 6538 N N . VAL D 1 110 ? -20.573 -46.555 -32.747 1.00 36.52 110 VAL D N 1
ATOM 6539 C CA . VAL D 1 110 ? -19.393 -47.189 -33.321 1.00 33.50 110 VAL D CA 1
ATOM 6540 C C . VAL D 1 110 ? -18.707 -48.098 -32.306 1.00 34.58 110 VAL D C 1
ATOM 6541 O O . VAL D 1 110 ? -18.266 -49.197 -32.642 1.00 34.28 110 VAL D O 1
ATOM 6545 N N . VAL D 1 111 ? -18.622 -47.633 -31.064 1.00 33.86 111 VAL D N 1
ATOM 6546 C CA . VAL D 1 111 ? -17.993 -48.404 -29.998 1.00 37.88 111 VAL D CA 1
ATOM 6547 C C . VAL D 1 111 ? -18.773 -49.681 -29.708 1.00 40.50 111 VAL D C 1
ATOM 6548 O O . VAL D 1 111 ? -18.188 -50.745 -29.503 1.00 42.32 111 VAL D O 1
ATOM 6552 N N . ASN D 1 112 ? -20.098 -49.569 -29.691 1.00 43.26 112 ASN D N 1
ATOM 6553 C CA . ASN D 1 112 ? -20.963 -50.730 -29.524 1.00 41.95 112 ASN D CA 1
ATOM 6554 C C . ASN D 1 112 ? -20.876 -51.689 -30.706 1.00 41.30 112 ASN D C 1
ATOM 6555 O O . ASN D 1 112 ? -20.774 -52.903 -30.527 1.00 41.94 112 ASN D O 1
ATOM 6560 N N . SER D 1 113 ? -20.917 -51.137 -31.914 1.00 41.23 113 SER D N 1
ATOM 6561 C CA . SER D 1 113 ? -20.723 -51.926 -33.125 1.00 39.56 113 SER D CA 1
ATOM 6562 C C . SER D 1 113 ? -19.449 -52.760 -33.041 1.00 40.25 113 SER D C 1
ATOM 6563 O O . SER D 1 113 ? -19.471 -53.969 -33.271 1.00 44.08 113 SER D O 1
ATOM 6566 N N . LEU D 1 114 ? -18.340 -52.106 -32.711 1.00 39.92 114 LEU D N 1
ATOM 6567 C CA . LEU D 1 114 ? -17.043 -52.780 -32.636 1.00 40.82 114 LEU D CA 1
ATOM 6568 C C . LEU D 1 114 ? -17.010 -53.806 -31.504 1.00 41.80 114 LEU D C 1
ATOM 6569 O O . LEU D 1 114 ? -16.195 -54.728 -31.512 1.00 43.05 114 LEU D O 1
ATOM 6574 N N . ARG D 1 115 ? -17.902 -53.637 -30.533 1.00 43.84 115 ARG D N 1
ATOM 6575 C CA . ARG D 1 115 ? -18.071 -54.619 -29.469 1.00 41.97 115 ARG D CA 1
ATOM 6576 C C . ARG D 1 115 ? -18.501 -55.971 -30.029 1.00 41.59 115 ARG D C 1
ATOM 6577 O O . ARG D 1 115 ? -17.829 -56.981 -29.822 1.00 41.43 115 ARG D O 1
ATOM 6579 N N . ILE D 1 116 ? -19.624 -55.982 -30.740 1.00 40.61 116 ILE D N 1
ATOM 6580 C CA . ILE D 1 116 ? -20.116 -57.197 -31.376 1.00 39.36 116 ILE D CA 1
ATOM 6581 C C . ILE D 1 116 ? -19.000 -57.918 -32.125 1.00 41.39 116 ILE D C 1
ATOM 6582 O O . ILE D 1 116 ? -18.976 -59.148 -32.188 1.00 43.97 116 ILE D O 1
ATOM 6587 N N . LEU D 1 117 ? -18.078 -57.146 -32.690 1.00 38.76 117 LEU D N 1
ATOM 6588 C CA . LEU D 1 117 ? -16.943 -57.710 -33.410 1.00 40.60 117 LEU D CA 1
ATOM 6589 C C . LEU D 1 117 ? -15.884 -58.234 -32.446 1.00 40.77 117 LEU D C 1
ATOM 6590 O O . LEU D 1 117 ? -15.022 -59.027 -32.826 1.00 41.98 117 LEU D O 1
ATOM 6595 N N . GLY D 1 118 ? -15.955 -57.788 -31.196 1.00 41.53 118 GLY D N 1
ATOM 6596 C CA . GLY D 1 118 ? -14.995 -58.191 -30.186 1.00 41.12 118 GLY D CA 1
ATOM 6597 C C . GLY D 1 118 ? -13.765 -57.304 -30.168 1.00 42.04 118 GLY D C 1
ATOM 6598 O O . GLY D 1 118 ? -12.685 -57.733 -29.763 1.00 42.70 118 GLY D O 1
ATOM 6599 N N . LEU D 1 119 ? -13.931 -56.062 -30.611 1.00 41.26 119 LEU D N 1
ATOM 6600 C CA . LEU D 1 119 ? -12.843 -55.092 -30.597 1.00 39.86 119 LEU D CA 1
ATOM 6601 C C . LEU D 1 119 ? -13.147 -53.935 -29.651 1.00 39.87 119 LEU D C 1
ATOM 6602 O O . LEU D 1 119 ? -14.127 -53.213 -29.833 1.00 41.07 119 LEU D O 1
ATOM 6607 N N . ASP D 1 120 ? -12.300 -53.765 -28.641 1.00 40.20 120 ASP D N 1
ATOM 6608 C CA . ASP D 1 120 ? -12.452 -52.668 -27.688 1.00 40.30 120 ASP D CA 1
ATOM 6609 C C . ASP D 1 120 ? -11.862 -51.367 -28.251 1.00 40.67 120 ASP D C 1
ATOM 6610 O O . ASP D 1 120 ? -10.674 -51.305 -28.607 1.00 39.45 120 ASP D O 1
ATOM 6615 N N . ALA D 1 121 ? -12.694 -50.334 -28.329 1.00 38.94 121 ALA D N 1
ATOM 6616 C CA . ALA D 1 121 ? -12.257 -49.034 -28.823 1.00 35.72 121 ALA D CA 1
ATOM 6617 C C . ALA D 1 121 ? -13.064 -47.904 -28.190 1.00 35.72 121 ALA D C 1
ATOM 6618 O O . ALA D 1 121 ? -14.160 -48.124 -27.677 1.00 34.92 121 ALA D O 1
ATOM 6620 N N . ARG D 1 122 ? -12.513 -46.695 -28.232 1.00 33.46 122 ARG D N 1
ATOM 6621 C CA . ARG D 1 122 ? -13.187 -45.527 -27.678 1.00 32.65 122 ARG D CA 1
ATOM 6622 C C . ARG D 1 122 ? -12.882 -44.275 -28.494 1.00 33.37 122 ARG D C 1
ATOM 6623 O O . ARG D 1 122 ? -11.803 -44.148 -29.074 1.00 29.90 122 ARG D O 1
ATOM 6631 N N . PRO D 1 123 ? -13.838 -43.354 -28.534 1.00 32.84 123 PRO D N 1
ATOM 6632 C CA . PRO D 1 123 ? -13.568 -41.982 -28.976 1.00 31.02 123 PRO D CA 1
ATOM 6633 C C . PRO D 1 123 ? -12.345 -41.393 -28.282 1.00 29.75 123 PRO D C 1
ATOM 6634 O O . PRO D 1 123 ? -12.136 -41.633 -27.093 1.00 26.83 123 PRO D O 1
ATOM 6638 N N . GLY D 1 124 ? -11.548 -40.630 -29.023 1.00 27.06 124 GLY D N 1
ATOM 6639 C CA . GLY D 1 124 ? -10.387 -39.966 -28.459 1.00 29.10 124 GLY D CA 1
ATOM 6640 C C . GLY D 1 124 ? -10.762 -38.904 -27.445 1.00 31.37 124 GLY D C 1
ATOM 6641 O O . GLY D 1 124 ? -11.940 -38.601 -27.256 1.00 30.35 124 GLY D O 1
ATOM 6642 N N . GLU D 1 125 ? -9.755 -38.337 -26.789 1.00 31.88 125 GLU D N 1
ATOM 6643 C CA . GLU D 1 125 ? -9.978 -37.500 -25.627 1.00 35.57 125 GLU D CA 1
ATOM 6644 C C . GLU D 1 125 ? -9.667 -36.006 -25.835 1.00 36.41 125 GLU D C 1
ATOM 6645 O O . GLU D 1 125 ? -10.050 -35.193 -25.001 1.00 37.52 125 GLU D O 1
ATOM 6651 N N . LEU D 1 126 ? -8.988 -35.674 -26.928 1.00 33.36 126 LEU D N 1
ATOM 6652 C CA . LEU D 1 126 ? -8.494 -34.319 -27.141 1.00 35.80 126 LEU D CA 1
ATOM 6653 C C . LEU D 1 126 ? -9.500 -33.483 -27.927 1.00 37.30 126 LEU D C 1
ATOM 6654 O O . LEU D 1 126 ? -10.249 -34.008 -28.750 1.00 35.59 126 LEU D O 1
ATOM 6659 N N . ASN D 1 127 ? -9.510 -32.180 -27.666 1.00 42.46 127 ASN D N 1
ATOM 6660 C CA . ASN D 1 127 ? -10.360 -31.257 -28.408 1.00 44.30 127 ASN D CA 1
ATOM 6661 C C . ASN D 1 127 ? -9.682 -30.739 -29.672 1.00 46.44 127 ASN D C 1
ATOM 6662 O O . ASN D 1 127 ? -10.328 -30.551 -30.703 1.00 48.05 127 ASN D O 1
ATOM 6667 N N . ASP D 1 128 ? -8.376 -30.508 -29.585 1.00 44.73 128 ASP D N 1
ATOM 6668 C CA . ASP D 1 128 ? -7.643 -29.839 -30.653 1.00 45.71 128 ASP D CA 1
ATOM 6669 C C . ASP D 1 128 ? -7.919 -30.491 -32.003 1.00 46.14 128 ASP D C 1
ATOM 6670 O O . ASP D 1 128 ? -7.547 -31.641 -32.236 1.00 46.63 128 ASP D O 1
ATOM 6675 N N . VAL D 1 129 ? -8.574 -29.748 -32.890 1.00 43.58 129 VAL D N 1
ATOM 6676 C CA . VAL D 1 129 ? -9.030 -30.297 -34.162 1.00 43.40 129 VAL D CA 1
ATOM 6677 C C . VAL D 1 129 ? -7.852 -30.702 -35.042 1.00 43.07 129 VAL D C 1
ATOM 6678 O O . VAL D 1 129 ? -8.022 -31.403 -36.039 1.00 44.62 129 VAL D O 1
ATOM 6682 N N . SER D 1 130 ? -6.658 -30.255 -34.666 1.00 42.31 130 SER D N 1
ATOM 6683 C CA . SER D 1 130 ? -5.540 -30.178 -35.599 1.00 43.53 130 SER D CA 1
ATOM 6684 C C . SER D 1 130 ? -4.506 -31.261 -35.311 1.00 43.65 130 SER D C 1
ATOM 6685 O O . SER D 1 130 ? -3.498 -31.372 -36.009 1.00 44.67 130 SER D O 1
ATOM 6688 N N . ILE D 1 131 ? -4.762 -32.057 -34.278 1.00 42.02 131 ILE D N 1
ATOM 6689 C CA . ILE D 1 131 ? -3.910 -33.204 -33.961 1.00 40.92 131 ILE D CA 1
ATOM 6690 C C . ILE D 1 131 ? -4.348 -34.420 -34.795 1.00 40.29 131 ILE D C 1
ATOM 6691 O O . ILE D 1 131 ? -5.544 -34.636 -34.996 1.00 37.02 131 ILE D O 1
ATOM 6696 N N . PRO D 1 132 ? -3.383 -35.201 -35.287 1.00 37.38 132 PRO D N 1
ATOM 6697 C CA . PRO D 1 132 ? -3.675 -36.312 -36.197 1.00 36.30 132 PRO D CA 1
ATOM 6698 C C . PRO D 1 132 ? -4.561 -37.403 -35.573 1.00 35.44 132 PRO D C 1
ATOM 6699 O O . PRO D 1 132 ? -5.421 -37.967 -36.253 1.00 32.64 132 PRO D O 1
ATOM 6703 N N . VAL D 1 133 ? -4.346 -37.696 -34.291 1.00 33.60 133 VAL D N 1
ATOM 6704 C CA . VAL D 1 133 ? -5.048 -38.800 -33.633 1.00 32.92 133 VAL D CA 1
ATOM 6705 C C . VAL D 1 133 ? -5.443 -38.426 -32.201 1.00 32.45 133 VAL D C 1
ATOM 6706 O O . VAL D 1 133 ? -4.994 -37.411 -31.671 1.00 32.11 133 VAL D O 1
ATOM 6710 N N . ASN D 1 134 ? -6.289 -39.251 -31.592 1.00 30.16 134 ASN D N 1
ATOM 6711 C CA . ASN D 1 134 ? -6.781 -39.021 -30.224 1.00 30.32 134 ASN D CA 1
ATOM 6712 C C . ASN D 1 134 ? -7.691 -37.795 -30.075 1.00 29.49 134 ASN D C 1
ATOM 6713 O O . ASN D 1 134 ? -7.754 -37.191 -29.004 1.00 31.17 134 ASN D O 1
ATOM 6718 N N . LYS D 1 135 ? -8.386 -37.441 -31.151 1.00 28.64 135 LYS D N 1
ATOM 6719 C CA . LYS D 1 135 ? -9.444 -36.440 -31.084 1.00 28.09 135 LYS D CA 1
ATOM 6720 C C . LYS D 1 135 ? -10.774 -37.069 -30.681 1.00 29.67 135 LYS D C 1
ATOM 6721 O O . LYS D 1 135 ? -10.948 -38.285 -30.769 1.00 29.68 135 LYS D O 1
ATOM 6727 N N . LYS D 1 136 ? -11.709 -36.234 -30.240 1.00 30.64 136 LYS D N 1
ATOM 6728 C CA . LYS D 1 136 ? -13.013 -36.709 -29.796 1.00 32.47 136 LYS D CA 1
ATOM 6729 C C . LYS D 1 136 ? -13.894 -37.093 -30.980 1.00 29.69 136 LYS D C 1
ATOM 6730 O O . LYS D 1 136 ? -15.021 -37.555 -30.804 1.00 29.05 136 LYS D O 1
ATOM 6736 N N . THR D 1 137 ? -13.371 -36.899 -32.187 1.00 29.99 137 THR D N 1
ATOM 6737 C CA . THR D 1 137 ? -14.049 -37.348 -33.397 1.00 30.52 137 THR D CA 1
ATOM 6738 C C . THR D 1 137 ? -13.391 -38.600 -33.966 1.00 33.33 137 THR D C 1
ATOM 6739 O O . THR D 1 137 ? -13.925 -39.235 -34.875 1.00 31.17 137 THR D O 1
ATOM 6743 N N . ASP D 1 138 ? -12.228 -38.949 -33.425 1.00 33.91 138 ASP D N 1
ATOM 6744 C CA . ASP D 1 138 ? -11.546 -40.194 -33.799 1.00 28.81 138 ASP D CA 1
ATOM 6745 C C . ASP D 1 138 ? -12.042 -41.347 -32.942 1.00 28.66 138 ASP D C 1
ATOM 6746 O O . ASP D 1 138 ? -12.426 -41.154 -31.787 1.00 32.15 138 ASP D O 1
ATOM 6751 N N . ILE D 1 139 ? -12.009 -42.546 -33.514 1.00 29.50 139 ILE D N 1
ATOM 6752 C CA . ILE D 1 139 ? -12.178 -43.761 -32.757 1.00 28.26 139 ILE D CA 1
ATOM 6753 C C . ILE D 1 139 ? -10.819 -44.430 -32.614 1.00 28.83 139 ILE D C 1
ATOM 6754 O O . ILE D 1 139 ? -10.105 -44.622 -33.590 1.00 25.48 139 ILE D O 1
ATOM 6759 N N . MET D 1 140 ? -10.454 -44.746 -31.379 1.00 26.15 140 MET D N 1
ATOM 6760 C CA . MET D 1 140 ? -9.108 -45.193 -31.039 1.00 28.77 140 MET D CA 1
ATOM 6761 C C . MET D 1 140 ? -9.135 -46.616 -30.482 1.00 30.42 140 MET D C 1
ATOM 6762 O O . MET D 1 140 ? -9.903 -46.910 -29.564 1.00 31.42 140 MET D O 1
ATOM 6767 N N . ALA D 1 141 ? -8.288 -47.480 -31.030 1.00 32.15 141 ALA D N 1
ATOM 6768 C CA . ALA D 1 141 ? -8.044 -48.795 -30.440 1.00 30.61 141 ALA D CA 1
ATOM 6769 C C . ALA D 1 141 ? -6.799 -48.639 -29.584 1.00 30.12 141 ALA D C 1
ATOM 6770 O O . ALA D 1 141 ? -5.678 -48.748 -30.077 1.00 32.09 141 ALA D O 1
ATOM 6772 N N . GLY D 1 142 ? -6.979 -48.343 -28.300 1.00 29.27 142 GLY D N 1
ATOM 6773 C CA . GLY D 1 142 ? -5.839 -47.921 -27.496 1.00 24.59 142 GLY D CA 1
ATOM 6774 C C . GLY D 1 142 ? -5.176 -46.694 -28.106 1.00 26.86 142 GLY D C 1
ATOM 6775 O O . GLY D 1 142 ? -5.837 -45.708 -28.427 1.00 26.65 142 GLY D O 1
ATOM 6776 N N . GLU D 1 143 ? -3.864 -46.756 -28.278 1.00 26.24 143 GLU D N 1
ATOM 6777 C CA . GLU D 1 143 ? -3.106 -45.621 -28.790 1.00 28.52 143 GLU D CA 1
ATOM 6778 C C . GLU D 1 143 ? -3.235 -45.410 -30.308 1.00 28.26 143 GLU D C 1
ATOM 6779 O O . GLU D 1 143 ? -2.731 -44.417 -30.831 1.00 26.34 143 GLU D O 1
ATOM 6785 N N . LYS D 1 144 ? -3.896 -46.333 -31.008 1.00 27.38 144 LYS D N 1
ATOM 6786 C CA . LYS D 1 144 ? -3.993 -46.264 -32.475 1.00 29.27 144 LYS D CA 1
ATOM 6787 C C . LYS D 1 144 ? -5.360 -45.806 -32.999 1.00 30.86 144 LYS D C 1
ATOM 6788 O O . LYS D 1 144 ? -6.397 -46.298 -32.567 1.00 30.18 144 LYS D O 1
ATOM 6794 N N . LYS D 1 145 ? -5.350 -44.887 -33.960 1.00 29.00 145 LYS D N 1
ATOM 6795 C CA . LYS D 1 145 ? -6.584 -44.451 -34.595 1.00 28.59 145 LYS D CA 1
ATOM 6796 C C . LYS D 1 145 ? -7.041 -45.468 -35.636 1.00 30.10 145 LYS D C 1
ATOM 6797 O O . LYS D 1 145 ? -6.251 -45.884 -36.487 1.00 30.57 145 LYS D O 1
ATOM 6803 N N . ILE D 1 146 ? -8.316 -45.855 -35.589 1.00 29.02 146 ILE D N 1
ATOM 6804 C CA . ILE D 1 146 ? -8.844 -46.799 -36.579 1.00 31.26 146 ILE D CA 1
ATOM 6805 C C . ILE D 1 146 ? -9.956 -46.184 -37.420 1.00 32.39 146 ILE D C 1
ATOM 6806 O O . ILE D 1 146 ? -10.331 -46.723 -38.473 1.00 31.50 146 ILE D O 1
ATOM 6811 N N . MET D 1 147 ? -10.462 -45.039 -36.969 1.00 30.79 147 MET D N 1
ATOM 6812 C CA . MET D 1 147 ? -11.570 -44.393 -37.642 1.00 31.79 147 MET D CA 1
ATOM 6813 C C . MET D 1 147 ? -11.566 -42.887 -37.392 1.00 30.91 147 MET D C 1
ATOM 6814 O O . MET D 1 147 ? -11.224 -42.445 -36.302 1.00 31.11 147 MET D O 1
ATOM 6819 N N . GLY D 1 148 ? -11.905 -42.104 -38.418 1.00 30.47 148 GLY D N 1
ATOM 6820 C CA . GLY D 1 148 ? -12.152 -40.681 -38.216 1.00 31.11 148 GLY D CA 1
ATOM 6821 C C . GLY D 1 148 ? -13.541 -40.319 -38.700 1.00 32.63 148 GLY D C 1
ATOM 6822 O O . GLY D 1 148 ? -14.173 -41.085 -39.442 1.00 32.39 148 GLY D O 1
ATOM 6823 N N . ALA D 1 149 ? -14.004 -39.139 -38.317 1.00 30.44 149 ALA D N 1
ATOM 6824 C CA . ALA D 1 149 ? -15.334 -38.680 -38.686 1.00 31.83 149 ALA D CA 1
ATOM 6825 C C . ALA D 1 149 ? -15.367 -37.172 -38.882 1.00 31.20 149 ALA D C 1
ATOM 6826 O O . ALA D 1 149 ? -14.506 -36.439 -38.380 1.00 33.41 149 ALA D O 1
ATOM 6828 N N . ALA D 1 150 ? -16.372 -36.720 -39.620 1.00 31.29 150 ALA D N 1
ATOM 6829 C CA . ALA D 1 150 ? -16.650 -35.300 -39.801 1.00 30.28 150 ALA D CA 1
ATOM 6830 C C . ALA D 1 150 ? -18.161 -35.128 -39.865 1.00 31.68 150 ALA D C 1
ATOM 6831 O O . ALA D 1 150 ? -18.898 -36.104 -40.020 1.00 32.15 150 ALA D O 1
ATOM 6833 N N . GLY D 1 151 ? -18.633 -33.897 -39.718 1.00 33.60 151 GLY D N 1
ATOM 6834 C CA . GLY D 1 151 ? -20.069 -33.677 -39.671 1.00 36.35 151 GLY D CA 1
ATOM 6835 C C . GLY D 1 151 ? -20.518 -32.292 -40.068 1.00 36.17 151 GLY D C 1
ATOM 6836 O O . GLY D 1 151 ? -19.710 -31.373 -40.193 1.00 37.67 151 GLY D O 1
ATOM 6837 N N . ALA D 1 152 ? -21.823 -32.157 -40.271 1.00 38.36 152 ALA D N 1
ATOM 6838 C CA . ALA D 1 152 ? -22.445 -30.875 -40.561 1.00 37.32 152 ALA D CA 1
ATOM 6839 C C . ALA D 1 152 ? -23.850 -30.848 -39.971 1.00 39.48 152 ALA D C 1
ATOM 6840 O O . ALA D 1 152 ? -24.471 -31.897 -39.773 1.00 40.97 152 ALA D O 1
ATOM 6842 N N . MET D 1 153 ? -24.342 -29.646 -39.681 1.00 40.75 153 MET D N 1
ATOM 6843 C CA . MET D 1 153 ? -25.684 -29.475 -39.140 1.00 42.85 153 MET D CA 1
ATOM 6844 C C . MET D 1 153 ? -26.359 -28.285 -39.780 1.00 42.97 153 MET D C 1
ATOM 6845 O O . MET D 1 153 ? -25.704 -27.322 -40.183 1.00 43.26 153 MET D O 1
ATOM 6850 N N . ARG D 1 154 ? -27.679 -28.356 -39.862 1.00 41.30 154 ARG D N 1
ATOM 6851 C CA . ARG D 1 154 ? -28.472 -27.271 -40.397 1.00 41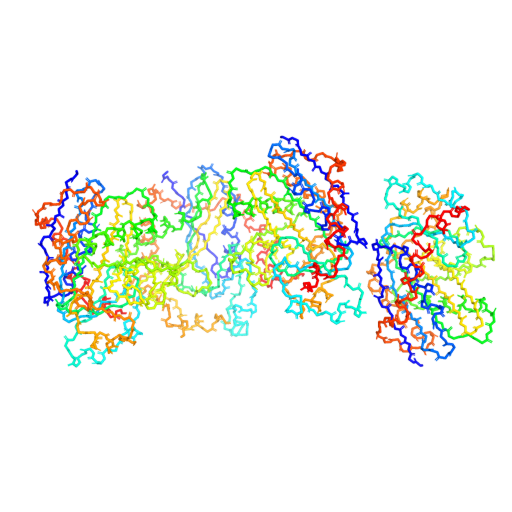.54 154 ARG D CA 1
ATOM 6852 C C . ARG D 1 154 ? -29.847 -27.368 -39.769 1.00 44.02 154 ARG D C 1
ATOM 6853 O O . ARG D 1 154 ? -30.160 -28.355 -39.096 1.00 45.00 154 ARG D O 1
ATOM 6861 N N . LYS D 1 155 ? -30.667 -26.345 -39.975 1.00 44.62 155 LYS D N 1
ATOM 6862 C CA . LYS D 1 155 ? -32.012 -26.363 -39.429 1.00 44.04 155 LYS D CA 1
ATOM 6863 C C . LYS D 1 155 ? -32.736 -27.613 -39.925 1.00 42.73 155 LYS D C 1
ATOM 6864 O O . LYS D 1 155 ? -32.929 -27.792 -41.129 1.00 42.44 155 LYS D O 1
ATOM 6866 N N . GLY D 1 156 ? -33.090 -28.494 -38.992 1.00 41.50 156 GLY D N 1
ATOM 6867 C CA . GLY D 1 156 ? -33.907 -29.664 -39.304 1.00 41.74 156 GLY D CA 1
ATOM 6868 C C . GLY D 1 156 ? -33.170 -30.947 -39.649 1.00 42.34 156 GLY D C 1
ATOM 6869 O O . GLY D 1 156 ? -33.773 -32.022 -39.669 1.00 43.43 156 GLY D O 1
ATOM 6870 N N . ALA D 1 157 ? -31.868 -30.843 -39.915 1.00 42.37 157 ALA D N 1
ATOM 6871 C CA . ALA D 1 157 ? -31.088 -31.985 -40.418 1.00 37.49 157 ALA D CA 1
ATOM 6872 C C . ALA D 1 157 ? -29.642 -31.963 -39.920 1.00 36.75 157 ALA D C 1
ATOM 6873 O O . ALA D 1 157 ? -29.058 -30.897 -39.710 1.00 36.27 157 ALA D O 1
ATOM 6875 N N . LYS D 1 158 ? -29.070 -33.145 -39.713 1.00 36.37 158 LYS D N 1
ATOM 6876 C CA . LYS D 1 158 ? -27.648 -33.254 -39.381 1.00 38.19 158 LYS D CA 1
ATOM 6877 C C . LYS D 1 158 ? -26.972 -34.387 -40.138 1.00 38.01 158 LYS D C 1
ATOM 6878 O O . LYS D 1 158 ? -27.588 -35.420 -40.412 1.00 38.31 158 LYS D O 1
ATOM 6884 N N . LEU D 1 159 ? -25.701 -34.183 -40.472 1.00 35.99 159 LEU D N 1
ATOM 6885 C CA . LEU D 1 159 ? -24.935 -35.182 -41.190 1.00 35.70 159 LEU D CA 1
ATOM 6886 C C . LEU D 1 159 ? -23.683 -35.569 -40.411 1.00 34.41 159 LEU D C 1
ATOM 6887 O O . LEU D 1 159 ? -22.952 -34.702 -39.916 1.00 39.51 159 LEU D O 1
ATOM 6892 N N . TRP D 1 160 ? -23.437 -36.871 -40.303 1.00 33.70 160 TRP D N 1
ATOM 6893 C CA . TRP D 1 160 ? -22.195 -37.371 -39.728 1.00 33.36 160 TRP D CA 1
ATOM 6894 C C . TRP D 1 160 ? -21.721 -38.630 -40.446 1.00 33.64 160 TRP D C 1
ATOM 6895 O O . TRP D 1 160 ? -22.428 -39.637 -40.485 1.00 32.63 160 TRP D O 1
ATOM 6906 N N . HIS D 1 161 ? -20.521 -38.566 -41.013 1.00 30.15 161 HIS D N 1
ATOM 6907 C CA . HIS D 1 161 ? -19.981 -39.674 -41.791 1.00 33.55 161 HIS D CA 1
ATOM 6908 C C . HIS D 1 161 ? -18.536 -39.970 -41.401 1.00 33.71 161 HIS D C 1
ATOM 6909 O O . HIS D 1 161 ? -17.782 -39.065 -41.044 1.00 34.55 161 HIS D O 1
ATOM 6916 N N . ALA D 1 162 ? -18.158 -41.241 -41.473 1.00 32.85 162 ALA D N 1
ATOM 6917 C CA . ALA D 1 162 ? -16.892 -41.697 -40.910 1.00 31.09 162 ALA D CA 1
ATOM 6918 C C . ALA D 1 162 ? -16.144 -42.595 -41.889 1.00 32.75 162 ALA D C 1
ATOM 6919 O O . ALA D 1 162 ? -16.741 -43.167 -42.802 1.00 34.46 162 ALA D O 1
ATOM 6921 N N . ALA D 1 163 ? -14.835 -42.714 -41.694 1.00 31.87 163 ALA D N 1
ATOM 6922 C CA . ALA D 1 163 ? -14.010 -43.578 -42.532 1.00 31.80 163 ALA D CA 1
ATOM 6923 C C . ALA D 1 163 ? -13.262 -44.472 -41.557 1.00 31.02 163 ALA D C 1
ATOM 6924 O O . ALA D 1 163 ? -12.574 -43.985 -40.650 1.00 31.89 163 ALA D O 1
ATOM 6926 N N . MET D 1 164 ? -13.435 -45.772 -41.731 1.00 32.30 164 MET D N 1
ATOM 6927 C CA . MET D 1 164 ? -12.876 -46.767 -40.840 1.00 32.20 164 MET D CA 1
ATOM 6928 C C . MET D 1 164 ? -11.856 -47.620 -41.581 1.00 32.60 164 MET D C 1
ATOM 6929 O O . MET D 1 164 ? -12.131 -48.144 -42.676 1.00 35.44 164 MET D O 1
ATOM 6934 N N . LEU D 1 165 ? -10.671 -47.726 -40.995 1.00 31.13 165 LEU D N 1
ATOM 6935 C CA . LEU D 1 165 ? -9.577 -48.496 -41.564 1.00 31.70 165 LEU D CA 1
ATOM 6936 C C . LEU D 1 165 ? -9.788 -49.981 -41.272 1.00 32.36 165 LEU D C 1
ATOM 6937 O O . LEU D 1 165 ? -9.674 -50.408 -40.128 1.00 32.19 165 LEU D O 1
ATOM 6942 N N . VAL D 1 166 ? -10.115 -50.769 -42.296 1.00 32.09 166 VAL D N 1
ATOM 6943 C CA . VAL D 1 166 ? -10.382 -52.188 -42.061 1.00 33.40 166 VAL D CA 1
ATOM 6944 C C . VAL D 1 166 ? -9.225 -53.019 -42.592 1.00 33.00 166 VAL D C 1
ATOM 6945 O O . VAL D 1 166 ? -8.623 -53.790 -41.850 1.00 33.08 166 VAL D O 1
ATOM 6949 N N . HIS D 1 167 ? -8.894 -52.848 -43.870 1.00 33.05 167 HIS D N 1
ATOM 6950 C CA . HIS D 1 167 ? -7.653 -53.417 -44.393 1.00 33.86 167 HIS D CA 1
ATOM 6951 C C . HIS D 1 167 ? -7.022 -52.503 -45.443 1.00 34.21 167 HIS D C 1
ATOM 6952 O O . HIS D 1 167 ? -6.686 -52.930 -46.543 1.00 34.25 167 HIS D O 1
ATOM 6959 N N . THR D 1 168 ? -6.844 -51.240 -45.069 1.00 33.46 168 THR D N 1
ATOM 6960 C CA . THR D 1 168 ? -6.268 -50.231 -45.948 1.00 33.35 168 THR D CA 1
ATOM 6961 C C . THR D 1 168 ? -4.745 -50.335 -45.957 1.00 33.99 168 THR D C 1
ATOM 6962 O O . THR D 1 168 ? -4.137 -50.736 -44.958 1.00 35.61 168 THR D O 1
ATOM 6966 N N . ASP D 1 169 ? -4.142 -49.984 -47.090 1.00 35.32 169 ASP D N 1
ATOM 6967 C CA . ASP D 1 169 ? -2.690 -49.929 -47.227 1.00 34.72 169 ASP D CA 1
ATOM 6968 C C . ASP D 1 169 ? -2.190 -48.733 -46.423 1.00 33.84 169 ASP D C 1
ATOM 6969 O O . ASP D 1 169 ? -2.206 -47.591 -46.899 1.00 32.33 169 ASP D O 1
ATOM 6974 N N . LEU D 1 170 ? -1.773 -48.994 -45.186 1.00 34.26 170 LEU D N 1
ATOM 6975 C CA . LEU D 1 170 ? -1.402 -47.913 -44.272 1.00 33.03 170 LEU D CA 1
ATOM 6976 C C . LEU D 1 170 ? -0.132 -47.185 -44.703 1.00 35.11 170 LEU D C 1
ATOM 6977 O O . LEU D 1 170 ? 0.088 -46.037 -44.298 1.00 35.35 170 LEU D O 1
ATOM 6982 N N . ASP D 1 171 ? 0.690 -47.844 -45.513 1.00 35.48 171 ASP D N 1
ATOM 6983 C CA . ASP D 1 171 ? 1.960 -47.274 -45.945 1.00 36.83 171 ASP D CA 1
ATOM 6984 C C . ASP D 1 171 ? 1.746 -46.170 -46.975 1.00 37.02 171 ASP D C 1
ATOM 6985 O O . ASP D 1 171 ? 2.348 -45.099 -46.886 1.00 39.74 171 ASP D O 1
ATOM 6990 N N . MET D 1 172 ? 0.887 -46.438 -47.953 1.00 38.97 172 MET D N 1
ATOM 6991 C CA . MET D 1 172 ? 0.515 -45.435 -48.943 1.00 38.58 172 MET D CA 1
ATOM 6992 C C . MET D 1 172 ? -0.288 -44.305 -48.309 1.00 36.72 172 MET D C 1
ATOM 6993 O O . MET D 1 172 ? -0.054 -43.130 -48.591 1.00 34.82 172 MET D O 1
ATOM 6998 N N . LEU D 1 173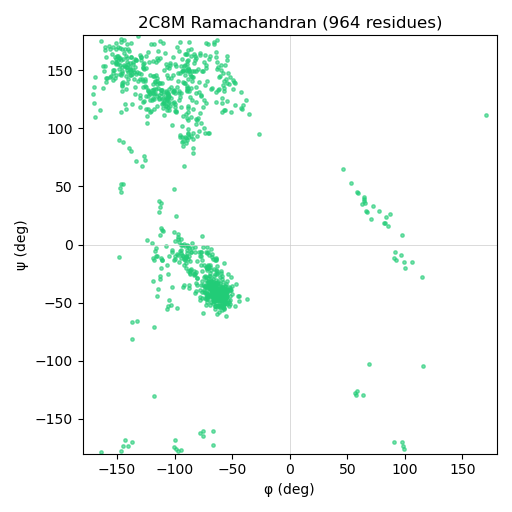 ? -1.235 -44.668 -47.451 1.00 36.06 173 LEU D N 1
ATOM 6999 C CA . LEU D 1 173 ? -1.893 -43.701 -46.580 1.00 35.33 173 LEU D CA 1
ATOM 7000 C C . LEU D 1 173 ? -0.882 -42.745 -45.957 1.00 35.09 173 LEU D C 1
ATOM 7001 O O . LEU D 1 173 ? -1.068 -41.528 -45.979 1.00 37.04 173 LEU D O 1
ATOM 7006 N N . SER D 1 174 ? 0.188 -43.303 -45.400 1.00 37.47 174 SER D N 1
ATOM 7007 C CA . SER D 1 174 ? 1.177 -42.512 -44.678 1.00 39.18 174 SER D CA 1
ATOM 7008 C C . SER D 1 174 ? 1.999 -41.651 -45.633 1.00 40.19 174 SER D C 1
ATOM 7009 O O . SER D 1 174 ? 2.482 -40.582 -45.260 1.00 41.62 174 SER D O 1
ATOM 7012 N N . ALA D 1 175 ? 2.152 -42.125 -46.865 1.00 37.46 175 ALA D N 1
ATOM 7013 C CA . ALA D 1 175 ? 2.973 -41.437 -47.853 1.00 37.55 175 ALA D CA 1
ATOM 7014 C C . ALA D 1 175 ? 2.265 -40.267 -48.548 1.00 38.38 175 ALA D C 1
ATOM 7015 O O . ALA D 1 175 ? 2.905 -39.275 -48.901 1.00 37.65 175 ALA D O 1
ATOM 7017 N N . VAL D 1 176 ? 0.956 -40.393 -48.737 1.00 38.57 176 VAL D N 1
ATOM 7018 C CA . VAL D 1 176 ? 0.197 -39.424 -49.518 1.00 38.44 176 VAL D CA 1
ATOM 7019 C C . VAL D 1 176 ? -0.268 -38.259 -48.649 1.00 40.28 176 VAL D C 1
ATOM 7020 O O . VAL D 1 176 ? -0.563 -37.176 -49.153 1.00 38.87 176 VAL D O 1
ATOM 7024 N N . LEU D 1 177 ? -0.331 -38.491 -47.342 1.00 40.82 177 LEU D N 1
ATOM 7025 C CA . LEU D 1 177 ? -0.728 -37.453 -46.398 1.00 42.81 177 LEU D CA 1
ATOM 7026 C C . LEU D 1 177 ? 0.487 -36.715 -45.847 1.00 44.51 177 LEU D C 1
ATOM 7027 O O . LEU D 1 177 ? 1.271 -37.276 -45.080 1.00 47.08 177 LEU D O 1
ATOM 7032 N N . LYS D 1 178 ? 0.638 -35.455 -46.241 1.00 47.80 178 LYS D N 1
ATOM 7033 C CA . LYS D 1 178 ? 1.737 -34.627 -45.758 1.00 51.44 178 LYS D CA 1
ATOM 7034 C C . LYS D 1 178 ? 1.536 -33.165 -46.144 1.00 52.46 178 LYS D C 1
ATOM 7035 O O . LYS D 1 178 ? 1.949 -32.735 -47.221 1.00 55.04 178 LYS D O 1
ATOM 7037 N N . ARG D 1 193 ? 2.527 -43.572 -40.122 1.00 52.38 193 ARG D N 1
ATOM 7038 C CA . ARG D 1 193 ? 1.997 -44.930 -40.099 1.00 49.84 193 ARG D CA 1
ATOM 7039 C C . ARG D 1 193 ? 1.966 -45.486 -38.679 1.00 48.41 193 ARG D C 1
ATOM 7040 O O . ARG D 1 193 ? 1.370 -46.532 -38.424 1.00 45.96 193 ARG D O 1
ATOM 7048 N N . GLU D 1 194 ? 2.611 -44.778 -37.758 1.00 45.52 194 GLU D N 1
ATOM 7049 C CA . GLU D 1 194 ? 2.894 -45.319 -36.434 1.00 44.81 194 GLU D CA 1
ATOM 7050 C C . GLU D 1 194 ? 1.738 -45.059 -35.474 1.00 43.45 194 GLU D C 1
ATOM 7051 O O . GLU D 1 194 ? 1.706 -45.595 -34.366 1.00 43.54 194 GLU D O 1
ATOM 7057 N N . ARG D 1 195 ? 0.790 -44.234 -35.906 1.00 39.43 195 ARG D N 1
ATOM 7058 C CA . ARG D 1 195 ? -0.354 -43.872 -35.070 1.00 38.18 195 ARG D CA 1
ATOM 7059 C C . ARG D 1 195 ? -1.704 -44.341 -35.610 1.00 35.85 195 ARG D C 1
ATOM 7060 O O . ARG D 1 195 ? -2.729 -44.137 -34.975 1.00 34.36 195 ARG D O 1
ATOM 7062 N N . VAL D 1 196 ? -1.712 -44.965 -36.781 1.00 32.57 196 VAL D N 1
ATOM 7063 C CA . VAL D 1 196 ? -2.951 -45.538 -37.300 1.00 33.68 196 VAL D CA 1
ATOM 7064 C C . VAL D 1 196 ? -2.848 -47.061 -37.364 1.00 34.58 196 VAL D C 1
ATOM 7065 O O . VAL D 1 196 ? -1.746 -47.613 -37.375 1.00 35.02 196 VAL D O 1
ATOM 7069 N N . ALA D 1 197 ? -3.995 -47.731 -37.387 1.00 31.25 197 ALA D N 1
ATOM 7070 C CA . ALA D 1 197 ? -4.047 -49.183 -37.481 1.00 30.37 197 ALA D CA 1
ATOM 7071 C C . ALA D 1 197 ? -5.315 -49.619 -38.195 1.00 32.04 197 ALA D C 1
ATOM 7072 O O . ALA D 1 197 ? -6.272 -48.855 -38.317 1.00 29.99 197 ALA D O 1
ATOM 7074 N N . ASN D 1 198 ? -5.315 -50.856 -38.670 1.00 31.99 198 ASN D N 1
ATOM 7075 C CA . ASN D 1 198 ? -6.477 -51.437 -39.320 1.00 33.10 198 ASN D CA 1
ATOM 7076 C C . ASN D 1 198 ? -7.282 -52.215 -38.302 1.00 32.77 198 ASN D C 1
ATOM 7077 O O . ASN D 1 198 ? -6.733 -52.697 -37.315 1.00 33.54 198 ASN D O 1
ATOM 7082 N N . VAL D 1 199 ? -8.581 -52.342 -38.539 1.00 32.24 199 VAL D N 1
ATOM 7083 C CA . VAL D 1 199 ? -9.411 -53.159 -37.669 1.00 32.76 199 VAL D CA 1
ATOM 7084 C C . VAL D 1 199 ? -8.905 -54.603 -37.697 1.00 33.89 199 VAL D C 1
ATOM 7085 O O . VAL D 1 199 ? -8.906 -55.290 -36.679 1.00 34.21 199 VAL D O 1
ATOM 7089 N N . THR D 1 200 ? -8.446 -55.048 -38.864 1.00 32.29 200 THR D N 1
ATOM 7090 C CA . THR D 1 200 ? -7.908 -56.405 -39.014 1.00 34.77 200 THR D CA 1
ATOM 7091 C C . THR D 1 200 ? -6.509 -56.563 -38.430 1.00 36.97 200 THR D C 1
ATOM 7092 O O . THR D 1 200 ? -5.872 -57.601 -38.619 1.00 34.64 200 THR D O 1
ATOM 7096 N N . ASP D 1 201 ? -6.028 -55.536 -37.736 1.00 37.12 201 ASP D N 1
ATOM 7097 C CA . ASP D 1 201 ? -4.777 -55.638 -36.997 1.00 36.74 201 ASP D CA 1
ATOM 7098 C C . ASP D 1 201 ? -5.067 -56.191 -35.607 1.00 37.34 201 ASP D C 1
ATOM 7099 O O . ASP D 1 201 ? -4.153 -56.600 -34.892 1.00 37.08 201 ASP D O 1
ATOM 7104 N N . PHE D 1 202 ? -6.345 -56.194 -35.229 1.00 37.84 202 PHE D N 1
ATOM 7105 C CA . PHE D 1 202 ? -6.762 -56.630 -33.904 1.00 38.88 202 PHE D CA 1
ATOM 7106 C C . PHE D 1 202 ? -7.690 -57.840 -33.951 1.00 41.12 202 PHE D C 1
ATOM 7107 O O . PHE D 1 202 ? -7.700 -58.660 -33.033 1.00 41.60 202 PHE D O 1
ATOM 7115 N N . VAL D 1 203 ? -8.489 -57.945 -35.007 1.00 40.04 203 VAL D N 1
ATOM 7116 C CA . VAL D 1 203 ? -9.457 -59.036 -35.093 1.00 41.43 203 VAL D CA 1
ATOM 7117 C C . VAL D 1 203 ? -9.659 -59.495 -36.527 1.00 41.01 203 VAL D C 1
ATOM 7118 O O . VAL D 1 203 ? -9.598 -58.695 -37.458 1.00 42.30 203 VAL D O 1
ATOM 7122 N N . ASP D 1 204 ? -9.900 -60.790 -36.700 1.00 42.72 204 ASP D N 1
ATOM 7123 C CA . ASP D 1 204 ? -10.019 -61.376 -38.030 1.00 45.01 204 ASP D CA 1
ATOM 7124 C C . ASP D 1 204 ? -11.429 -61.204 -38.585 1.00 45.34 204 ASP D C 1
ATOM 7125 O O . ASP D 1 204 ? -12.297 -62.051 -38.374 1.00 44.09 204 ASP D O 1
ATOM 7130 N N . VAL D 1 205 ? -11.650 -60.103 -39.295 1.00 43.55 205 VAL D N 1
ATOM 7131 C CA . VAL D 1 205 ? -12.973 -59.779 -39.815 1.00 41.39 205 VAL D CA 1
ATOM 7132 C C . VAL D 1 205 ? -12.916 -59.457 -41.304 1.00 41.86 205 VAL D C 1
ATOM 7133 O O . VAL D 1 205 ? -11.861 -59.112 -41.835 1.00 42.35 205 VAL D O 1
ATOM 7137 N N . SER D 1 206 ? -14.059 -59.573 -41.973 1.00 41.87 206 SER D N 1
ATOM 7138 C CA . SER D 1 206 ? -14.221 -59.024 -43.314 1.00 41.08 206 SER D CA 1
ATOM 7139 C C . SER D 1 206 ? -14.866 -57.642 -43.270 1.00 40.76 206 SER D C 1
ATOM 7140 O O . SER D 1 206 ? -15.396 -57.227 -42.240 1.00 41.34 206 SER D O 1
ATOM 7143 N N . ILE D 1 207 ? -14.816 -56.935 -44.394 1.00 41.47 207 ILE D N 1
ATOM 7144 C CA . ILE D 1 207 ? -15.539 -55.678 -44.541 1.00 43.27 207 ILE D CA 1
ATOM 7145 C C . ILE D 1 207 ? -17.039 -55.879 -44.357 1.00 43.31 207 ILE D C 1
ATOM 7146 O O . ILE D 1 207 ? -17.730 -55.016 -43.815 1.00 44.42 207 ILE D O 1
ATOM 7151 N N . ASP D 1 208 ? -17.538 -57.025 -44.811 1.00 43.85 208 ASP D N 1
ATOM 7152 C CA . ASP D 1 208 ? -18.954 -57.347 -44.687 1.00 41.50 208 ASP D CA 1
ATOM 7153 C C . ASP D 1 208 ? -19.343 -57.570 -43.229 1.00 41.45 208 ASP D C 1
ATOM 7154 O O . ASP D 1 208 ? -20.439 -57.202 -42.806 1.00 40.69 208 ASP D O 1
ATOM 7159 N N . GLU D 1 209 ? -18.438 -58.175 -42.466 1.00 41.26 209 GLU D N 1
ATOM 7160 C CA . GLU D 1 209 ? -18.669 -58.413 -41.047 1.00 39.34 209 GLU D CA 1
ATOM 7161 C C . GLU D 1 209 ? -18.688 -57.105 -40.263 1.00 38.31 209 GLU D C 1
ATOM 7162 O O . GLU D 1 209 ? -19.537 -56.902 -39.396 1.00 36.88 209 GLU D O 1
ATOM 7168 N N . VAL D 1 210 ? -17.746 -56.221 -40.575 1.00 37.71 210 VAL D N 1
ATOM 7169 C CA . VAL D 1 210 ? -17.687 -54.910 -39.942 1.00 36.85 210 VAL D CA 1
ATOM 7170 C C . VAL D 1 210 ? -18.951 -54.112 -40.245 1.00 37.37 210 VAL D C 1
ATOM 7171 O O . VAL D 1 210 ? -19.534 -53.498 -39.343 1.00 41.79 210 VAL D O 1
ATOM 7175 N N . ARG D 1 211 ? -19.370 -54.122 -41.506 1.00 40.99 211 ARG D N 1
ATOM 7176 C CA . ARG D 1 211 ? -20.590 -53.435 -41.914 1.00 40.19 211 ARG D CA 1
ATOM 7177 C C . ARG D 1 211 ? -21.802 -53.968 -41.157 1.00 42.02 211 ARG D C 1
ATOM 7178 O O . ARG D 1 211 ? -22.581 -53.200 -40.593 1.00 39.08 211 ARG D O 1
ATOM 7186 N N . ASN D 1 212 ? -21.954 -55.288 -41.149 1.00 43.23 212 ASN D N 1
ATOM 7187 C CA . ASN D 1 212 ? -23.062 -55.928 -40.449 1.00 42.51 212 ASN D CA 1
ATOM 7188 C C . ASN D 1 212 ? -23.106 -55.547 -38.973 1.00 42.83 212 ASN D C 1
ATOM 7189 O O . ASN D 1 212 ? -24.165 -55.217 -38.438 1.00 44.21 212 ASN D O 1
ATOM 7194 N N . ALA D 1 213 ? -21.950 -55.595 -38.319 1.00 42.22 213 ALA D N 1
ATOM 7195 C CA . ALA D 1 213 ? -21.842 -55.191 -36.923 1.00 41.09 213 ALA D CA 1
ATOM 7196 C C . ALA D 1 213 ? -22.254 -53.734 -36.737 1.00 41.91 213 ALA D C 1
ATOM 7197 O O . ALA D 1 213 ? -22.934 -53.390 -35.770 1.00 38.42 213 ALA D O 1
ATOM 7199 N N . LEU D 1 214 ? -21.838 -52.883 -37.669 1.00 41.70 214 LEU D N 1
ATOM 7200 C CA . LEU D 1 214 ? -22.211 -51.474 -37.641 1.00 40.93 214 LEU D CA 1
ATOM 7201 C C . LEU D 1 214 ? -23.722 -51.305 -37.817 1.00 41.11 214 LEU D C 1
ATOM 7202 O O . LEU D 1 214 ? -24.358 -50.573 -37.067 1.00 40.84 214 LEU D O 1
ATOM 7207 N N . ILE D 1 215 ? -24.301 -51.984 -38.807 1.00 42.38 215 ILE D N 1
ATOM 7208 C CA . ILE D 1 215 ? -25.763 -51.969 -38.955 1.00 42.84 215 ILE D CA 1
ATOM 7209 C C . ILE D 1 215 ? -26.439 -52.306 -37.623 1.00 44.79 215 ILE D C 1
ATOM 7210 O O . ILE D 1 215 ? -27.419 -51.667 -37.227 1.00 43.92 215 ILE D O 1
ATOM 7215 N N . ARG D 1 216 ? -25.891 -53.303 -36.931 1.00 46.63 216 ARG D N 1
ATOM 7216 C CA . ARG D 1 216 ? -26.458 -53.787 -35.680 1.00 44.39 216 ARG D CA 1
ATOM 7217 C C . ARG D 1 216 ? -26.281 -52.806 -34.534 1.00 45.47 216 ARG D C 1
ATOM 7218 O O . ARG D 1 216 ? -27.225 -52.537 -33.790 1.00 45.94 216 ARG D O 1
ATOM 7220 N N . GLY D 1 217 ? -25.073 -52.279 -34.371 1.00 43.42 217 GLY D N 1
ATOM 7221 C CA . GLY D 1 217 ? -24.806 -51.373 -33.252 1.00 40.04 217 GLY D CA 1
ATOM 7222 C C . GLY D 1 217 ? -25.545 -50.062 -33.410 1.00 38.75 217 GLY D C 1
ATOM 7223 O O . GLY D 1 217 ? -26.021 -49.477 -32.435 1.00 41.12 217 GLY D O 1
ATOM 7224 N N . PHE D 1 218 ? -25.640 -49.586 -34.644 1.00 38.35 218 PHE D N 1
ATOM 7225 C CA . PHE D 1 218 ? -26.357 -48.348 -34.904 1.00 39.86 218 PHE D CA 1
ATOM 7226 C C . PHE D 1 218 ? -27.862 -48.529 -34.721 1.00 41.90 218 PHE D C 1
ATOM 7227 O O . PHE D 1 218 ? -28.538 -47.648 -34.188 1.00 43.92 218 PHE D O 1
ATOM 7235 N N . SER D 1 219 ? -28.377 -49.671 -35.164 1.00 43.52 219 SER D N 1
ATOM 7236 C CA . SER D 1 219 ? -29.790 -49.991 -34.995 1.00 41.00 219 SER D CA 1
ATOM 7237 C C . SER D 1 219 ? -30.182 -49.994 -33.521 1.00 42.83 219 SER D C 1
ATOM 7238 O O . SER D 1 219 ? -31.218 -49.447 -33.143 1.00 42.98 219 SER D O 1
ATOM 7241 N N . GLU D 1 220 ? -29.347 -50.614 -32.693 1.00 41.72 220 GLU D N 1
ATOM 7242 C CA . GLU D 1 220 ? -29.633 -50.740 -31.269 1.00 40.62 220 GLU D CA 1
ATOM 7243 C C . GLU D 1 220 ? -29.463 -49.406 -30.552 1.00 41.77 220 GLU D C 1
ATOM 7244 O O . GLU D 1 220 ? -30.360 -48.952 -29.842 1.00 43.13 220 GLU D O 1
ATOM 7250 N N . THR D 1 221 ? -28.305 -48.781 -30.742 1.00 40.73 221 THR D N 1
ATOM 7251 C CA . THR D 1 221 ? -27.952 -47.578 -29.997 1.00 41.27 221 THR D CA 1
ATOM 7252 C C . THR D 1 221 ? -28.909 -46.452 -30.345 1.00 40.51 221 THR D C 1
ATOM 7253 O O . THR D 1 221 ? -29.185 -45.583 -29.523 1.00 42.25 221 THR D O 1
ATOM 7257 N N . LEU D 1 222 ? -29.409 -46.464 -31.573 1.00 39.63 222 LEU D N 1
ATOM 7258 C CA . LEU D 1 222 ? -30.299 -45.403 -32.018 1.00 41.00 222 LEU D CA 1
ATOM 7259 C C . LEU D 1 222 ? -31.765 -45.839 -31.944 1.00 42.88 222 LEU D C 1
ATOM 7260 O O . LEU D 1 222 ? -32.671 -45.012 -32.029 1.00 44.18 222 LEU D O 1
ATOM 7265 N N . HIS D 1 223 ? -31.992 -47.137 -31.759 1.00 20.00 223 HIS D N 1
ATOM 7266 C CA . HIS D 1 223 ? -33.340 -47.692 -31.810 1.00 20.00 223 HIS D CA 1
ATOM 7267 C C . HIS D 1 223 ? -33.994 -47.426 -33.162 1.00 20.00 223 HIS D C 1
ATOM 7268 O O . HIS D 1 223 ? -35.161 -47.033 -33.230 1.00 43.81 223 HIS D O 1
ATOM 7270 N N . ILE D 1 224 ? -33.246 -47.633 -34.249 1.00 40.89 224 ILE D N 1
ATOM 7271 C CA . ILE D 1 224 ? -33.781 -47.489 -35.605 1.00 40.11 224 ILE D CA 1
ATOM 7272 C C . ILE D 1 224 ? -33.857 -48.840 -36.298 1.00 41.98 224 ILE D C 1
ATOM 7273 O O . ILE D 1 224 ? -32.899 -49.614 -36.266 1.00 43.83 224 ILE D O 1
ATOM 7278 N N . ASP D 1 225 ? -34.996 -49.114 -36.929 1.00 43.84 225 ASP D N 1
ATOM 7279 C CA . ASP D 1 225 ? -35.164 -50.315 -37.745 1.00 45.52 225 ASP D CA 1
ATOM 7280 C C . ASP D 1 225 ? -34.712 -50.026 -39.175 1.00 45.56 225 ASP D C 1
ATOM 7281 O O . ASP D 1 225 ? -35.475 -49.495 -39.985 1.00 45.85 225 ASP D O 1
ATOM 7283 N N . PHE D 1 226 ? -33.461 -50.365 -39.475 1.00 45.36 226 PHE D N 1
ATOM 7284 C CA . PHE D 1 226 ? -32.887 -50.092 -40.786 1.00 43.62 226 PHE D CA 1
ATOM 7285 C C . PHE D 1 226 ? -33.242 -51.181 -41.795 1.00 44.94 226 PHE D C 1
ATOM 7286 O O . PHE D 1 226 ? -32.859 -52.341 -41.635 1.00 46.09 226 PHE D O 1
ATOM 7294 N N . ARG D 1 227 ? -33.981 -50.801 -42.831 1.00 44.48 227 ARG D N 1
ATOM 7295 C CA . ARG D 1 227 ? -34.358 -51.732 -43.881 1.00 43.50 227 ARG D CA 1
ATOM 7296 C C . ARG D 1 227 ? -33.749 -51.280 -45.198 1.00 44.43 227 ARG D C 1
ATOM 7297 O O . ARG D 1 227 ? -33.723 -50.083 -45.503 1.00 45.18 227 ARG D O 1
ATOM 7299 N N . GLU D 1 228 ? -33.266 -52.241 -45.978 1.00 42.97 228 GLU D N 1
ATOM 7300 C CA . GLU D 1 228 ? -32.589 -51.935 -47.233 1.00 41.10 228 GLU D CA 1
ATOM 7301 C C . GLU D 1 228 ? -33.492 -51.124 -48.161 1.00 41.97 228 GLU D C 1
ATOM 7302 O O . GLU D 1 228 ? -34.657 -51.468 -48.368 1.00 41.37 228 GLU D O 1
ATOM 7304 N N . ASP D 1 229 ? -32.947 -50.049 -48.721 1.00 40.10 229 ASP D N 1
ATOM 7305 C CA . ASP D 1 229 ? -33.712 -49.149 -49.575 1.00 40.18 229 ASP D CA 1
ATOM 7306 C C . ASP D 1 229 ? -32.787 -48.550 -50.620 1.00 40.73 229 ASP D C 1
ATOM 7307 O O . ASP D 1 229 ? -31.569 -48.589 -50.460 1.00 41.30 229 ASP D O 1
ATOM 7312 N N . THR D 1 230 ? -33.363 -48.002 -51.689 1.00 39.97 230 THR D N 1
ATOM 7313 C CA . THR D 1 230 ? -32.577 -47.372 -52.745 1.00 40.16 230 THR D CA 1
ATOM 7314 C C . THR D 1 230 ? -32.784 -45.858 -52.739 1.00 40.66 230 THR D C 1
ATOM 7315 O O . THR D 1 230 ? -33.620 -45.343 -51.992 1.00 42.41 230 THR D O 1
ATOM 7319 N N . ILE D 1 231 ? -32.027 -45.143 -53.568 1.00 40.38 231 ILE D N 1
ATOM 7320 C CA . ILE D 1 231 ? -32.115 -43.681 -53.594 1.00 41.57 231 ILE D CA 1
ATOM 7321 C C . ILE D 1 231 ? -33.410 -43.214 -54.262 1.00 42.52 231 ILE D C 1
ATOM 7322 O O . ILE D 1 231 ? -33.961 -43.918 -55.107 1.00 42.54 231 ILE D O 1
ATOM 7327 N N . THR D 1 232 ? -33.909 -42.042 -53.871 1.00 44.47 232 THR D N 1
ATOM 7328 C CA . THR D 1 232 ? -35.077 -41.477 -54.544 1.00 46.39 232 THR D CA 1
ATOM 7329 C C . THR D 1 232 ? -34.664 -40.738 -55.817 1.00 48.10 232 THR D C 1
ATOM 7330 O O . THR D 1 232 ? -33.483 -40.422 -56.009 1.00 47.17 232 THR D O 1
ATOM 7334 N N . GLU D 1 233 ? -35.637 -40.466 -56.681 1.00 48.11 233 GLU D N 1
ATOM 7335 C CA . GLU D 1 233 ? -35.405 -39.639 -57.859 1.00 48.48 233 GLU D CA 1
ATOM 7336 C C . GLU D 1 233 ? -34.976 -38.229 -57.468 1.00 49.46 233 GLU D C 1
ATOM 7337 O O . GLU D 1 233 ? -34.080 -37.650 -58.082 1.00 51.06 233 GLU D O 1
ATOM 7339 N N . LYS D 1 234 ? -35.620 -37.682 -56.442 1.00 48.09 234 LYS D N 1
ATOM 7340 C CA . LYS D 1 234 ? -35.269 -36.362 -55.932 1.00 48.40 234 LYS D CA 1
ATOM 7341 C C . LYS D 1 234 ? -33.806 -36.307 -55.506 1.00 48.68 234 LYS D C 1
ATOM 7342 O O . LYS D 1 234 ? -33.054 -35.438 -55.947 1.00 48.97 234 LYS D O 1
ATOM 7344 N N . GLU D 1 235 ? -33.409 -37.239 -54.647 1.00 47.33 235 GLU D N 1
ATOM 7345 C CA . GLU D 1 235 ? -32.031 -37.311 -54.176 1.00 47.18 235 GLU D CA 1
ATOM 7346 C C . GLU D 1 235 ? -31.062 -37.506 -55.337 1.00 46.89 235 GLU D C 1
ATOM 7347 O O . GLU D 1 235 ? -30.053 -36.809 -55.440 1.00 48.41 235 GLU D O 1
ATOM 7353 N N . GLU D 1 236 ? -31.375 -38.460 -56.209 1.00 47.02 236 GLU D N 1
ATOM 7354 C CA . GLU D 1 236 ? -30.475 -38.831 -57.294 1.00 45.26 236 GLU D CA 1
ATOM 7355 C C . GLU D 1 236 ? -30.303 -37.684 -58.285 1.00 44.95 236 GLU D C 1
ATOM 7356 O O . GLU D 1 236 ? -29.221 -37.486 -58.838 1.00 44.67 236 GLU D O 1
ATOM 7358 N N . SER D 1 237 ? -31.376 -36.931 -58.503 1.00 43.57 237 SER D N 1
ATOM 7359 C CA . SER D 1 237 ? -31.327 -35.763 -59.368 1.00 43.91 237 SER D CA 1
ATOM 7360 C C . SER D 1 237 ? -30.410 -34.687 -58.791 1.00 42.83 237 SER D C 1
ATOM 7361 O O . SER D 1 237 ? -29.571 -34.132 -59.499 1.00 43.12 237 SER D O 1
ATOM 7364 N N . LEU D 1 238 ? -30.577 -34.400 -57.504 1.00 43.16 238 LEU D N 1
ATOM 7365 C CA . LEU D 1 238 ? -29.722 -33.439 -56.817 1.00 43.35 238 LEU D CA 1
ATOM 7366 C C . LEU D 1 238 ? -28.252 -33.825 -56.936 1.00 42.56 238 LEU D C 1
ATOM 7367 O O . LEU D 1 238 ? -27.409 -32.997 -57.280 1.00 43.11 238 LEU D O 1
ATOM 7372 N N . ALA D 1 239 ? -27.951 -35.087 -56.648 1.00 42.41 239 ALA D N 1
ATOM 7373 C CA . ALA D 1 239 ? -26.575 -35.568 -56.657 1.00 42.94 239 ALA D CA 1
ATOM 7374 C C . ALA D 1 239 ? -25.931 -35.371 -58.026 1.00 43.35 239 ALA D C 1
ATOM 7375 O O . ALA D 1 239 ? -24.810 -34.873 -58.130 1.00 43.17 239 ALA D O 1
ATOM 7377 N N . ARG D 1 240 ? -26.648 -35.766 -59.073 1.00 46.91 240 ARG D N 1
ATOM 7378 C CA . ARG D 1 240 ? -26.117 -35.711 -60.429 1.00 46.11 240 ARG D CA 1
ATOM 7379 C C . ARG D 1 240 ? -25.897 -34.270 -60.878 1.00 44.72 240 ARG D C 1
ATOM 7380 O O . ARG D 1 240 ? -24.980 -33.983 -61.647 1.00 43.62 240 ARG D O 1
ATOM 7388 N N . GLU D 1 241 ? -26.744 -33.369 -60.392 1.00 43.86 241 GLU D N 1
ATOM 7389 C CA . GLU D 1 241 ? -26.571 -31.943 -60.642 1.00 42.88 241 GLU D CA 1
ATOM 7390 C C . GLU D 1 241 ? -25.419 -31.374 -59.821 1.00 42.52 241 GLU D C 1
ATOM 7391 O O . GLU D 1 241 ? -24.681 -30.506 -60.287 1.00 43.16 241 GLU D O 1
ATOM 7397 N N . LEU D 1 242 ? -25.271 -31.869 -58.596 1.00 38.59 242 LEU D N 1
ATOM 7398 C CA . LEU D 1 242 ? -24.177 -31.451 -57.728 1.00 37.17 242 LEU D CA 1
ATOM 7399 C C . LEU D 1 242 ? -22.827 -31.868 -58.302 1.00 36.92 242 LEU D C 1
ATOM 7400 O O . LEU D 1 242 ? -21.834 -31.155 -58.159 1.00 37.67 242 LEU D O 1
ATOM 7405 N N . PHE D 1 243 ? -22.798 -33.027 -58.951 1.00 36.23 243 PHE D N 1
ATOM 7406 C CA . PHE D 1 243 ? -21.566 -33.551 -59.527 1.00 36.85 243 PHE D CA 1
ATOM 7407 C C . PHE D 1 243 ? -21.168 -32.775 -60.778 1.00 40.82 243 PHE D C 1
ATOM 7408 O O . PHE D 1 243 ? -19.991 -32.483 -60.991 1.00 43.73 243 PHE D O 1
ATOM 7416 N N . ASP D 1 244 ? -22.156 -32.443 -61.602 1.00 41.49 244 ASP D N 1
ATOM 7417 C CA . ASP D 1 244 ? -21.906 -31.738 -62.854 1.00 43.90 244 ASP D CA 1
ATOM 7418 C C . ASP D 1 244 ? -21.396 -30.324 -62.598 1.00 43.90 244 ASP D C 1
ATOM 7419 O O . ASP D 1 244 ? -20.381 -29.910 -63.157 1.00 46.09 244 ASP D O 1
ATOM 7424 N N . LYS D 1 245 ? -22.107 -29.589 -61.749 1.00 45.12 245 LYS D N 1
ATOM 7425 C CA . LYS D 1 245 ? -21.750 -28.207 -61.449 1.00 45.47 245 LYS D CA 1
ATOM 7426 C C . LYS D 1 245 ? -20.462 -28.134 -60.637 1.00 45.06 245 LYS D C 1
ATOM 7427 O O . LYS D 1 245 ? -19.592 -27.306 -60.908 1.00 45.50 245 LYS D O 1
ATOM 7429 N N . LYS D 1 246 ? -20.347 -29.005 -59.640 1.00 43.39 246 LYS D N 1
ATOM 7430 C CA . LYS D 1 246 ? -19.427 -28.783 -58.531 1.00 38.61 246 LYS D CA 1
ATOM 7431 C C . LYS D 1 246 ? -18.371 -29.881 -58.461 1.00 38.41 246 LYS D C 1
ATOM 7432 O O . LYS D 1 246 ? -17.201 -29.650 -58.763 1.00 36.30 246 LYS D O 1
ATOM 7438 N N . TYR D 1 247 ? -18.793 -31.076 -58.061 1.00 37.25 247 TYR D N 1
ATOM 7439 C CA . TYR D 1 247 ? -17.872 -32.080 -57.542 1.00 35.44 247 TYR D CA 1
ATOM 7440 C C . TYR D 1 247 ? -16.992 -32.646 -58.651 1.00 37.01 247 TYR D C 1
ATOM 7441 O O . TYR D 1 247 ? -15.953 -33.251 -58.385 1.00 37.95 247 TYR D O 1
ATOM 7450 N N . SER D 1 248 ? -17.413 -32.445 -59.895 1.00 37.96 248 SER D N 1
ATOM 7451 C CA . SER D 1 248 ? -16.680 -32.959 -61.045 1.00 37.05 248 SER D CA 1
ATOM 7452 C C . SER D 1 248 ? -15.636 -31.957 -61.526 1.00 39.78 248 SER D C 1
ATOM 7453 O O . SER D 1 248 ? -14.828 -32.260 -62.405 1.00 42.32 248 SER D O 1
ATOM 7456 N N . THR D 1 249 ? -15.658 -30.762 -60.945 1.00 39.04 249 THR D N 1
ATOM 7457 C CA . THR D 1 249 ? -14.844 -29.653 -61.438 1.00 40.45 249 THR D CA 1
ATOM 7458 C C . THR D 1 249 ? -13.493 -29.570 -60.743 1.00 41.58 249 THR D C 1
ATOM 7459 O O . THR D 1 249 ? -13.393 -29.769 -59.536 1.00 38.00 249 THR D O 1
ATOM 7463 N N . GLU D 1 250 ? -12.448 -29.272 -61.508 1.00 41.36 250 GLU D N 1
ATOM 7464 C CA . GLU D 1 250 ? -11.133 -29.043 -60.920 1.00 44.81 250 GLU D CA 1
ATOM 7465 C C . GLU D 1 250 ? -11.196 -27.821 -60.018 1.00 43.70 250 GLU D C 1
ATOM 7466 O O . GLU D 1 250 ? -10.402 -27.681 -59.084 1.00 46.85 250 GLU D O 1
ATOM 7472 N N . GLU D 1 251 ? -12.153 -26.941 -60.299 1.00 43.77 251 GLU D N 1
ATOM 7473 C CA . GLU D 1 251 ? -12.301 -25.692 -59.558 1.00 43.37 251 GLU D CA 1
ATOM 7474 C C . GLU D 1 251 ? -12.713 -25.947 -58.114 1.00 44.14 251 GLU D C 1
ATOM 7475 O O . GLU D 1 251 ? -12.137 -25.370 -57.192 1.00 46.59 251 GLU D O 1
ATOM 7477 N N . TRP D 1 252 ? -13.712 -26.808 -57.924 1.00 41.66 252 TRP D N 1
ATOM 7478 C CA . TRP D 1 252 ? -14.186 -27.172 -56.580 1.00 38.41 252 TRP D CA 1
ATOM 7479 C C . TRP D 1 252 ? -13.127 -27.928 -55.780 1.00 37.58 252 TRP D C 1
ATOM 7480 O O . TRP D 1 252 ? -12.856 -27.603 -54.622 1.00 40.40 252 TRP D O 1
ATOM 7491 N N . ASN D 1 253 ? -12.531 -28.938 -56.406 1.00 39.41 253 ASN D N 1
ATOM 7492 C CA . ASN D 1 253 ? -11.626 -29.843 -55.709 1.00 38.69 253 ASN D CA 1
ATOM 7493 C C . ASN D 1 253 ? -10.294 -29.181 -55.373 1.00 38.15 253 ASN D C 1
ATOM 7494 O O . ASN D 1 253 ? -9.766 -29.347 -54.273 1.00 38.07 253 ASN D O 1
ATOM 7499 N N . MET D 1 254 ? -9.755 -28.429 -56.328 1.00 35.25 254 MET D N 1
ATOM 7500 C CA . MET D 1 254 ? -8.405 -27.891 -56.209 1.00 35.75 254 MET D CA 1
ATOM 7501 C C . MET D 1 254 ? -8.425 -26.463 -55.675 1.00 36.62 254 MET D C 1
ATOM 7502 O O . MET D 1 254 ? -7.398 -25.937 -55.246 1.00 35.08 254 MET D O 1
ATOM 7507 N N . GLY D 1 255 ? -9.600 -25.842 -55.703 1.00 39.15 255 GLY D N 1
ATOM 7508 C CA . GLY D 1 255 ? -9.753 -24.479 -55.232 1.00 42.65 255 GLY D CA 1
ATOM 7509 C C . GLY D 1 255 ? -9.102 -23.469 -56.157 1.00 43.78 255 GLY D C 1
ATOM 7510 O O . GLY D 1 255 ? -8.886 -22.317 -55.780 1.00 45.25 255 GLY D O 1
#